Protein AF-0000000084821726 (afdb_homodimer)

Solvent-accessible surface area (backbone atoms only — not comparable to full-atom values): 48434 Å² total; per-residue (Å²): 127,58,72,68,56,50,58,53,54,70,59,56,45,72,29,28,33,83,82,64,80,47,71,44,48,71,86,64,49,38,59,67,71,38,46,68,37,47,18,44,31,49,22,47,25,63,33,68,21,70,84,44,55,70,39,52,40,30,53,26,50,61,38,47,50,53,31,51,59,56,15,48,53,88,65,53,49,73,53,64,26,48,46,35,21,49,50,31,38,40,45,54,52,38,69,36,55,91,84,41,89,71,54,79,59,39,41,56,39,67,67,47,41,51,50,65,70,52,41,33,45,83,79,24,52,66,36,45,33,31,26,69,33,54,26,66,36,53,77,69,58,8,46,40,35,46,51,32,52,49,48,51,51,51,51,51,50,50,50,52,49,50,52,49,52,50,50,50,49,50,57,57,40,66,72,65,62,85,64,81,70,72,91,61,80,78,44,76,68,52,38,51,46,39,12,51,53,58,36,41,52,59,44,41,53,50,37,45,42,52,29,48,16,41,30,51,22,35,38,50,52,14,52,50,32,33,50,42,69,70,42,94,78,50,62,52,79,52,41,32,54,75,43,36,44,61,50,40,50,53,53,36,56,42,37,49,27,59,34,53,26,44,54,46,71,50,81,73,58,72,72,49,37,54,54,52,49,51,49,51,50,49,47,49,53,40,49,54,47,28,58,60,35,27,58,63,25,41,91,56,44,87,47,58,80,68,76,55,82,85,45,93,73,58,78,75,54,91,60,39,64,62,48,52,53,50,48,44,46,45,68,58,45,48,59,51,50,50,50,53,51,49,46,36,49,71,50,23,75,73,42,88,66,47,46,73,33,65,66,40,47,54,44,50,70,44,43,42,57,50,53,25,50,53,29,48,53,51,34,53,51,48,50,51,48,49,52,52,53,50,50,49,39,47,60,43,14,64,75,57,47,66,28,81,51,84,48,56,58,28,40,38,51,45,38,68,53,46,62,54,53,49,44,33,52,45,17,57,73,68,30,54,59,54,51,54,26,51,65,43,49,92,54,40,40,53,42,78,52,80,73,72,62,70,76,66,62,67,72,109,128,58,73,70,55,50,57,53,52,70,61,57,45,71,31,26,33,82,82,65,80,46,70,44,49,71,86,62,48,38,58,66,71,39,45,68,37,48,19,45,31,50,22,50,26,62,32,69,20,71,86,44,54,68,39,54,39,31,53,26,49,61,37,46,49,53,31,52,59,55,16,48,53,89,66,53,48,74,54,62,26,48,46,34,21,50,50,31,39,38,45,53,52,37,69,44,61,89,83,44,86,71,65,80,61,41,36,58,38,67,66,45,39,52,50,65,69,53,39,34,45,84,80,25,51,67,36,45,33,32,26,70,33,54,26,66,36,52,76,68,58,8,47,39,36,48,50,32,52,48,49,52,51,51,51,51,48,50,50,51,50,50,52,50,52,50,52,51,48,49,57,56,40,65,72,66,61,83,64,81,71,73,92,62,80,78,45,75,68,53,38,51,45,39,13,50,53,58,36,43,53,60,43,39,53,50,39,47,41,53,28,48,18,41,30,50,23,36,38,50,53,14,53,50,32,34,50,42,68,71,41,93,78,49,62,52,79,51,43,32,54,75,43,34,45,62,48,38,51,53,51,35,56,41,37,49,27,58,34,54,26,44,53,45,72,50,80,74,59,74,74,48,36,54,54,52,49,51,50,51,51,49,46,49,54,40,49,54,48,28,59,60,34,27,58,64,23,41,92,56,46,87,47,59,80,67,75,54,82,83,47,93,73,59,76,73,54,92,61,40,63,64,48,52,54,50,48,46,46,45,68,57,46,47,60,50,50,50,50,53,49,48,44,36,50,73,50,24,76,74,42,84,67,48,46,71,33,66,66,41,46,53,44,50,70,43,43,44,56,50,52,25,51,51,29,48,52,50,33,53,50,49,51,52,48,50,52,51,52,51,50,48,39,47,61,45,15,64,74,59,46,66,28,80,53,85,48,58,57,27,39,37,51,44,37,69,52,47,61,53,53,51,44,32,51,45,17,57,74,67,30,54,59,53,49,56,26,49,63,41,48,92,54,40,42,54,42,79,51,79,74,70,62,70,74,65,62,68,73,110

pLDDT: mean 79.54, std 14.82, range [22.88, 96.19]

Sequence (920 aa):
MGSNNVEEMDRWVPGEDASGSRNLTWDQLDFNRNCSHWGHWLSSMLQTDSWNPKETIGMSLPSAMLYYAGAMPDGYQTTYDEVAKWFAYNMYHTPFPENSTNPEYYLFSERFNNTVLFGPKSHCPAEYCKAVGYTGNQDLCGIGVVVSYYLEGVLATMYLMAFTVHQMRQHLHSHIYKKPRPVHKQGFGTRIFDAFRGSLDIFLGGAMLISVAMLGASVYAGATNVKERTGANPDLPSPDSIYETALSLIASSYSLFPVMLLYALAKHDGHRKWLHRSVLFLLWGLSVTVVYLAPRGELDYDLRKSGQRNFDCDQRGSHYWPVVKATQFLVIALPLLWFIMTIFLTTGFKIPGMVDKPWVRRWRSMWRLMVAWINMLIMWGILAYFTFFRQKIIDAADGIDQNDKWTFGQVIALAAWAPILAEIFYILIFGLEDGLTGHMPAGYHATHVAQSDPNIGSQHMGSNNVEEMDRWVPGEDASGSRNLTWDQLDFNRNCSHWGHWLSSMLQTDSWNPKETIGMSLPSAMLYYAGAMPDGYQTTYDEVAKWFAYNMYHTPFPENSTNPEYYLFSERFNNTVLFGPKSHCPAEYCKAVGYTGNQDLCGIGVVVSYYLEGVLATMYLMAFTVHQMRQHLHSHIYKKPRPVHKQGFGTRIFDAFRGSLDIFLGGAMLISVAMLGASVYAGATNVKERTGANPDLPSPDSIYETALSLIASSYSLFPVMLLYALAKHDGHRKWLHRSVLFLLWGLSVTVVYLAPRGELDYDLRKSGQRNFDCDQRGSHYWPVVKATQFLVIALPLLWFIMTIFLTTGFKIPGMVDKPWVRRWRSMWRLMVAWINMLIMWGILAYFTFFRQKIIDAADGIDQNDKWTFGQVIALAAWAPILAEIFYILIFGLEDGLTGHMPAGYHATHVAQSDPNIGSQH

Secondary structure (DSSP, 8-state):
--HHHHHHHHH--S-EETTSSSB--GGG--TTS-HHHHHHHHHHHHSBPSS-TTSB---BHHHHHHHHHHHSPTTEE--HHHHHHHHHHHHH-B---TT-SSTTSPBPPHHHIIIIISGGGGT-HHHHHHHHT----HHHHSHHHHHHHHHHHHHHHHHHHHHHHHHHHHHHHHHH--S---S----HHHHHHHHHHHHHHHHHHHHHHHHHHHHHHHHHHHHHHHHHHHSSSPPPPPTTTTTHHHHHHHHHHHHHHHHHHHHHHS---STHHHHHHHHHHHHHHHHHHHHHHHHHTSTTGGGTTS-S--STT--S-TTHHHHHHHHHHHHHHHHHHHHHHHHHHHHGGG-TTTTTSHHHHHHHHHHHHHHHHHHHHHHHHHHHHHHHHHHHHHHHHTT---TTS--HHHHHHHHTTHHHHHHHHHHHHH-HHHHHHTTSPTTEEEEE-----GGGGGG-/--HHHHHHHHH--S-EETTSSSB--GGG--TTS-HHHHHHHHHHHHSBPSS-TTSB---BHHHHHHHHHHHSPTTEE--HHHHHHHHHHHHH-B---TT-S-TTSPBPPHHHIIIIISGGGGT-HHHHHHHHT----HHHHSHHHHHHHHHHHHHHHHHHHHHHHHHHHHHHHHHH--S---S----HHHHHHHHHHHHHHHHHHHHHHHHHHHHHHHHHHHHHHHHHHHSSSPPPPPTTHHHHHHHHHHHHHHHHHHHHHHHHHS---TTHHHHHHHHHHHHHHHHHHHHHHHHHTSTTGGGTTS-S--STT--S-TTHHHHHHHHHHHHHHHHHHHHHHHHHHHHGGG-TTTTTSHHHHHHHHHHHHHHHHHHHHHHHHHHHHHHHHHHHHHHHHTT---TTS--HHHHHHHHTTHHHHHHHHHHHHH-HHHHHHTTSPTTEEEEE-----GGGGGG-

Organism: Colletotrichum graminicola (strain M1.001 / M2 / FGSC 10212) (NCBI:txid645133)

Foldseek 3Di:
DDPVVLVCLVFADFKAFPVNPDGDTPVQFALQQDLQLLLVQLLQQQDADPVALQHGPHGDLVSQVVSRVRRHDPRIDGDSVRSVVSCCCQAQPAQDDPPDPVRPGHHGDPVCCCRRVCVNCVVRVLSNLLSNQQFADLLQQFPLLLVLLVVLLVLLVVLLVLLVVVVVVCVVVVVPDPDPPPPDDCPLSNLLSLLSQLLLVVSLVLLLVVLLVLLVVLLVLLVVLLCQLPDDRHGDDDSNNQCHLVSSLLRSVLSLLSNLLSVLSDDDDDPVNVVSVVSNVVSLVSNLSSLVRSLSSHNCSVCLPVLDPPDSLDLCDSCNSVVSVVVNCCSVPVVVVVVVVLCCLCCVVVPPPNVVPPVSVVCNVCVSSVSSVVSSVVSVVSSVVSVVSNVSSCSSNPPSYCSHPDDPSSVVSNCSCVVSVVSSVVCSVPNSQVSVQVPDPPPDGDDDDPPPPVVVVVVD/DDPVVLVCLVFADFKAFPVNPDGDTPVQFALQQDLQLLLVQLLQQQDADPVALQHGPHGDLVSQVVSRVRRHDPRMDGDSVRSVVSCCCQQQPAQDPPPDPPRPGRHGDPSCCCRRNCVNCVVRVLSNLLSNQQFADLLQQFPLLLVLLVVLLVLLVVLLVLLVVVVVVCVVVVVPDPDPPPPDDCDLSNLLSLLSQLLLVVSLVLLLVVLLVLLVVLLVLLVVLLCQLPDDRHGDDDSNNQCHLVSSLLRSVLSLLSNLLSVLSDDDDDPVNVVSVVSNVVSLVSNLSSLVRSLSSHNCSVCLPVLDPPDSLDLCDSCNSVVSVVVNCCSVPVVVVVVVVLCCLCCVVVPPPNVVPPVSVVCNVCVSSVSSVVSSVVSVVSSVVSVVSNVSSCSSNPPSYCSHPDDPSSVVSNCSCVVSVVSSVVCSVPNSQVSVQVVDDPPDGDDDDPPDPVVVVVVD

Nearest PDB structures (foldseek):
  5m4y-assembly1_A  TM=3.225E-01  e=1.106E+00  Saccharomyces cerevisiae S288C
  7q83-assembly2_D  TM=3.224E-01  e=6.392E+00  Saccharomyces cerevisiae S288C
  6grj-assembly1_F  TM=1.540E-01  e=8.929E+00  Aeromonas hydrophila
  7q83-assembly2_D  TM=3.220E-01  e=7.621E+00  Saccharomyces cerevisiae S288C
  6mrt-assembly1_A  TM=1.946E-01  e=3.079E+00  Escherichia coli K-12

Radius of gyration: 34.67 Å; Cα contacts (8 Å, |Δi|>4): 1199; chains: 2; bounding box: 76×113×77 Å

Structure (mmCIF, N/CA/C/O backbone):
data_AF-0000000084821726-model_v1
#
loop_
_entity.id
_entity.type
_entity.pdbx_description
1 polymer 'C6 zinc finger domain-containing protein'
#
loop_
_atom_site.group_PDB
_atom_site.id
_atom_site.type_symbol
_atom_site.label_atom_id
_atom_site.label_alt_id
_atom_site.label_comp_id
_atom_site.label_asym_id
_atom_site.label_entity_id
_atom_site.label_seq_id
_atom_site.pdbx_PDB_ins_code
_atom_site.Cartn_x
_atom_site.Cartn_y
_atom_site.Cartn_z
_atom_site.occupancy
_atom_site.B_iso_or_equiv
_atom_site.auth_seq_id
_atom_site.auth_comp_id
_atom_site.auth_asym_id
_atom_site.auth_atom_id
_atom_site.pdbx_PDB_model_num
ATOM 1 N N . MET A 1 1 ? 7.508 -50.531 -10.406 1 37.69 1 MET A N 1
ATOM 2 C CA . MET A 1 1 ? 8.281 -50.406 -11.633 1 37.69 1 MET A CA 1
ATOM 3 C C . MET A 1 1 ? 9.625 -51.125 -11.508 1 37.69 1 MET A C 1
ATOM 5 O O . MET A 1 1 ? 10.367 -50.906 -10.555 1 37.69 1 MET A O 1
ATOM 9 N N . GLY A 1 2 ? 9.75 -52.094 -12.156 1 41.56 2 GLY A N 1
ATOM 10 C CA . GLY A 1 2 ? 11 -52.844 -12.078 1 41.56 2 GLY A CA 1
ATOM 11 C C . GLY A 1 2 ? 12.219 -52 -12.391 1 41.56 2 GLY A C 1
ATOM 12 O O . GLY A 1 2 ? 12.102 -50.906 -12.961 1 41.56 2 GLY A O 1
ATOM 13 N N . SER A 1 3 ? 13.375 -52.344 -11.766 1 47 3 SER A N 1
ATOM 14 C CA . SER A 1 3 ? 14.672 -51.719 -11.867 1 47 3 SER A CA 1
ATOM 15 C C . SER A 1 3 ? 14.984 -51.312 -13.305 1 47 3 SER A C 1
ATOM 17 O O . SER A 1 3 ? 15.5 -50.219 -13.562 1 47 3 SER A O 1
ATOM 19 N N . ASN A 1 4 ? 14.75 -52.188 -14.266 1 46.97 4 ASN A N 1
ATOM 20 C CA . ASN A 1 4 ? 15.039 -51.938 -15.68 1 46.97 4 ASN A CA 1
ATOM 21 C C . ASN A 1 4 ? 14.188 -50.812 -16.234 1 46.97 4 ASN A C 1
ATOM 23 O O . ASN A 1 4 ? 14.656 -50.031 -17.078 1 46.97 4 ASN A O 1
ATOM 27 N N . ASN A 1 5 ? 13.062 -50.656 -15.672 1 56.38 5 ASN A N 1
ATOM 28 C CA . ASN A 1 5 ? 12.141 -49.625 -16.125 1 56.38 5 ASN A CA 1
ATOM 29 C C . ASN A 1 5 ? 12.578 -48.25 -15.672 1 56.38 5 ASN A C 1
ATOM 31 O O . ASN A 1 5 ? 12.453 -47.281 -16.406 1 56.38 5 ASN A O 1
ATOM 35 N N . VAL A 1 6 ? 13.383 -48.375 -14.625 1 63.34 6 VAL A N 1
ATOM 36 C CA . VAL A 1 6 ? 13.859 -47.094 -14.086 1 63.34 6 VAL A CA 1
ATOM 37 C C . VAL A 1 6 ? 15.023 -46.594 -14.93 1 63.34 6 VAL A C 1
ATOM 39 O O . VAL A 1 6 ? 15.109 -45.375 -15.219 1 63.34 6 VAL A O 1
ATOM 42 N N . GLU A 1 7 ? 15.938 -47.562 -15.328 1 64 7 GLU A N 1
ATOM 43 C CA . GLU A 1 7 ? 17.078 -47.156 -16.125 1 64 7 GLU A CA 1
ATOM 44 C C . GLU A 1 7 ? 16.641 -46.625 -17.5 1 64 7 GLU A C 1
ATOM 46 O O . GLU A 1 7 ? 17.203 -45.656 -18.016 1 64 7 GLU A O 1
ATOM 51 N N . GLU A 1 8 ? 15.664 -47.281 -18.016 1 71.31 8 GLU A N 1
ATOM 52 C CA . GLU A 1 8 ? 15.164 -46.875 -19.312 1 71.31 8 GLU A CA 1
ATOM 53 C C . GLU A 1 8 ? 14.469 -45.5 -19.219 1 71.31 8 GLU A C 1
ATOM 55 O O . GLU A 1 8 ? 14.648 -44.656 -20.094 1 71.31 8 GLU A O 1
ATOM 60 N N . MET A 1 9 ? 13.891 -45.344 -18.109 1 75.19 9 MET A N 1
ATOM 61 C CA . MET A 1 9 ? 13.172 -44.062 -17.938 1 75.19 9 MET A CA 1
ATOM 62 C C . MET A 1 9 ? 14.133 -42.938 -17.688 1 75.19 9 MET A C 1
ATOM 64 O O . MET A 1 9 ? 13.875 -41.781 -18.109 1 75.19 9 MET A O 1
ATOM 68 N N . ASP A 1 10 ? 15.25 -43.281 -17.141 1 75.75 10 ASP A N 1
ATOM 69 C CA . ASP A 1 10 ? 16.234 -42.25 -16.859 1 75.75 10 ASP A CA 1
ATOM 70 C C . ASP A 1 10 ? 16.875 -41.75 -18.156 1 75.75 10 ASP A C 1
ATOM 72 O O . ASP A 1 10 ? 17.312 -40.594 -18.219 1 75.75 10 ASP A O 1
ATOM 76 N N . ARG A 1 11 ? 16.859 -42.594 -19.141 1 82.31 11 ARG A N 1
ATOM 77 C CA . ARG A 1 11 ? 17.516 -42.219 -20.391 1 82.31 11 ARG A CA 1
ATOM 78 C C . ARG A 1 11 ? 16.5 -41.719 -21.406 1 82.31 11 ARG A C 1
ATOM 80 O O . ARG A 1 11 ? 16.875 -41.062 -22.391 1 82.31 11 ARG A O 1
ATOM 87 N N . TRP A 1 12 ? 15.328 -41.906 -21.094 1 87.38 12 TRP A N 1
ATOM 88 C CA . TRP A 1 12 ? 14.281 -41.594 -22.062 1 87.38 12 TRP A CA 1
ATOM 89 C C . TRP A 1 12 ? 14.016 -40.094 -22.094 1 87.38 12 TRP A C 1
ATOM 91 O O . TRP A 1 12 ? 13.969 -39.438 -21.047 1 87.38 12 TRP A O 1
ATOM 101 N N . VAL A 1 13 ? 13.945 -39.5 -23.344 1 90.88 13 VAL A N 1
ATOM 102 C CA . VAL A 1 13 ? 13.531 -38.125 -23.578 1 90.88 13 VAL A CA 1
ATOM 103 C C . VAL A 1 13 ? 12.398 -38.094 -24.594 1 90.88 13 VAL A C 1
ATOM 105 O O . VAL A 1 13 ? 12.414 -38.844 -25.578 1 90.88 13 VAL A O 1
ATOM 108 N N . PRO A 1 14 ? 11.43 -37.219 -24.281 1 90.69 14 PRO A N 1
ATOM 109 C CA . PRO A 1 14 ? 10.328 -37.156 -25.25 1 90.69 14 PRO A CA 1
ATOM 110 C C . PRO A 1 14 ? 10.742 -36.5 -26.562 1 90.69 14 PRO A C 1
ATOM 112 O O . PRO A 1 14 ? 11.438 -35.469 -26.562 1 90.69 14 PRO A O 1
ATOM 115 N N . GLY A 1 15 ? 10.273 -37.125 -27.625 1 90.25 15 GLY A N 1
ATOM 116 C CA . GLY A 1 15 ? 10.508 -36.531 -28.953 1 90.25 15 GLY A CA 1
ATOM 117 C C . GLY A 1 15 ? 10.938 -37.562 -29.984 1 90.25 15 GLY A C 1
ATOM 118 O O . GLY A 1 15 ? 11.734 -38.438 -29.688 1 90.25 15 GLY A O 1
ATOM 119 N N . GLU A 1 16 ? 10.273 -37.5 -31.125 1 88.62 16 GLU A N 1
ATOM 120 C CA . GLU A 1 16 ? 10.617 -38.344 -32.25 1 88.62 16 GLU A CA 1
ATOM 121 C C . GLU A 1 16 ? 10.805 -37.531 -33.531 1 88.62 16 GLU A C 1
ATOM 123 O O . GLU A 1 16 ? 10.258 -36.438 -33.656 1 88.62 16 GLU A O 1
ATOM 128 N N . ASP A 1 17 ? 11.68 -38.062 -34.312 1 85.75 17 ASP A N 1
ATOM 129 C CA . ASP A 1 17 ? 11.883 -37.375 -35.562 1 85.75 17 ASP A CA 1
ATOM 130 C C . ASP A 1 17 ? 10.641 -37.438 -36.469 1 85.75 17 ASP A C 1
ATOM 132 O O . ASP A 1 17 ? 9.711 -38.219 -36.156 1 85.75 17 ASP A O 1
ATOM 136 N N . ALA A 1 18 ? 10.57 -36.531 -37.438 1 77.94 18 ALA A N 1
ATOM 137 C CA . ALA A 1 18 ? 9.406 -36.438 -38.344 1 77.94 18 ALA A CA 1
ATOM 138 C C . ALA A 1 18 ? 9.023 -37.812 -38.875 1 77.94 18 ALA A C 1
ATOM 140 O O . ALA A 1 18 ? 7.84 -38.094 -39.094 1 77.94 18 ALA A O 1
ATOM 141 N N . SER A 1 19 ? 10.023 -38.719 -39 1 77.81 19 SER A N 1
ATOM 142 C CA . SER A 1 19 ? 9.781 -40.031 -39.562 1 77.81 19 SER A CA 1
ATOM 143 C C . SER A 1 19 ? 9.359 -41.031 -38.5 1 77.81 19 SER A C 1
ATOM 145 O O . SER A 1 19 ? 8.844 -42.125 -38.812 1 77.81 19 SER A O 1
ATOM 147 N N . GLY A 1 20 ? 9.43 -40.688 -37.219 1 76.38 20 GLY A N 1
ATOM 148 C CA . GLY A 1 20 ? 9.109 -41.562 -36.125 1 76.38 20 GLY A CA 1
ATOM 149 C C . GLY A 1 20 ? 10.141 -42.656 -35.938 1 76.38 20 GLY A C 1
ATOM 150 O O . GLY A 1 20 ? 9.922 -43.594 -35.156 1 76.38 20 GLY A O 1
ATOM 151 N N . SER A 1 21 ? 11.219 -42.656 -36.594 1 76.19 21 SER A N 1
ATOM 152 C CA . SER A 1 21 ? 12.18 -43.75 -36.625 1 76.19 21 SER A CA 1
ATOM 153 C C . SER A 1 21 ? 13.273 -43.531 -35.562 1 76.19 21 SER A C 1
ATOM 155 O O . SER A 1 21 ? 13.914 -44.5 -35.125 1 76.19 21 SER A O 1
ATOM 157 N N . ARG A 1 22 ? 13.602 -42.312 -35.188 1 85.38 22 ARG A N 1
ATOM 158 C CA . ARG A 1 22 ? 14.672 -42 -34.219 1 85.38 22 ARG A CA 1
ATOM 159 C C . ARG A 1 22 ? 14.141 -41.219 -33.031 1 85.38 22 ARG A C 1
ATOM 161 O O . ARG A 1 22 ? 13.422 -40.219 -33.219 1 85.38 22 ARG A O 1
ATOM 168 N N . ASN A 1 23 ? 14.531 -41.75 -31.906 1 88.19 23 ASN A N 1
ATOM 169 C CA . ASN A 1 23 ? 14.156 -41.062 -30.688 1 88.19 23 ASN A CA 1
ATOM 170 C C . ASN A 1 23 ? 15.18 -40 -30.281 1 88.19 23 ASN A C 1
ATOM 172 O O . ASN A 1 23 ? 16.375 -40.156 -30.562 1 88.19 23 ASN A O 1
ATOM 176 N N . LEU A 1 24 ? 14.719 -38.938 -29.781 1 91.25 24 LEU A N 1
ATOM 177 C CA . LEU A 1 24 ? 15.57 -37.875 -29.25 1 91.25 24 LEU A CA 1
ATOM 178 C C . LEU A 1 24 ? 16.375 -38.344 -28.062 1 91.25 24 LEU A C 1
ATOM 180 O O . LEU A 1 24 ? 15.906 -39.188 -27.281 1 91.25 24 LEU A O 1
ATOM 184 N N . THR A 1 25 ? 17.625 -37.875 -27.953 1 90.12 25 THR A N 1
ATOM 185 C CA . THR A 1 25 ? 18.484 -38.219 -26.812 1 90.12 25 THR A CA 1
ATOM 186 C C . THR A 1 25 ? 18.812 -36.969 -25.984 1 90.12 25 THR A C 1
ATOM 188 O O . THR A 1 25 ? 18.625 -35.844 -26.453 1 90.12 25 THR A O 1
ATOM 191 N N . TRP A 1 26 ? 19.297 -37.188 -24.797 1 91.75 26 TRP A N 1
ATOM 192 C CA . TRP A 1 26 ? 19.641 -36.094 -23.859 1 91.75 26 TRP A CA 1
ATOM 193 C C . TRP A 1 26 ? 20.641 -35.156 -24.469 1 91.75 26 TRP A C 1
ATOM 195 O O . TRP A 1 26 ? 20.562 -33.938 -24.266 1 91.75 26 TRP A O 1
ATOM 205 N N . ASP A 1 27 ? 21.531 -35.625 -25.25 1 89.69 27 ASP A N 1
ATOM 206 C CA . ASP A 1 27 ? 22.656 -34.844 -25.766 1 89.69 27 ASP A CA 1
ATOM 207 C C . ASP A 1 27 ? 22.203 -33.906 -26.875 1 89.69 27 ASP A C 1
ATOM 209 O O . ASP A 1 27 ? 22.875 -32.938 -27.188 1 89.69 27 ASP A O 1
ATOM 213 N N . GLN A 1 28 ? 21.078 -34.219 -27.422 1 92.12 28 GLN A N 1
ATOM 214 C CA . GLN A 1 28 ? 20.578 -33.406 -28.531 1 92.12 28 GLN A CA 1
ATOM 215 C C . GLN A 1 28 ? 19.766 -32.219 -28.016 1 92.12 28 GLN A C 1
ATOM 217 O O . GLN A 1 28 ? 19.484 -31.281 -28.766 1 92.12 28 GLN A O 1
ATOM 222 N N . LEU A 1 29 ? 19.406 -32.312 -26.781 1 93.94 29 LEU A N 1
ATOM 223 C CA . LEU A 1 29 ? 18.625 -31.234 -26.172 1 93.94 29 LEU A CA 1
ATOM 224 C C . LEU A 1 29 ? 19.547 -30.109 -25.688 1 93.94 29 LEU A C 1
ATOM 226 O O . LEU A 1 29 ? 20.578 -30.375 -25.078 1 93.94 29 LEU A O 1
ATOM 230 N N . ASP A 1 30 ? 19.172 -28.844 -26.047 1 94.31 30 ASP A N 1
ATOM 231 C CA . ASP A 1 30 ? 19.938 -27.672 -25.594 1 94.31 30 ASP A CA 1
ATOM 232 C C . ASP A 1 30 ? 19.062 -26.734 -24.766 1 94.31 30 ASP A C 1
ATOM 234 O O . ASP A 1 30 ? 18.406 -25.859 -25.328 1 94.31 30 ASP A O 1
ATOM 238 N N . PHE A 1 31 ? 19.188 -26.828 -23.562 1 95.06 31 PHE A N 1
ATOM 239 C CA . PHE A 1 31 ? 18.359 -26.031 -22.656 1 95.06 31 PHE A CA 1
ATOM 240 C C . PHE A 1 31 ? 18.953 -24.641 -22.453 1 95.06 31 PHE A C 1
ATOM 242 O O . PHE A 1 31 ? 18.344 -23.797 -21.812 1 95.06 31 PHE A O 1
ATOM 249 N N . ASN A 1 32 ? 20.078 -24.375 -23.078 1 92.62 32 ASN A N 1
ATOM 250 C CA . ASN A 1 32 ? 20.703 -23.062 -23 1 92.62 32 ASN A CA 1
ATOM 251 C C . ASN A 1 32 ? 20.281 -22.172 -24.156 1 92.62 32 ASN A C 1
ATOM 253 O O . ASN A 1 32 ? 20.625 -20.984 -24.203 1 92.62 32 ASN A O 1
ATOM 257 N N . ARG A 1 33 ? 19.531 -22.641 -25 1 91 33 ARG A N 1
ATOM 258 C CA . ARG A 1 33 ? 19.188 -21.953 -26.25 1 91 33 ARG A CA 1
ATOM 259 C C . ARG A 1 33 ? 18.25 -20.781 -25.984 1 91 33 ARG A C 1
ATOM 261 O O . ARG A 1 33 ? 18.406 -19.719 -26.594 1 91 33 ARG A O 1
ATOM 268 N N . ASN A 1 34 ? 17.297 -20.969 -25.156 1 93.75 34 ASN A N 1
ATOM 269 C CA . ASN A 1 34 ? 16.297 -19.938 -24.922 1 93.75 34 ASN A CA 1
ATOM 270 C C . ASN A 1 34 ? 16.219 -19.562 -23.453 1 93.75 34 ASN A C 1
ATOM 272 O O . ASN A 1 34 ? 15.469 -20.156 -22.672 1 93.75 34 ASN A O 1
ATOM 276 N N . CYS A 1 35 ? 16.812 -18.5 -23.078 1 95.31 35 CYS A N 1
ATOM 277 C CA . CYS A 1 35 ? 16.906 -18.062 -21.688 1 95.31 35 CYS A CA 1
ATOM 278 C C . CYS A 1 35 ? 15.555 -17.594 -21.172 1 95.31 35 CYS A C 1
ATOM 280 O O . CYS A 1 35 ? 15.242 -17.781 -20 1 95.31 35 CYS A O 1
ATOM 282 N N . SER A 1 36 ? 14.766 -17.047 -22.047 1 94.06 36 SER A N 1
ATOM 283 C CA . SER A 1 36 ? 13.469 -16.531 -21.641 1 94.06 36 SER A CA 1
ATOM 284 C C . SER A 1 36 ? 12.531 -17.656 -21.219 1 94.06 36 SER A C 1
ATOM 286 O O . SER A 1 36 ? 11.82 -17.547 -20.219 1 94.06 36 SER A O 1
ATOM 288 N N . HIS A 1 37 ? 12.609 -18.781 -21.922 1 94.94 37 HIS A N 1
ATOM 289 C CA . HIS A 1 37 ? 11.766 -19.922 -21.562 1 94.94 37 HIS A CA 1
ATOM 290 C C . HIS A 1 37 ? 12.211 -20.562 -20.266 1 94.94 37 HIS A C 1
ATOM 292 O O . HIS A 1 37 ? 11.375 -20.984 -19.453 1 94.94 37 HIS A O 1
ATOM 298 N N . TRP A 1 38 ? 13.469 -20.609 -20.078 1 96.19 38 TRP A N 1
ATOM 299 C CA . TRP A 1 38 ? 14 -21.156 -18.828 1 96.19 38 TRP A CA 1
ATOM 300 C C . TRP A 1 38 ? 13.609 -20.266 -17.641 1 96.19 38 TRP A C 1
ATOM 302 O O . TRP A 1 38 ? 13.148 -20.766 -16.609 1 96.19 38 TRP A O 1
ATOM 312 N N . GLY A 1 39 ? 13.797 -19 -17.844 1 94.12 39 GLY A N 1
ATOM 313 C CA . GLY A 1 39 ? 13.43 -18.078 -16.797 1 94.12 39 GLY A CA 1
ATOM 314 C C . GLY A 1 39 ? 11.961 -18.125 -16.438 1 94.12 39 GLY A C 1
ATOM 315 O O . GLY A 1 39 ? 11.602 -18.109 -15.258 1 94.12 39 GLY A O 1
ATOM 316 N N . HIS A 1 40 ? 11.18 -18.172 -17.438 1 94.12 40 HIS A N 1
ATOM 317 C CA . HIS A 1 40 ? 9.734 -18.266 -17.219 1 94.12 40 HIS A CA 1
ATOM 318 C C . HIS A 1 40 ? 9.367 -19.531 -16.453 1 94.12 40 HIS A C 1
ATOM 320 O O . HIS A 1 40 ? 8.586 -19.484 -15.5 1 94.12 40 HIS A O 1
ATOM 326 N N . TRP A 1 41 ? 9.93 -20.578 -16.859 1 95.19 41 TRP A N 1
ATOM 327 C CA . TRP A 1 41 ? 9.672 -21.859 -16.203 1 95.19 41 TRP A CA 1
ATOM 328 C C . TRP A 1 41 ? 10.109 -21.828 -14.742 1 95.19 41 TRP A C 1
ATOM 330 O O . TRP A 1 41 ? 9.375 -22.25 -13.852 1 95.19 41 TRP A O 1
ATOM 340 N N . LEU A 1 42 ? 11.289 -21.312 -14.539 1 93.5 42 LEU A N 1
ATOM 341 C CA . LEU A 1 42 ? 11.812 -21.219 -13.18 1 93.5 42 LEU A CA 1
ATOM 342 C C . LEU A 1 42 ? 10.961 -20.281 -12.328 1 93.5 42 LEU A C 1
ATOM 344 O O . LEU A 1 42 ? 10.672 -20.578 -11.164 1 93.5 42 LEU A O 1
ATOM 348 N N . SER A 1 43 ? 10.531 -19.203 -12.859 1 92.5 43 SER A N 1
ATOM 349 C CA . SER A 1 43 ? 9.703 -18.234 -12.133 1 92.5 43 SER A CA 1
ATOM 350 C C . SER A 1 43 ? 8.375 -18.844 -11.711 1 92.5 43 SER A C 1
ATOM 352 O O . SER A 1 43 ? 7.914 -18.641 -10.586 1 92.5 43 SER A O 1
ATOM 354 N N . SER A 1 44 ? 7.812 -19.531 -12.625 1 92.12 44 SER A N 1
ATOM 355 C CA . SER A 1 44 ? 6.535 -20.172 -12.32 1 92.12 44 SER A CA 1
ATOM 356 C C . SER A 1 44 ? 6.684 -21.219 -11.219 1 92.12 44 SER A C 1
ATOM 358 O O . SER A 1 44 ? 5.766 -21.422 -10.422 1 92.12 44 SER A O 1
ATOM 360 N N . MET A 1 45 ? 7.793 -21.797 -11.164 1 91.31 45 MET A N 1
ATOM 361 C CA . MET A 1 45 ? 8.039 -22.828 -10.164 1 91.31 45 MET A CA 1
ATOM 362 C C . MET A 1 45 ? 8.281 -22.219 -8.789 1 91.31 45 MET A C 1
ATOM 364 O O . MET A 1 45 ? 7.887 -22.797 -7.773 1 91.31 45 MET A O 1
ATOM 368 N N . LEU A 1 46 ? 8.883 -21.078 -8.781 1 89.25 46 LEU A N 1
ATOM 369 C CA . LEU A 1 46 ? 9.297 -20.469 -7.523 1 89.25 46 LEU A CA 1
ATOM 370 C C . LEU A 1 46 ? 8.211 -19.547 -6.977 1 89.25 46 LEU A C 1
ATOM 372 O O . LEU A 1 46 ? 8.297 -19.094 -5.836 1 89.25 46 LEU A O 1
ATOM 376 N N . GLN A 1 47 ? 7.199 -19.344 -7.723 1 89.12 47 GLN A N 1
ATOM 377 C CA . GLN A 1 47 ? 6.133 -18.453 -7.277 1 89.12 47 GLN A CA 1
ATOM 378 C C . GLN A 1 47 ? 5.387 -19.031 -6.082 1 89.12 47 GLN A C 1
ATOM 380 O O . GLN A 1 47 ? 5.129 -20.234 -6.035 1 89.12 47 GLN A O 1
ATOM 385 N N . THR A 1 48 ? 5.078 -18.125 -5.172 1 86.69 48 THR A N 1
ATOM 386 C CA . THR A 1 48 ? 4.383 -18.547 -3.963 1 86.69 48 THR A CA 1
ATOM 387 C C . THR A 1 48 ? 2.939 -18.938 -4.277 1 86.69 48 THR A C 1
ATOM 389 O O . THR A 1 48 ? 2.271 -18.281 -5.074 1 86.69 48 THR A O 1
ATOM 392 N N . ASP A 1 49 ? 2.482 -20 -3.596 1 88.69 49 ASP A N 1
ATOM 393 C CA . ASP A 1 49 ? 1.107 -20.469 -3.736 1 88.69 49 ASP A CA 1
ATOM 394 C C . ASP A 1 49 ? 0.145 -19.594 -2.932 1 88.69 49 ASP A C 1
ATOM 396 O O . ASP A 1 49 ? 0.298 -19.453 -1.718 1 88.69 49 ASP A O 1
ATOM 400 N N . SER A 1 50 ? -0.853 -19.062 -3.592 1 83.62 50 SER A N 1
ATOM 401 C CA . SER A 1 50 ? -1.805 -18.188 -2.922 1 83.62 50 SER A CA 1
ATOM 402 C C . SER A 1 50 ? -2.664 -18.953 -1.926 1 83.62 50 SER A C 1
ATOM 404 O O . SER A 1 50 ? -3.139 -18.391 -0.938 1 83.62 50 SER A O 1
ATOM 406 N N . TRP A 1 51 ? -2.848 -20.266 -2.219 1 88.31 51 TRP A N 1
ATOM 407 C CA . TRP A 1 51 ? -3.652 -21.109 -1.345 1 88.31 51 TRP A CA 1
ATOM 408 C C . TRP A 1 51 ? -2.891 -21.469 -0.071 1 88.31 51 TRP A C 1
ATOM 410 O O . TRP A 1 51 ? -3.469 -21.5 1.018 1 88.31 51 TRP A O 1
ATOM 420 N N . ASN A 1 52 ? -1.612 -21.703 -0.216 1 85.62 52 ASN A N 1
ATOM 421 C CA . ASN A 1 52 ? -0.711 -21.984 0.895 1 85.62 52 ASN A CA 1
ATOM 422 C C . ASN A 1 52 ? 0.59 -21.203 0.779 1 85.62 52 ASN A C 1
ATOM 424 O O . ASN A 1 52 ? 1.527 -21.641 0.108 1 85.62 52 ASN A O 1
ATOM 428 N N . PRO A 1 53 ? 0.671 -20.172 1.543 1 82 53 PRO A N 1
ATOM 429 C CA . PRO A 1 53 ? 1.825 -19.281 1.393 1 82 53 PRO A CA 1
ATOM 430 C C . PRO A 1 53 ? 3.123 -19.906 1.9 1 82 53 PRO A C 1
ATOM 432 O O . PRO A 1 53 ? 4.195 -19.312 1.768 1 82 53 PRO A O 1
ATOM 435 N N . LYS A 1 54 ? 3.098 -21.125 2.377 1 81.69 54 LYS A N 1
ATOM 436 C CA . LYS A 1 54 ? 4.289 -21.797 2.891 1 81.69 54 LYS A CA 1
ATOM 437 C C . LYS A 1 54 ? 4.977 -22.594 1.796 1 81.69 54 LYS A C 1
ATOM 439 O O . LYS A 1 54 ? 6.113 -23.047 1.967 1 81.69 54 LYS A O 1
ATOM 444 N N . GLU A 1 55 ? 4.211 -22.672 0.638 1 84.69 55 GLU A N 1
ATOM 445 C CA . GLU A 1 55 ? 4.754 -23.5 -0.428 1 84.69 55 GLU A CA 1
ATOM 446 C C . GLU A 1 55 ? 4.766 -22.766 -1.762 1 84.69 55 GLU A C 1
ATOM 448 O O . GLU A 1 55 ? 4.129 -21.719 -1.902 1 84.69 55 GLU A O 1
ATOM 453 N N . THR A 1 56 ? 5.562 -23.297 -2.6 1 88.75 56 THR A N 1
ATOM 454 C CA . THR A 1 56 ? 5.582 -22.781 -3.965 1 88.75 56 THR A CA 1
ATOM 455 C C . THR A 1 56 ? 4.578 -23.516 -4.84 1 88.75 56 THR A C 1
ATOM 457 O O . THR A 1 56 ? 4.098 -24.594 -4.465 1 88.75 56 THR A O 1
ATOM 460 N N . ILE A 1 57 ? 4.188 -22.922 -5.879 1 89.5 57 ILE A N 1
ATOM 461 C CA . ILE A 1 57 ? 3.199 -23.5 -6.777 1 89.5 57 ILE A CA 1
ATOM 462 C C . ILE A 1 57 ? 3.76 -24.781 -7.402 1 89.5 57 ILE A C 1
ATOM 464 O O . ILE A 1 57 ? 3.016 -25.719 -7.676 1 89.5 57 ILE A O 1
ATOM 468 N N . GLY A 1 58 ? 5.012 -24.797 -7.586 1 87 58 GLY A N 1
ATOM 469 C CA . GLY A 1 58 ? 5.625 -25.953 -8.242 1 87 58 GLY A CA 1
ATOM 470 C C . GLY A 1 58 ? 5.652 -25.828 -9.75 1 87 58 GLY A C 1
ATOM 471 O O . GLY A 1 58 ? 5.496 -24.734 -10.297 1 87 58 GLY A O 1
ATOM 472 N N . MET A 1 59 ? 5.824 -26.938 -10.375 1 87.75 59 MET A N 1
ATOM 473 C CA . MET A 1 59 ? 6.055 -26.922 -11.82 1 87.75 59 MET A CA 1
ATOM 474 C C . MET A 1 59 ? 4.754 -26.656 -12.57 1 87.75 59 MET A C 1
ATOM 476 O O . MET A 1 59 ? 3.777 -27.391 -12.406 1 87.75 59 MET A O 1
ATOM 480 N N . SER A 1 60 ? 4.793 -25.609 -13.352 1 91.69 60 SER A N 1
ATOM 481 C CA . SER A 1 60 ? 3.697 -25.312 -14.266 1 91.69 60 SER A CA 1
ATOM 482 C C . SER A 1 60 ? 3.838 -26.094 -15.57 1 91.69 60 SER A C 1
ATOM 484 O O . SER A 1 60 ? 4.891 -26.062 -16.203 1 91.69 60 SER A O 1
ATOM 486 N N . LEU A 1 61 ? 2.805 -26.719 -15.984 1 89.94 61 LEU A N 1
ATOM 487 C CA . LEU A 1 61 ? 2.879 -27.578 -17.156 1 89.94 61 LEU A CA 1
ATOM 488 C C . LEU A 1 61 ? 3.021 -26.75 -18.438 1 89.94 61 LEU A C 1
ATOM 490 O O . LEU A 1 61 ? 3.873 -27.031 -19.281 1 89.94 61 LEU A O 1
ATOM 494 N N . PRO A 1 62 ? 2.24 -25.672 -18.562 1 88.44 62 PRO A N 1
ATOM 495 C CA . PRO A 1 62 ? 2.387 -24.891 -19.781 1 88.44 62 PRO A CA 1
ATOM 496 C C . PRO A 1 62 ? 3.787 -24.297 -19.953 1 88.44 62 PRO A C 1
ATOM 498 O O . PRO A 1 62 ? 4.328 -24.281 -21.062 1 88.44 62 PRO A O 1
ATOM 501 N N . SER A 1 63 ? 4.336 -23.859 -18.875 1 92.69 63 SER A N 1
ATOM 502 C CA . SER A 1 63 ? 5.672 -23.281 -18.984 1 92.69 63 SER A CA 1
ATOM 503 C C . SER A 1 63 ? 6.727 -24.344 -19.234 1 92.69 63 SER A C 1
ATOM 505 O O . SER A 1 63 ? 7.723 -24.094 -19.906 1 92.69 63 SER A O 1
ATOM 507 N N . ALA A 1 64 ? 6.512 -25.516 -18.734 1 93.12 64 ALA A N 1
ATOM 508 C CA . ALA A 1 64 ? 7.422 -26.641 -18.969 1 93.12 64 ALA A CA 1
ATOM 509 C C . ALA A 1 64 ? 7.398 -27.062 -20.438 1 93.12 64 ALA A C 1
ATOM 511 O O . ALA A 1 64 ? 8.438 -27.391 -21.016 1 93.12 64 ALA A O 1
ATOM 512 N N . MET A 1 65 ? 6.266 -26.969 -20.984 1 90.56 65 MET A N 1
ATOM 513 C CA . MET A 1 65 ? 6.129 -27.359 -22.391 1 90.56 65 MET A CA 1
ATOM 514 C C . MET A 1 65 ? 6.879 -26.375 -23.281 1 90.56 65 MET A C 1
ATOM 516 O O . MET A 1 65 ? 7.57 -26.797 -24.219 1 90.56 65 MET A O 1
ATOM 520 N N . LEU A 1 66 ? 6.688 -25.125 -22.984 1 91.44 66 LEU A N 1
ATOM 521 C CA . LEU A 1 66 ? 7.371 -24.109 -23.766 1 91.44 66 LEU A CA 1
ATOM 522 C C . LEU A 1 66 ? 8.883 -24.219 -23.594 1 91.44 66 LEU A C 1
ATOM 524 O O . LEU A 1 66 ? 9.633 -24.047 -24.562 1 91.44 66 LEU A O 1
ATOM 528 N N . TYR A 1 67 ? 9.32 -24.547 -22.422 1 94.62 67 TYR A N 1
ATOM 529 C CA . TYR A 1 67 ? 10.742 -24.703 -22.125 1 94.62 67 TYR A CA 1
ATOM 530 C C . TYR A 1 67 ? 11.336 -25.875 -22.891 1 94.62 67 TYR A C 1
ATOM 532 O O . TYR A 1 67 ? 12.391 -25.766 -23.516 1 94.62 67 TYR A O 1
ATOM 540 N N . TYR A 1 68 ? 10.633 -26.969 -22.875 1 94.62 68 TYR A N 1
ATOM 541 C CA . TYR A 1 68 ? 11.102 -28.172 -23.562 1 94.62 68 TYR A CA 1
ATOM 542 C C . TYR A 1 68 ? 11.094 -27.969 -25.062 1 94.62 68 TYR A C 1
ATOM 544 O O . TYR A 1 68 ? 12.055 -28.344 -25.75 1 94.62 68 TYR A O 1
ATOM 552 N N . ALA A 1 69 ? 10.023 -27.375 -25.547 1 91.06 69 ALA A N 1
ATOM 553 C CA . ALA A 1 69 ? 9.922 -27.141 -26.984 1 91.06 69 ALA A CA 1
ATOM 554 C C . ALA A 1 69 ? 11.055 -26.25 -27.484 1 91.06 69 ALA A C 1
ATOM 556 O O . ALA A 1 69 ? 11.562 -26.422 -28.594 1 91.06 69 ALA A O 1
ATOM 557 N N . GLY A 1 70 ? 11.391 -25.312 -26.656 1 91.75 70 GLY A N 1
ATOM 558 C CA . GLY A 1 70 ? 12.477 -24.422 -27.031 1 91.75 70 GLY A CA 1
ATOM 559 C C . GLY A 1 70 ? 13.836 -25.094 -27.031 1 91.75 70 GLY A C 1
ATOM 560 O O . GLY A 1 70 ? 14.758 -24.625 -27.703 1 91.75 70 GLY A O 1
ATOM 561 N N . ALA A 1 71 ? 13.977 -26.172 -26.312 1 94.62 71 ALA A N 1
ATOM 562 C CA . ALA A 1 71 ? 15.25 -26.875 -26.203 1 94.62 71 ALA A CA 1
ATOM 563 C C . ALA A 1 71 ? 15.398 -27.922 -27.312 1 94.62 71 ALA A C 1
ATOM 565 O O . ALA A 1 71 ? 16.5 -28.406 -27.562 1 94.62 71 ALA A O 1
ATOM 566 N N . MET A 1 72 ? 14.32 -28.281 -27.938 1 93 72 MET A N 1
ATOM 567 C CA . MET A 1 72 ? 14.328 -29.328 -28.953 1 93 72 MET A CA 1
ATOM 568 C C . MET A 1 72 ? 14.922 -28.828 -30.25 1 93 72 MET A C 1
ATOM 570 O O . MET A 1 72 ? 14.672 -27.688 -30.656 1 93 72 MET A O 1
ATOM 574 N N . PRO A 1 73 ? 15.727 -29.688 -30.859 1 91.56 73 PRO A N 1
ATOM 575 C CA . PRO A 1 73 ? 16.234 -29.297 -32.188 1 91.56 73 PRO A CA 1
ATOM 576 C C . PRO A 1 73 ? 15.125 -29.25 -33.25 1 91.56 73 PRO A C 1
ATOM 578 O O . PRO A 1 73 ? 14.047 -29.812 -33.031 1 91.56 73 PRO A O 1
ATOM 581 N N . ASP A 1 74 ? 15.469 -28.641 -34.281 1 88.56 74 ASP A N 1
ATOM 582 C CA . ASP A 1 74 ? 14.5 -28.531 -35.375 1 88.56 74 ASP A CA 1
ATOM 583 C C . ASP A 1 74 ? 14.227 -29.906 -36 1 88.56 74 ASP A C 1
ATOM 585 O O . ASP A 1 74 ? 15.125 -30.734 -36.094 1 88.56 74 ASP A O 1
ATOM 589 N N . GLY A 1 75 ? 13.023 -30.188 -36.312 1 85 75 GLY A N 1
ATOM 590 C CA . GLY A 1 75 ? 12.672 -31.406 -37.031 1 85 75 GLY A CA 1
ATOM 591 C C . GLY A 1 75 ? 12.086 -32.469 -36.125 1 85 75 GLY A C 1
ATOM 592 O O . GLY A 1 75 ? 11.711 -33.562 -36.594 1 85 75 GLY A O 1
ATOM 593 N N . TYR A 1 76 ? 12.086 -32.188 -34.875 1 87.94 76 TYR A N 1
ATOM 594 C CA . TYR A 1 76 ? 11.508 -33.156 -33.938 1 87.94 76 TYR A CA 1
ATOM 595 C C . TYR A 1 76 ? 10.156 -32.656 -33.438 1 87.94 76 TYR A C 1
ATOM 597 O O . TYR A 1 76 ? 9.891 -31.469 -33.406 1 87.94 76 TYR A O 1
ATOM 605 N N . GLN A 1 77 ? 9.297 -33.719 -33.094 1 83.5 77 GLN A N 1
ATOM 606 C CA . GLN A 1 77 ? 7.977 -33.406 -32.562 1 83.5 77 GLN A CA 1
ATOM 607 C C . GLN A 1 77 ? 7.699 -34.219 -31.281 1 83.5 77 GLN A C 1
ATOM 609 O O . GLN A 1 77 ? 8.273 -35.281 -31.094 1 83.5 77 GLN A O 1
ATOM 614 N N . THR A 1 78 ? 7.004 -33.625 -30.391 1 85.75 78 THR A N 1
ATOM 615 C CA . THR A 1 78 ? 6.59 -34.312 -29.172 1 85.75 78 THR A CA 1
ATOM 616 C C . THR A 1 78 ? 5.168 -33.906 -28.781 1 85.75 78 THR A C 1
ATOM 618 O O . THR A 1 78 ? 4.547 -33.094 -29.469 1 85.75 78 THR A O 1
ATOM 621 N N . THR A 1 79 ? 4.586 -34.688 -27.844 1 80.12 79 THR A N 1
ATOM 622 C CA . THR A 1 79 ? 3.25 -34.375 -27.328 1 80.12 79 THR A CA 1
ATOM 623 C C . THR A 1 79 ? 3.314 -33.844 -25.906 1 80.12 79 THR A C 1
ATOM 625 O O . THR A 1 79 ? 4.289 -34.094 -25.188 1 80.12 79 THR A O 1
ATOM 628 N N . TYR A 1 80 ? 2.312 -33.156 -25.5 1 83.38 80 TYR A N 1
ATOM 629 C CA . TYR A 1 80 ? 2.273 -32.531 -24.172 1 83.38 80 TYR A CA 1
ATOM 630 C C . TYR A 1 80 ? 2.285 -33.594 -23.078 1 83.38 80 TYR A C 1
ATOM 632 O O . TYR A 1 80 ? 2.895 -33.438 -22.031 1 83.38 80 TYR A O 1
ATOM 640 N N . ASP A 1 81 ? 1.611 -34.688 -23.328 1 84.38 81 ASP A N 1
ATOM 641 C CA . ASP A 1 81 ? 1.52 -35.719 -22.328 1 84.38 81 ASP A CA 1
ATOM 642 C C . ASP A 1 81 ? 2.879 -36.375 -22.078 1 84.38 81 ASP A C 1
ATOM 644 O O . ASP A 1 81 ? 3.229 -36.688 -20.953 1 84.38 81 ASP A O 1
ATOM 648 N N . GLU A 1 82 ? 3.713 -36.562 -23.156 1 87.38 82 GLU A N 1
ATOM 649 C CA . GLU A 1 82 ? 5.035 -37.156 -23.016 1 87.38 82 GLU A CA 1
ATOM 650 C C . GLU A 1 82 ? 5.988 -36.219 -22.281 1 87.38 82 GLU A C 1
ATOM 652 O O . GLU A 1 82 ? 6.793 -36.656 -21.453 1 87.38 82 GLU A O 1
ATOM 657 N N . VAL A 1 83 ? 5.836 -35 -22.625 1 90.25 83 VAL A N 1
ATOM 658 C CA . VAL A 1 83 ? 6.695 -34 -21.969 1 90.25 83 VAL A CA 1
ATOM 659 C C . VAL A 1 83 ? 6.336 -33.906 -20.484 1 90.25 83 VAL A C 1
ATOM 661 O O . VAL A 1 83 ? 7.219 -33.875 -19.641 1 90.25 83 VAL A O 1
ATOM 664 N N . ALA A 1 84 ? 5.051 -33.875 -20.219 1 89.81 84 ALA A N 1
ATOM 665 C CA . ALA A 1 84 ? 4.598 -33.844 -18.828 1 89.81 84 ALA A CA 1
ATOM 666 C C . ALA A 1 84 ? 5.094 -35.062 -18.062 1 89.81 84 ALA A C 1
ATOM 668 O O . ALA A 1 84 ? 5.535 -34.938 -16.906 1 89.81 84 ALA A O 1
ATOM 669 N N . LYS A 1 85 ? 5.016 -36.188 -18.672 1 87.94 85 LYS A N 1
ATOM 670 C CA . LYS A 1 85 ? 5.496 -37.406 -18.062 1 87.94 85 LYS A CA 1
ATOM 671 C C . LYS A 1 85 ? 6.992 -37.312 -17.75 1 87.94 85 LYS A C 1
ATOM 673 O O . LYS A 1 85 ? 7.438 -37.75 -16.688 1 87.94 85 LYS A O 1
ATOM 678 N N . TRP A 1 86 ? 7.715 -36.812 -18.688 1 90.06 86 TRP A N 1
ATOM 679 C CA . TRP A 1 86 ? 9.164 -36.688 -18.562 1 90.06 86 TRP A CA 1
ATOM 680 C C . TRP A 1 86 ? 9.539 -35.781 -17.406 1 90.06 86 TRP A C 1
ATOM 682 O O . TRP A 1 86 ? 10.398 -36.094 -16.578 1 90.06 86 TRP A O 1
ATOM 692 N N . PHE A 1 87 ? 8.914 -34.625 -17.297 1 91.06 87 PHE A N 1
ATOM 693 C CA . PHE A 1 87 ? 9.195 -33.688 -16.219 1 91.06 87 PHE A CA 1
ATOM 694 C C . PHE A 1 87 ? 8.797 -34.281 -14.875 1 91.06 87 PHE A C 1
ATOM 696 O O . PHE A 1 87 ? 9.531 -34.156 -13.891 1 91.06 87 PHE A O 1
ATOM 703 N N . ALA A 1 88 ? 7.645 -34.812 -14.82 1 88.38 88 ALA A N 1
ATOM 704 C CA . ALA A 1 88 ? 7.156 -35.375 -13.57 1 88.38 88 ALA A CA 1
ATOM 705 C C . ALA A 1 88 ? 8.086 -36.5 -13.062 1 88.38 88 ALA A C 1
ATOM 707 O O . ALA A 1 88 ? 8.383 -36.562 -11.867 1 88.38 88 ALA A O 1
ATOM 708 N N . TYR A 1 89 ? 8.516 -37.281 -14.008 1 84.19 89 TYR A N 1
ATOM 709 C CA . TYR A 1 89 ? 9.422 -38.375 -13.633 1 84.19 89 TYR A CA 1
ATOM 710 C C . TYR A 1 89 ? 10.734 -37.812 -13.094 1 84.19 89 TYR A C 1
ATOM 712 O O . TYR A 1 89 ? 11.211 -38.25 -12.047 1 84.19 89 TYR A O 1
ATOM 720 N N . ASN A 1 90 ? 11.305 -36.906 -13.773 1 86.62 90 ASN A N 1
ATOM 721 C CA . ASN A 1 90 ? 12.625 -36.406 -13.414 1 86.62 90 ASN A CA 1
ATOM 722 C C . ASN A 1 90 ? 12.57 -35.5 -12.188 1 86.62 90 ASN A C 1
ATOM 724 O O . ASN A 1 90 ? 13.539 -35.406 -11.43 1 86.62 90 ASN A O 1
ATOM 728 N N . MET A 1 91 ? 11.43 -34.938 -11.922 1 84.62 91 MET A N 1
ATOM 729 C CA . MET A 1 91 ? 11.344 -34 -10.812 1 84.62 91 MET A CA 1
ATOM 730 C C . MET A 1 91 ? 10.828 -34.688 -9.555 1 84.62 91 MET A C 1
ATOM 732 O O . MET A 1 91 ? 11.141 -34.25 -8.438 1 84.62 91 MET A O 1
ATOM 736 N N . TYR A 1 92 ? 9.977 -35.625 -9.695 1 74.12 92 TYR A N 1
ATOM 737 C CA . TYR A 1 92 ? 9.312 -36.188 -8.516 1 74.12 92 TYR A CA 1
ATOM 738 C C . TYR A 1 92 ? 9.547 -37.688 -8.406 1 74.12 92 TYR A C 1
ATOM 740 O O . TYR A 1 92 ? 8.68 -38.438 -7.922 1 74.12 92 TYR A O 1
ATOM 748 N N . HIS A 1 93 ? 10.43 -38.344 -9.086 1 62.81 93 HIS A N 1
ATOM 749 C CA . HIS A 1 93 ? 10.578 -39.781 -9.094 1 62.81 93 HIS A CA 1
ATOM 750 C C . HIS A 1 93 ? 11.297 -40.25 -7.832 1 62.81 93 HIS A C 1
ATOM 752 O O . HIS A 1 93 ? 11.062 -41.375 -7.379 1 62.81 93 HIS A O 1
ATOM 758 N N . THR A 1 94 ? 12.523 -39.656 -7.539 1 53.62 94 THR A N 1
ATOM 759 C CA . THR A 1 94 ? 13.445 -40.344 -6.652 1 53.62 94 THR A CA 1
ATOM 760 C C . THR A 1 94 ? 12.992 -40.25 -5.199 1 53.62 94 THR A C 1
ATOM 762 O O . THR A 1 94 ? 12.773 -39.125 -4.695 1 53.62 94 THR A O 1
ATOM 765 N N . PRO A 1 95 ? 12.469 -41.406 -4.711 1 50.09 95 PRO A N 1
ATOM 766 C CA . PRO A 1 95 ? 12.188 -41.469 -3.273 1 50.09 95 PRO A CA 1
ATOM 767 C C . PRO A 1 95 ? 13.312 -40.875 -2.428 1 50.09 95 PRO A C 1
ATOM 769 O O . PRO A 1 95 ? 14.484 -40.938 -2.82 1 50.09 95 PRO A O 1
ATOM 772 N N . PHE A 1 96 ? 12.992 -39.812 -1.571 1 47.22 96 PHE A N 1
ATOM 773 C CA . PHE A 1 96 ? 14.031 -39.438 -0.635 1 47.22 96 PHE A CA 1
ATOM 774 C C . PHE A 1 96 ? 14.719 -40.656 -0.032 1 47.22 96 PHE A C 1
ATOM 776 O O . PHE A 1 96 ? 14.086 -41.688 0.186 1 47.22 96 PHE A O 1
ATOM 783 N N . PRO A 1 97 ? 16 -40.594 0.002 1 43.47 97 PRO A N 1
ATOM 784 C CA . PRO A 1 97 ? 16.656 -41.719 0.707 1 43.47 97 PRO A CA 1
ATOM 785 C C . PRO A 1 97 ? 16.016 -42 2.07 1 43.47 97 PRO A C 1
ATOM 787 O O . PRO A 1 97 ? 15.484 -41.062 2.705 1 43.47 97 PRO A O 1
ATOM 790 N N . GLU A 1 98 ? 15.695 -43.25 2.34 1 45.12 98 GLU A N 1
ATOM 791 C CA . GLU A 1 98 ? 15.164 -43.719 3.613 1 45.12 98 GLU A CA 1
ATOM 792 C C . GLU A 1 98 ? 15.625 -42.844 4.77 1 45.12 98 GLU A C 1
ATOM 794 O O . GLU A 1 98 ? 14.859 -42.562 5.688 1 45.12 98 GLU A O 1
ATOM 799 N N . ASN A 1 99 ? 16.891 -42.625 4.957 1 42.69 99 ASN A N 1
ATOM 800 C CA . ASN A 1 99 ? 17.516 -41.906 6.07 1 42.69 99 ASN A CA 1
ATOM 801 C C . ASN A 1 99 ? 17.484 -40.406 5.859 1 42.69 99 ASN A C 1
ATOM 803 O O . ASN A 1 99 ? 18.266 -39.656 6.48 1 42.69 99 ASN A O 1
ATOM 807 N N . SER A 1 100 ? 16.859 -39.938 4.906 1 42.91 100 SER A N 1
ATOM 808 C CA . SER A 1 100 ? 16.875 -38.5 4.734 1 42.91 100 SER A CA 1
ATOM 809 C C . SER A 1 100 ? 15.969 -37.812 5.75 1 42.91 100 SER A C 1
ATOM 811 O O . SER A 1 100 ? 14.953 -38.375 6.164 1 42.91 100 SER A O 1
ATOM 813 N N . THR A 1 101 ? 16.453 -37 6.578 1 42.94 101 THR A N 1
ATOM 814 C CA . THR A 1 101 ? 15.781 -36.25 7.633 1 42.94 101 THR A CA 1
ATOM 815 C C . THR A 1 101 ? 14.492 -35.625 7.102 1 42.94 101 THR A C 1
ATOM 817 O O . THR A 1 101 ? 13.648 -35.188 7.879 1 42.94 101 THR A O 1
ATOM 820 N N . ASN A 1 102 ? 14.422 -35.062 5.996 1 40.03 102 ASN A N 1
ATOM 821 C CA . ASN A 1 102 ? 13.188 -34.5 5.469 1 40.03 102 ASN A CA 1
ATOM 822 C C . ASN A 1 102 ? 12.547 -35.406 4.43 1 40.03 102 ASN A C 1
ATOM 824 O O . ASN A 1 102 ? 12.859 -35.312 3.24 1 40.03 102 ASN A O 1
ATOM 828 N N . PRO A 1 103 ? 12.023 -36.594 4.73 1 42.88 103 PRO A N 1
ATOM 829 C CA . PRO A 1 103 ? 11.5 -37.688 3.906 1 42.88 103 PRO A CA 1
ATOM 830 C C . PRO A 1 103 ? 10.5 -37.188 2.857 1 42.88 103 PRO A C 1
ATOM 832 O O . PRO A 1 103 ? 9.953 -38 2.105 1 42.88 103 PRO A O 1
ATOM 835 N N . GLU A 1 104 ? 9.812 -36.219 3.158 1 44.09 104 GLU A N 1
ATOM 836 C CA . GLU A 1 104 ? 8.602 -36.062 2.357 1 44.09 104 GLU A CA 1
ATOM 837 C C . GLU A 1 104 ? 8.93 -35.938 0.873 1 44.09 104 GLU A C 1
ATOM 839 O O . GLU A 1 104 ? 8.055 -36.094 0.022 1 44.09 104 GLU A O 1
ATOM 844 N N . TYR A 1 105 ? 9.742 -35 0.342 1 46.09 105 TYR A N 1
ATOM 845 C CA . TYR A 1 105 ? 9.734 -34.594 -1.06 1 46.09 105 TYR A CA 1
ATOM 846 C C . TYR A 1 105 ? 10.703 -35.438 -1.877 1 46.09 105 TYR A C 1
ATOM 848 O O . TYR A 1 105 ? 11.672 -35.969 -1.339 1 46.09 105 TYR A O 1
ATOM 856 N N . TYR A 1 106 ? 10.297 -36.188 -2.91 1 51.34 106 TYR A N 1
ATOM 857 C CA . TYR A 1 106 ? 11.031 -36.875 -3.965 1 51.34 106 TYR A CA 1
ATOM 858 C C . TYR A 1 106 ? 11.992 -35.938 -4.668 1 51.34 106 TYR A C 1
ATOM 860 O O . TYR A 1 106 ? 11.742 -34.75 -4.75 1 51.34 106 TYR A O 1
ATOM 868 N N . LEU A 1 107 ? 13.375 -36.406 -4.727 1 56.81 107 LEU A N 1
ATOM 869 C CA . LEU A 1 107 ? 14.523 -35.625 -5.219 1 56.81 107 LEU A CA 1
ATOM 870 C C . LEU A 1 107 ? 14.562 -35.656 -6.742 1 56.81 107 LEU A C 1
ATOM 872 O O . LEU A 1 107 ? 14.125 -36.625 -7.375 1 56.81 107 LEU A O 1
ATOM 876 N N . PHE A 1 108 ? 14.938 -34.562 -7.398 1 61.72 108 PHE A N 1
ATOM 877 C CA . PHE A 1 108 ? 15.32 -34.344 -8.789 1 61.72 108 PHE A CA 1
ATOM 878 C C . PHE A 1 108 ? 16.453 -35.281 -9.195 1 61.72 108 PHE A C 1
ATOM 880 O O . PHE A 1 108 ? 17.328 -35.594 -8.383 1 61.72 108 PHE A O 1
ATOM 887 N N . SER A 1 109 ? 16.25 -35.969 -10.422 1 72.62 109 SER A N 1
ATOM 888 C CA . SER A 1 109 ? 17.406 -36.688 -10.977 1 72.62 109 SER A CA 1
ATOM 889 C C . SER A 1 109 ? 18.609 -35.75 -11.094 1 72.62 109 SER A C 1
ATOM 891 O O . SER A 1 109 ? 18.453 -34.531 -11.281 1 72.62 109 SER A O 1
ATOM 893 N N . GLU A 1 110 ? 19.797 -36.188 -10.797 1 75.31 110 GLU A N 1
ATOM 894 C CA . GLU A 1 110 ? 21.016 -35.406 -10.859 1 75.31 110 GLU A CA 1
ATOM 895 C C . GLU A 1 110 ? 21.219 -34.781 -12.25 1 75.31 110 GLU A C 1
ATOM 897 O O . GLU A 1 110 ? 21.594 -33.625 -12.383 1 75.31 110 GLU A O 1
ATOM 902 N N . ARG A 1 111 ? 20.953 -35.625 -13.281 1 82.19 111 ARG A N 1
ATOM 903 C CA . ARG A 1 111 ? 21.078 -35.125 -14.656 1 82.19 111 ARG A CA 1
ATOM 904 C C . ARG A 1 111 ? 20.125 -34 -14.93 1 82.19 111 ARG A C 1
ATOM 906 O O . ARG A 1 111 ? 20.484 -32.969 -15.539 1 82.19 111 ARG A O 1
ATOM 913 N N . PHE A 1 112 ? 18.969 -34.188 -14.469 1 87.81 112 PHE A N 1
ATOM 914 C CA . PHE A 1 112 ? 17.938 -33.156 -14.648 1 87.81 112 PHE A CA 1
ATOM 915 C C . PHE A 1 112 ? 18.328 -31.875 -13.93 1 87.81 112 PHE A C 1
ATOM 917 O O . PHE A 1 112 ? 18.203 -30.781 -14.484 1 87.81 112 PHE A O 1
ATOM 924 N N . ASN A 1 113 ? 18.859 -31.953 -12.727 1 85.31 113 ASN A N 1
ATOM 925 C CA . ASN A 1 113 ? 19.266 -30.797 -11.938 1 85.31 113 ASN A CA 1
ATOM 926 C C . ASN A 1 113 ? 20.391 -30.031 -12.609 1 85.31 113 ASN A C 1
ATOM 928 O O . ASN A 1 113 ? 20.344 -28.812 -12.719 1 85.31 113 ASN A O 1
ATOM 932 N N . ASN A 1 114 ? 21.266 -30.719 -13.148 1 86 114 ASN A N 1
ATOM 933 C CA . ASN A 1 114 ? 22.453 -30.094 -13.695 1 86 114 ASN A CA 1
ATOM 934 C C . ASN A 1 114 ? 22.219 -29.531 -15.094 1 86 114 ASN A C 1
ATOM 936 O O . ASN A 1 114 ? 22.812 -28.531 -15.484 1 86 114 ASN A O 1
ATOM 940 N N . THR A 1 115 ? 21.281 -30.156 -15.82 1 89.56 115 THR A N 1
ATOM 941 C CA . THR A 1 115 ? 21.125 -29.766 -17.219 1 89.56 115 THR A CA 1
ATOM 942 C C . THR A 1 115 ? 19.906 -28.875 -17.406 1 89.56 115 THR A C 1
ATOM 944 O O . THR A 1 115 ? 19.922 -27.938 -18.203 1 89.56 115 THR A O 1
ATOM 947 N N . VAL A 1 116 ? 18.891 -29.188 -16.641 1 91.62 116 VAL A N 1
ATOM 948 C CA . VAL A 1 116 ? 17.625 -28.531 -16.891 1 91.62 116 VAL A CA 1
ATOM 949 C C . VAL A 1 116 ? 17.391 -27.438 -15.836 1 91.62 116 VAL A C 1
ATOM 951 O O . VAL A 1 116 ? 17.062 -26.297 -16.172 1 91.62 116 VAL A O 1
ATOM 954 N N . LEU A 1 117 ? 17.625 -27.719 -14.594 1 89.44 117 LEU A N 1
ATOM 955 C CA . LEU A 1 117 ? 17.312 -26.797 -13.516 1 89.44 117 LEU A CA 1
ATOM 956 C C . LEU A 1 117 ? 18.406 -25.75 -13.359 1 89.44 117 LEU A C 1
ATOM 958 O O . LEU A 1 117 ? 18.141 -24.547 -13.453 1 89.44 117 LEU A O 1
ATOM 962 N N . PHE A 1 118 ? 19.672 -26.172 -13.203 1 88.81 118 PHE A N 1
ATOM 963 C CA . PHE A 1 118 ? 20.719 -25.219 -12.867 1 88.81 118 PHE A CA 1
ATOM 964 C C . PHE A 1 118 ? 21.672 -25.031 -14.031 1 88.81 118 PHE A C 1
ATOM 966 O O . PHE A 1 118 ? 22.5 -24.125 -14.031 1 88.81 118 PHE A O 1
ATOM 973 N N . GLY A 1 119 ? 21.562 -25.828 -15.023 1 90.06 119 GLY A N 1
ATOM 974 C CA . GLY A 1 119 ? 22.453 -25.766 -16.172 1 90.06 119 GLY A CA 1
ATOM 975 C C . GLY A 1 119 ? 22.5 -24.391 -16.828 1 90.06 119 GLY A C 1
ATOM 976 O O . GLY A 1 119 ? 23.562 -23.812 -16.984 1 90.06 119 GLY A O 1
ATOM 977 N N . PRO A 1 120 ? 21.391 -23.828 -17.156 1 94.56 120 PRO A N 1
ATOM 978 C CA . PRO A 1 120 ? 21.359 -22.547 -17.875 1 94.56 120 PRO A CA 1
ATOM 979 C C . PRO A 1 120 ? 21.703 -21.359 -16.969 1 94.56 120 PRO A C 1
ATOM 981 O O . PRO A 1 120 ? 21.844 -20.234 -17.453 1 94.56 120 PRO A O 1
ATOM 984 N N . LYS A 1 121 ? 21.875 -21.516 -15.742 1 92.44 121 LYS A N 1
ATOM 985 C CA . LYS A 1 121 ? 22.078 -20.438 -14.781 1 92.44 121 LYS A CA 1
ATOM 986 C C . LYS A 1 121 ? 23.281 -19.578 -15.156 1 92.44 121 LYS A C 1
ATOM 988 O O . LYS A 1 121 ? 23.219 -18.344 -15.102 1 92.44 121 LYS A O 1
ATOM 993 N N . SER A 1 122 ? 24.344 -20.156 -15.57 1 90.88 122 SER A N 1
ATOM 994 C CA . SER A 1 122 ? 25.562 -19.438 -15.883 1 90.88 122 SER A CA 1
ATOM 995 C C . SER A 1 122 ? 25.438 -18.672 -17.203 1 90.88 122 SER A C 1
ATOM 997 O O . SER A 1 122 ? 26.062 -17.625 -17.375 1 90.88 122 SER A O 1
ATOM 999 N N . HIS A 1 123 ? 24.594 -19.188 -18.062 1 92.94 123 HIS A N 1
ATOM 1000 C CA . HIS A 1 123 ? 24.422 -18.578 -19.391 1 92.94 123 HIS A CA 1
ATOM 1001 C C . HIS A 1 123 ? 23.328 -17.531 -19.375 1 92.94 123 HIS A C 1
ATOM 1003 O O . HIS A 1 123 ? 23.312 -16.625 -20.219 1 92.94 123 HIS A O 1
ATOM 1009 N N . CYS A 1 124 ? 22.406 -17.672 -18.469 1 94.25 124 CYS A N 1
ATOM 1010 C CA . CYS A 1 124 ? 21.25 -16.797 -18.406 1 94.25 124 CYS A CA 1
ATOM 1011 C C . CYS A 1 124 ? 21.125 -16.125 -17.047 1 94.25 124 CYS A C 1
ATOM 1013 O O . CYS A 1 124 ? 20.094 -16.219 -16.375 1 94.25 124 CYS A O 1
ATOM 1015 N N . PRO A 1 125 ? 22.109 -15.312 -16.641 1 90.62 125 PRO A N 1
ATOM 1016 C CA . PRO A 1 125 ? 22.062 -14.734 -15.289 1 90.62 125 PRO A CA 1
ATOM 1017 C C . PRO A 1 125 ? 20.938 -13.711 -15.133 1 90.62 125 PRO A C 1
ATOM 1019 O O . PRO A 1 125 ? 20.328 -13.617 -14.062 1 90.62 125 PRO A O 1
ATOM 1022 N N . ALA A 1 126 ? 20.672 -12.938 -16.156 1 90.5 126 ALA A N 1
ATOM 1023 C CA . ALA A 1 126 ? 19.609 -11.922 -16.078 1 90.5 126 ALA A CA 1
ATOM 1024 C C . ALA A 1 126 ? 18.25 -12.57 -15.898 1 90.5 126 ALA A C 1
ATOM 1026 O O . ALA A 1 126 ? 17.438 -12.117 -15.078 1 90.5 126 ALA A O 1
ATOM 1027 N N . GLU A 1 127 ? 18.047 -13.641 -16.641 1 93.06 127 GLU A N 1
ATOM 1028 C CA . GLU A 1 127 ? 16.766 -14.336 -16.547 1 93.06 127 GLU A CA 1
ATOM 1029 C C . GLU A 1 127 ? 16.641 -15.086 -15.227 1 93.06 127 GLU A C 1
ATOM 1031 O O . GLU A 1 127 ? 15.531 -15.227 -14.688 1 93.06 127 GLU A O 1
ATOM 1036 N N . TYR A 1 128 ? 17.781 -15.516 -14.711 1 92.5 128 TYR A N 1
ATOM 1037 C CA . TYR A 1 128 ? 17.75 -16.156 -13.398 1 92.5 128 TYR A CA 1
ATOM 1038 C C . TYR A 1 128 ? 17.281 -15.172 -12.328 1 92.5 128 TYR A C 1
ATOM 1040 O O . TYR A 1 128 ? 16.422 -15.492 -11.508 1 92.5 128 TYR A O 1
ATOM 1048 N N . CYS A 1 129 ? 17.797 -14.008 -12.359 1 89.38 129 CYS A N 1
ATOM 1049 C CA . CYS A 1 129 ? 17.469 -13 -11.367 1 89.38 129 CYS A CA 1
ATOM 1050 C C . CYS A 1 129 ? 16.031 -12.523 -11.547 1 89.38 129 CYS A C 1
ATOM 1052 O O . CYS A 1 129 ? 15.336 -12.242 -10.562 1 89.38 129 CYS A O 1
ATOM 1054 N N . LYS A 1 130 ? 15.648 -12.406 -12.711 1 90.5 130 LYS A N 1
ATOM 1055 C CA . LYS A 1 130 ? 14.258 -12.062 -12.969 1 90.5 130 LYS A CA 1
ATOM 1056 C C . LYS A 1 130 ? 13.312 -13.141 -12.438 1 90.5 130 LYS A C 1
ATOM 1058 O O . LYS A 1 130 ? 12.242 -12.828 -11.914 1 90.5 130 LYS A O 1
ATOM 1063 N N . ALA A 1 131 ? 13.75 -14.336 -12.562 1 91.19 131 ALA A N 1
ATOM 1064 C CA . ALA A 1 131 ? 12.914 -15.461 -12.141 1 91.19 131 ALA A CA 1
ATOM 1065 C C . ALA A 1 131 ? 12.797 -15.516 -10.625 1 91.19 131 ALA A C 1
ATOM 1067 O O . ALA A 1 131 ? 11.727 -15.828 -10.086 1 91.19 131 ALA A O 1
ATOM 1068 N N . VAL A 1 132 ? 13.93 -15.289 -9.977 1 85.75 132 VAL A N 1
ATOM 1069 C CA . VAL A 1 132 ? 13.875 -15.289 -8.523 1 85.75 132 VAL A CA 1
ATOM 1070 C C . VAL A 1 132 ? 12.984 -14.148 -8.039 1 85.75 132 VAL A C 1
ATOM 1072 O O . VAL A 1 132 ? 12.242 -14.305 -7.062 1 85.75 132 VAL A O 1
ATOM 1075 N N . GLY A 1 133 ? 12.969 -13.055 -8.758 1 81.12 133 GLY A N 1
ATOM 1076 C CA . GLY A 1 133 ? 11.953 -12.023 -8.641 1 81.12 133 GLY A CA 1
ATOM 1077 C C . GLY A 1 133 ? 12.047 -11.227 -7.355 1 81.12 133 GLY A C 1
ATOM 1078 O O . GLY A 1 133 ? 11.023 -10.945 -6.719 1 81.12 133 GLY A O 1
ATOM 1079 N N . TYR A 1 134 ? 13.266 -10.938 -6.887 1 82.81 134 TYR A N 1
ATOM 1080 C CA . TYR A 1 134 ? 13.383 -10.031 -5.75 1 82.81 134 TYR A CA 1
ATOM 1081 C C . TYR A 1 134 ? 12.945 -8.617 -6.125 1 82.81 134 TYR A C 1
ATOM 1083 O O . TYR A 1 134 ? 13.531 -7.996 -7.012 1 82.81 134 TYR A O 1
ATOM 1091 N N . THR A 1 135 ? 11.742 -8.211 -5.527 1 85.56 135 THR A N 1
ATOM 1092 C CA . THR A 1 135 ? 11.211 -6.902 -5.863 1 85.56 135 THR A CA 1
ATOM 1093 C C . THR A 1 135 ? 11.156 -6.004 -4.629 1 85.56 135 THR A C 1
ATOM 1095 O O . THR A 1 135 ? 11.438 -6.453 -3.518 1 85.56 135 THR A O 1
ATOM 1098 N N . GLY A 1 136 ? 10.961 -4.797 -4.91 1 83.06 136 GLY A N 1
ATOM 1099 C CA . GLY A 1 136 ? 10.812 -3.846 -3.82 1 83.06 136 GLY A CA 1
ATOM 1100 C C . GLY A 1 136 ? 9.375 -3.658 -3.375 1 83.06 136 GLY A C 1
ATOM 1101 O O . GLY A 1 136 ? 8.445 -3.873 -4.156 1 83.06 136 GLY A O 1
ATOM 1102 N N . ASN A 1 137 ? 9.211 -3.27 -2.131 1 84.62 137 ASN A N 1
ATOM 1103 C CA . ASN A 1 137 ? 7.887 -2.979 -1.583 1 84.62 137 ASN A CA 1
ATOM 1104 C C . ASN A 1 137 ? 7.316 -1.683 -2.15 1 84.62 137 ASN A C 1
ATOM 1106 O O . ASN A 1 137 ? 7.973 -0.639 -2.105 1 84.62 137 ASN A O 1
ATOM 1110 N N . GLN A 1 138 ? 6.125 -1.727 -2.609 1 85 138 GLN A N 1
ATOM 1111 C CA . GLN A 1 138 ? 5.504 -0.592 -3.287 1 85 138 GLN A CA 1
ATOM 1112 C C . GLN A 1 138 ? 5.266 0.562 -2.318 1 85 138 GLN A C 1
ATOM 1114 O O . GLN A 1 138 ? 5.227 1.725 -2.727 1 85 138 GLN A O 1
ATOM 1119 N N . ASP A 1 139 ? 5.129 0.286 -1.056 1 83.94 139 ASP A N 1
ATOM 1120 C CA . ASP A 1 139 ? 4.879 1.318 -0.055 1 83.94 139 ASP A CA 1
ATOM 1121 C C . ASP A 1 139 ? 6.137 2.143 0.209 1 83.94 139 ASP A C 1
ATOM 1123 O O . ASP A 1 139 ? 6.055 3.262 0.717 1 83.94 139 ASP A O 1
ATOM 1127 N N . LEU A 1 140 ? 7.234 1.574 -0.185 1 87.31 140 LEU A N 1
ATOM 1128 C CA . LEU A 1 140 ? 8.492 2.248 0.126 1 87.31 140 LEU A CA 1
ATOM 1129 C C . LEU A 1 140 ? 9.164 2.752 -1.145 1 87.31 140 LEU A C 1
ATOM 1131 O O . LEU A 1 140 ? 9.766 3.832 -1.149 1 87.31 140 LEU A O 1
ATOM 1135 N N . CYS A 1 141 ? 9.031 1.972 -2.18 1 88.62 141 CYS A N 1
ATOM 1136 C CA . CYS A 1 141 ? 9.82 2.303 -3.361 1 88.62 141 CYS A CA 1
ATOM 1137 C C . CYS A 1 141 ? 8.914 2.535 -4.57 1 88.62 141 CYS A C 1
ATOM 1139 O O . CYS A 1 141 ? 9.398 2.656 -5.695 1 88.62 141 CYS A O 1
ATOM 1141 N N . GLY A 1 142 ? 7.656 2.576 -4.371 1 89.12 142 GLY A N 1
ATOM 1142 C CA . GLY A 1 142 ? 6.773 2.914 -5.477 1 89.12 142 GLY A CA 1
ATOM 1143 C C . GLY A 1 142 ? 7.062 4.277 -6.074 1 89.12 142 GLY A C 1
ATOM 1144 O O . GLY A 1 142 ? 7.543 5.176 -5.379 1 89.12 142 GLY A O 1
ATOM 1145 N N . ILE A 1 143 ? 6.758 4.488 -7.23 1 89.62 143 ILE A N 1
ATOM 1146 C CA . ILE A 1 143 ? 7.082 5.715 -7.953 1 89.62 143 ILE A CA 1
ATOM 1147 C C . ILE A 1 143 ? 6.461 6.914 -7.242 1 89.62 143 ILE A C 1
ATOM 1149 O O . ILE A 1 143 ? 7.094 7.961 -7.109 1 89.62 143 ILE A O 1
ATOM 1153 N N . GLY A 1 144 ? 5.262 6.801 -6.863 1 87.88 144 GLY A N 1
ATOM 1154 C CA . GLY A 1 144 ? 4.602 7.895 -6.172 1 87.88 144 GLY A CA 1
ATOM 1155 C C . GLY A 1 144 ? 5.273 8.266 -4.863 1 87.88 144 GLY A C 1
ATOM 1156 O O . GLY A 1 144 ? 5.383 9.445 -4.527 1 87.88 144 GLY A O 1
ATOM 1157 N N . VAL A 1 145 ? 5.699 7.316 -4.133 1 89.94 145 VAL A N 1
ATOM 1158 C CA . VAL A 1 145 ? 6.355 7.547 -2.85 1 89.94 145 VAL A CA 1
ATOM 1159 C C . VAL A 1 145 ? 7.715 8.203 -3.074 1 89.94 145 VAL A C 1
ATOM 1161 O O . VAL A 1 145 ? 8.102 9.109 -2.336 1 89.94 145 VAL A O 1
ATOM 1164 N N . VAL A 1 146 ? 8.422 7.758 -4.129 1 92.56 146 VAL A N 1
ATOM 1165 C CA . VAL A 1 146 ? 9.719 8.336 -4.438 1 92.56 146 VAL A CA 1
ATOM 1166 C C . VAL A 1 146 ? 9.555 9.797 -4.836 1 92.56 146 VAL A C 1
ATOM 1168 O O . VAL A 1 146 ? 10.336 10.656 -4.406 1 92.56 146 VAL A O 1
ATOM 1171 N N . VAL A 1 147 ? 8.547 10.078 -5.551 1 92.62 147 VAL A N 1
ATOM 1172 C CA . VAL A 1 147 ? 8.273 11.461 -5.941 1 92.62 147 VAL A CA 1
ATOM 1173 C C . VAL A 1 147 ? 7.957 12.289 -4.703 1 92.62 147 VAL A C 1
ATOM 1175 O O . VAL A 1 147 ? 8.352 13.461 -4.613 1 92.62 147 VAL A O 1
ATOM 1178 N N . SER A 1 148 ? 7.332 11.664 -3.822 1 91.94 148 SER A N 1
ATOM 1179 C CA . SER A 1 148 ? 7.016 12.359 -2.578 1 91.94 148 SER A CA 1
ATOM 1180 C C . SER A 1 148 ? 8.281 12.703 -1.8 1 91.94 148 SER A C 1
ATOM 1182 O O . SER A 1 148 ? 8.383 13.781 -1.209 1 91.94 148 SER A O 1
ATOM 1184 N N . TYR A 1 149 ? 9.242 11.789 -1.795 1 93.81 149 TYR A N 1
ATOM 1185 C CA . TYR A 1 149 ? 10.523 12.07 -1.146 1 93.81 149 TYR A CA 1
ATOM 1186 C C . TYR A 1 149 ? 11.211 13.258 -1.801 1 93.81 149 TYR A C 1
ATOM 1188 O O . TYR A 1 149 ? 11.727 14.141 -1.11 1 93.81 149 TYR A O 1
ATOM 1196 N N . TYR A 1 150 ? 11.18 13.258 -3.082 1 95.56 150 TYR A N 1
ATOM 1197 C CA . TYR A 1 150 ? 11.828 14.336 -3.816 1 95.56 150 TYR A CA 1
ATOM 1198 C C . TYR A 1 150 ? 11.125 15.672 -3.572 1 95.56 150 TYR A C 1
ATOM 1200 O O . TYR A 1 150 ? 11.781 16.703 -3.438 1 95.56 150 TYR A O 1
ATOM 1208 N N . LEU A 1 151 ? 9.867 15.594 -3.498 1 94.44 151 LEU A N 1
ATOM 1209 C CA . LEU A 1 151 ? 9.117 16.812 -3.24 1 94.44 151 LEU A CA 1
ATOM 1210 C C . LEU A 1 151 ? 9.445 17.375 -1.861 1 94.44 151 LEU A C 1
ATOM 1212 O O . LEU A 1 151 ? 9.641 18.594 -1.709 1 94.44 151 LEU A O 1
ATOM 1216 N N . GLU A 1 152 ? 9.477 16.516 -0.945 1 94.56 152 GLU A N 1
ATOM 1217 C CA . GLU A 1 152 ? 9.852 16.938 0.398 1 94.56 152 GLU A CA 1
ATOM 1218 C C . GLU A 1 152 ? 11.258 17.547 0.41 1 94.56 152 GLU A C 1
ATOM 1220 O O . GLU A 1 152 ? 11.477 18.594 1.024 1 94.56 152 GLU A O 1
ATOM 1225 N N . GLY A 1 153 ? 12.18 16.906 -0.305 1 95.25 153 GLY A N 1
ATOM 1226 C CA . GLY A 1 153 ? 13.539 17.406 -0.373 1 95.25 153 GLY A CA 1
ATOM 1227 C C . GLY A 1 153 ? 13.648 18.75 -1.054 1 95.25 153 GLY A C 1
ATOM 1228 O O . GLY A 1 153 ? 14.359 19.641 -0.579 1 95.25 153 GLY A O 1
ATOM 1229 N N . VAL A 1 154 ? 12.945 18.922 -2.057 1 96.06 154 VAL A N 1
ATOM 1230 C CA . VAL A 1 154 ? 12.969 20.188 -2.809 1 96.06 154 VAL A CA 1
ATOM 1231 C C . VAL A 1 154 ? 12.367 21.297 -1.967 1 96.06 154 VAL A C 1
ATOM 1233 O O . VAL A 1 154 ? 12.914 22.406 -1.906 1 96.06 154 VAL A O 1
ATOM 1236 N N . LEU A 1 155 ? 11.281 20.984 -1.334 1 94.88 155 LEU A N 1
ATOM 1237 C CA . LEU A 1 155 ? 10.641 21.984 -0.487 1 94.88 155 LEU A CA 1
ATOM 1238 C C . LEU A 1 155 ? 11.562 22.391 0.664 1 94.88 155 LEU A C 1
ATOM 1240 O O . LEU A 1 155 ? 11.734 23.578 0.937 1 94.88 155 LEU A O 1
ATOM 1244 N N . ALA A 1 156 ? 12.109 21.406 1.3 1 95.44 156 ALA A N 1
ATOM 1245 C CA . ALA A 1 156 ? 13.016 21.703 2.406 1 95.44 156 ALA A CA 1
ATOM 1246 C C . ALA A 1 156 ? 14.203 22.547 1.937 1 95.44 156 ALA A C 1
ATOM 1248 O O . ALA A 1 156 ? 14.641 23.453 2.639 1 95.44 156 ALA A O 1
ATOM 1249 N N . THR A 1 157 ? 14.703 22.25 0.77 1 96 157 THR A N 1
ATOM 1250 C CA . THR A 1 157 ? 15.82 23 0.206 1 96 157 THR A CA 1
ATOM 1251 C C . THR A 1 157 ? 15.406 24.438 -0.101 1 96 157 THR A C 1
ATOM 1253 O O . THR A 1 157 ? 16.172 25.375 0.137 1 96 157 THR A O 1
ATOM 1256 N N . MET A 1 158 ? 14.25 24.625 -0.556 1 94.88 158 MET A N 1
ATOM 1257 C CA . MET A 1 158 ? 13.75 25.969 -0.84 1 94.88 158 MET A CA 1
ATOM 1258 C C . MET A 1 158 ? 13.641 26.797 0.44 1 94.88 158 MET A C 1
ATOM 1260 O O . MET A 1 158 ? 13.969 27.984 0.454 1 94.88 158 MET A O 1
ATOM 1264 N N . TYR A 1 159 ? 13.164 26.156 1.472 1 94.38 159 TYR A N 1
ATOM 1265 C CA . TYR A 1 159 ? 13.086 26.844 2.756 1 94.38 159 TYR A CA 1
ATOM 1266 C C . TYR A 1 159 ? 14.469 27.25 3.246 1 94.38 159 TYR A C 1
ATOM 1268 O O . TYR A 1 159 ? 14.672 28.375 3.705 1 94.38 159 TYR A O 1
ATOM 1276 N N . LEU A 1 160 ? 15.406 26.359 3.1 1 94.38 160 LEU A N 1
ATOM 1277 C CA . LEU A 1 160 ? 16.766 26.641 3.529 1 94.38 160 LEU A CA 1
ATOM 1278 C C . LEU A 1 160 ? 17.359 27.797 2.717 1 94.38 160 LEU A C 1
ATOM 1280 O O . LEU A 1 160 ? 18.016 28.688 3.271 1 94.38 160 LEU A O 1
ATOM 1284 N N . MET A 1 161 ? 17.125 27.828 1.465 1 93.88 161 MET A N 1
ATOM 1285 C CA . MET A 1 161 ? 17.641 28.875 0.601 1 93.88 161 MET A CA 1
ATOM 1286 C C . MET A 1 161 ? 17.016 30.219 0.95 1 93.88 161 MET A C 1
ATOM 1288 O O . MET A 1 161 ? 17.703 31.25 0.991 1 93.88 161 MET A O 1
ATOM 1292 N N . ALA A 1 162 ? 15.734 30.219 1.193 1 90.56 162 ALA A N 1
ATOM 1293 C CA . ALA A 1 162 ? 15.039 31.453 1.546 1 90.56 162 ALA A CA 1
ATOM 1294 C C . ALA A 1 162 ? 15.578 32.031 2.85 1 90.56 162 ALA A C 1
ATOM 1296 O O . ALA A 1 162 ? 15.82 33.25 2.945 1 90.56 162 ALA A O 1
ATOM 1297 N N . PHE A 1 163 ? 15.797 31.219 3.773 1 88.44 163 PHE A N 1
ATOM 1298 C CA . PHE A 1 163 ? 16.281 31.688 5.066 1 88.44 163 PHE A CA 1
ATOM 1299 C C . PHE A 1 163 ? 17.734 32.125 4.969 1 88.44 163 PHE A C 1
ATOM 1301 O O . PHE A 1 163 ? 18.156 33.062 5.633 1 88.44 163 PHE A O 1
ATOM 1308 N N . THR A 1 164 ? 18.5 31.422 4.188 1 88.62 164 THR A N 1
ATOM 1309 C CA . THR A 1 164 ? 19.906 31.797 4 1 88.62 164 THR A CA 1
ATOM 1310 C C . THR A 1 164 ? 20.016 33.156 3.301 1 88.62 164 THR A C 1
ATOM 1312 O O . THR A 1 164 ? 20.812 34 3.703 1 88.62 164 THR A O 1
ATOM 1315 N N . VAL A 1 165 ? 19.234 33.344 2.316 1 86.81 165 VAL A N 1
ATOM 1316 C CA . VAL A 1 165 ? 19.25 34.625 1.584 1 86.81 165 VAL A CA 1
ATOM 1317 C C . VAL A 1 165 ? 18.828 35.75 2.508 1 86.81 165 VAL A C 1
ATOM 1319 O O . VAL A 1 165 ? 19.406 36.844 2.473 1 86.81 165 VAL A O 1
ATOM 1322 N N . HIS A 1 166 ? 17.859 35.5 3.303 1 83.62 166 HIS A N 1
ATOM 1323 C CA . HIS A 1 166 ? 17.406 36.531 4.238 1 83.62 166 HIS A CA 1
ATOM 1324 C C . HIS A 1 166 ? 18.484 36.875 5.254 1 83.62 166 HIS A C 1
ATOM 1326 O O . HIS A 1 166 ? 18.703 38.031 5.566 1 83.62 166 HIS A O 1
ATOM 1332 N N . GLN A 1 167 ? 19.156 35.938 5.711 1 80.56 167 GLN A N 1
ATOM 1333 C CA . GLN A 1 167 ? 20.219 36.156 6.684 1 80.56 167 GLN A CA 1
ATOM 1334 C C . GLN A 1 167 ? 21.391 36.906 6.043 1 80.56 167 GLN A C 1
ATOM 1336 O O . GLN A 1 167 ? 22.016 37.75 6.676 1 80.56 167 GLN A O 1
ATOM 1341 N N . MET A 1 168 ? 21.688 36.531 4.867 1 80.38 168 MET A N 1
ATOM 1342 C CA . MET A 1 168 ? 22.781 37.188 4.156 1 80.38 168 MET A CA 1
ATOM 1343 C C . MET A 1 168 ? 22.438 38.656 3.879 1 80.38 168 MET A C 1
ATOM 1345 O O . MET A 1 168 ? 23.297 39.531 4 1 80.38 168 MET A O 1
ATOM 1349 N N . ARG A 1 169 ? 21.219 38.875 3.57 1 78.25 169 ARG A N 1
ATOM 1350 C CA . ARG A 1 169 ? 20.781 40.25 3.314 1 78.25 169 ARG A CA 1
ATOM 1351 C C . ARG A 1 169 ? 20.812 41.094 4.594 1 78.25 169 ARG A C 1
ATOM 1353 O O . ARG A 1 169 ? 21.172 42.281 4.566 1 78.25 169 ARG A O 1
ATOM 1360 N N . GLN A 1 170 ? 20.375 40.469 5.652 1 74.69 170 GLN A N 1
ATOM 1361 C CA . GLN A 1 170 ? 20.422 41.156 6.938 1 74.69 170 GLN A CA 1
ATOM 1362 C C . GLN A 1 170 ? 21.859 41.5 7.344 1 74.69 170 GLN A C 1
ATOM 1364 O O . GLN A 1 170 ? 22.109 42.562 7.898 1 74.69 170 GLN A O 1
ATOM 1369 N N . HIS A 1 171 ? 22.703 40.594 7.09 1 69 171 HIS A N 1
ATOM 1370 C CA . HIS A 1 171 ? 24.094 40.812 7.426 1 69 171 HIS A CA 1
ATOM 1371 C C . HIS A 1 171 ? 24.703 41.906 6.547 1 69 171 HIS A C 1
ATOM 1373 O O . HIS A 1 171 ? 25.5 42.719 7.023 1 69 171 HIS A O 1
ATOM 1379 N N . LEU A 1 172 ? 24.328 41.844 5.32 1 64.62 172 LEU A N 1
ATOM 1380 C CA . LEU A 1 172 ? 24.859 42.844 4.395 1 64.62 172 LEU A CA 1
ATOM 1381 C C . LEU A 1 172 ? 24.281 44.219 4.703 1 64.62 172 LEU A C 1
ATOM 1383 O O . LEU A 1 172 ? 25 45.219 4.625 1 64.62 172 LEU A O 1
ATOM 1387 N N . HIS A 1 173 ? 22.922 44.219 5.031 1 59.41 173 HIS A N 1
ATOM 1388 C CA . HIS A 1 173 ? 22.297 45.5 5.344 1 59.41 173 HIS A CA 1
ATOM 1389 C C . HIS A 1 173 ? 22.703 46 6.734 1 59.41 173 HIS A C 1
ATOM 1391 O O . HIS A 1 173 ? 22.656 47.188 7.008 1 59.41 173 HIS A O 1
ATOM 1397 N N . SER A 1 174 ? 22.844 45.188 7.727 1 56.84 174 SER A N 1
ATOM 1398 C CA . SER A 1 174 ? 23.328 45.656 9.023 1 56.84 174 SER A CA 1
ATOM 1399 C C . SER A 1 174 ? 24.641 46.438 8.875 1 56.84 174 SER A C 1
ATOM 1401 O O . SER A 1 174 ? 24.906 47.344 9.633 1 56.84 174 SER A O 1
ATOM 1403 N N . HIS A 1 175 ? 25.516 46.125 8.062 1 50.03 175 HIS A N 1
ATOM 1404 C CA . HIS A 1 175 ? 26.734 46.938 7.891 1 50.03 175 HIS A CA 1
ATOM 1405 C C . HIS A 1 175 ? 26.438 48.219 7.129 1 50.03 175 HIS A C 1
ATOM 1407 O O . HIS A 1 175 ? 27.203 49.188 7.203 1 50.03 175 HIS A O 1
ATOM 1413 N N . ILE A 1 176 ? 25.562 48.25 6.223 1 42.12 176 ILE A N 1
ATOM 1414 C CA . ILE A 1 176 ? 25.375 49.531 5.535 1 42.12 176 ILE A CA 1
ATOM 1415 C C . ILE A 1 176 ? 24.406 50.406 6.336 1 42.12 176 ILE A C 1
ATOM 1417 O O . ILE A 1 176 ? 24.641 51.594 6.496 1 42.12 176 ILE A O 1
ATOM 1421 N N . TYR A 1 177 ? 23.031 50.25 6.387 1 41.75 177 TYR A N 1
ATOM 1422 C CA . TYR A 1 177 ? 21.922 51.188 6.578 1 41.75 177 TYR A CA 1
ATOM 1423 C C . TYR A 1 177 ? 21.609 51.375 8.062 1 41.75 177 TYR A C 1
ATOM 1425 O O . TYR A 1 177 ? 21.109 50.469 8.711 1 41.75 177 TYR A O 1
ATOM 1433 N N . LYS A 1 178 ? 22.297 52.156 8.938 1 45.19 178 LYS A N 1
ATOM 1434 C CA . LYS A 1 178 ? 21.844 52.906 10.094 1 45.19 178 LYS A CA 1
ATOM 1435 C C . LYS A 1 178 ? 20.422 53.438 9.906 1 45.19 178 LYS A C 1
ATOM 1437 O O . LYS A 1 178 ? 19.859 54.062 10.789 1 45.19 178 LYS A O 1
ATOM 1442 N N . LYS A 1 179 ? 20 53.969 8.695 1 41.44 179 LYS A N 1
ATOM 1443 C CA . LYS A 1 179 ? 18.812 54.812 8.641 1 41.44 179 LYS A CA 1
ATOM 1444 C C . LYS A 1 179 ? 17.531 53.969 8.688 1 41.44 179 LYS A C 1
ATOM 1446 O O . LYS A 1 179 ? 17.453 52.938 8.039 1 41.44 179 LYS A O 1
ATOM 1451 N N . PRO A 1 180 ? 16.656 54.25 9.625 1 42.38 180 PRO A N 1
ATOM 1452 C CA . PRO A 1 180 ? 15.336 53.656 9.852 1 42.38 180 PRO A CA 1
ATOM 1453 C C . PRO A 1 180 ? 14.562 53.438 8.555 1 42.38 180 PRO A C 1
ATOM 1455 O O . PRO A 1 180 ? 14.273 54.375 7.824 1 42.38 180 PRO A O 1
ATOM 1458 N N . ARG A 1 181 ? 14.93 52.594 7.648 1 42.03 181 ARG A N 1
ATOM 1459 C CA . ARG A 1 181 ? 14.164 52.5 6.41 1 42.03 181 ARG A CA 1
ATOM 1460 C C . ARG A 1 181 ? 12.664 52.531 6.691 1 42.03 181 ARG A C 1
ATOM 1462 O O . ARG A 1 181 ? 12.203 51.875 7.629 1 42.03 181 ARG A O 1
ATOM 1469 N N . PRO A 1 182 ? 11.938 53.5 6.227 1 39.94 182 PRO A N 1
ATOM 1470 C CA . PRO A 1 182 ? 10.477 53.594 6.332 1 39.94 182 PRO A CA 1
ATOM 1471 C C . PRO A 1 182 ? 9.789 52.25 6.133 1 39.94 182 PRO A C 1
ATOM 1473 O O . PRO A 1 182 ? 10.344 51.375 5.469 1 39.94 182 PRO A O 1
ATOM 1476 N N . VAL A 1 183 ? 8.891 51.875 7.035 1 40.38 183 VAL A N 1
ATOM 1477 C CA . VAL A 1 183 ? 7.914 50.781 6.973 1 40.38 183 VAL A CA 1
ATOM 1478 C C . VAL A 1 183 ? 7.492 50.531 5.523 1 40.38 183 VAL A C 1
ATOM 1480 O O . VAL A 1 183 ? 6.504 51.125 5.059 1 40.38 183 VAL A O 1
ATOM 1483 N N . HIS A 1 184 ? 8.211 51.094 4.441 1 43.41 184 HIS A N 1
ATOM 1484 C CA . HIS A 1 184 ? 7.668 51.031 3.088 1 43.41 184 HIS A CA 1
ATOM 1485 C C . HIS A 1 184 ? 7.051 49.688 2.791 1 43.41 184 HIS A C 1
ATOM 1487 O O . HIS A 1 184 ? 7.336 48.688 3.482 1 43.41 184 HIS A O 1
ATOM 1493 N N . LYS A 1 185 ? 6.539 49.562 1.483 1 46.75 185 LYS A N 1
ATOM 1494 C CA . LYS A 1 185 ? 5.758 48.562 0.744 1 46.75 185 LYS A CA 1
ATOM 1495 C C . LYS A 1 185 ? 6.43 47.188 0.781 1 46.75 185 LYS A C 1
ATOM 1497 O O . LYS A 1 185 ? 7.602 47.062 0.423 1 46.75 185 LYS A O 1
ATOM 1502 N N . GLN A 1 186 ? 6.152 46.312 1.599 1 54.53 186 GLN A N 1
ATOM 1503 C CA . GLN A 1 186 ? 6.582 44.906 1.766 1 54.53 186 GLN A CA 1
ATOM 1504 C C . GLN A 1 186 ? 6.961 44.281 0.427 1 54.53 186 GLN A C 1
ATOM 1506 O O . GLN A 1 186 ? 6.117 44.156 -0.46 1 54.53 186 GLN A O 1
ATOM 1511 N N . GLY A 1 187 ? 8.188 44.656 -0.155 1 61.28 187 GLY A N 1
ATOM 1512 C CA . GLY A 1 187 ? 8.703 44.156 -1.411 1 61.28 187 GLY A CA 1
ATOM 1513 C C . GLY A 1 187 ? 8.398 42.656 -1.622 1 61.28 187 GLY A C 1
ATOM 1514 O O . GLY A 1 187 ? 7.984 41.969 -0.691 1 61.28 187 GLY A O 1
ATOM 1515 N N . PHE A 1 188 ? 8.289 42.312 -3.004 1 74.12 188 PHE A N 1
ATOM 1516 C CA . PHE A 1 188 ? 8.008 40.938 -3.443 1 74.12 188 PHE A CA 1
ATOM 1517 C C . PHE A 1 188 ? 8.914 39.938 -2.727 1 74.12 188 PHE A C 1
ATOM 1519 O O . PHE A 1 188 ? 8.477 38.844 -2.361 1 74.12 188 PHE A O 1
ATOM 1526 N N . GLY A 1 189 ? 10.156 40.344 -2.441 1 75.62 189 GLY A N 1
ATOM 1527 C CA . GLY A 1 189 ? 11.086 39.469 -1.733 1 75.62 189 GLY A CA 1
ATOM 1528 C C . GLY A 1 189 ? 10.719 39.281 -0.277 1 75.62 189 GLY A C 1
ATOM 1529 O O . GLY A 1 189 ? 10.844 38.156 0.249 1 75.62 189 GLY A O 1
ATOM 1530 N N . THR A 1 190 ? 10.195 40.281 0.293 1 79.19 190 THR A N 1
ATOM 1531 C CA . THR A 1 190 ? 9.797 40.156 1.693 1 79.19 190 THR A CA 1
ATOM 1532 C C . THR A 1 190 ? 8.523 39.344 1.837 1 79.19 190 THR A C 1
ATOM 1534 O O . THR A 1 190 ? 8.359 38.625 2.82 1 79.19 190 THR A O 1
ATOM 1537 N N . ARG A 1 191 ? 7.762 39.406 0.788 1 82.62 191 ARG A N 1
ATOM 1538 C CA . ARG A 1 191 ? 6.539 38.594 0.803 1 82.62 191 ARG A CA 1
ATOM 1539 C C . ARG A 1 191 ? 6.852 37.125 0.677 1 82.62 191 ARG A C 1
ATOM 1541 O O . ARG A 1 191 ? 6.195 36.281 1.309 1 82.62 191 ARG A O 1
ATOM 1548 N N . ILE A 1 192 ? 7.844 36.875 -0.13 1 84.19 192 ILE A N 1
ATOM 1549 C CA . ILE A 1 192 ? 8.242 35.5 -0.323 1 84.19 192 ILE A CA 1
ATOM 1550 C C . ILE A 1 192 ? 8.828 34.938 0.973 1 84.19 192 ILE A C 1
ATOM 1552 O O . ILE A 1 192 ? 8.516 33.812 1.379 1 84.19 192 ILE A O 1
ATOM 1556 N N . PHE A 1 193 ? 9.594 35.719 1.553 1 86.12 193 PHE A N 1
ATOM 1557 C CA . PHE A 1 193 ? 10.188 35.25 2.803 1 86.12 193 PHE A CA 1
ATOM 1558 C C . PHE A 1 193 ? 9.125 35.094 3.887 1 86.12 193 PHE A C 1
ATOM 1560 O O . PHE A 1 193 ? 9.195 34.188 4.703 1 86.12 193 PHE A O 1
ATOM 1567 N N . ASP A 1 194 ? 8.164 35.969 3.859 1 85.56 194 ASP A N 1
ATOM 1568 C CA . ASP A 1 194 ? 7.09 35.875 4.836 1 85.56 194 ASP A CA 1
ATOM 1569 C C . ASP A 1 194 ? 6.246 34.625 4.617 1 85.56 194 ASP A C 1
ATOM 1571 O O . ASP A 1 194 ? 5.746 34.031 5.578 1 85.56 194 ASP A O 1
ATOM 1575 N N . ALA A 1 195 ? 6.152 34.281 3.42 1 87.38 195 ALA A N 1
ATOM 1576 C CA . ALA A 1 195 ? 5.414 33.062 3.115 1 87.38 195 ALA A CA 1
ATOM 1577 C C . ALA A 1 195 ? 6.137 31.844 3.66 1 87.38 195 ALA A C 1
ATOM 1579 O O . ALA A 1 195 ? 5.504 30.938 4.211 1 87.38 195 ALA A O 1
ATOM 1580 N N . PHE A 1 196 ? 7.434 31.828 3.516 1 88.44 196 PHE A N 1
ATOM 1581 C CA . PHE A 1 196 ? 8.219 30.703 4.008 1 88.44 196 PHE A CA 1
ATOM 1582 C C . PHE A 1 196 ? 8.289 30.719 5.527 1 88.44 196 PHE A C 1
ATOM 1584 O O . PHE A 1 196 ? 8.219 29.656 6.168 1 88.44 196 PHE A O 1
ATOM 1591 N N . ARG A 1 197 ? 8.359 31.875 6.055 1 86 197 ARG A N 1
ATOM 1592 C CA . ARG A 1 197 ? 8.422 32 7.508 1 86 197 ARG A CA 1
ATOM 1593 C C . ARG A 1 197 ? 7.098 31.609 8.156 1 86 197 ARG A C 1
ATOM 1595 O O . ARG A 1 197 ? 7.078 30.953 9.195 1 86 197 ARG A O 1
ATOM 1602 N N . GLY A 1 198 ? 6.055 31.953 7.547 1 84.5 198 GLY A N 1
ATOM 1603 C CA . GLY A 1 198 ? 4.734 31.688 8.086 1 84.5 198 GLY A CA 1
ATOM 1604 C C . GLY A 1 198 ? 4.309 30.234 7.934 1 84.5 198 GLY A C 1
ATOM 1605 O O . GLY A 1 198 ? 3.539 29.719 8.75 1 84.5 198 GLY A O 1
ATOM 1606 N N . SER A 1 199 ? 4.832 29.547 6.918 1 87.88 199 SER A N 1
ATOM 1607 C CA . SER A 1 199 ? 4.438 28.172 6.652 1 87.88 199 SER A CA 1
ATOM 1608 C C . SER A 1 199 ? 5.438 27.188 7.25 1 87.88 199 SER A C 1
ATOM 1610 O O . SER A 1 199 ? 5.285 25.969 7.109 1 87.88 199 SER A O 1
ATOM 1612 N N . LEU A 1 200 ? 6.449 27.641 7.906 1 88.31 200 LEU A N 1
ATOM 1613 C CA . LEU A 1 200 ? 7.508 26.781 8.438 1 88.31 200 LEU A CA 1
ATOM 1614 C C . LEU A 1 200 ? 6.969 25.859 9.523 1 88.31 200 LEU A C 1
ATOM 1616 O O . LEU A 1 200 ? 7.344 24.688 9.586 1 88.31 200 LEU A O 1
ATOM 1620 N N . ASP A 1 201 ? 6.059 26.328 10.289 1 83.5 201 ASP A N 1
ATOM 1621 C CA . ASP A 1 201 ? 5.535 25.531 11.398 1 83.5 201 ASP A CA 1
ATOM 1622 C C . ASP A 1 201 ? 4.668 24.375 10.891 1 83.5 201 ASP A C 1
ATOM 1624 O O . ASP A 1 201 ? 4.75 23.266 11.398 1 83.5 201 ASP A O 1
ATOM 1628 N N . ILE A 1 202 ? 3.912 24.703 9.914 1 81.62 202 ILE A N 1
ATOM 1629 C CA . ILE A 1 202 ? 3.061 23.672 9.336 1 81.62 202 ILE A CA 1
ATOM 1630 C C . ILE A 1 202 ? 3.924 22.625 8.648 1 81.62 202 ILE A C 1
ATOM 1632 O O . ILE A 1 202 ? 3.637 21.422 8.734 1 81.62 202 ILE A O 1
ATOM 1636 N N . PHE A 1 203 ? 4.941 23.094 7.98 1 89.38 203 PHE A N 1
ATOM 1637 C CA . PHE A 1 203 ? 5.848 22.172 7.305 1 89.38 203 PHE A CA 1
ATOM 1638 C C . PHE A 1 203 ? 6.602 21.312 8.312 1 89.38 203 PHE A C 1
ATOM 1640 O O . PHE A 1 203 ? 6.715 20.094 8.141 1 89.38 203 PHE A O 1
ATOM 1647 N N . LEU A 1 204 ? 7.066 21.891 9.336 1 89.12 204 LEU A N 1
ATOM 1648 C CA . LEU A 1 204 ? 7.781 21.156 10.375 1 89.12 204 LEU A CA 1
ATOM 1649 C C . LEU A 1 204 ? 6.871 20.125 11.031 1 89.12 204 LEU A C 1
ATOM 1651 O O . LEU A 1 204 ? 7.262 18.969 11.211 1 89.12 204 LEU A O 1
ATOM 1655 N N . GLY A 1 205 ? 5.699 20.547 11.383 1 84.06 205 GLY A N 1
ATOM 1656 C CA . GLY A 1 205 ? 4.746 19.609 11.961 1 84.06 205 GLY A CA 1
ATOM 1657 C C . GLY A 1 205 ? 4.414 18.453 11.047 1 84.06 205 GLY A C 1
ATOM 1658 O O . GLY A 1 205 ? 4.332 17.312 11.492 1 84.06 205 GLY A O 1
ATOM 1659 N N . GLY A 1 206 ? 4.234 18.797 9.781 1 83.62 206 GLY A N 1
ATOM 1660 C CA . GLY A 1 206 ? 3.975 17.75 8.805 1 83.62 206 GLY A CA 1
ATOM 1661 C C . GLY A 1 206 ? 5.141 16.797 8.633 1 83.62 206 GLY A C 1
ATOM 1662 O O . GLY A 1 206 ? 4.949 15.578 8.555 1 83.62 206 GLY A O 1
ATOM 1663 N N . ALA A 1 207 ? 6.266 17.281 8.578 1 89.44 207 ALA A N 1
ATOM 1664 C CA . ALA A 1 207 ? 7.469 16.469 8.414 1 89.44 207 ALA A CA 1
ATOM 1665 C C . ALA A 1 207 ? 7.691 15.578 9.633 1 89.44 207 ALA A C 1
ATOM 1667 O O . ALA A 1 207 ? 8.094 14.422 9.5 1 89.44 207 ALA A O 1
ATOM 1668 N N . MET A 1 208 ? 7.469 16.141 10.805 1 90 208 MET A N 1
ATOM 1669 C CA . MET A 1 208 ? 7.617 15.359 12.023 1 90 208 MET A CA 1
ATOM 1670 C C . MET A 1 208 ? 6.625 14.203 12.055 1 90 208 MET A C 1
ATOM 1672 O O . MET A 1 208 ? 6.973 13.094 12.445 1 90 208 MET A O 1
ATOM 1676 N N . LEU A 1 209 ? 5.523 14.5 11.633 1 85.38 209 LEU A N 1
ATOM 1677 C CA . LEU A 1 209 ? 4.492 13.469 11.617 1 85.38 209 LEU A CA 1
ATOM 1678 C C . LEU A 1 209 ? 4.863 12.336 10.664 1 85.38 209 LEU A C 1
ATOM 1680 O O . LEU A 1 209 ? 4.746 11.164 11.016 1 85.38 209 LEU A O 1
ATOM 1684 N N . ILE A 1 210 ? 5.246 12.68 9.5 1 86.31 210 ILE A N 1
ATOM 1685 C CA . ILE A 1 210 ? 5.625 11.688 8.5 1 86.31 210 ILE A CA 1
ATOM 1686 C C . ILE A 1 210 ? 6.824 10.883 8.992 1 86.31 210 ILE A C 1
ATOM 1688 O O . ILE A 1 210 ? 6.887 9.664 8.797 1 86.31 210 ILE A O 1
ATOM 1692 N N . SER A 1 211 ? 7.68 11.547 9.664 1 91.88 211 SER A N 1
ATOM 1693 C CA . SER A 1 211 ? 8.859 10.859 10.18 1 91.88 211 SER A CA 1
ATOM 1694 C C . SER A 1 211 ? 8.492 9.883 11.289 1 91.88 211 SER A C 1
ATOM 1696 O O . SER A 1 211 ? 8.984 8.75 11.32 1 91.88 211 SER A O 1
ATOM 1698 N N . VAL A 1 212 ? 7.648 10.289 12.156 1 89.75 212 VAL A N 1
ATOM 1699 C CA . VAL A 1 212 ? 7.203 9.398 13.227 1 89.75 212 VAL A CA 1
ATOM 1700 C C . VAL A 1 212 ? 6.473 8.195 12.633 1 89.75 212 VAL A C 1
ATOM 1702 O O . VAL A 1 212 ? 6.68 7.062 13.062 1 89.75 212 VAL A O 1
ATOM 1705 N N . ALA A 1 213 ? 5.73 8.477 11.656 1 87.62 213 ALA A N 1
ATOM 1706 C CA . ALA A 1 213 ? 4.984 7.398 11.008 1 87.62 213 ALA A CA 1
ATOM 1707 C C . ALA A 1 213 ? 5.93 6.422 10.312 1 87.62 213 ALA A C 1
ATOM 1709 O O . ALA A 1 213 ? 5.758 5.203 10.422 1 87.62 213 ALA A O 1
ATOM 1710 N N . MET A 1 214 ? 6.844 6.945 9.617 1 90.75 214 MET A N 1
ATOM 1711 C CA . MET A 1 214 ? 7.789 6.109 8.891 1 90.75 214 MET A CA 1
ATOM 1712 C C . MET A 1 214 ? 8.648 5.289 9.852 1 90.75 214 MET A C 1
ATOM 1714 O O . MET A 1 214 ? 8.867 4.094 9.633 1 90.75 214 MET A O 1
ATOM 1718 N N . LEU A 1 215 ? 9.055 5.91 10.883 1 92.88 215 LEU A N 1
ATOM 1719 C CA . LEU A 1 215 ? 9.867 5.207 11.867 1 92.88 215 LEU A CA 1
ATOM 1720 C C . LEU A 1 215 ? 9.039 4.18 12.625 1 92.88 215 LEU A C 1
ATOM 1722 O O . LEU A 1 215 ? 9.5 3.068 12.891 1 92.88 215 LEU A O 1
ATOM 1726 N N . GLY A 1 216 ? 7.855 4.609 12.953 1 90.12 216 GLY A N 1
ATOM 1727 C CA . GLY A 1 216 ? 6.965 3.658 13.602 1 90.12 216 GLY A CA 1
ATOM 1728 C C . GLY A 1 216 ? 6.664 2.447 12.742 1 90.12 216 GLY A C 1
ATOM 1729 O O . GLY A 1 216 ? 6.664 1.314 13.227 1 90.12 216 GLY A O 1
ATOM 1730 N N . ALA A 1 217 ? 6.414 2.682 11.484 1 89.94 217 ALA A N 1
ATOM 1731 C CA . ALA A 1 217 ? 6.172 1.59 10.547 1 89.94 217 ALA A CA 1
ATOM 1732 C C . ALA A 1 217 ? 7.402 0.701 10.406 1 89.94 217 ALA A C 1
ATOM 1734 O O . ALA A 1 217 ? 7.285 -0.522 10.305 1 89.94 217 ALA A O 1
ATOM 1735 N N . SER A 1 218 ? 8.523 1.311 10.375 1 91.44 218 SER A N 1
ATOM 1736 C CA . SER A 1 218 ? 9.766 0.559 10.25 1 91.44 218 SER A CA 1
ATOM 1737 C C . SER A 1 218 ? 10.023 -0.299 11.484 1 91.44 218 SER A C 1
ATOM 1739 O O . SER A 1 218 ? 10.523 -1.42 11.375 1 91.44 218 SER A O 1
ATOM 1741 N N . VAL A 1 219 ? 9.711 0.228 12.633 1 91.62 219 VAL A N 1
ATOM 1742 C CA . VAL A 1 219 ? 9.852 -0.538 13.867 1 91.62 219 VAL A CA 1
ATOM 1743 C C . VAL A 1 219 ? 8.914 -1.74 13.844 1 91.62 219 VAL A C 1
ATOM 1745 O O . VAL A 1 219 ? 9.312 -2.857 14.18 1 91.62 219 VAL A O 1
ATOM 1748 N N . TYR A 1 220 ? 7.785 -1.543 13.414 1 88.25 220 TYR A N 1
ATOM 1749 C CA . TYR A 1 220 ? 6.82 -2.633 13.336 1 88.25 220 TYR A CA 1
ATOM 1750 C C . TYR A 1 220 ? 7.277 -3.691 12.336 1 88.25 220 TYR A C 1
ATOM 1752 O O . TYR A 1 220 ? 7.203 -4.891 12.617 1 88.25 220 TYR A O 1
ATOM 1760 N N . ALA A 1 221 ? 7.637 -3.219 11.156 1 86 221 ALA A N 1
ATOM 1761 C CA . ALA A 1 221 ? 8.125 -4.148 10.133 1 86 221 ALA A CA 1
ATOM 1762 C C . ALA A 1 221 ? 9.328 -4.93 10.633 1 86 221 ALA A C 1
ATOM 1764 O O . ALA A 1 221 ? 9.43 -6.137 10.414 1 86 221 ALA A O 1
ATOM 1765 N N . GLY A 1 222 ? 10.25 -4.23 11.312 1 86.94 222 GLY A N 1
ATOM 1766 C CA . GLY A 1 222 ? 11.414 -4.898 11.875 1 86.94 222 GLY A CA 1
ATOM 1767 C C . GLY A 1 222 ? 11.055 -5.922 12.938 1 86.94 222 GLY A C 1
ATOM 1768 O O . GLY A 1 222 ? 11.594 -7.035 12.938 1 86.94 222 GLY A O 1
ATOM 1769 N N . ALA A 1 223 ? 10.172 -5.609 13.773 1 88 223 ALA A N 1
ATOM 1770 C CA . ALA A 1 223 ? 9.75 -6.516 14.836 1 88 223 ALA A CA 1
ATOM 1771 C C . ALA A 1 223 ? 9.039 -7.742 14.266 1 88 223 ALA A C 1
ATOM 1773 O O . ALA A 1 223 ? 9.258 -8.859 14.727 1 88 223 ALA A O 1
ATOM 1774 N N . THR A 1 224 ? 8.25 -7.551 13.281 1 83.94 224 THR A N 1
ATOM 1775 C CA . THR A 1 224 ? 7.523 -8.656 12.664 1 83.94 224 THR A CA 1
ATOM 1776 C C . THR A 1 224 ? 8.484 -9.57 11.906 1 83.94 224 THR A C 1
ATOM 1778 O O . THR A 1 224 ? 8.328 -10.797 11.93 1 83.94 224 THR A O 1
ATOM 1781 N N . ASN A 1 225 ? 9.406 -8.93 11.234 1 84.75 225 ASN A N 1
ATOM 1782 C CA . ASN A 1 225 ? 10.383 -9.734 10.508 1 84.75 225 ASN A CA 1
ATOM 1783 C C . ASN A 1 225 ? 11.234 -10.57 11.453 1 84.75 225 ASN A C 1
ATOM 1785 O O . ASN A 1 225 ? 11.594 -11.711 11.133 1 84.75 225 ASN A O 1
ATOM 1789 N N . VAL A 1 226 ? 11.578 -10.039 12.57 1 86.81 226 VAL A N 1
ATOM 1790 C CA . VAL A 1 226 ? 12.352 -10.781 13.562 1 86.81 226 VAL A CA 1
ATOM 1791 C C . VAL A 1 226 ? 11.523 -11.945 14.102 1 86.81 226 VAL A C 1
ATOM 1793 O O . VAL A 1 226 ? 12.031 -13.055 14.258 1 86.81 226 VAL A O 1
ATOM 1796 N N . LYS A 1 227 ? 10.312 -11.719 14.297 1 84 227 LYS A N 1
ATOM 1797 C CA . LYS A 1 227 ? 9.422 -12.758 14.789 1 84 227 LYS A CA 1
ATOM 1798 C C . LYS A 1 227 ? 9.242 -13.867 13.758 1 84 227 LYS A C 1
ATOM 1800 O O . LYS A 1 227 ? 9.227 -15.055 14.109 1 84 227 LYS A O 1
ATOM 1805 N N . GLU A 1 228 ? 9.102 -13.477 12.555 1 79.88 228 GLU A N 1
ATOM 1806 C CA . GLU A 1 228 ? 8.922 -14.453 11.492 1 79.88 228 GLU A CA 1
ATOM 1807 C C . GLU A 1 228 ? 10.195 -15.266 11.273 1 79.88 228 GLU A C 1
ATOM 1809 O O . GLU A 1 228 ? 10.133 -16.469 10.984 1 79.88 228 GLU A O 1
ATOM 1814 N N . ARG A 1 229 ? 11.25 -14.68 11.336 1 78.12 229 ARG A N 1
ATOM 1815 C CA . ARG A 1 229 ? 12.523 -15.359 11.141 1 78.12 229 ARG A CA 1
ATOM 1816 C C . ARG A 1 229 ? 12.789 -16.344 12.273 1 78.12 229 ARG A C 1
ATOM 1818 O O . ARG A 1 229 ? 13.32 -17.438 12.039 1 78.12 229 ARG A O 1
ATOM 1825 N N . THR A 1 230 ? 12.414 -15.984 13.398 1 77.69 230 THR A N 1
ATOM 1826 C CA . THR A 1 230 ? 12.734 -16.797 14.57 1 77.69 230 THR A CA 1
ATOM 1827 C C . THR A 1 230 ? 11.633 -17.812 14.844 1 77.69 230 THR A C 1
ATOM 1829 O O . THR A 1 230 ? 11.82 -18.75 15.625 1 77.69 230 THR A O 1
ATOM 1832 N N . GLY A 1 231 ? 10.609 -17.656 14.141 1 75.12 231 GLY A N 1
ATOM 1833 C CA . GLY A 1 231 ? 9.5 -18.562 14.391 1 75.12 231 GLY A CA 1
ATOM 1834 C C . GLY A 1 231 ? 9.703 -19.938 13.781 1 75.12 231 GLY A C 1
ATOM 1835 O O . GLY A 1 231 ? 10.578 -20.109 12.93 1 75.12 231 GLY A O 1
ATOM 1836 N N . ALA A 1 232 ? 9.031 -21.031 14.148 1 66.44 232 ALA A N 1
ATOM 1837 C CA . ALA A 1 232 ? 9.211 -22.438 13.805 1 66.44 232 ALA A CA 1
ATOM 1838 C C . ALA A 1 232 ? 8.836 -22.703 12.352 1 66.44 232 ALA A C 1
ATOM 1840 O O . ALA A 1 232 ? 9.484 -23.5 11.672 1 66.44 232 ALA A O 1
ATOM 1841 N N . ASN A 1 233 ? 7.77 -22.094 11.898 1 67.81 233 ASN A N 1
ATOM 1842 C CA . ASN A 1 233 ? 7.309 -22.359 10.539 1 67.81 233 ASN A CA 1
ATOM 1843 C C . ASN A 1 233 ? 6.977 -21.062 9.797 1 67.81 233 ASN A C 1
ATOM 1845 O O . ASN A 1 233 ? 5.805 -20.734 9.602 1 67.81 233 ASN A O 1
ATOM 1849 N N . PRO A 1 234 ? 8.102 -20.516 9.352 1 66.88 234 PRO A N 1
ATOM 1850 C CA . PRO A 1 234 ? 7.852 -19.219 8.734 1 66.88 234 PRO A CA 1
ATOM 1851 C C . PRO A 1 234 ? 7.332 -19.328 7.305 1 66.88 234 PRO A C 1
ATOM 1853 O O . PRO A 1 234 ? 7.574 -20.344 6.633 1 66.88 234 PRO A O 1
ATOM 1856 N N . ASP A 1 235 ? 6.465 -18.359 6.949 1 65.81 235 ASP A N 1
ATOM 1857 C CA . ASP A 1 235 ? 6.062 -18.234 5.555 1 65.81 235 ASP A CA 1
ATOM 1858 C C . ASP A 1 235 ? 7.27 -18.016 4.648 1 65.81 235 ASP A C 1
ATOM 1860 O O . ASP A 1 235 ? 8.305 -17.5 5.102 1 65.81 235 ASP A O 1
ATOM 1864 N N . LEU A 1 236 ? 7.082 -18.562 3.463 1 74.44 236 LEU A N 1
ATOM 1865 C CA . LEU A 1 236 ? 8.133 -18.25 2.504 1 74.44 236 LEU A CA 1
ATOM 1866 C C . LEU A 1 236 ? 8.273 -16.734 2.314 1 74.44 236 LEU A C 1
ATOM 1868 O O . LEU A 1 236 ? 7.27 -16.016 2.289 1 74.44 236 LEU A O 1
ATOM 1872 N N . PRO A 1 237 ? 9.5 -16.359 2.348 1 69.75 237 PRO A N 1
ATOM 1873 C CA . PRO A 1 237 ? 9.688 -14.914 2.15 1 69.75 237 PRO A CA 1
ATOM 1874 C C . PRO A 1 237 ? 9.117 -14.422 0.819 1 69.75 237 PRO A C 1
ATOM 1876 O O . PRO A 1 237 ? 9.344 -15.055 -0.219 1 69.75 237 PRO A O 1
ATOM 1879 N N . SER A 1 238 ? 8.242 -13.453 0.966 1 71.31 238 SER A N 1
ATOM 1880 C CA . SER A 1 238 ? 7.734 -12.82 -0.245 1 71.31 238 SER A CA 1
ATOM 1881 C C . SER A 1 238 ? 8.844 -12.102 -1.004 1 71.31 238 SER A C 1
ATOM 1883 O O . SER A 1 238 ? 9.836 -11.68 -0.408 1 71.31 238 SER A O 1
ATOM 1885 N N . PRO A 1 239 ? 8.727 -12.109 -2.275 1 72.94 239 PRO A N 1
ATOM 1886 C CA . PRO A 1 239 ? 9.773 -11.469 -3.076 1 72.94 239 PRO A CA 1
ATOM 1887 C C . PRO A 1 239 ? 10.023 -10.023 -2.67 1 72.94 239 PRO A C 1
ATOM 1889 O O . PRO A 1 239 ? 11.133 -9.516 -2.826 1 72.94 239 PRO A O 1
ATOM 1892 N N . ASP A 1 240 ? 9.094 -9.414 -2.051 1 73.19 240 ASP A N 1
ATOM 1893 C CA . ASP A 1 240 ? 9.234 -8.008 -1.696 1 73.19 240 ASP A CA 1
ATOM 1894 C C . ASP A 1 240 ? 9.875 -7.852 -0.317 1 73.19 240 ASP A C 1
ATOM 1896 O O . ASP A 1 240 ? 10.328 -6.762 0.042 1 73.19 240 ASP A O 1
ATOM 1900 N N . SER A 1 241 ? 10.047 -8.945 0.398 1 71.56 241 SER A N 1
ATOM 1901 C CA . SER A 1 241 ? 10.508 -8.859 1.782 1 71.56 241 SER A CA 1
ATOM 1902 C C . SER A 1 241 ? 12.023 -8.773 1.857 1 71.56 241 SER A C 1
ATOM 1904 O O . SER A 1 241 ? 12.578 -8.297 2.852 1 71.56 241 SER A O 1
ATOM 1906 N N . ILE A 1 242 ? 12.664 -9.148 0.811 1 77.38 242 ILE A N 1
ATOM 1907 C CA . ILE A 1 242 ? 14.125 -9.234 0.865 1 77.38 242 ILE A CA 1
ATOM 1908 C C . ILE A 1 242 ? 14.719 -7.832 0.98 1 77.38 242 ILE A C 1
ATOM 1910 O O . ILE A 1 242 ? 15.648 -7.605 1.754 1 77.38 242 ILE A O 1
ATOM 1914 N N . TYR A 1 243 ? 14.117 -6.922 0.267 1 86.12 243 TYR A N 1
ATOM 1915 C CA . TYR A 1 243 ? 14.68 -5.578 0.263 1 86.12 243 TYR A CA 1
ATOM 1916 C C . TYR A 1 243 ? 13.875 -4.645 1.153 1 86.12 243 TYR A C 1
ATOM 1918 O O . TYR A 1 243 ? 14.195 -3.461 1.283 1 86.12 243 TYR A O 1
ATOM 1926 N N . GLU A 1 244 ? 12.828 -5.133 1.762 1 84.38 244 GLU A N 1
ATOM 1927 C CA . GLU A 1 244 ? 11.945 -4.285 2.553 1 84.38 244 GLU A CA 1
ATOM 1928 C C . GLU A 1 244 ? 12.688 -3.662 3.734 1 84.38 244 GLU A C 1
ATOM 1930 O O . GLU A 1 244 ? 12.523 -2.475 4.02 1 84.38 244 GLU A O 1
ATOM 1935 N N . THR A 1 245 ? 13.484 -4.461 4.363 1 85.19 245 THR A N 1
ATOM 1936 C CA . THR A 1 245 ? 14.188 -3.975 5.547 1 85.19 245 THR A CA 1
ATOM 1937 C C . THR A 1 245 ? 15.234 -2.936 5.168 1 85.19 245 THR A C 1
ATOM 1939 O O . THR A 1 245 ? 15.344 -1.894 5.816 1 85.19 245 THR A O 1
ATOM 1942 N N . ALA A 1 246 ? 15.961 -3.25 4.156 1 87.44 246 ALA A N 1
ATOM 1943 C CA . ALA A 1 246 ? 16.984 -2.303 3.705 1 87.44 246 ALA A CA 1
ATOM 1944 C C . ALA A 1 246 ? 16.344 -0.997 3.236 1 87.44 246 ALA A C 1
ATOM 1946 O O . ALA A 1 246 ? 16.812 0.089 3.596 1 87.44 246 ALA A O 1
ATOM 1947 N N . LEU A 1 247 ? 15.273 -1.1 2.508 1 90 247 LEU A N 1
ATOM 1948 C CA . LEU A 1 247 ? 14.594 0.079 1.987 1 90 247 LEU A CA 1
ATOM 1949 C C . LEU A 1 247 ? 13.938 0.87 3.115 1 90 247 LEU A C 1
ATOM 1951 O O . LEU A 1 247 ? 13.961 2.102 3.107 1 90 247 LEU A O 1
ATOM 1955 N N . SER A 1 248 ? 13.367 0.136 4.012 1 89.88 248 SER A N 1
ATOM 1956 C CA . SER A 1 248 ? 12.742 0.795 5.156 1 89.88 248 SER A CA 1
ATOM 1957 C C . SER A 1 248 ? 13.781 1.545 5.988 1 89.88 248 SER A C 1
ATOM 1959 O O . SER A 1 248 ? 13.508 2.639 6.488 1 89.88 248 SER A O 1
ATOM 1961 N N . LEU A 1 249 ? 14.906 0.964 6.121 1 89.88 249 LEU A N 1
ATOM 1962 C CA . LEU A 1 249 ? 15.977 1.609 6.871 1 89.88 249 LEU A CA 1
ATOM 1963 C C . LEU A 1 249 ? 16.422 2.9 6.188 1 89.88 249 LEU A C 1
ATOM 1965 O O . LEU A 1 249 ? 16.578 3.934 6.84 1 89.88 249 LEU A O 1
ATOM 1969 N N . ILE A 1 250 ? 16.594 2.891 4.949 1 90.19 250 ILE A N 1
ATOM 1970 C CA . ILE A 1 250 ? 17.047 4.055 4.195 1 90.19 250 ILE A CA 1
ATOM 1971 C C . ILE A 1 250 ? 15.961 5.129 4.211 1 90.19 250 ILE A C 1
ATOM 1973 O O . ILE A 1 250 ? 16.234 6.301 4.48 1 90.19 250 ILE A O 1
ATOM 1977 N N . ALA A 1 251 ? 14.734 4.699 3.975 1 91.44 251 ALA A N 1
ATOM 1978 C CA . ALA A 1 251 ? 13.625 5.645 3.895 1 91.44 251 ALA A CA 1
ATOM 1979 C C . ALA A 1 251 ? 13.367 6.297 5.246 1 91.44 251 ALA A C 1
ATOM 1981 O O . ALA A 1 251 ? 13.117 7.504 5.324 1 91.44 251 ALA A O 1
ATOM 1982 N N . SER A 1 252 ? 13.359 5.488 6.266 1 91.06 252 SER A N 1
ATOM 1983 C CA . SER A 1 252 ? 13.125 6.043 7.598 1 91.06 252 SER A CA 1
ATOM 1984 C C . SER A 1 252 ? 14.266 6.969 8.016 1 91.06 252 SER A C 1
ATOM 1986 O O . SER A 1 252 ? 14.039 7.984 8.672 1 91.06 252 SER A O 1
ATOM 1988 N N . SER A 1 253 ? 15.484 6.637 7.684 1 89.62 253 SER A N 1
ATOM 1989 C CA . SER A 1 253 ? 16.609 7.52 7.969 1 89.62 253 SER A CA 1
ATOM 1990 C C . SER A 1 253 ? 16.5 8.828 7.191 1 89.62 253 SER A C 1
ATOM 1992 O O . SER A 1 253 ? 16.844 9.891 7.711 1 89.62 253 SER A O 1
ATOM 1994 N N . TYR A 1 254 ? 16.094 8.734 6 1 92.31 254 TYR A N 1
ATOM 1995 C CA . TYR A 1 254 ? 15.891 9.922 5.168 1 92.31 254 TYR A CA 1
ATOM 1996 C C . TYR A 1 254 ? 14.906 10.883 5.824 1 92.31 254 TYR A C 1
ATOM 1998 O O . TYR A 1 254 ? 15.117 12.102 5.816 1 92.31 254 TYR A O 1
ATOM 2006 N N . SER A 1 255 ? 13.875 10.383 6.398 1 91.69 255 SER A N 1
ATOM 2007 C CA . SER A 1 255 ? 12.781 11.203 6.902 1 91.69 255 SER A CA 1
ATOM 2008 C C . SER A 1 255 ? 13.234 12.055 8.086 1 91.69 255 SER A C 1
ATOM 2010 O O . SER A 1 255 ? 12.586 13.055 8.414 1 91.69 255 SER A O 1
ATOM 2012 N N . LEU A 1 256 ? 14.32 11.766 8.703 1 92 256 LEU A N 1
ATOM 2013 C CA . LEU A 1 256 ? 14.805 12.484 9.875 1 92 256 LEU A CA 1
ATOM 2014 C C . LEU A 1 256 ? 15.477 13.789 9.469 1 92 256 LEU A C 1
ATOM 2016 O O . LEU A 1 256 ? 15.391 14.789 10.195 1 92 256 LEU A O 1
ATOM 2020 N N . PHE A 1 257 ? 16.031 13.805 8.391 1 92.5 257 PHE A N 1
ATOM 2021 C CA . PHE A 1 257 ? 16.922 14.906 8.047 1 92.5 257 PHE A CA 1
ATOM 2022 C C . PHE A 1 257 ? 16.125 16.141 7.648 1 92.5 257 PHE A C 1
ATOM 2024 O O . PHE A 1 257 ? 16.484 17.266 8.023 1 92.5 257 PHE A O 1
ATOM 2031 N N . PRO A 1 258 ? 15.039 15.969 6.914 1 93.62 258 PRO A N 1
ATOM 2032 C CA . PRO A 1 258 ? 14.227 17.172 6.695 1 93.62 258 PRO A CA 1
ATOM 2033 C C . PRO A 1 258 ? 13.703 17.766 8 1 93.62 258 PRO A C 1
ATOM 2035 O O . PRO A 1 258 ? 13.594 19 8.117 1 93.62 258 PRO A O 1
ATOM 2038 N N . VAL A 1 259 ? 13.398 16.953 8.938 1 93.25 259 VAL A N 1
ATOM 2039 C CA . VAL A 1 259 ? 12.898 17.438 10.227 1 93.25 259 VAL A CA 1
ATOM 2040 C C . VAL A 1 259 ? 14 18.234 10.938 1 93.25 259 VAL A C 1
ATOM 2042 O O . VAL A 1 259 ? 13.758 19.328 11.43 1 93.25 259 VAL A O 1
ATOM 2045 N N . MET A 1 260 ? 15.18 17.688 10.953 1 90.69 260 MET A N 1
ATOM 2046 C CA . MET A 1 260 ? 16.297 18.359 11.617 1 90.69 260 MET A CA 1
ATOM 2047 C C . MET A 1 260 ? 16.641 19.656 10.898 1 90.69 260 MET A C 1
ATOM 2049 O O . MET A 1 260 ? 17.016 20.641 11.539 1 90.69 260 MET A O 1
ATOM 2053 N N . LEU A 1 261 ? 16.531 19.625 9.625 1 92.44 261 LEU A N 1
ATOM 2054 C CA . LEU A 1 261 ? 16.812 20.812 8.828 1 92.44 261 LEU A CA 1
ATOM 2055 C C . LEU A 1 261 ? 15.797 21.922 9.148 1 92.44 261 LEU A C 1
ATOM 2057 O O . LEU A 1 261 ? 16.188 23.047 9.43 1 92.44 261 LEU A O 1
ATOM 2061 N N . LEU A 1 262 ? 14.539 21.578 9.211 1 92.25 262 LEU A N 1
ATOM 2062 C CA . LEU A 1 262 ? 13.492 22.547 9.453 1 92.25 262 LEU A CA 1
ATOM 2063 C C . LEU A 1 262 ? 13.5 23.016 10.906 1 92.25 262 LEU A C 1
ATOM 2065 O O . LEU A 1 262 ? 13.211 24.172 11.203 1 92.25 262 LEU A O 1
ATOM 2069 N N . TYR A 1 263 ? 13.805 22.109 11.766 1 89.19 263 TYR A N 1
ATOM 2070 C CA . TYR A 1 263 ? 13.891 22.469 13.18 1 89.19 263 TYR A CA 1
ATOM 2071 C C . TYR A 1 263 ? 15 23.484 13.43 1 89.19 263 TYR A C 1
ATOM 2073 O O . TYR A 1 263 ? 14.859 24.375 14.273 1 89.19 263 TYR A O 1
ATOM 2081 N N . ALA A 1 264 ? 16.078 23.375 12.742 1 85.56 264 ALA A N 1
ATOM 2082 C CA . ALA A 1 264 ? 17.188 24.297 12.883 1 85.56 264 ALA A CA 1
ATOM 2083 C C . ALA A 1 264 ? 16.812 25.703 12.406 1 85.56 264 ALA A C 1
ATOM 2085 O O . ALA A 1 264 ? 17.344 26.688 12.898 1 85.56 264 ALA A O 1
ATOM 2086 N N . LEU A 1 265 ? 15.852 25.781 11.531 1 85.75 265 LEU A N 1
ATOM 2087 C CA . LEU A 1 265 ? 15.445 27.062 10.977 1 85.75 265 LEU A CA 1
ATOM 2088 C C . LEU A 1 265 ? 14.367 27.703 11.844 1 85.75 265 LEU A C 1
ATOM 2090 O O . LEU A 1 265 ? 14.172 28.922 11.797 1 85.75 265 LEU A O 1
ATOM 2094 N N . ALA A 1 266 ? 13.609 26.906 12.617 1 78.06 266 ALA A N 1
ATOM 2095 C CA . ALA A 1 266 ? 12.477 27.406 13.391 1 78.06 266 ALA A CA 1
ATOM 2096 C C . ALA A 1 266 ? 12.945 28.031 14.703 1 78.06 266 ALA A C 1
ATOM 2098 O O . ALA A 1 266 ? 13.922 27.562 15.305 1 78.06 266 ALA A O 1
ATOM 2099 N N . LYS A 1 267 ? 12.391 29.188 14.898 1 68.62 267 LYS A N 1
ATOM 2100 C CA . LYS A 1 267 ? 12.641 29.797 16.203 1 68.62 267 LYS A CA 1
ATOM 2101 C C . LYS A 1 267 ? 11.711 29.219 17.266 1 68.62 267 LYS A C 1
ATOM 2103 O O . LYS A 1 267 ? 10.516 29.047 17.031 1 68.62 267 LYS A O 1
ATOM 2108 N N . HIS A 1 268 ? 12.328 28.625 18.203 1 62.09 268 HIS A N 1
ATOM 2109 C CA . HIS A 1 268 ? 11.539 27.922 19.219 1 62.09 268 HIS A CA 1
ATOM 2110 C C . HIS A 1 268 ? 11.289 28.797 20.438 1 62.09 268 HIS A C 1
ATOM 2112 O O . HIS A 1 268 ? 12.227 29.172 21.141 1 62.09 268 HIS A O 1
ATOM 2118 N N . ASP A 1 269 ? 10.125 29.547 20.297 1 62.22 269 ASP A N 1
ATOM 2119 C CA . ASP A 1 269 ? 9.797 30.344 21.484 1 62.22 269 ASP A CA 1
ATOM 2120 C C . ASP A 1 269 ? 8.602 29.75 22.234 1 62.22 269 ASP A C 1
ATOM 2122 O O . ASP A 1 269 ? 7.773 29.062 21.625 1 62.22 269 ASP A O 1
ATOM 2126 N N . GLY A 1 270 ? 8.633 29.75 23.484 1 62.72 270 GLY A N 1
ATOM 2127 C CA . GLY A 1 270 ? 7.496 29.422 24.344 1 62.72 270 GLY A CA 1
ATOM 2128 C C . GLY A 1 270 ? 7.422 27.953 24.719 1 62.72 270 GLY A C 1
ATOM 2129 O O . GLY A 1 270 ? 8.438 27.25 24.719 1 62.72 270 GLY A O 1
ATOM 2130 N N . HIS A 1 271 ? 6.383 27.453 25.109 1 66.81 271 HIS A N 1
ATOM 2131 C CA . HIS A 1 271 ? 6.148 26.094 25.578 1 66.81 271 HIS A CA 1
ATOM 2132 C C . HIS A 1 271 ? 6.148 25.094 24.422 1 66.81 271 HIS A C 1
ATOM 2134 O O . HIS A 1 271 ? 6.375 23.906 24.625 1 66.81 271 HIS A O 1
ATOM 2140 N N . ARG A 1 272 ? 6.008 25.578 23.234 1 73.75 272 ARG A N 1
ATOM 2141 C CA . ARG A 1 272 ? 6.008 24.703 22.078 1 73.75 272 ARG A CA 1
ATOM 2142 C C . ARG A 1 272 ? 7.41 24.172 21.797 1 73.75 272 ARG A C 1
ATOM 2144 O O . ARG A 1 272 ? 7.57 23.141 21.125 1 73.75 272 ARG A O 1
ATOM 2151 N N . LYS A 1 273 ? 8.328 24.844 22.406 1 76.44 273 LYS A N 1
ATOM 2152 C CA . LYS A 1 273 ? 9.703 24.359 22.281 1 76.44 273 LYS A CA 1
ATOM 2153 C C . LYS A 1 273 ? 9.867 22.984 22.922 1 76.44 273 LYS A C 1
ATOM 2155 O O . LYS A 1 273 ? 10.547 22.125 22.375 1 76.44 273 LYS A O 1
ATOM 2160 N N . TRP A 1 274 ? 9.125 22.812 23.969 1 77.12 274 TRP A N 1
ATOM 2161 C CA . TRP A 1 274 ? 9.242 21.531 24.672 1 77.12 274 TRP A CA 1
ATOM 2162 C C . TRP A 1 274 ? 8.531 20.422 23.906 1 77.12 274 TRP A C 1
ATOM 2164 O O . TRP A 1 274 ? 8.977 19.266 23.938 1 77.12 274 TRP A O 1
ATOM 2174 N N . LEU A 1 275 ? 7.504 20.781 23.234 1 77.25 275 LEU A N 1
ATOM 2175 C CA . LEU A 1 275 ? 6.816 19.781 22.438 1 77.25 275 LEU A CA 1
ATOM 2176 C C . LEU A 1 275 ? 7.688 19.312 21.266 1 77.25 275 LEU A C 1
ATOM 2178 O O . LEU A 1 275 ? 7.801 18.109 21.016 1 77.25 275 LEU A O 1
ATOM 2182 N N . HIS A 1 276 ? 8.297 20.266 20.672 1 82.56 276 HIS A N 1
ATOM 2183 C CA . HIS A 1 276 ? 9.18 19.906 19.562 1 82.56 276 HIS A CA 1
ATOM 2184 C C . HIS A 1 276 ? 10.367 19.094 20.031 1 82.56 276 HIS A C 1
ATOM 2186 O O . HIS A 1 276 ? 10.766 18.125 19.375 1 82.56 276 HIS A O 1
ATOM 2192 N N . ARG A 1 277 ? 10.844 19.438 21.188 1 82.75 277 ARG A N 1
ATOM 2193 C CA . ARG A 1 277 ? 11.969 18.703 21.734 1 82.75 277 ARG A CA 1
ATOM 2194 C C . ARG A 1 277 ? 11.57 17.281 22.125 1 82.75 277 ARG A C 1
ATOM 2196 O O . ARG A 1 277 ? 12.336 16.344 21.922 1 82.75 277 ARG A O 1
ATOM 2203 N N . SER A 1 278 ? 10.391 17.172 22.656 1 84.62 278 SER A N 1
ATOM 2204 C CA . SER A 1 278 ? 9.906 15.836 23 1 84.62 278 SER A CA 1
ATOM 2205 C C . SER A 1 278 ? 9.75 14.977 21.75 1 84.62 278 SER A C 1
ATOM 2207 O O . SER A 1 278 ? 10.078 13.781 21.766 1 84.62 278 SER A O 1
ATOM 2209 N N . VAL A 1 279 ? 9.289 15.562 20.672 1 86.62 279 VAL A N 1
ATOM 2210 C CA . VAL A 1 279 ? 9.117 14.812 19.422 1 86.62 279 VAL A CA 1
ATOM 2211 C C . VAL A 1 279 ? 10.484 14.43 18.859 1 86.62 279 VAL A C 1
ATOM 2213 O O . VAL A 1 279 ? 10.648 13.336 18.312 1 86.62 279 VAL A O 1
ATOM 2216 N N . LEU A 1 280 ? 11.406 15.289 18.984 1 88.19 280 LEU A N 1
ATOM 2217 C CA . LEU A 1 280 ? 12.75 14.977 18.5 1 88.19 280 LEU A CA 1
ATOM 2218 C C . LEU A 1 280 ? 13.367 13.836 19.297 1 88.19 280 LEU A C 1
ATOM 2220 O O . LEU A 1 280 ? 14.055 12.977 18.734 1 88.19 280 LEU A O 1
ATOM 2224 N N . PHE A 1 281 ? 13.086 13.805 20.594 1 88.81 281 PHE A N 1
ATOM 2225 C CA . PHE A 1 281 ? 13.57 12.711 21.422 1 88.81 281 PHE A CA 1
ATOM 2226 C C . PHE A 1 281 ? 12.883 11.406 21.047 1 88.81 281 PHE A C 1
ATOM 2228 O O . PHE A 1 281 ? 13.523 10.344 21.047 1 88.81 281 PHE A O 1
ATOM 2235 N N . LEU A 1 282 ? 11.672 11.531 20.781 1 90.38 282 LEU A N 1
ATOM 2236 C CA . LEU A 1 282 ? 10.938 10.352 20.328 1 90.38 282 LEU A CA 1
ATOM 2237 C C . LEU A 1 282 ? 11.484 9.844 19 1 90.38 282 LEU A C 1
ATOM 2239 O O . LEU A 1 282 ? 11.68 8.641 18.828 1 90.38 282 LEU A O 1
ATOM 2243 N N . LEU A 1 283 ? 11.711 10.75 18.094 1 92.56 283 LEU A N 1
ATOM 2244 C CA . LEU A 1 283 ? 12.266 10.383 16.797 1 92.56 283 LEU A CA 1
ATOM 2245 C C . LEU A 1 283 ? 13.633 9.727 16.938 1 92.56 283 LEU A C 1
ATOM 2247 O O . LEU A 1 283 ? 13.938 8.758 16.25 1 92.56 283 LEU A O 1
ATOM 2251 N N . TRP A 1 284 ? 14.398 10.258 17.859 1 91.62 284 TRP A N 1
ATOM 2252 C CA . TRP A 1 284 ? 15.711 9.672 18.109 1 91.62 284 TRP A CA 1
ATOM 2253 C C . TRP A 1 284 ? 15.578 8.266 18.688 1 91.62 284 TRP A C 1
ATOM 2255 O O . TRP A 1 284 ? 16.25 7.336 18.234 1 91.62 284 TRP A O 1
ATOM 2265 N N . GLY A 1 285 ? 14.719 8.102 19.672 1 92.62 285 GLY A N 1
ATOM 2266 C CA . GLY A 1 285 ? 14.484 6.785 20.25 1 92.62 285 GLY A CA 1
ATOM 2267 C C . GLY A 1 285 ? 13.992 5.777 19.219 1 92.62 285 GLY A C 1
ATOM 2268 O O . GLY A 1 285 ? 14.461 4.633 19.203 1 92.62 285 GLY A O 1
ATOM 2269 N N . LEU A 1 286 ? 13.109 6.195 18.375 1 93.69 286 LEU A N 1
ATOM 2270 C CA . LEU A 1 286 ? 12.586 5.312 17.344 1 93.69 286 LEU A CA 1
ATOM 2271 C C . LEU A 1 286 ? 13.672 4.969 16.328 1 93.69 286 LEU A C 1
ATOM 2273 O O . LEU A 1 286 ? 13.75 3.834 15.852 1 93.69 286 LEU A O 1
ATOM 2277 N N . SER A 1 287 ? 14.438 5.969 16.016 1 93 287 SER A N 1
ATOM 2278 C CA . SER A 1 287 ? 15.508 5.73 15.047 1 93 287 SER A CA 1
ATOM 2279 C C . SER A 1 287 ? 16.516 4.719 15.578 1 93 287 SER A C 1
ATOM 2281 O O . SER A 1 287 ? 16.984 3.855 14.828 1 93 287 SER A O 1
ATOM 2283 N N . VAL A 1 288 ? 16.812 4.797 16.812 1 92.44 288 VAL A N 1
ATOM 2284 C CA . VAL A 1 288 ? 17.734 3.85 17.438 1 92.44 288 VAL A CA 1
ATOM 2285 C C . VAL A 1 288 ? 17.125 2.449 17.422 1 92.44 288 VAL A C 1
ATOM 2287 O O . VAL A 1 288 ? 17.812 1.469 17.125 1 92.44 288 VAL A O 1
ATOM 2290 N N . THR A 1 289 ? 15.914 2.408 17.656 1 93.12 289 THR A N 1
ATOM 2291 C CA . THR A 1 289 ? 15.234 1.12 17.656 1 93.12 289 THR A CA 1
ATOM 2292 C C . THR A 1 289 ? 15.219 0.512 16.266 1 93.12 289 THR A C 1
ATOM 2294 O O . THR A 1 289 ? 15.422 -0.694 16.109 1 93.12 289 THR A O 1
ATOM 2297 N N . VAL A 1 290 ? 15 1.328 15.266 1 92.75 290 VAL A N 1
ATOM 2298 C CA . VAL A 1 290 ? 14.945 0.848 13.891 1 92.75 290 VAL A CA 1
ATOM 2299 C C . VAL A 1 290 ? 16.312 0.305 13.469 1 92.75 290 VAL A C 1
ATOM 2301 O O . VAL A 1 290 ? 16.406 -0.774 12.883 1 92.75 290 VAL A O 1
ATOM 2304 N N . VAL A 1 291 ? 17.328 1.013 13.766 1 90.62 291 VAL A N 1
ATOM 2305 C CA . VAL A 1 291 ? 18.672 0.604 13.352 1 90.62 291 VAL A CA 1
ATOM 2306 C C . VAL A 1 291 ? 19.078 -0.664 14.094 1 90.62 291 VAL A C 1
ATOM 2308 O O . VAL A 1 291 ? 19.859 -1.471 13.578 1 90.62 291 VAL A O 1
ATOM 2311 N N . TYR A 1 292 ? 18.484 -0.877 15.211 1 89.88 292 TYR A N 1
ATOM 2312 C CA . TYR A 1 292 ? 18.797 -2.078 15.977 1 89.88 292 TYR A CA 1
ATOM 2313 C C . TYR A 1 292 ? 17.953 -3.26 15.508 1 89.88 292 TYR A C 1
ATOM 2315 O O . TYR A 1 292 ? 18.469 -4.375 15.367 1 89.88 292 TYR A O 1
ATOM 2323 N N . LEU A 1 293 ? 16.766 -3.043 15.172 1 89.88 293 LEU A N 1
ATOM 2324 C CA . LEU A 1 293 ? 15.844 -4.129 14.883 1 89.88 293 LEU A CA 1
ATOM 2325 C C . LEU A 1 293 ? 15.875 -4.492 13.406 1 89.88 293 LEU A C 1
ATOM 2327 O O . LEU A 1 293 ? 15.766 -5.668 13.047 1 89.88 293 LEU A O 1
ATOM 2331 N N . ALA A 1 294 ? 15.961 -3.555 12.523 1 87.56 294 ALA A N 1
ATOM 2332 C CA . ALA A 1 294 ? 15.82 -3.781 11.086 1 87.56 294 ALA A CA 1
ATOM 2333 C C . ALA A 1 294 ? 16.859 -4.785 10.586 1 87.56 294 ALA A C 1
ATOM 2335 O O . ALA A 1 294 ? 16.5 -5.773 9.938 1 87.56 294 ALA A O 1
ATOM 2336 N N . PRO A 1 295 ? 18.156 -4.617 10.93 1 86.31 295 PRO A N 1
ATOM 2337 C CA . PRO A 1 295 ? 19.141 -5.598 10.438 1 86.31 295 PRO A CA 1
ATOM 2338 C C . PRO A 1 295 ? 18.922 -6.988 11.031 1 86.31 295 PRO A C 1
ATOM 2340 O O . PRO A 1 295 ? 19.219 -7.992 10.375 1 86.31 295 PRO A O 1
ATOM 2343 N N . ARG A 1 296 ? 18.406 -7.074 12.164 1 86.88 296 ARG A N 1
ATOM 2344 C CA . ARG A 1 296 ? 18.203 -8.359 12.82 1 86.88 296 ARG A CA 1
ATOM 2345 C C . ARG A 1 296 ? 17.016 -9.102 12.211 1 86.88 296 ARG A C 1
ATOM 2347 O O . ARG A 1 296 ? 16.875 -10.312 12.391 1 86.88 296 ARG A O 1
ATOM 2354 N N . GLY A 1 297 ? 16.219 -8.414 11.508 1 83.12 297 GLY A N 1
ATOM 2355 C CA . GLY A 1 297 ? 15.062 -9.023 10.867 1 83.12 297 GLY A CA 1
ATOM 2356 C C . GLY A 1 297 ? 15.352 -9.523 9.461 1 83.12 297 GLY A C 1
ATOM 2357 O O . GLY A 1 297 ? 14.516 -10.188 8.844 1 83.12 297 GLY A O 1
ATOM 2358 N N . GLU A 1 298 ? 16.531 -9.227 8.977 1 84.31 298 GLU A N 1
ATOM 2359 C CA . GLU A 1 298 ? 16.891 -9.688 7.633 1 84.31 298 GLU A CA 1
ATOM 2360 C C . GLU A 1 298 ? 17.219 -11.18 7.625 1 84.31 298 GLU A C 1
ATOM 2362 O O . GLU A 1 298 ? 17.75 -11.703 8.602 1 84.31 298 GLU A O 1
ATOM 2367 N N . LEU A 1 299 ? 16.906 -11.836 6.539 1 77 299 LEU A N 1
ATOM 2368 C CA . LEU A 1 299 ? 17.047 -13.281 6.418 1 77 299 LEU A CA 1
ATOM 2369 C C . LEU A 1 299 ? 18.5 -13.695 6.523 1 77 299 LEU A C 1
ATOM 2371 O O . LEU A 1 299 ? 18.812 -14.781 7.016 1 77 299 LEU A O 1
ATOM 2375 N N . ASP A 1 300 ? 19.406 -12.852 6.062 1 78.56 300 ASP A N 1
ATOM 2376 C CA . ASP A 1 300 ? 20.812 -13.242 6.027 1 78.56 300 ASP A CA 1
ATOM 2377 C C . ASP A 1 300 ? 21.594 -12.594 7.176 1 78.56 300 ASP A C 1
ATOM 2379 O O . ASP A 1 300 ? 22.797 -12.414 7.09 1 78.56 300 ASP A O 1
ATOM 2383 N N . TYR A 1 301 ? 20.938 -12.273 8.156 1 81.88 301 TYR A N 1
ATOM 2384 C CA . TYR A 1 301 ? 21.594 -11.609 9.273 1 81.88 301 TYR A CA 1
ATOM 2385 C C . TYR A 1 301 ? 22.672 -12.516 9.883 1 81.88 301 TYR A C 1
ATOM 2387 O O . TYR A 1 301 ? 23.734 -12.047 10.266 1 81.88 301 TYR A O 1
ATOM 2395 N N . ASP A 1 302 ? 22.375 -13.742 9.953 1 77.5 302 ASP A N 1
ATOM 2396 C CA . ASP A 1 302 ? 23.297 -14.68 10.586 1 77.5 302 ASP A CA 1
ATOM 2397 C C . ASP A 1 302 ? 24.547 -14.898 9.719 1 77.5 302 ASP A C 1
ATOM 2399 O O . ASP A 1 302 ? 25.609 -15.258 10.227 1 77.5 302 ASP A O 1
ATOM 2403 N N . LEU A 1 303 ? 24.375 -14.641 8.43 1 74.75 303 LEU A N 1
ATOM 2404 C CA . LEU A 1 303 ? 25.5 -14.844 7.516 1 74.75 303 LEU A CA 1
ATOM 2405 C C . LEU A 1 303 ? 26.219 -13.523 7.246 1 74.75 303 LEU A C 1
ATOM 2407 O O . LEU A 1 303 ? 27.031 -13.438 6.328 1 74.75 303 LEU A O 1
ATOM 2411 N N . ARG A 1 304 ? 25.922 -12.602 7.98 1 74.31 304 ARG A N 1
ATOM 2412 C CA . ARG A 1 304 ? 26.438 -11.258 7.727 1 74.31 304 ARG A CA 1
ATOM 2413 C C . ARG A 1 304 ? 27.953 -11.219 7.852 1 74.31 304 ARG A C 1
ATOM 2415 O O . ARG A 1 304 ? 28.609 -10.383 7.219 1 74.31 304 ARG A O 1
ATOM 2422 N N . LYS A 1 305 ? 28.391 -12.062 8.695 1 70.12 305 LYS A N 1
ATOM 2423 C CA . LYS A 1 305 ? 29.828 -12.039 8.938 1 70.12 305 LYS A CA 1
ATOM 2424 C C . LYS A 1 305 ? 30.578 -12.922 7.934 1 70.12 305 LYS A C 1
ATOM 2426 O O . LYS A 1 305 ? 31.797 -12.898 7.867 1 70.12 305 LYS A O 1
ATOM 2431 N N . SER A 1 306 ? 29.859 -13.641 7.234 1 64.31 306 SER A N 1
ATOM 2432 C CA . SER A 1 306 ? 30.531 -14.594 6.359 1 64.31 306 SER A CA 1
ATOM 2433 C C . SER A 1 306 ? 31.062 -13.914 5.102 1 64.31 306 SER A C 1
ATOM 2435 O O . SER A 1 306 ? 31.969 -14.43 4.438 1 64.31 306 SER A O 1
ATOM 2437 N N . GLY A 1 307 ? 30.906 -12.602 4.879 1 58.75 307 GLY A N 1
ATOM 2438 C CA . GLY A 1 307 ? 31.406 -11.875 3.719 1 58.75 307 GLY A CA 1
ATOM 2439 C C . GLY A 1 307 ? 30.781 -12.336 2.418 1 58.75 307 GLY A C 1
ATOM 2440 O O . GLY A 1 307 ? 31.062 -11.781 1.355 1 58.75 307 GLY A O 1
ATOM 2441 N N . GLN A 1 308 ? 30.125 -13.492 2.283 1 56.09 308 GLN A N 1
ATOM 2442 C CA . GLN A 1 308 ? 29.625 -14.062 1.04 1 56.09 308 GLN A CA 1
ATOM 2443 C C . GLN A 1 308 ? 28.266 -13.461 0.669 1 56.09 308 GLN A C 1
ATOM 2445 O O . GLN A 1 308 ? 27.484 -13.086 1.547 1 56.09 308 GLN A O 1
ATOM 2450 N N . ARG A 1 309 ? 28.375 -13.125 -0.628 1 58.38 309 ARG A N 1
ATOM 2451 C CA . ARG A 1 309 ? 27.094 -12.68 -1.171 1 58.38 309 ARG A CA 1
ATOM 2452 C C . ARG A 1 309 ? 26 -13.711 -0.909 1 58.38 309 ARG A C 1
ATOM 2454 O O . ARG A 1 309 ? 26.156 -14.883 -1.248 1 58.38 309 ARG A O 1
ATOM 2461 N N . ASN A 1 310 ? 25.062 -13.414 -0.03 1 57.66 310 ASN A N 1
ATOM 2462 C CA . ASN A 1 310 ? 24.094 -14.328 0.567 1 57.66 310 ASN A CA 1
ATOM 2463 C C . ASN A 1 310 ? 23.109 -14.859 -0.471 1 57.66 310 ASN A C 1
ATOM 2465 O O . ASN A 1 310 ? 22.688 -16.016 -0.389 1 57.66 310 ASN A O 1
ATOM 2469 N N . PHE A 1 311 ? 22.719 -13.984 -1.46 1 66.19 311 PHE A N 1
ATOM 2470 C CA . PHE A 1 311 ? 21.766 -14.453 -2.453 1 66.19 311 PHE A CA 1
ATOM 2471 C C . PHE A 1 311 ? 22.266 -14.188 -3.865 1 66.19 311 PHE A C 1
ATOM 2473 O O . PHE A 1 311 ? 22.984 -13.211 -4.102 1 66.19 311 PHE A O 1
ATOM 2480 N N . ASP A 1 312 ? 22.094 -15.266 -4.551 1 73.94 312 ASP A N 1
ATOM 2481 C CA . ASP A 1 312 ? 22.312 -15.016 -5.973 1 73.94 312 ASP A CA 1
ATOM 2482 C C . ASP A 1 312 ? 21.422 -13.883 -6.477 1 73.94 312 ASP A C 1
ATOM 2484 O O . ASP A 1 312 ? 20.281 -13.742 -6.051 1 73.94 312 ASP A O 1
ATOM 2488 N N . CYS A 1 313 ? 21.875 -12.742 -6.809 1 81.75 313 CYS A N 1
ATOM 2489 C CA . CYS A 1 313 ? 21.156 -11.625 -7.402 1 81.75 313 CYS A CA 1
ATOM 2490 C C . CYS A 1 313 ? 20.922 -10.516 -6.379 1 81.75 313 CYS A C 1
ATOM 2492 O O . CYS A 1 313 ? 20.047 -9.672 -6.551 1 81.75 313 CYS A O 1
ATOM 2494 N N . ASP A 1 314 ? 21.594 -10.625 -5.234 1 82.25 314 ASP A N 1
ATOM 2495 C CA . ASP A 1 314 ? 21.5 -9.578 -4.223 1 82.25 314 ASP A CA 1
ATOM 2496 C C . ASP A 1 314 ? 22.016 -8.25 -4.758 1 82.25 314 ASP A C 1
ATOM 2498 O O . ASP A 1 314 ? 23.188 -8.141 -5.133 1 82.25 314 ASP A O 1
ATOM 2502 N N . GLN A 1 315 ? 21.141 -7.289 -4.824 1 83.5 315 GLN A N 1
ATOM 2503 C CA . GLN A 1 315 ? 21.5 -5.992 -5.391 1 83.5 315 GLN A CA 1
ATOM 2504 C C . GLN A 1 315 ? 22 -5.039 -4.312 1 83.5 315 GLN A C 1
ATOM 2506 O O . GLN A 1 315 ? 22.438 -3.924 -4.613 1 83.5 315 GLN A O 1
ATOM 2511 N N . ARG A 1 316 ? 22.031 -5.379 -2.99 1 84.44 316 ARG A N 1
ATOM 2512 C CA . ARG A 1 316 ? 22.484 -4.531 -1.898 1 84.44 316 ARG A CA 1
ATOM 2513 C C . ARG A 1 316 ? 24 -4.332 -1.962 1 84.44 316 ARG A C 1
ATOM 2515 O O . ARG A 1 316 ? 24.516 -3.301 -1.531 1 84.44 316 ARG A O 1
ATOM 2522 N N . GLY A 1 317 ? 24.625 -5.211 -2.652 1 73.12 317 GLY A N 1
ATOM 2523 C CA . GLY A 1 317 ? 26.062 -5.098 -2.834 1 73.12 317 GLY A CA 1
ATOM 2524 C C . GLY A 1 317 ? 26.859 -5.723 -1.705 1 73.12 317 GLY A C 1
ATOM 2525 O O . GLY A 1 317 ? 26.297 -6.109 -0.679 1 73.12 317 GLY A O 1
ATOM 2526 N N . SER A 1 318 ? 28.156 -5.805 -1.852 1 72.56 318 SER A N 1
ATOM 2527 C CA . SER A 1 318 ? 29.062 -6.445 -0.908 1 72.56 318 SER A CA 1
ATOM 2528 C C . SER A 1 318 ? 29.312 -5.559 0.307 1 72.56 318 SER A C 1
ATOM 2530 O O . SER A 1 318 ? 29.672 -6.051 1.377 1 72.56 318 SER A O 1
ATOM 2532 N N . HIS A 1 319 ? 28.984 -4.336 0.197 1 76.31 319 HIS A N 1
ATOM 2533 C CA . HIS A 1 319 ? 29.297 -3.42 1.288 1 76.31 319 HIS A CA 1
ATOM 2534 C C . HIS A 1 319 ? 28.031 -3.068 2.088 1 76.31 319 HIS A C 1
ATOM 2536 O O . HIS A 1 319 ? 28.016 -2.072 2.814 1 76.31 319 HIS A O 1
ATOM 2542 N N . TYR A 1 320 ? 27.062 -3.934 2.014 1 83.12 320 TYR A N 1
ATOM 2543 C CA . TYR A 1 320 ? 25.797 -3.623 2.666 1 83.12 320 TYR A CA 1
ATOM 2544 C C . TYR A 1 320 ? 25.938 -3.68 4.184 1 83.12 320 TYR A C 1
ATOM 2546 O O . TYR A 1 320 ? 25.562 -2.732 4.883 1 83.12 320 TYR A O 1
ATOM 2554 N N . TRP A 1 321 ? 26.547 -4.637 4.727 1 84.56 321 TRP A N 1
ATOM 2555 C CA . TRP A 1 321 ? 26.594 -4.84 6.172 1 84.56 321 TRP A CA 1
ATOM 2556 C C . TRP A 1 321 ? 27.516 -3.824 6.84 1 84.56 321 TRP A C 1
ATOM 2558 O O . TRP A 1 321 ? 27.172 -3.26 7.883 1 84.56 321 TRP A O 1
ATOM 2568 N N . PRO A 1 322 ? 28.641 -3.498 6.191 1 81.62 322 PRO A N 1
ATOM 2569 C CA . PRO A 1 322 ? 29.438 -2.412 6.77 1 81.62 322 PRO A CA 1
ATOM 2570 C C . PRO A 1 322 ? 28.703 -1.074 6.762 1 81.62 322 PRO A C 1
ATOM 2572 O O . PRO A 1 322 ? 28.875 -0.269 7.684 1 81.62 322 PRO A O 1
ATOM 2575 N N . VAL A 1 323 ? 27.984 -0.898 5.789 1 79.25 323 VAL A N 1
ATOM 2576 C CA . VAL A 1 323 ? 27.234 0.349 5.695 1 79.25 323 VAL A CA 1
ATOM 2577 C C . VAL A 1 323 ? 26.156 0.386 6.781 1 79.25 323 VAL A C 1
ATOM 2579 O O . VAL A 1 323 ? 25.906 1.432 7.387 1 79.25 323 VAL A O 1
ATOM 2582 N N . VAL A 1 324 ? 25.547 -0.741 7.051 1 85.44 324 VAL A N 1
ATOM 2583 C CA . VAL A 1 324 ? 24.531 -0.829 8.094 1 85.44 324 VAL A CA 1
ATOM 2584 C C . VAL A 1 324 ? 25.156 -0.553 9.453 1 85.44 324 VAL A C 1
ATOM 2586 O O . VAL A 1 324 ? 24.594 0.174 10.273 1 85.44 324 VAL A O 1
ATOM 2589 N N . LYS A 1 325 ? 26.328 -1.044 9.656 1 84.12 325 LYS A N 1
ATOM 2590 C CA . LYS A 1 325 ? 27.016 -0.795 10.914 1 84.12 325 LYS A CA 1
ATOM 2591 C C . LYS A 1 325 ? 27.406 0.675 11.047 1 84.12 325 LYS A C 1
ATOM 2593 O O . LYS A 1 325 ? 27.281 1.258 12.133 1 84.12 325 LYS A O 1
ATOM 2598 N N . ALA A 1 326 ? 27.828 1.201 9.977 1 82.5 326 ALA A N 1
ATOM 2599 C CA . ALA A 1 326 ? 28.172 2.623 9.984 1 82.5 326 ALA A CA 1
ATOM 2600 C C . ALA A 1 326 ? 26.938 3.479 10.258 1 82.5 326 ALA A C 1
ATOM 2602 O O . ALA A 1 326 ? 27.016 4.473 10.984 1 82.5 326 ALA A O 1
ATOM 2603 N N . THR A 1 327 ? 25.828 3.078 9.711 1 81.88 327 THR A N 1
ATOM 2604 C CA . THR A 1 327 ? 24.594 3.811 9.922 1 81.88 327 THR A CA 1
ATOM 2605 C C . THR A 1 327 ? 24.156 3.732 11.383 1 81.88 327 THR A C 1
ATOM 2607 O O . THR A 1 327 ? 23.656 4.715 11.938 1 81.88 327 THR A O 1
ATOM 2610 N N . GLN A 1 328 ? 24.359 2.625 12.008 1 85 328 GLN A N 1
ATOM 2611 C CA . GLN A 1 328 ? 24.031 2.469 13.422 1 85 328 GLN A CA 1
ATOM 2612 C C . GLN A 1 328 ? 24.844 3.436 14.281 1 85 328 GLN A C 1
ATOM 2614 O O . GLN A 1 328 ? 24.312 4.094 15.164 1 85 328 GLN A O 1
ATOM 2619 N N . PHE A 1 329 ? 26.016 3.576 13.867 1 82.81 329 PHE A N 1
ATOM 2620 C CA . PHE A 1 329 ? 26.891 4.48 14.602 1 82.81 329 PHE A CA 1
ATOM 2621 C C . PHE A 1 329 ? 26.516 5.934 14.352 1 82.81 329 PHE A C 1
ATOM 2623 O O . PHE A 1 329 ? 26.5 6.746 15.273 1 82.81 329 PHE A O 1
ATOM 2630 N N . LEU A 1 330 ? 26.188 6.188 13.172 1 80.06 330 LEU A N 1
ATOM 2631 C CA . LEU A 1 330 ? 25.859 7.559 12.805 1 80.06 330 LEU A CA 1
ATOM 2632 C C . LEU A 1 330 ? 24.562 8.008 13.477 1 80.06 330 LEU A C 1
ATOM 2634 O O . LEU A 1 330 ? 24.469 9.148 13.938 1 80.06 330 LEU A O 1
ATOM 2638 N N . VAL A 1 331 ? 23.609 7.188 13.578 1 82.19 331 VAL A N 1
ATOM 2639 C CA . VAL A 1 331 ? 22.312 7.531 14.141 1 82.19 331 VAL A CA 1
ATOM 2640 C C . VAL A 1 331 ? 22.453 7.773 15.648 1 82.19 331 VAL A C 1
ATOM 2642 O O . VAL A 1 331 ? 21.781 8.641 16.203 1 82.19 331 VAL A O 1
ATOM 2645 N N . ILE A 1 332 ? 23.375 7.062 16.234 1 79.94 332 ILE A N 1
ATOM 2646 C CA . ILE A 1 332 ? 23.562 7.207 17.672 1 79.94 332 ILE A CA 1
ATOM 2647 C C . ILE A 1 332 ? 24.531 8.352 17.953 1 79.94 332 ILE A C 1
ATOM 2649 O O . ILE A 1 332 ? 24.25 9.219 18.797 1 79.94 332 ILE A O 1
ATOM 2653 N N . ALA A 1 333 ? 25.516 8.438 17.156 1 79.44 333 ALA A N 1
ATOM 2654 C CA . ALA A 1 333 ? 26.641 9.32 17.469 1 79.44 333 ALA A CA 1
ATOM 2655 C C . ALA A 1 333 ? 26.359 10.75 17.016 1 79.44 333 ALA A C 1
ATOM 2657 O O . ALA A 1 333 ? 26.719 11.711 17.688 1 79.44 333 ALA A O 1
ATOM 2658 N N . LEU A 1 334 ? 25.641 10.922 15.93 1 77.94 334 LEU A N 1
ATOM 2659 C CA . LEU A 1 334 ? 25.5 12.25 15.344 1 77.94 334 LEU A CA 1
ATOM 2660 C C . LEU A 1 334 ? 24.656 13.148 16.25 1 77.94 334 LEU A C 1
ATOM 2662 O O . LEU A 1 334 ? 25.047 14.281 16.531 1 77.94 334 LEU A O 1
ATOM 2666 N N . PRO A 1 335 ? 23.5 12.672 16.719 1 79.12 335 PRO A N 1
ATOM 2667 C CA . PRO A 1 335 ? 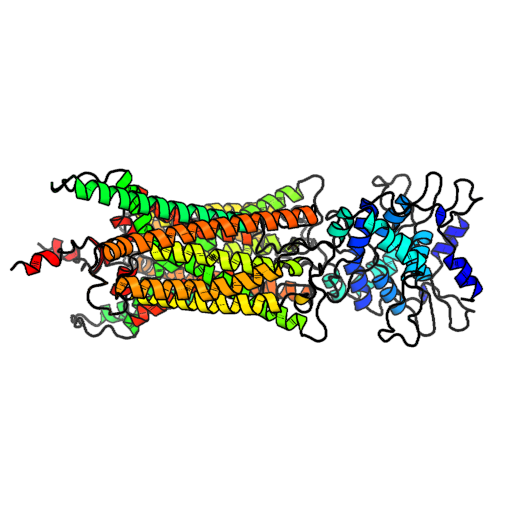22.734 13.539 17.609 1 79.12 335 PRO A CA 1
ATOM 2668 C C . PRO A 1 335 ? 23.469 13.836 18.922 1 79.12 335 PRO A C 1
ATOM 2670 O O . PRO A 1 335 ? 23.328 14.93 19.469 1 79.12 335 PRO A O 1
ATOM 2673 N N . LEU A 1 336 ? 24.234 12.891 19.375 1 79.19 336 LEU A N 1
ATOM 2674 C CA . LEU A 1 336 ? 25.016 13.125 20.594 1 79.19 336 LEU A CA 1
ATOM 2675 C C . LEU A 1 336 ? 26.094 14.172 20.359 1 79.19 336 LEU A C 1
ATOM 2677 O O . LEU A 1 336 ? 26.328 15.039 21.203 1 79.19 336 LEU A O 1
ATOM 2681 N N . LEU A 1 337 ? 26.703 14.031 19.234 1 77.06 337 LEU A N 1
ATOM 2682 C CA . LEU A 1 337 ? 27.719 15.023 18.891 1 77.06 337 LEU A CA 1
ATOM 2683 C C . LEU A 1 337 ? 27.094 16.406 18.734 1 77.06 337 LEU A C 1
ATOM 2685 O O . LEU A 1 337 ? 27.672 17.406 19.172 1 77.06 337 LEU A O 1
ATOM 2689 N N . TRP A 1 338 ? 25.969 16.469 18.109 1 76.62 338 TRP A N 1
ATOM 2690 C CA . TRP A 1 338 ? 25.25 17.734 17.953 1 76.62 338 TRP A CA 1
ATOM 2691 C C . TRP A 1 338 ? 24.875 18.328 19.312 1 76.62 338 TRP A C 1
ATOM 2693 O O . TRP A 1 338 ? 25 19.531 19.516 1 76.62 338 TRP A O 1
ATOM 2703 N N . PHE A 1 339 ? 24.484 17.484 20.156 1 76.5 339 PHE A N 1
ATOM 2704 C CA . PHE A 1 339 ? 24.109 17.938 21.5 1 76.5 339 PHE A CA 1
ATOM 2705 C C . PHE A 1 339 ? 25.312 18.5 22.234 1 76.5 339 PHE A C 1
ATOM 2707 O O . PHE A 1 339 ? 25.234 19.594 22.812 1 76.5 339 PHE A O 1
ATOM 2714 N N . ILE A 1 340 ? 26.422 17.875 22.141 1 76.62 340 ILE A N 1
ATOM 2715 C CA . ILE A 1 340 ? 27.641 18.297 22.828 1 76.62 340 ILE A CA 1
ATOM 2716 C C . ILE A 1 340 ? 28.141 19.609 22.234 1 76.62 340 ILE A C 1
ATOM 2718 O O . ILE A 1 340 ? 28.516 20.516 22.953 1 76.62 340 ILE A O 1
ATOM 2722 N N . MET A 1 341 ? 28.062 19.703 20.984 1 77.81 341 MET A N 1
ATOM 2723 C CA . MET A 1 341 ? 28.531 20.906 20.312 1 77.81 341 MET A CA 1
ATOM 2724 C C . MET A 1 341 ? 27.625 22.094 20.625 1 77.81 341 MET A C 1
ATOM 2726 O O . MET A 1 341 ? 28.094 23.219 20.797 1 77.81 341 MET A O 1
ATOM 2730 N N . THR A 1 342 ? 26.312 21.828 20.703 1 74.5 342 THR A N 1
ATOM 2731 C CA . THR A 1 342 ? 25.375 22.906 21.031 1 74.5 342 THR A CA 1
ATOM 2732 C C . THR A 1 342 ? 25.594 23.391 22.453 1 7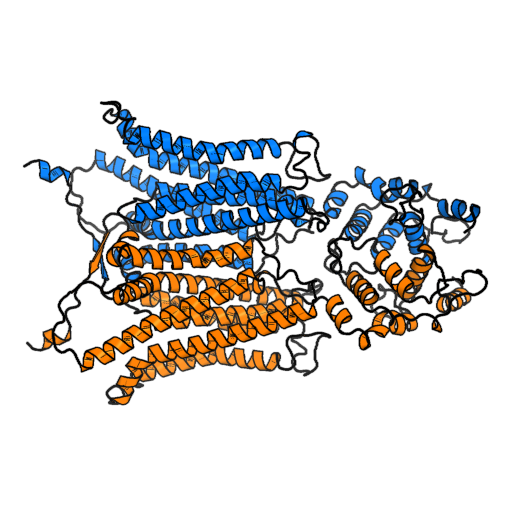4.5 342 THR A C 1
ATOM 2734 O O . THR A 1 342 ? 25.562 24.594 22.719 1 74.5 342 THR A O 1
ATOM 2737 N N . ILE A 1 343 ? 25.844 22.5 23.328 1 72.62 343 ILE A N 1
ATOM 2738 C CA . ILE A 1 343 ? 26.094 22.875 24.719 1 72.62 343 ILE A CA 1
ATOM 2739 C C . ILE A 1 343 ? 27.391 23.688 24.797 1 72.62 343 ILE A C 1
ATOM 2741 O O . ILE A 1 343 ? 27.469 24.672 25.531 1 72.62 343 ILE A O 1
ATOM 2745 N N . PHE A 1 344 ? 28.297 23.281 24.047 1 73.75 344 PHE A N 1
A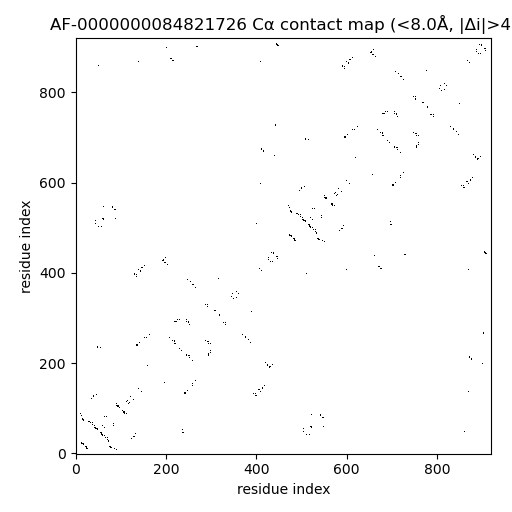TOM 2746 C CA . PHE A 1 344 ? 29.578 23.969 24.047 1 73.75 344 PHE A CA 1
ATOM 2747 C C . PHE A 1 344 ? 29.422 25.391 23.516 1 73.75 344 PHE A C 1
ATOM 2749 O O . PHE A 1 344 ? 29.953 26.344 24.094 1 73.75 344 PHE A O 1
ATOM 2756 N N . LEU A 1 345 ? 28.688 25.562 22.531 1 72.81 345 LEU A N 1
ATOM 2757 C CA . LEU A 1 345 ? 28.562 26.859 21.891 1 72.81 345 LEU A CA 1
ATOM 2758 C C . LEU A 1 345 ? 27.672 27.781 22.703 1 72.81 345 LEU A C 1
ATOM 2760 O O . LEU A 1 345 ? 27.859 29 22.703 1 72.81 345 LEU A O 1
ATOM 2764 N N . THR A 1 346 ? 26.641 27.172 23.391 1 69.69 346 THR A N 1
ATOM 2765 C CA . THR A 1 346 ? 25.719 28.016 24.141 1 69.69 346 THR A CA 1
ATOM 2766 C C . THR A 1 346 ? 26.266 28.312 25.531 1 69.69 346 THR A C 1
ATOM 2768 O O . THR A 1 346 ? 26.125 29.438 26.047 1 69.69 346 THR A O 1
ATOM 2771 N N . THR A 1 347 ? 26.875 27.312 26.203 1 68.62 347 THR A N 1
ATOM 2772 C CA . THR A 1 347 ? 27.281 27.531 27.594 1 68.62 347 THR A CA 1
ATOM 2773 C C . THR A 1 347 ? 28.797 27.609 27.703 1 68.62 347 THR A C 1
ATOM 2775 O O . THR A 1 347 ? 29.328 28.094 28.703 1 68.62 347 THR A O 1
ATOM 2778 N N . GLY A 1 348 ? 29.531 27.359 26.578 1 64.62 348 GLY A N 1
ATOM 2779 C CA . GLY A 1 348 ? 30.984 27.297 26.656 1 64.62 348 GLY A CA 1
ATOM 2780 C C . GLY A 1 348 ? 31.484 26.328 27.703 1 64.62 348 GLY A C 1
ATOM 2781 O O . GLY A 1 348 ? 32.5 26.594 28.359 1 64.62 348 GLY A O 1
ATOM 2782 N N . PHE A 1 349 ? 30.734 25.188 27.875 1 64.69 349 PHE A N 1
ATOM 2783 C CA . PHE A 1 349 ? 31.031 24.203 28.906 1 64.69 349 PHE A CA 1
ATOM 2784 C C . PHE A 1 349 ? 31.359 24.875 30.234 1 64.69 349 PHE A C 1
ATOM 2786 O O . PHE A 1 349 ? 32.188 24.375 31 1 64.69 349 PHE A O 1
ATOM 2793 N N . LYS A 1 350 ? 30.609 26.078 30.547 1 61.16 350 LYS A N 1
ATOM 2794 C CA . LYS A 1 350 ? 30.766 26.828 31.781 1 61.16 350 LYS A CA 1
ATOM 2795 C C . LYS A 1 350 ? 32.219 27.281 31.969 1 61.16 350 LYS A C 1
ATOM 2797 O O . LYS A 1 350 ? 32.656 27.453 33.094 1 61.16 350 LYS A O 1
ATOM 2802 N N . ILE A 1 351 ? 33.062 27.156 30.922 1 64.12 351 ILE A N 1
ATOM 2803 C CA . ILE A 1 351 ? 34.375 27.734 31.062 1 64.12 351 ILE A CA 1
ATOM 2804 C C . ILE A 1 351 ? 34.312 29.266 30.953 1 64.12 351 ILE A C 1
ATOM 2806 O O . ILE A 1 351 ? 33.781 29.797 29.984 1 64.12 351 ILE A O 1
ATOM 2810 N N . PRO A 1 352 ? 34.562 29.938 32 1 62.44 352 PRO A N 1
ATOM 2811 C CA . PRO A 1 352 ? 34.469 31.406 32.031 1 62.44 352 PRO A CA 1
ATOM 2812 C C . PRO A 1 352 ? 35.188 32.062 30.859 1 62.44 352 PRO A C 1
ATOM 2814 O O . PRO A 1 352 ? 36.344 31.688 30.547 1 62.44 352 PRO A O 1
ATOM 2817 N N . GLY A 1 353 ? 34.562 32.938 29.953 1 64.56 353 GLY A N 1
ATOM 2818 C CA . GLY A 1 353 ? 35.188 33.75 28.922 1 64.56 353 GLY A CA 1
ATOM 2819 C C . GLY A 1 353 ? 35 33.156 27.531 1 64.56 353 GLY A C 1
ATOM 2820 O O . GLY A 1 353 ? 35.25 33.812 26.531 1 64.56 353 GLY A O 1
ATOM 2821 N N . MET A 1 354 ? 34.781 31.875 27.5 1 64.62 354 MET A N 1
ATOM 2822 C CA . MET A 1 354 ? 34.781 31.203 26.203 1 64.62 354 MET A CA 1
ATOM 2823 C C . MET A 1 354 ? 33.531 31.578 25.406 1 64.62 354 MET A C 1
ATOM 2825 O O . MET A 1 354 ? 33.594 31.766 24.188 1 64.62 354 MET A O 1
ATOM 2829 N N . VAL A 1 355 ? 32.469 31.75 26.109 1 64.44 355 VAL A N 1
ATOM 2830 C CA . VAL A 1 355 ? 31.203 32.062 25.453 1 64.44 355 VAL A CA 1
ATOM 2831 C C . VAL A 1 355 ? 31.25 33.438 24.844 1 64.44 355 VAL A C 1
ATOM 2833 O O . VAL A 1 355 ? 30.625 33.688 23.812 1 64.44 355 VAL A O 1
ATOM 2836 N N . ASP A 1 356 ? 32.188 34.312 25.422 1 66.56 356 ASP A N 1
ATOM 2837 C CA . ASP A 1 356 ? 32.219 35.719 24.984 1 66.56 356 ASP A CA 1
ATOM 2838 C C . ASP A 1 356 ? 33.312 35.938 23.922 1 66.56 356 ASP A C 1
ATOM 2840 O O . ASP A 1 356 ? 33.469 37.031 23.391 1 66.56 356 ASP A O 1
ATOM 2844 N N . LYS A 1 357 ? 34.031 34.875 23.688 1 72.69 357 LYS A N 1
ATOM 2845 C CA . LYS A 1 357 ? 35 35.062 22.625 1 72.69 357 LYS A CA 1
ATOM 2846 C C . LYS A 1 357 ? 34.312 35.281 21.281 1 72.69 357 LYS A C 1
ATOM 2848 O O . LYS A 1 357 ? 33.281 34.688 21 1 72.69 357 LYS A O 1
ATOM 2853 N N . PRO A 1 358 ? 34.781 36.281 20.547 1 72.06 358 PRO A N 1
ATOM 2854 C CA . PRO A 1 358 ? 34.156 36.688 19.297 1 72.06 358 PRO A CA 1
ATOM 2855 C C . PRO A 1 358 ? 33.938 35.5 18.328 1 72.06 358 PRO A C 1
ATOM 2857 O O . PRO A 1 358 ? 32.938 35.438 17.625 1 72.06 358 PRO A O 1
ATOM 2860 N N . TRP A 1 359 ? 34.906 34.625 18.375 1 70.81 359 TRP A N 1
ATOM 2861 C CA . TRP A 1 359 ? 34.781 33.5 17.438 1 70.81 359 TRP A CA 1
ATOM 2862 C C . TRP A 1 359 ? 33.625 32.594 17.844 1 70.81 359 TRP A C 1
ATOM 2864 O O . TRP A 1 359 ? 32.875 32.094 16.984 1 70.81 359 TRP A O 1
ATOM 2874 N N . VAL A 1 360 ? 33.406 32.406 19.047 1 72.56 360 VAL A N 1
ATOM 2875 C CA . VAL A 1 360 ? 32.312 31.578 19.531 1 72.56 360 VAL A CA 1
ATOM 2876 C C . VAL A 1 360 ? 30.984 32.25 19.219 1 72.56 360 VAL A C 1
ATOM 2878 O O . VAL A 1 360 ? 30.016 31.562 18.844 1 72.56 360 VAL A O 1
ATOM 2881 N N . ARG A 1 361 ? 31.016 33.531 19.375 1 68.19 361 ARG A N 1
ATOM 2882 C CA . ARG A 1 361 ? 29.797 34.25 19.078 1 68.19 361 ARG A CA 1
ATOM 2883 C C . ARG A 1 361 ? 29.422 34.156 17.609 1 68.19 361 ARG A C 1
ATOM 2885 O O . ARG A 1 361 ? 28.25 33.969 17.266 1 68.19 361 ARG A O 1
ATOM 2892 N N . ARG A 1 362 ? 30.406 34.281 16.734 1 70.69 362 ARG A N 1
ATOM 2893 C CA . ARG A 1 362 ? 30.172 34.156 15.297 1 70.69 362 ARG A CA 1
ATOM 2894 C C . ARG A 1 362 ? 29.703 32.75 14.953 1 70.69 362 ARG A C 1
ATOM 2896 O O . ARG A 1 362 ? 28.797 32.562 14.133 1 70.69 362 ARG A O 1
ATOM 2903 N N . TRP A 1 363 ? 30.281 31.828 15.609 1 73.25 363 TRP A N 1
ATOM 2904 C CA . TRP A 1 363 ? 29.938 30.422 15.336 1 73.25 363 TRP A CA 1
ATOM 2905 C C . TRP A 1 363 ? 28.547 30.094 15.852 1 73.25 363 TRP A C 1
ATOM 2907 O O . TRP A 1 363 ? 27.844 29.281 15.258 1 73.25 363 TRP A O 1
ATOM 2917 N N . ARG A 1 364 ? 28.281 30.688 16.891 1 73 364 ARG A N 1
ATOM 2918 C CA . ARG A 1 364 ? 26.953 30.438 17.469 1 73 364 ARG A CA 1
ATOM 2919 C C . ARG A 1 364 ? 25.859 30.922 16.531 1 73 364 ARG A C 1
ATOM 2921 O O . ARG A 1 364 ? 24.828 30.25 16.375 1 73 364 ARG A O 1
ATOM 2928 N N . SER A 1 365 ? 26.172 32.094 15.883 1 70.06 365 SER A N 1
ATOM 2929 C CA . SER A 1 365 ? 25.156 32.625 14.977 1 70.06 365 SER A CA 1
ATOM 2930 C C . SER A 1 365 ? 25.047 31.797 13.703 1 70.06 365 SER A C 1
ATOM 2932 O O . SER A 1 365 ? 23.953 31.672 13.141 1 70.06 365 SER A O 1
ATOM 2934 N N . MET A 1 366 ? 26.156 31.172 13.344 1 76.31 366 MET A N 1
ATOM 2935 C CA . MET A 1 366 ? 26.203 30.438 12.086 1 76.31 366 MET A CA 1
ATOM 2936 C C . MET A 1 366 ? 25.938 28.953 12.32 1 76.31 366 MET A C 1
ATOM 2938 O O . MET A 1 366 ? 25.719 28.203 11.367 1 76.31 366 MET A O 1
ATOM 2942 N N . TRP A 1 367 ? 25.906 28.594 13.555 1 79.81 367 TRP A N 1
ATOM 2943 C CA . TRP A 1 367 ? 25.797 27.172 13.898 1 79.81 367 TRP A CA 1
ATOM 2944 C C . TRP A 1 367 ? 24.484 26.578 13.406 1 79.81 367 TRP A C 1
ATOM 2946 O O . TRP A 1 367 ? 24.469 25.5 12.82 1 79.81 367 TRP A O 1
ATOM 2956 N N . ARG A 1 368 ? 23.438 27.281 13.547 1 80.56 368 ARG A N 1
ATOM 2957 C CA . ARG A 1 368 ? 22.125 26.781 13.148 1 80.56 368 ARG A CA 1
ATOM 2958 C C . ARG A 1 368 ? 22.031 26.609 11.641 1 80.56 368 ARG A C 1
ATOM 2960 O O . ARG A 1 368 ? 21.5 25.625 11.148 1 80.56 368 ARG A O 1
ATOM 2967 N N . LEU A 1 369 ? 22.625 27.531 10.977 1 85.12 369 LEU A N 1
ATOM 2968 C CA . LEU A 1 369 ? 22.594 27.484 9.523 1 85.12 369 LEU A CA 1
ATOM 2969 C C . LEU A 1 369 ? 23.531 26.406 8.992 1 85.12 369 LEU A C 1
ATOM 2971 O O . LEU A 1 369 ? 23.219 25.734 8 1 85.12 369 LEU A O 1
ATOM 2975 N N . MET A 1 370 ? 24.625 26.234 9.594 1 85.94 370 MET A N 1
ATOM 2976 C CA . MET A 1 370 ? 25.562 25.203 9.172 1 85.94 370 MET A CA 1
ATOM 2977 C C . MET A 1 370 ? 24.984 23.812 9.367 1 85.94 370 MET A C 1
ATOM 2979 O O . MET A 1 370 ? 25.125 22.938 8.508 1 85.94 370 MET A O 1
ATOM 2983 N N . VAL A 1 371 ? 24.344 23.625 10.445 1 85.94 371 VAL A N 1
ATOM 2984 C CA . VAL A 1 371 ? 23.703 22.328 10.727 1 85.94 371 VAL A CA 1
ATOM 2985 C C . VAL A 1 371 ? 22.609 22.062 9.688 1 85.94 371 VAL A C 1
ATOM 2987 O O . VAL A 1 371 ? 22.469 20.938 9.219 1 85.94 371 VAL A O 1
ATOM 2990 N N . ALA A 1 372 ? 21.875 23.047 9.344 1 90.56 372 ALA A N 1
ATOM 2991 C CA . ALA A 1 372 ? 20.828 22.906 8.336 1 90.56 372 ALA A CA 1
ATOM 2992 C C . ALA A 1 372 ? 21.422 22.5 6.984 1 90.56 372 ALA A C 1
ATOM 2994 O O . ALA A 1 372 ? 20.875 21.625 6.301 1 90.56 372 ALA A O 1
ATOM 2995 N N . TRP A 1 373 ? 22.562 23.109 6.641 1 93.19 373 TRP A N 1
ATOM 2996 C CA . TRP A 1 373 ? 23.188 22.812 5.359 1 93.19 373 TRP A CA 1
ATOM 2997 C C . TRP A 1 373 ? 23.766 21.391 5.355 1 93.19 373 TRP A C 1
ATOM 2999 O O . TRP A 1 373 ? 23.703 20.688 4.34 1 93.19 373 TRP A O 1
ATOM 3009 N N . ILE A 1 374 ? 24.344 20.969 6.422 1 90.44 374 ILE A N 1
ATOM 3010 C CA . ILE A 1 374 ? 24.875 19.609 6.527 1 90.44 374 ILE A CA 1
ATOM 3011 C C . ILE A 1 374 ? 23.75 18.594 6.402 1 90.44 374 ILE A C 1
ATOM 3013 O O . ILE A 1 374 ? 23.875 17.594 5.691 1 90.44 374 ILE A O 1
ATOM 3017 N N . ASN A 1 375 ? 22.672 18.875 7.082 1 92 375 ASN A N 1
ATOM 3018 C CA . ASN A 1 375 ? 21.516 17.984 6.984 1 92 375 ASN A CA 1
ATOM 3019 C C . ASN A 1 375 ? 20.969 17.938 5.562 1 92 375 ASN A C 1
ATOM 3021 O O . ASN A 1 375 ? 20.484 16.891 5.109 1 92 375 ASN A O 1
ATOM 3025 N N . MET A 1 376 ? 21.016 19.016 4.883 1 95.38 376 MET A N 1
ATOM 3026 C CA . MET A 1 376 ? 20.562 19.062 3.494 1 95.38 376 MET A CA 1
ATOM 3027 C C . MET A 1 376 ? 21.438 18.172 2.613 1 95.38 376 MET A C 1
ATOM 3029 O O . MET A 1 376 ? 20.922 17.406 1.788 1 95.38 376 MET A O 1
ATOM 3033 N N . LEU A 1 377 ? 22.703 18.25 2.82 1 94.62 377 LEU A N 1
ATOM 3034 C CA . LEU A 1 377 ? 23.625 17.453 2.021 1 94.62 377 LEU A CA 1
ATOM 3035 C C . LEU A 1 377 ? 23.438 15.969 2.283 1 94.62 377 LEU A C 1
ATOM 3037 O O . LEU A 1 377 ? 23.422 15.164 1.347 1 94.62 377 LEU A O 1
ATOM 3041 N N . ILE A 1 378 ? 23.25 15.625 3.518 1 90.81 378 ILE A N 1
ATOM 3042 C CA . ILE A 1 378 ? 23.031 14.219 3.871 1 90.81 378 ILE A CA 1
ATOM 3043 C C . ILE A 1 378 ? 21.688 13.75 3.32 1 90.81 378 ILE A C 1
ATOM 3045 O O . ILE A 1 378 ? 21.578 12.625 2.816 1 90.81 378 ILE A O 1
ATOM 3049 N N . MET A 1 379 ? 20.672 14.578 3.459 1 93.94 379 MET A N 1
ATOM 3050 C CA . MET A 1 379 ? 19.359 14.25 2.939 1 93.94 379 MET A CA 1
ATOM 3051 C C . MET A 1 379 ? 19.422 13.898 1.457 1 93.94 379 MET A C 1
ATOM 3053 O O . MET A 1 379 ? 18.922 12.852 1.039 1 93.94 379 MET A O 1
ATOM 3057 N N . TRP A 1 380 ? 20.062 14.781 0.649 1 95.94 380 TRP A N 1
ATOM 3058 C CA . TRP A 1 380 ? 20.156 14.555 -0.789 1 95.94 380 TRP A CA 1
ATOM 3059 C C . TRP A 1 380 ? 21.078 13.383 -1.096 1 95.94 380 TRP A C 1
ATOM 3061 O O . TRP A 1 380 ? 20.875 12.664 -2.074 1 95.94 380 TRP A O 1
ATOM 3071 N N . GLY A 1 381 ? 22.109 13.133 -0.276 1 94 381 GLY A N 1
ATOM 3072 C CA . GLY A 1 381 ? 22.969 11.961 -0.429 1 94 381 GLY A CA 1
ATOM 3073 C C . GLY A 1 381 ? 22.219 10.656 -0.241 1 94 381 GLY A C 1
ATOM 3074 O O . GLY A 1 381 ? 22.375 9.727 -1.039 1 94 381 GLY A O 1
ATOM 3075 N N . ILE A 1 382 ? 21.422 10.594 0.786 1 92.19 382 ILE A N 1
ATOM 3076 C CA . ILE A 1 382 ? 20.625 9.398 1.06 1 92.19 382 ILE A CA 1
ATOM 3077 C C . ILE A 1 382 ? 19.609 9.188 -0.058 1 92.19 382 ILE A C 1
ATOM 3079 O O . ILE A 1 382 ? 19.391 8.055 -0.498 1 92.19 382 ILE A O 1
ATOM 3083 N N . LEU A 1 383 ? 18.984 10.273 -0.494 1 95.06 383 LEU A N 1
ATOM 3084 C CA . LEU A 1 383 ? 17.984 10.172 -1.559 1 95.06 383 LEU A CA 1
ATOM 3085 C C . LEU A 1 383 ? 18.625 9.68 -2.854 1 95.06 383 LEU A C 1
ATOM 3087 O O . LEU A 1 383 ? 18.047 8.875 -3.576 1 95.06 383 LEU A O 1
ATOM 3091 N N . ALA A 1 384 ? 19.828 10.188 -3.156 1 94.25 384 ALA A N 1
ATOM 3092 C CA . ALA A 1 384 ? 20.547 9.727 -4.344 1 94.25 384 ALA A CA 1
ATOM 3093 C C . ALA A 1 384 ? 20.875 8.234 -4.242 1 94.25 384 ALA A C 1
ATOM 3095 O O . ALA A 1 384 ? 20.688 7.492 -5.211 1 94.25 384 ALA A O 1
ATOM 3096 N N . TYR A 1 385 ? 21.266 7.836 -3.129 1 91.44 385 TYR A N 1
ATOM 3097 C CA . TYR A 1 385 ? 21.547 6.422 -2.916 1 91.44 385 TYR A CA 1
ATOM 3098 C C . TYR A 1 385 ? 20.281 5.582 -3.045 1 91.44 385 TYR A C 1
ATOM 3100 O O . TYR A 1 385 ? 20.297 4.504 -3.645 1 91.44 385 TYR A O 1
ATOM 3108 N N . PHE A 1 386 ? 19.266 6.047 -2.43 1 92.38 386 PHE A N 1
ATOM 3109 C CA . PHE A 1 386 ? 17.984 5.363 -2.51 1 92.38 386 PHE A CA 1
ATOM 3110 C C . PHE A 1 386 ? 17.547 5.195 -3.959 1 92.38 386 PHE A C 1
ATOM 3112 O O . PHE A 1 386 ? 17.078 4.125 -4.355 1 92.38 386 PHE A O 1
ATOM 3119 N N . THR A 1 387 ? 17.688 6.215 -4.75 1 93.69 387 THR A N 1
ATOM 3120 C CA . THR A 1 387 ? 17.281 6.184 -6.148 1 93.69 387 THR A CA 1
ATOM 3121 C C . THR A 1 387 ? 18.141 5.207 -6.941 1 93.69 387 THR A C 1
ATOM 3123 O O . THR A 1 387 ? 17.625 4.469 -7.793 1 93.69 387 THR A O 1
ATOM 3126 N N . PHE A 1 388 ? 19.375 5.207 -6.637 1 92.56 388 PHE A N 1
ATOM 3127 C CA . PHE A 1 388 ? 20.281 4.281 -7.297 1 92.56 388 PHE A CA 1
ATOM 3128 C C . PHE A 1 388 ? 19.938 2.838 -6.941 1 92.56 388 PHE A C 1
ATOM 3130 O O . PHE A 1 388 ? 19.875 1.974 -7.816 1 92.56 388 PHE A O 1
ATOM 3137 N N . PHE A 1 389 ? 19.734 2.611 -5.684 1 89.94 389 PHE A N 1
ATOM 3138 C CA . PHE A 1 389 ? 19.375 1.284 -5.195 1 89.94 389 PHE A CA 1
ATOM 3139 C C . PHE A 1 389 ? 18.047 0.82 -5.797 1 89.94 389 PHE A C 1
ATOM 3141 O O . PHE A 1 389 ? 17.922 -0.332 -6.219 1 89.94 389 PHE A O 1
ATOM 3148 N N . ARG A 1 390 ? 17.094 1.712 -5.816 1 91.31 390 ARG A N 1
ATOM 3149 C CA . ARG A 1 390 ? 15.797 1.406 -6.41 1 91.31 390 ARG A CA 1
ATOM 3150 C C . ARG A 1 390 ? 15.945 1.032 -7.883 1 91.31 390 ARG A C 1
ATOM 3152 O O . ARG A 1 390 ? 15.32 0.079 -8.352 1 91.31 390 ARG A O 1
ATOM 3159 N N . GLN A 1 391 ? 16.766 1.78 -8.602 1 90.44 391 GLN A N 1
ATOM 3160 C CA . GLN A 1 391 ? 16.953 1.51 -10.023 1 90.44 391 GLN A CA 1
ATOM 3161 C C . GLN A 1 391 ? 17.609 0.149 -10.234 1 90.44 391 GLN A C 1
ATOM 3163 O O . GLN A 1 391 ? 17.266 -0.562 -11.188 1 90.44 391 GLN A O 1
ATOM 3168 N N . LYS A 1 392 ? 18.469 -0.232 -9.375 1 89.56 392 LYS A N 1
ATOM 3169 C CA . LYS A 1 392 ? 19.125 -1.54 -9.469 1 89.56 392 LYS A CA 1
ATOM 3170 C C . LYS A 1 392 ? 18.109 -2.666 -9.258 1 89.56 392 LYS A C 1
ATOM 3172 O O . LYS A 1 392 ? 18.172 -3.695 -9.93 1 89.56 392 LYS A O 1
ATOM 3177 N N . ILE A 1 393 ? 17.297 -2.482 -8.352 1 88.69 393 ILE A N 1
ATOM 3178 C CA . ILE A 1 393 ? 16.266 -3.486 -8.062 1 88.69 393 ILE A CA 1
ATOM 3179 C C . ILE A 1 393 ? 15.336 -3.627 -9.258 1 88.69 393 ILE A C 1
ATOM 3181 O O . ILE A 1 393 ? 15 -4.742 -9.664 1 88.69 393 ILE A O 1
ATOM 3185 N N . ILE A 1 394 ? 14.914 -2.494 -9.828 1 87.94 394 ILE A N 1
ATOM 3186 C CA . ILE A 1 394 ? 13.984 -2.492 -10.945 1 87.94 394 ILE A CA 1
ATOM 3187 C C . ILE A 1 394 ? 14.641 -3.123 -12.172 1 87.94 394 ILE A C 1
ATOM 3189 O O . ILE A 1 394 ? 14 -3.877 -12.914 1 87.94 394 ILE A O 1
ATOM 3193 N N . ASP A 1 395 ? 15.906 -2.814 -12.32 1 87.88 395 ASP A N 1
ATOM 3194 C CA . ASP A 1 395 ? 16.625 -3.367 -13.461 1 87.88 395 ASP A CA 1
ATOM 3195 C C . ASP A 1 395 ? 16.797 -4.879 -13.328 1 87.88 395 ASP A C 1
ATOM 3197 O O . ASP A 1 395 ? 16.719 -5.605 -14.32 1 87.88 395 ASP A O 1
ATOM 3201 N N . ALA A 1 396 ? 16.984 -5.309 -12.164 1 86.12 396 ALA A N 1
ATOM 3202 C CA . ALA A 1 396 ? 17.156 -6.738 -11.922 1 86.12 396 ALA A CA 1
ATOM 3203 C C . ALA A 1 396 ? 15.836 -7.484 -12.086 1 86.12 396 ALA A C 1
ATOM 3205 O O . ALA A 1 396 ? 15.812 -8.633 -12.539 1 86.12 396 ALA A O 1
ATOM 3206 N N . ALA A 1 397 ? 14.773 -6.957 -11.68 1 84.69 397 ALA A N 1
ATOM 3207 C CA . ALA A 1 397 ? 13.469 -7.605 -11.766 1 84.69 397 ALA A CA 1
ATOM 3208 C C . ALA A 1 397 ? 12.883 -7.477 -13.172 1 84.69 397 ALA A C 1
ATOM 3210 O O . ALA A 1 397 ? 11.992 -8.242 -13.547 1 84.69 397 ALA A O 1
ATOM 3211 N N . ASP A 1 398 ? 13.406 -6.656 -14.031 1 78.31 398 ASP A N 1
ATOM 3212 C CA . ASP A 1 398 ? 13.125 -6.473 -15.453 1 78.31 398 ASP A CA 1
ATOM 3213 C C . ASP A 1 398 ? 11.633 -6.594 -15.742 1 78.31 398 ASP A C 1
ATOM 3215 O O . ASP A 1 398 ? 11.211 -7.445 -16.531 1 78.31 398 ASP A O 1
ATOM 3219 N N . GLY A 1 399 ? 10.695 -5.77 -15.188 1 70.44 399 GLY A N 1
ATOM 3220 C CA . GLY A 1 399 ? 9.297 -5.719 -15.586 1 70.44 399 GLY A CA 1
ATOM 3221 C C . GLY A 1 399 ? 8.375 -6.402 -14.602 1 70.44 399 GLY A C 1
ATOM 3222 O O . GLY A 1 399 ? 7.16 -6.18 -14.617 1 70.44 399 GLY A O 1
ATOM 3223 N N . ILE A 1 400 ? 8.93 -7.34 -13.797 1 75.31 400 ILE A N 1
ATOM 3224 C CA . ILE A 1 400 ? 8.062 -8.047 -12.859 1 75.31 400 ILE A CA 1
ATOM 3225 C C . ILE A 1 400 ? 7.73 -7.133 -11.68 1 75.31 400 ILE A C 1
ATOM 3227 O O . ILE A 1 400 ? 6.688 -7.293 -11.031 1 75.31 400 ILE A O 1
ATOM 3231 N N . ASP A 1 401 ? 8.523 -6.156 -11.578 1 72.56 401 ASP A N 1
ATOM 3232 C CA . ASP A 1 401 ? 8.352 -5.234 -10.453 1 72.56 401 ASP A CA 1
ATOM 3233 C C . ASP A 1 401 ? 7.195 -4.27 -10.703 1 72.56 401 ASP A C 1
ATOM 3235 O O . ASP A 1 401 ? 7.074 -3.711 -11.797 1 72.56 401 ASP A O 1
ATOM 3239 N N . GLN A 1 402 ? 6.246 -4.188 -9.727 1 71.94 402 GLN A N 1
ATOM 3240 C CA . GLN A 1 402 ? 5.082 -3.318 -9.852 1 71.94 402 GLN A CA 1
ATOM 3241 C C . GLN A 1 402 ? 5.344 -1.952 -9.219 1 71.94 402 GLN A C 1
ATOM 3243 O O . GLN A 1 402 ? 4.414 -1.171 -9.008 1 71.94 402 GLN A O 1
ATOM 3248 N N . ASN A 1 403 ? 6.543 -1.604 -9.109 1 71.62 403 ASN A N 1
ATOM 3249 C CA . ASN A 1 403 ? 6.883 -0.376 -8.406 1 71.62 403 ASN A CA 1
ATOM 3250 C C . ASN A 1 403 ? 6.73 0.85 -9.297 1 71.62 403 ASN A C 1
ATOM 3252 O O . ASN A 1 403 ? 6.719 1.982 -8.812 1 71.62 403 ASN A O 1
ATOM 3256 N N . ASP A 1 404 ? 6.445 0.577 -10.562 1 75.19 404 ASP A N 1
ATOM 3257 C CA . ASP A 1 404 ? 6.266 1.706 -11.469 1 75.19 404 ASP A CA 1
ATOM 3258 C C . ASP A 1 404 ? 4.785 1.978 -11.727 1 75.19 404 ASP A C 1
ATOM 3260 O O . ASP A 1 404 ? 4.434 2.908 -12.453 1 75.19 404 ASP A O 1
ATOM 3264 N N . LYS A 1 405 ? 3.971 1.136 -11.109 1 77.56 405 LYS A N 1
ATOM 3265 C CA . LYS A 1 405 ? 2.533 1.364 -11.219 1 77.56 405 LYS A CA 1
ATOM 3266 C C . LYS A 1 405 ? 2.021 2.229 -10.07 1 77.56 405 LYS A C 1
ATOM 3268 O O . LYS A 1 405 ? 2.473 2.086 -8.93 1 77.56 405 LYS A O 1
ATOM 3273 N N . TRP A 1 406 ? 1.146 3.072 -10.398 1 81.25 406 TRP A N 1
ATOM 3274 C CA . TRP A 1 406 ? 0.585 3.988 -9.414 1 81.25 406 TRP A CA 1
ATOM 3275 C C . TRP A 1 406 ? -0.52 3.312 -8.609 1 81.25 406 TRP A C 1
ATOM 3277 O O . TRP A 1 406 ? -1.427 2.701 -9.18 1 81.25 406 TRP A O 1
ATOM 3287 N N . THR A 1 407 ? -0.323 3.279 -7.336 1 81.12 407 THR A N 1
ATOM 3288 C CA . THR A 1 407 ? -1.344 2.719 -6.457 1 81.12 407 THR A CA 1
ATOM 3289 C C . THR A 1 407 ? -2.086 3.824 -5.711 1 81.12 407 THR A C 1
ATOM 3291 O O . THR A 1 407 ? -1.667 4.984 -5.734 1 81.12 407 THR A O 1
ATOM 3294 N N . PHE A 1 408 ? -3.184 3.469 -5.094 1 77.56 408 PHE A N 1
ATOM 3295 C CA . PHE A 1 408 ? -4.008 4.402 -4.336 1 77.56 408 PHE A CA 1
ATOM 3296 C C . PHE A 1 408 ? -3.205 5.035 -3.203 1 77.56 408 PHE A C 1
ATOM 3298 O O . PHE A 1 408 ? -3.27 6.25 -2.992 1 77.56 408 PHE A O 1
ATOM 3305 N N . GLY A 1 409 ? -2.48 4.281 -2.551 1 77.56 409 GLY A N 1
ATOM 3306 C CA . GLY A 1 409 ? -1.672 4.762 -1.443 1 77.56 409 GLY A CA 1
ATOM 3307 C C . GLY A 1 409 ? -0.603 5.75 -1.871 1 77.56 409 GLY A C 1
ATOM 3308 O O . GLY A 1 409 ? -0.298 6.699 -1.142 1 77.56 409 GLY A O 1
ATOM 3309 N N . GLN A 1 410 ? -0.089 5.617 -3.014 1 84.31 410 GLN A N 1
ATOM 3310 C CA . GLN A 1 410 ? 0.944 6.508 -3.533 1 84.31 410 GLN A CA 1
ATOM 3311 C C . GLN A 1 410 ? 0.379 7.898 -3.822 1 84.31 410 GLN A C 1
ATOM 3313 O O . GLN A 1 410 ? 1.062 8.906 -3.623 1 84.31 410 GLN A O 1
ATOM 3318 N N . VAL A 1 411 ? -0.832 7.891 -4.219 1 80.25 411 VAL A N 1
ATOM 3319 C CA . VAL A 1 411 ? -1.476 9.172 -4.492 1 80.25 411 VAL A CA 1
ATOM 3320 C C . VAL A 1 411 ? -1.718 9.922 -3.182 1 80.25 411 VAL A C 1
ATOM 3322 O O . VAL A 1 411 ? -1.51 11.133 -3.104 1 80.25 411 VAL A O 1
ATOM 3325 N N . ILE A 1 412 ? -2.029 9.172 -2.219 1 76.62 412 ILE A N 1
ATOM 3326 C CA . ILE A 1 412 ? -2.26 9.773 -0.908 1 76.62 412 ILE A CA 1
ATOM 3327 C C . ILE A 1 412 ? -0.947 10.32 -0.354 1 76.62 412 ILE A C 1
ATOM 3329 O O . ILE A 1 412 ? -0.924 11.391 0.256 1 76.62 412 ILE A O 1
ATOM 3333 N N . ALA A 1 413 ? 0.146 9.656 -0.632 1 80.81 413 ALA A N 1
ATOM 3334 C CA . ALA A 1 413 ? 1.459 10.102 -0.168 1 80.81 413 ALA A CA 1
ATOM 3335 C C . ALA A 1 413 ? 1.843 11.438 -0.796 1 80.81 413 ALA A C 1
ATOM 3337 O O . ALA A 1 413 ? 2.414 12.297 -0.129 1 80.81 413 ALA A O 1
ATOM 3338 N N . LEU A 1 414 ? 1.457 11.617 -1.986 1 83.44 414 LEU A N 1
ATOM 3339 C CA . LEU A 1 414 ? 1.765 12.852 -2.691 1 83.44 414 LEU A CA 1
ATOM 3340 C C . LEU A 1 414 ? 0.907 14 -2.17 1 83.44 414 LEU A C 1
ATOM 3342 O O . LEU A 1 414 ? 1.381 15.133 -2.057 1 83.44 414 LEU A O 1
ATOM 3346 N N . ALA A 1 415 ? -0.229 13.672 -1.804 1 80 415 ALA A N 1
ATOM 3347 C CA . ALA A 1 415 ? -1.188 14.688 -1.363 1 80 415 ALA A CA 1
ATOM 3348 C C . ALA A 1 415 ? -0.819 15.234 0.013 1 80 415 ALA A C 1
ATOM 3350 O O . ALA A 1 415 ? -1.276 16.312 0.404 1 80 415 ALA A O 1
ATOM 3351 N N . ALA A 1 416 ? 0.046 14.555 0.689 1 77.94 416 ALA A N 1
ATOM 3352 C CA . ALA A 1 416 ? 0.455 14.969 2.027 1 77.94 416 ALA A CA 1
ATOM 3353 C C . ALA A 1 416 ? 1.134 16.328 1.995 1 77.94 416 ALA A C 1
ATOM 3355 O O . ALA A 1 416 ? 1.157 17.047 3 1 77.94 416 ALA A O 1
ATOM 3356 N N . TRP A 1 417 ? 1.618 16.797 0.843 1 87.06 417 TRP A N 1
ATOM 3357 C CA . TRP A 1 417 ? 2.377 18.047 0.762 1 87.06 417 TRP A CA 1
ATOM 3358 C C . TRP A 1 417 ? 1.52 19.172 0.193 1 87.06 417 TRP A C 1
ATOM 3360 O O . TRP A 1 417 ? 1.948 20.328 0.151 1 87.06 417 TRP A O 1
ATOM 3370 N N . ALA A 1 418 ? 0.303 18.859 -0.102 1 79.5 418 ALA A N 1
ATOM 3371 C CA . ALA A 1 418 ? -0.581 19.859 -0.71 1 79.5 418 ALA A CA 1
ATOM 3372 C C . ALA A 1 418 ? -0.886 20.984 0.264 1 79.5 418 ALA A C 1
ATOM 3374 O O . ALA A 1 418 ? -0.879 22.156 -0.117 1 79.5 418 ALA A O 1
ATOM 3375 N N . PRO A 1 419 ? -1.072 20.703 1.538 1 78.56 419 PRO A N 1
ATOM 3376 C CA . PRO A 1 419 ? -1.375 21.797 2.469 1 78.56 419 PRO A CA 1
ATOM 3377 C C . PRO A 1 419 ? -0.224 22.797 2.605 1 78.56 419 PRO A C 1
ATOM 3379 O O . PRO A 1 419 ? -0.457 23.984 2.766 1 78.56 419 PRO A O 1
ATOM 3382 N N . ILE A 1 420 ? 0.927 22.312 2.531 1 85.25 420 ILE A N 1
ATOM 3383 C CA . ILE A 1 420 ? 2.09 23.172 2.656 1 85.25 420 ILE A CA 1
ATOM 3384 C C . ILE A 1 420 ? 2.164 24.125 1.454 1 85.25 420 ILE A C 1
ATOM 3386 O O . ILE A 1 420 ? 2.383 25.328 1.611 1 85.25 420 ILE A O 1
ATOM 3390 N N . LEU A 1 421 ? 1.885 23.547 0.338 1 86.19 421 LEU A N 1
ATOM 3391 C CA . LEU A 1 421 ? 1.893 24.359 -0.873 1 86.19 421 LEU A CA 1
ATOM 3392 C C . LEU A 1 421 ? 0.751 25.375 -0.857 1 86.19 421 LEU A C 1
ATOM 3394 O O . LEU A 1 421 ? 0.935 26.531 -1.239 1 86.19 421 LEU A O 1
ATOM 3398 N N . ALA A 1 422 ? -0.339 24.953 -0.358 1 81 422 ALA A N 1
ATOM 3399 C CA . ALA A 1 422 ? -1.495 25.844 -0.276 1 81 422 ALA A CA 1
ATOM 3400 C C . ALA A 1 422 ? -1.234 26.984 0.694 1 81 422 ALA A C 1
ATOM 3402 O O . ALA A 1 422 ? -1.622 28.125 0.433 1 81 422 ALA A O 1
ATOM 3403 N N . GLU A 1 423 ? -0.59 26.672 1.743 1 84.06 423 GLU A N 1
ATOM 3404 C CA . GLU A 1 423 ? -0.29 27.703 2.73 1 84.06 423 GLU A CA 1
ATOM 3405 C C . GLU A 1 423 ? 0.705 28.719 2.18 1 84.06 423 GLU A C 1
ATOM 3407 O O . GLU A 1 423 ? 0.56 29.922 2.408 1 84.06 423 GLU A O 1
ATOM 3412 N N . ILE A 1 424 ? 1.689 28.266 1.478 1 87.62 424 ILE A N 1
ATOM 3413 C CA . ILE A 1 424 ? 2.678 29.156 0.875 1 87.62 424 ILE A CA 1
ATOM 3414 C C . ILE A 1 424 ? 1.988 30.109 -0.099 1 87.62 424 ILE A C 1
ATOM 3416 O O . ILE A 1 424 ? 2.211 31.328 -0.052 1 87.62 424 ILE A O 1
ATOM 3420 N N . PHE A 1 425 ? 1.094 29.594 -0.852 1 84.69 425 PHE A N 1
ATOM 3421 C CA . PHE A 1 425 ? 0.41 30.406 -1.85 1 84.69 425 PHE A CA 1
ATOM 3422 C C . PHE A 1 425 ? -0.573 31.375 -1.187 1 84.69 425 PHE A C 1
ATOM 3424 O O . PHE A 1 425 ? -0.731 32.5 -1.628 1 84.69 425 PHE A O 1
ATOM 3431 N N . TYR A 1 426 ? -1.188 30.938 -0.136 1 82.62 426 TYR A N 1
ATOM 3432 C CA . TYR A 1 426 ? -2.129 31.781 0.58 1 82.62 426 TYR A CA 1
ATOM 3433 C C . TYR A 1 426 ? -1.421 32.969 1.194 1 82.62 426 TYR A C 1
ATOM 3435 O O . TYR A 1 426 ? -1.887 34.125 1.067 1 82.62 426 TYR A O 1
ATOM 3443 N N . ILE A 1 427 ? -0.36 32.719 1.814 1 84.31 427 ILE A N 1
ATOM 3444 C CA . ILE A 1 427 ? 0.374 33.812 2.469 1 84.31 427 ILE A CA 1
ATOM 3445 C C . ILE A 1 427 ? 0.981 34.719 1.415 1 84.31 427 ILE A C 1
ATOM 3447 O O . ILE A 1 427 ? 1.046 35.938 1.609 1 84.31 427 ILE A O 1
ATOM 3451 N N . LEU A 1 428 ? 1.327 34.156 0.254 1 84.56 428 LEU A N 1
ATOM 3452 C CA . LEU A 1 428 ? 1.893 34.969 -0.823 1 84.56 428 LEU A CA 1
ATOM 3453 C C . LEU A 1 428 ? 0.851 35.938 -1.386 1 84.56 428 LEU A C 1
ATOM 3455 O O . LEU A 1 428 ? 1.174 37.062 -1.726 1 84.56 428 LEU A O 1
ATOM 3459 N N . ILE A 1 429 ? -0.41 35.5 -1.354 1 81.06 429 ILE A N 1
ATOM 3460 C CA . ILE A 1 429 ? -1.46 36.281 -1.995 1 81.06 429 ILE A CA 1
ATOM 3461 C C . ILE A 1 429 ? -2.082 37.25 -0.98 1 81.06 429 ILE A C 1
ATOM 3463 O O . ILE A 1 429 ? -2.309 38.438 -1.282 1 81.06 429 ILE A O 1
ATOM 3467 N N . PHE A 1 430 ? -2.342 36.875 0.312 1 78.94 430 PHE A N 1
ATOM 3468 C CA . PHE A 1 430 ? -3.137 37.656 1.249 1 78.94 430 PHE A CA 1
ATOM 3469 C C . PHE A 1 430 ? -2.256 38.25 2.344 1 78.94 430 PHE A C 1
ATOM 3471 O O . PHE A 1 430 ? -2.684 39.156 3.08 1 78.94 430 PHE A O 1
ATOM 3478 N N . GLY A 1 431 ? -1.053 37.75 2.463 1 77.38 431 GLY A N 1
ATOM 3479 C CA . GLY A 1 431 ? -0.156 38.312 3.469 1 77.38 431 GLY A CA 1
ATOM 3480 C C . GLY A 1 431 ? -0.04 37.438 4.703 1 77.38 431 GLY A C 1
ATOM 3481 O O . GLY A 1 431 ? -0.881 36.562 4.938 1 77.38 431 GLY A O 1
ATOM 3482 N N . LEU A 1 432 ? 0.889 37.688 5.512 1 79.5 432 LEU A N 1
ATOM 3483 C CA . LEU A 1 432 ? 1.227 36.844 6.664 1 79.5 432 LEU A CA 1
ATOM 3484 C C . LEU A 1 432 ? 0.198 37.031 7.777 1 79.5 432 LEU A C 1
ATOM 3486 O O . LEU A 1 432 ? -0.212 36.031 8.406 1 79.5 432 LEU A O 1
ATOM 3490 N N . GLU A 1 433 ? -0.245 38.312 8.055 1 77.69 433 GLU A N 1
ATOM 3491 C CA . GLU A 1 433 ? -1.186 38.562 9.141 1 77.69 433 GLU A CA 1
ATOM 3492 C C . GLU A 1 433 ? -2.531 37.875 8.875 1 77.69 433 GLU A C 1
ATOM 3494 O O . GLU A 1 433 ? -3.121 37.281 9.781 1 77.69 433 GLU A O 1
ATOM 3499 N N . ASP A 1 434 ? -2.934 37.906 7.652 1 75.56 434 ASP A N 1
ATOM 3500 C CA . ASP A 1 434 ? -4.203 37.281 7.293 1 75.56 434 ASP A CA 1
ATOM 3501 C C . ASP A 1 434 ? -4.094 35.75 7.332 1 75.56 434 ASP A C 1
ATOM 3503 O O . ASP A 1 434 ? -5.051 35.094 7.703 1 75.56 434 ASP A O 1
ATOM 3507 N N . GLY A 1 435 ? -2.959 35.344 6.965 1 74.06 435 GLY A N 1
ATOM 3508 C CA . GLY A 1 435 ? -2.742 33.906 6.969 1 74.06 435 GLY A CA 1
ATOM 3509 C C . GLY A 1 435 ? -2.734 33.312 8.367 1 74.06 435 GLY A C 1
ATOM 3510 O O . GLY A 1 435 ? -3.303 32.219 8.586 1 74.06 435 GLY A O 1
ATOM 3511 N N . LEU A 1 436 ? -2.213 33.969 9.297 1 77 436 LEU A N 1
ATOM 3512 C CA . LEU A 1 436 ? -2.119 33.469 10.664 1 77 436 LEU A CA 1
ATOM 3513 C C . LEU A 1 436 ? -3.455 33.625 11.383 1 77 436 LEU A C 1
ATOM 3515 O O . LEU A 1 436 ? -3.85 32.75 12.148 1 77 436 LEU A O 1
ATOM 3519 N N . THR A 1 437 ? -4.148 34.75 11.164 1 73.06 437 THR A N 1
ATOM 3520 C CA . THR A 1 437 ? -5.434 35 11.805 1 73.06 437 THR A CA 1
ATOM 3521 C C . THR A 1 437 ? -6.484 34 11.328 1 73.06 437 THR A C 1
ATOM 3523 O O . THR A 1 437 ? -7.391 33.656 12.086 1 73.06 437 THR A O 1
ATOM 3526 N N . GLY A 1 438 ? -6.301 33.562 10.125 1 68.31 438 GLY A N 1
ATOM 3527 C CA . GLY A 1 438 ? -7.254 32.656 9.547 1 68.31 438 GLY A CA 1
ATOM 3528 C C . GLY A 1 438 ? -7.254 31.297 10.227 1 68.31 438 GLY A C 1
ATOM 3529 O O . GLY A 1 438 ? -8.25 30.562 10.188 1 68.31 438 GLY A O 1
ATOM 3530 N N . HIS A 1 439 ? -6.137 30.938 10.938 1 72.56 439 HIS A N 1
ATOM 3531 C CA . HIS A 1 439 ? -6.047 29.656 11.617 1 72.56 439 HIS A CA 1
ATOM 3532 C C . HIS A 1 439 ? -6.555 29.75 13.055 1 72.56 439 HIS A C 1
ATOM 3534 O O . HIS A 1 439 ? -6.57 28.766 13.781 1 72.56 439 HIS A O 1
ATOM 3540 N N . MET A 1 440 ? -7.02 30.953 13.422 1 73.5 440 MET A N 1
ATOM 3541 C CA . MET A 1 440 ? -7.414 31.156 14.812 1 73.5 440 MET A CA 1
ATOM 3542 C C . MET A 1 440 ? -8.93 31.078 14.969 1 73.5 440 MET A C 1
ATOM 3544 O O . MET A 1 440 ? -9.664 31.375 14.023 1 73.5 440 MET A O 1
ATOM 3548 N N . PRO A 1 441 ? -9.328 30.469 16.078 1 68.19 441 PRO A N 1
ATOM 3549 C CA . PRO A 1 441 ? -10.773 30.438 16.328 1 68.19 441 PRO A CA 1
ATOM 3550 C C . PRO A 1 441 ? -11.383 31.828 16.422 1 68.19 441 PRO A C 1
ATOM 3552 O O . PRO A 1 441 ? -10.656 32.844 16.422 1 68.19 441 PRO A O 1
ATOM 3555 N N . ALA A 1 442 ? -12.727 31.922 16.484 1 66.31 442 ALA A N 1
ATOM 3556 C CA . ALA A 1 442 ? -13.438 33.188 16.578 1 66.31 442 ALA A CA 1
ATOM 3557 C C . ALA A 1 442 ? -13.031 33.969 17.828 1 66.31 442 ALA A C 1
ATOM 3559 O O . ALA A 1 442 ? -12.922 33.375 18.922 1 66.31 442 ALA A O 1
ATOM 3560 N N . GLY A 1 443 ? -12.656 35.156 17.688 1 64.44 443 GLY A N 1
ATOM 3561 C CA . GLY A 1 443 ? -12.352 36 18.828 1 64.44 443 GLY A CA 1
ATOM 3562 C C . GLY A 1 443 ? -10.867 36.25 19.016 1 64.44 443 GLY A C 1
ATOM 3563 O O . GLY A 1 443 ? -10.453 37 19.891 1 64.44 443 GLY A O 1
ATOM 3564 N N . TYR A 1 444 ? -10.039 35.469 18.172 1 72.44 444 TYR A N 1
ATOM 3565 C CA . TYR A 1 444 ? -8.602 35.656 18.328 1 72.44 444 TYR A CA 1
ATOM 3566 C C . TYR A 1 444 ? -7.992 36.219 17.047 1 72.44 444 TYR A C 1
ATOM 3568 O O . TYR A 1 444 ? -8.445 35.938 15.945 1 72.44 444 TYR A O 1
ATOM 3576 N N . HIS A 1 445 ? -7.078 37.219 17.203 1 76 445 HIS A N 1
ATOM 3577 C CA . HIS A 1 445 ? -6.391 37.844 16.078 1 76 445 HIS A CA 1
ATOM 3578 C C . HIS A 1 445 ? -4.879 37.812 16.281 1 76 445 HIS A C 1
ATOM 3580 O O . HIS A 1 445 ? -4.395 37.875 17.406 1 76 445 HIS A O 1
ATOM 3586 N N . ALA A 1 446 ? -4.23 37.625 15.172 1 77.44 446 ALA A N 1
ATOM 3587 C CA . ALA A 1 446 ? -2.77 37.688 15.211 1 77.44 446 ALA A CA 1
ATOM 3588 C C . ALA A 1 446 ? -2.26 39.125 15.094 1 77.44 446 ALA A C 1
ATOM 3590 O O . ALA A 1 446 ? -2.619 39.844 14.164 1 77.44 446 ALA A O 1
ATOM 3591 N N . THR A 1 447 ? -1.618 39.688 16.156 1 76.62 447 THR A N 1
ATOM 3592 C CA . THR A 1 447 ? -1.092 41.031 16.125 1 76.62 447 THR A CA 1
ATOM 3593 C C . THR A 1 447 ? 0.433 41.031 16.188 1 76.62 447 THR A C 1
ATOM 3595 O O . THR A 1 447 ? 1.029 40.125 16.797 1 76.62 447 THR A O 1
ATOM 3598 N N . HIS A 1 448 ? 1.067 41.875 15.43 1 74.19 448 HIS A N 1
ATOM 3599 C CA . HIS A 1 448 ? 2.516 42.062 15.438 1 74.19 448 HIS A CA 1
ATOM 3600 C C . HIS A 1 448 ? 2.977 42.75 16.703 1 74.19 448 HIS A C 1
ATOM 3602 O O . HIS A 1 448 ? 2.469 43.844 17.047 1 74.19 448 HIS A O 1
ATOM 3608 N N . VAL A 1 449 ? 3.498 42.125 17.797 1 62.34 449 VAL A N 1
ATOM 3609 C CA . VAL A 1 449 ? 4.023 42.781 18.984 1 62.34 449 VAL A CA 1
ATOM 3610 C C . VAL A 1 449 ? 5.434 43.312 18.703 1 62.34 449 VAL A C 1
ATOM 3612 O O . VAL A 1 449 ? 6.305 42.531 18.281 1 62.34 449 VAL A O 1
ATOM 3615 N N . ALA A 1 450 ? 5.691 44.625 18.516 1 50.81 450 ALA A N 1
ATOM 3616 C CA . ALA A 1 450 ? 7.012 45.25 18.438 1 50.81 450 ALA A CA 1
ATOM 3617 C C . ALA A 1 450 ? 7.875 44.844 19.625 1 50.81 450 ALA A C 1
ATOM 3619 O O . ALA A 1 450 ? 7.48 45 20.781 1 50.81 450 ALA A O 1
ATOM 3620 N N . GLN A 1 451 ? 8.508 43.812 19.625 1 44.41 451 GLN A N 1
ATOM 3621 C CA . GLN A 1 451 ? 9.477 43.562 20.688 1 44.41 451 GLN A CA 1
ATOM 3622 C C . GLN A 1 451 ? 10.281 44.812 21.016 1 44.41 451 GLN A C 1
ATOM 3624 O O . GLN A 1 451 ? 10.867 45.438 20.125 1 44.41 451 GLN A O 1
ATOM 3629 N N . SER A 1 452 ? 9.938 45.594 22.094 1 37.31 452 SER A N 1
ATOM 3630 C CA . SER A 1 452 ? 10.945 46.469 22.656 1 37.31 452 SER A CA 1
ATOM 3631 C C . SER A 1 452 ? 12.305 45.812 22.734 1 37.31 452 SER A C 1
ATOM 3633 O O . SER A 1 452 ? 12.406 44.625 23.109 1 37.31 452 SER A O 1
ATOM 3635 N N . ASP A 1 453 ? 13.258 46.188 21.969 1 34.28 453 ASP A N 1
ATOM 3636 C CA . ASP A 1 453 ? 14.648 45.812 22.188 1 34.28 453 ASP A CA 1
ATOM 3637 C C . ASP A 1 453 ? 14.961 45.75 23.688 1 34.28 453 ASP A C 1
ATOM 3639 O O . ASP A 1 453 ? 14.828 46.75 24.406 1 34.28 453 ASP A O 1
ATOM 3643 N N . PRO A 1 454 ? 14.758 44.625 24.328 1 36.72 454 PRO A N 1
ATOM 3644 C CA . PRO A 1 454 ? 15.18 44.719 25.734 1 36.72 454 PRO A CA 1
ATOM 3645 C C . PRO A 1 454 ? 16.469 45.5 25.906 1 36.72 454 PRO A C 1
ATOM 3647 O O . PRO A 1 454 ? 16.844 45.844 27.031 1 36.72 454 PRO A O 1
ATOM 3650 N N . ASN A 1 455 ? 17.391 45.469 24.984 1 33 455 ASN A N 1
ATOM 3651 C CA . ASN A 1 455 ? 18.641 46.125 25.344 1 33 455 ASN A CA 1
ATOM 3652 C C . ASN A 1 455 ? 18.422 47.625 25.531 1 33 455 ASN A C 1
ATOM 3654 O O . ASN A 1 455 ? 19.375 48.344 25.828 1 33 455 ASN A O 1
ATOM 3658 N N . ILE A 1 456 ? 17.344 48.281 25.016 1 31.62 456 ILE A N 1
ATOM 3659 C CA . ILE A 1 456 ? 17.453 49.719 25.219 1 31.62 456 ILE A CA 1
ATOM 3660 C C . ILE A 1 456 ? 16.969 50.062 26.625 1 31.62 456 ILE A C 1
ATOM 3662 O O . ILE A 1 456 ? 17.016 51.25 27.031 1 31.62 456 ILE A O 1
ATOM 3666 N N . GLY A 1 457 ? 16.203 49.156 27.344 1 30.78 457 GLY A N 1
ATOM 3667 C CA . GLY A 1 457 ? 15.875 49.688 28.656 1 30.78 457 GLY A CA 1
ATOM 3668 C C . GLY A 1 457 ? 17.078 49.781 29.578 1 30.78 457 GLY A C 1
ATOM 3669 O O . GLY A 1 457 ? 16.953 50.25 30.719 1 30.78 457 GLY A O 1
ATOM 3670 N N . SER A 1 458 ? 18.109 48.938 29.375 1 29.38 458 SER A N 1
ATOM 3671 C CA . SER A 1 458 ? 19.062 49.125 30.453 1 29.38 458 SER A CA 1
ATOM 3672 C C . SER A 1 458 ? 19.844 50.438 30.281 1 29.38 458 SER A C 1
ATOM 3674 O O . SER A 1 458 ? 20.828 50.656 30.984 1 29.38 458 SER A O 1
ATOM 3676 N N . GLN A 1 459 ? 19.594 51.25 29.25 1 24.88 459 GLN A N 1
ATOM 3677 C CA . GLN A 1 459 ? 20.438 52.438 29.422 1 24.88 459 GLN A CA 1
ATOM 3678 C C . GLN A 1 459 ? 19.859 53.375 30.469 1 24.88 459 GLN A C 1
ATOM 3680 O O . GLN A 1 459 ? 20.469 54.406 30.781 1 24.88 459 GLN A O 1
ATOM 3685 N N . HIS A 1 460 ? 18.562 53.25 31.016 1 22.88 460 HIS A N 1
ATOM 3686 C CA . HIS A 1 460 ? 18.578 54.188 32.125 1 22.88 460 HIS A CA 1
ATOM 3687 C C . HIS A 1 460 ? 19.203 53.562 33.375 1 22.88 460 HIS A C 1
ATOM 3689 O O . HIS A 1 460 ? 19.016 52.375 33.625 1 22.88 460 HIS A O 1
ATOM 3695 N N . MET B 1 1 ? -0.297 -40.031 -33.375 1 37.56 1 MET B N 1
ATOM 3696 C CA . MET B 1 1 ? -1.018 -41 -32.562 1 37.56 1 MET B CA 1
ATOM 3697 C C . MET B 1 1 ? -2.246 -41.5 -33.281 1 37.56 1 MET B C 1
ATOM 3699 O O . MET B 1 1 ? -3.066 -40.719 -33.781 1 37.56 1 MET B O 1
ATOM 3703 N N . GLY B 1 2 ? -2.205 -42.656 -33.656 1 41.16 2 GLY B N 1
ATOM 3704 C CA . GLY B 1 2 ? -3.34 -43.219 -34.344 1 41.16 2 GLY B CA 1
ATOM 3705 C C . GLY B 1 2 ? -4.645 -43.094 -33.594 1 41.16 2 GLY B C 1
ATOM 3706 O O . GLY B 1 2 ? -4.641 -42.875 -32.375 1 41.16 2 GLY B O 1
ATOM 3707 N N . SER B 1 3 ? -5.77 -42.938 -34.344 1 46.41 3 SER B N 1
ATOM 3708 C CA . SER B 1 3 ? -7.137 -42.781 -33.875 1 46.41 3 SER B CA 1
ATOM 3709 C C . SER B 1 3 ? -7.414 -43.688 -32.656 1 46.41 3 SER B C 1
ATOM 3711 O O . SER B 1 3 ? -8.062 -43.281 -31.703 1 46.41 3 SER B O 1
ATOM 3713 N N . ASN B 1 4 ? -7.02 -44.938 -32.719 1 46.59 4 ASN B N 1
ATOM 3714 C CA . ASN B 1 4 ? -7.258 -45.938 -31.656 1 46.59 4 ASN B CA 1
ATOM 3715 C C . ASN B 1 4 ? -6.539 -45.562 -30.375 1 46.59 4 ASN B C 1
ATOM 3717 O O . ASN B 1 4 ? -7.055 -45.781 -29.281 1 46.59 4 ASN B O 1
ATOM 3721 N N . ASN B 1 5 ? -5.488 -44.844 -30.547 1 56.28 5 ASN B N 1
ATOM 3722 C CA . ASN B 1 5 ? -4.684 -44.469 -29.406 1 56.28 5 ASN B CA 1
ATOM 3723 C C . ASN B 1 5 ? -5.328 -43.312 -28.641 1 56.28 5 ASN B C 1
ATOM 3725 O O . ASN B 1 5 ? -5.293 -43.281 -27.406 1 56.28 5 ASN B O 1
ATOM 3729 N N . VAL B 1 6 ? -6.188 -42.688 -29.438 1 62.84 6 VAL B N 1
ATOM 3730 C CA . VAL B 1 6 ? -6.855 -41.562 -28.828 1 62.84 6 VAL B CA 1
ATOM 3731 C C . VAL B 1 6 ? -8.023 -42.031 -27.969 1 62.84 6 VAL B C 1
ATOM 3733 O O . VAL B 1 6 ? -8.25 -41.531 -26.875 1 62.84 6 VAL B O 1
ATOM 3736 N N . GLU B 1 7 ? -8.773 -43.062 -28.562 1 63.72 7 GLU B N 1
ATOM 3737 C CA . GLU B 1 7 ? -9.914 -43.562 -27.797 1 63.72 7 GLU B CA 1
ATOM 3738 C C . GLU B 1 7 ? -9.469 -44.25 -26.516 1 63.72 7 GLU B C 1
ATOM 3740 O O . GLU B 1 7 ? -10.125 -44.125 -25.484 1 63.72 7 GLU B O 1
ATOM 3745 N N . GLU B 1 8 ? -8.391 -44.938 -26.641 1 71.31 8 GLU B N 1
ATOM 3746 C CA . GLU B 1 8 ? -7.879 -45.656 -25.469 1 71.31 8 GLU B CA 1
ATOM 3747 C C . GLU B 1 8 ? -7.375 -44.656 -24.422 1 71.31 8 GLU B C 1
ATOM 3749 O O . GLU B 1 8 ? -7.602 -44.844 -23.219 1 71.31 8 GLU B O 1
ATOM 3754 N N . MET B 1 9 ? -6.887 -43.594 -24.938 1 74.81 9 MET B N 1
ATOM 3755 C CA . MET B 1 9 ? -6.344 -42.625 -24.016 1 74.81 9 MET B CA 1
ATOM 3756 C C . MET B 1 9 ? -7.461 -41.812 -23.344 1 74.81 9 MET B C 1
ATOM 3758 O O . MET B 1 9 ? -7.328 -41.406 -22.188 1 74.81 9 MET B O 1
ATOM 3762 N N . ASP B 1 10 ? -8.555 -41.781 -24.047 1 75.25 10 ASP B N 1
ATOM 3763 C CA . ASP B 1 10 ? -9.688 -41.031 -23.484 1 75.25 10 ASP B CA 1
ATOM 3764 C C . ASP B 1 10 ? -10.297 -41.812 -22.312 1 75.25 10 ASP B C 1
ATOM 3766 O O . ASP B 1 10 ? -10.875 -41.188 -21.391 1 75.25 10 ASP B O 1
ATOM 3770 N N . ARG B 1 11 ? -10.141 -43.094 -22.359 1 82.25 11 ARG B N 1
ATOM 3771 C CA . ARG B 1 11 ? -10.758 -43.938 -21.328 1 82.25 11 ARG B CA 1
ATOM 3772 C C . ARG B 1 11 ? -9.75 -44.281 -20.234 1 82.25 11 ARG B C 1
ATOM 3774 O O . ARG B 1 11 ? -10.141 -44.688 -19.141 1 82.25 11 ARG B O 1
ATOM 3781 N N . TRP B 1 12 ? -8.586 -44 -20.5 1 87.25 12 TRP B N 1
ATOM 3782 C CA . TRP B 1 12 ? -7.531 -44.406 -19.578 1 87.25 12 TRP B CA 1
ATOM 3783 C C . TRP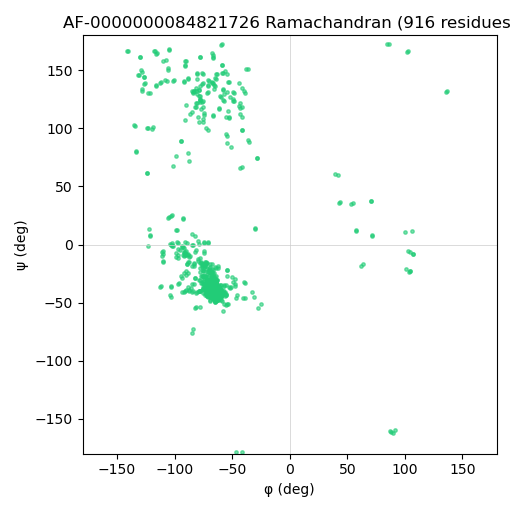 B 1 12 ? -7.453 -43.469 -18.375 1 87.25 12 TRP B C 1
ATOM 3785 O O . TRP B 1 12 ? -7.559 -42.25 -18.531 1 87.25 12 TRP B O 1
ATOM 3795 N N . VAL B 1 13 ? -7.375 -44.094 -17.141 1 90.62 13 VAL B N 1
ATOM 3796 C CA . VAL B 1 13 ? -7.125 -43.375 -15.898 1 90.62 13 VAL B CA 1
ATOM 3797 C C . VAL B 1 13 ? -5.945 -44 -15.164 1 90.62 13 VAL B C 1
ATOM 3799 O O . VAL B 1 13 ? -5.805 -45.219 -15.133 1 90.62 13 VAL B O 1
ATOM 3802 N N . PRO B 1 14 ? -5.113 -43.094 -14.625 1 90.62 14 PRO B N 1
ATOM 3803 C CA . PRO B 1 14 ? -3.977 -43.656 -13.898 1 90.62 14 PRO B CA 1
ATOM 3804 C C . PRO B 1 14 ? -4.391 -44.312 -12.586 1 90.62 14 PRO B C 1
ATOM 3806 O O . PRO B 1 14 ? -5.211 -43.781 -11.844 1 90.62 14 PRO B O 1
ATOM 3809 N N . GLY B 1 15 ? -3.797 -45.469 -12.375 1 90.06 15 GLY B N 1
ATOM 3810 C CA . GLY B 1 15 ? -4.02 -46.156 -11.117 1 90.06 15 GLY B CA 1
ATOM 3811 C C . GLY B 1 15 ? -4.254 -47.656 -11.289 1 90.06 15 GLY B C 1
ATOM 3812 O O . GLY B 1 15 ? -4.938 -48.062 -12.227 1 90.06 15 GLY B O 1
ATOM 3813 N N . GLU B 1 16 ? -3.547 -48.406 -10.484 1 88.62 16 GLU B N 1
ATOM 3814 C CA . GLU B 1 16 ? -3.717 -49.875 -10.461 1 88.62 16 GLU B CA 1
ATOM 3815 C C . GLU B 1 16 ? -3.922 -50.375 -9.039 1 88.62 16 GLU B C 1
ATOM 3817 O O . GLU B 1 16 ? -3.514 -49.719 -8.07 1 88.62 16 GLU B O 1
ATOM 3822 N N . ASP B 1 17 ? -4.66 -51.438 -9.016 1 85.44 17 ASP B N 1
ATOM 3823 C CA . ASP B 1 17 ? -4.871 -52.031 -7.695 1 85.44 17 ASP B CA 1
ATOM 3824 C C . ASP B 1 17 ? -3.572 -52.594 -7.133 1 85.44 17 ASP B C 1
ATOM 3826 O O . ASP B 1 17 ? -2.582 -52.719 -7.859 1 85.44 17 ASP B O 1
ATOM 3830 N N . ALA B 1 18 ? -3.539 -52.812 -5.812 1 78 18 ALA B N 1
ATOM 3831 C CA . ALA B 1 18 ? -2.344 -53.281 -5.121 1 78 18 ALA B CA 1
ATOM 3832 C C . ALA B 1 18 ? -1.76 -54.5 -5.82 1 78 18 ALA B C 1
ATOM 3834 O O . ALA B 1 18 ? -0.543 -54.688 -5.824 1 78 18 ALA B O 1
ATOM 3835 N N . SER B 1 19 ? -2.643 -55.281 -6.496 1 77 19 SER B N 1
ATOM 3836 C CA . SER B 1 19 ? -2.201 -56.5 -7.145 1 77 19 SER B CA 1
ATOM 3837 C C . SER B 1 19 ? -1.73 -56.25 -8.57 1 77 19 SER B C 1
ATOM 3839 O O . SER B 1 19 ? -1.069 -57.094 -9.18 1 77 19 SER B O 1
ATOM 3841 N N . GLY B 1 20 ? -1.925 -55.031 -9.102 1 76.06 20 GLY B N 1
ATOM 3842 C CA . GLY B 1 20 ? -1.568 -54.688 -10.469 1 76.06 20 GLY B CA 1
ATOM 3843 C C . GLY B 1 20 ? -2.477 -55.344 -11.5 1 76.06 20 GLY B C 1
ATOM 3844 O O . GLY B 1 20 ? -2.197 -55.281 -12.695 1 76.06 20 GLY B O 1
ATOM 3845 N N . SER B 1 21 ? -3.498 -55.969 -11.133 1 76.06 21 SER B N 1
ATOM 3846 C CA . SER B 1 21 ? -4.324 -56.781 -12.031 1 76.06 21 SER B CA 1
ATOM 3847 C C . SER B 1 21 ? -5.496 -55.969 -12.57 1 76.06 21 SER B C 1
ATOM 3849 O O . SER B 1 21 ? -6.035 -56.281 -13.641 1 76.06 21 SER B O 1
ATOM 3851 N N . ARG B 1 22 ? -5.973 -54.969 -11.859 1 86.31 22 ARG B N 1
ATOM 3852 C CA . ARG B 1 22 ? -7.129 -54.188 -12.281 1 86.31 22 ARG B CA 1
ATOM 3853 C C . ARG B 1 22 ? -6.777 -52.688 -12.383 1 86.31 22 ARG B C 1
ATOM 3855 O O . ARG B 1 22 ? -6.176 -52.125 -11.469 1 86.31 22 ARG B O 1
ATOM 3862 N N . ASN B 1 23 ? -7.176 -52.219 -13.531 1 88.06 23 ASN B N 1
ATOM 3863 C CA . ASN B 1 23 ? -6.961 -50.781 -13.758 1 88.06 23 ASN B CA 1
ATOM 3864 C C . ASN B 1 23 ? -8.133 -49.969 -13.242 1 88.06 23 ASN B C 1
ATOM 3866 O O . ASN B 1 23 ? -9.281 -50.406 -13.258 1 88.06 23 ASN B O 1
ATOM 3870 N N . LEU B 1 24 ? -7.848 -48.844 -12.711 1 91.12 24 LEU B N 1
ATOM 3871 C CA . LEU B 1 24 ? -8.859 -47.875 -12.266 1 91.12 24 LEU B CA 1
ATOM 3872 C C . LEU B 1 24 ? -9.664 -47.344 -13.445 1 91.12 24 LEU B C 1
ATOM 3874 O O . LEU B 1 24 ? -9.141 -47.219 -14.555 1 91.12 24 LEU B O 1
ATOM 3878 N N . THR B 1 25 ? -10.969 -47.125 -13.211 1 90.06 25 THR B N 1
ATOM 3879 C CA . THR B 1 25 ? -11.836 -46.562 -14.242 1 90.06 25 THR B CA 1
ATOM 3880 C C . THR B 1 25 ? -12.359 -45.219 -13.82 1 90.06 25 THR B C 1
ATOM 3882 O O . THR B 1 25 ? -12.281 -44.844 -12.641 1 90.06 25 THR B O 1
ATOM 3885 N N . TRP B 1 26 ? -12.883 -44.438 -14.742 1 91.56 26 TRP B N 1
ATOM 3886 C CA . TRP B 1 26 ? -13.398 -43.094 -14.516 1 91.56 26 TRP B CA 1
ATOM 3887 C C . TRP B 1 26 ? -14.492 -43.094 -13.453 1 91.56 26 TRP B C 1
ATOM 3889 O O . TRP B 1 26 ? -14.57 -42.188 -12.625 1 91.56 26 TRP B O 1
ATOM 3899 N N . ASP B 1 27 ? -15.266 -44.094 -13.414 1 89.56 27 ASP B N 1
ATOM 3900 C CA . ASP B 1 27 ? -16.438 -44.156 -12.547 1 89.56 27 ASP B CA 1
ATOM 3901 C C . ASP B 1 27 ? -16.047 -44.375 -11.094 1 89.56 27 ASP B C 1
ATOM 3903 O O . ASP B 1 27 ? -16.812 -44.125 -10.18 1 89.56 27 ASP B O 1
ATOM 3907 N N . GLN B 1 28 ? -14.867 -44.844 -10.906 1 92.06 28 GLN B N 1
ATOM 3908 C CA . GLN B 1 28 ? -14.414 -45.156 -9.547 1 92.06 28 GLN B CA 1
ATOM 3909 C C . GLN B 1 28 ? -13.773 -43.938 -8.898 1 92.06 28 GLN B C 1
ATOM 3911 O O . GLN B 1 28 ? -13.562 -43.906 -7.688 1 92.06 28 GLN B O 1
ATOM 3916 N N . LEU B 1 29 ? -13.469 -42.969 -9.727 1 93.75 29 LEU B N 1
ATOM 3917 C CA . LEU B 1 29 ? -12.867 -41.75 -9.227 1 93.75 29 LEU B CA 1
ATOM 3918 C C . LEU B 1 29 ? -13.938 -40.781 -8.719 1 93.75 29 LEU B C 1
ATOM 3920 O O . LEU B 1 29 ? -14.969 -40.594 -9.375 1 93.75 29 LEU B O 1
ATOM 3924 N N . ASP B 1 30 ? -13.719 -40.25 -7.461 1 94.19 30 ASP B N 1
ATOM 3925 C CA . ASP B 1 30 ? -14.641 -39.281 -6.891 1 94.19 30 ASP B CA 1
ATOM 3926 C C . ASP B 1 30 ? -13.93 -37.938 -6.617 1 94.19 30 ASP B C 1
ATOM 3928 O O . ASP B 1 30 ? -13.352 -37.75 -5.543 1 94.19 30 ASP B O 1
ATOM 3932 N N . PHE B 1 31 ? -14.148 -37.094 -7.461 1 94.88 31 PHE B N 1
ATOM 3933 C CA . PHE B 1 31 ? -13.469 -35.781 -7.352 1 94.88 31 PHE B CA 1
ATOM 3934 C C . PHE B 1 31 ? -14.234 -34.844 -6.438 1 94.88 31 PHE B C 1
ATOM 3936 O O . PHE B 1 31 ? -13.766 -33.75 -6.133 1 94.88 31 PHE B O 1
ATOM 3943 N N . ASN B 1 32 ? -15.359 -35.312 -5.891 1 92.31 32 ASN B N 1
ATOM 3944 C CA . ASN B 1 32 ? -16.141 -34.531 -4.953 1 92.31 32 ASN B CA 1
ATOM 3945 C C . ASN B 1 32 ? -15.773 -34.812 -3.506 1 92.31 32 ASN B C 1
ATOM 3947 O O . ASN B 1 32 ? -16.25 -34.156 -2.584 1 92.31 32 ASN B O 1
ATOM 3951 N N . ARG B 1 33 ? -14.906 -35.656 -3.316 1 90.69 33 ARG B N 1
ATOM 3952 C CA . ARG B 1 33 ? -14.586 -36.156 -1.984 1 90.69 33 ARG B CA 1
ATOM 3953 C C . ARG B 1 33 ? -13.82 -35.125 -1.176 1 90.69 33 ARG B C 1
ATOM 3955 O O . ARG B 1 33 ? -14.078 -34.938 0.017 1 90.69 33 ARG B O 1
ATOM 3962 N N . ASN B 1 34 ? -12.898 -34.469 -1.799 1 93.62 34 ASN B N 1
ATOM 3963 C CA . ASN B 1 34 ? -12.047 -33.531 -1.087 1 93.62 34 ASN B CA 1
ATOM 3964 C C . ASN B 1 34 ? -12.117 -32.156 -1.708 1 93.62 34 ASN B C 1
ATOM 3966 O O . ASN B 1 34 ? -11.344 -31.828 -2.613 1 93.62 34 ASN B O 1
ATOM 3970 N N . CYS B 1 35 ? -12.859 -31.281 -1.144 1 95.12 35 CYS B N 1
ATOM 3971 C CA . CYS B 1 35 ? -13.094 -29.938 -1.671 1 95.12 35 CYS B CA 1
ATOM 3972 C C . CYS B 1 35 ? -11.836 -29.094 -1.558 1 95.12 35 CYS B C 1
ATOM 3974 O O . CYS B 1 35 ? -11.562 -28.25 -2.42 1 95.12 35 CYS B O 1
ATOM 3976 N N . SER B 1 36 ? -11.07 -29.344 -0.528 1 94.06 36 SER B N 1
ATOM 3977 C CA . SER B 1 36 ? -9.867 -28.547 -0.309 1 94.06 36 SER B CA 1
ATOM 3978 C C . SER B 1 36 ? -8.828 -28.797 -1.395 1 94.06 36 SER B C 1
ATOM 3980 O O . SER B 1 36 ? -8.188 -27.859 -1.885 1 94.06 36 SER B O 1
ATOM 3982 N N . HIS B 1 37 ? -8.727 -30.047 -1.841 1 94.94 37 HIS B N 1
ATOM 3983 C CA . HIS B 1 37 ? -7.77 -30.375 -2.891 1 94.94 37 HIS B CA 1
ATOM 3984 C C . HIS B 1 37 ? -8.211 -29.812 -4.234 1 94.94 37 HIS B C 1
ATOM 3986 O O . HIS B 1 37 ? -7.379 -29.344 -5.016 1 94.94 37 HIS B O 1
ATOM 3992 N N . TRP B 1 38 ? -9.469 -29.844 -4.465 1 96.19 38 TRP B N 1
ATOM 3993 C CA . TRP B 1 38 ? -9.992 -29.266 -5.699 1 96.19 38 TRP B CA 1
ATOM 3994 C C . TRP B 1 38 ? -9.789 -27.766 -5.73 1 96.19 38 TRP B C 1
ATOM 3996 O O . TRP B 1 38 ? -9.336 -27.203 -6.738 1 96.19 38 TRP B O 1
ATOM 4006 N N . GLY B 1 39 ? -10.109 -27.172 -4.641 1 94.19 39 GLY B N 1
ATOM 4007 C CA . GLY B 1 39 ? -9.914 -25.734 -4.555 1 94.19 39 GLY B CA 1
ATOM 4008 C C . GLY B 1 39 ? -8.469 -25.297 -4.734 1 94.19 39 GLY B C 1
ATOM 4009 O O . GLY B 1 39 ? -8.188 -24.328 -5.426 1 94.19 39 GLY B O 1
ATOM 4010 N N . HIS B 1 40 ? -7.633 -26 -4.078 1 94.06 40 HIS B N 1
ATOM 4011 C CA . HIS B 1 40 ? -6.211 -25.719 -4.195 1 94.06 40 HIS B CA 1
ATOM 4012 C C . HIS B 1 40 ? -5.734 -25.859 -5.637 1 94.06 40 HIS B C 1
ATOM 4014 O O 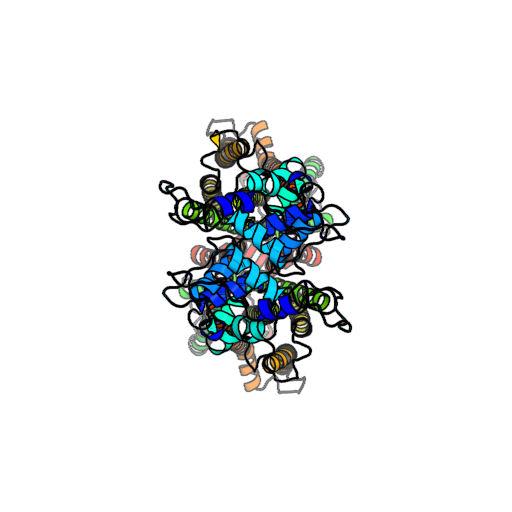. HIS B 1 40 ? -5.02 -24.984 -6.148 1 94.06 40 HIS B O 1
ATOM 4020 N N . TRP B 1 41 ? -6.145 -26.891 -6.234 1 95.12 41 TRP B N 1
ATOM 4021 C CA . TRP B 1 41 ? -5.762 -27.141 -7.621 1 95.12 41 TRP B CA 1
ATOM 4022 C C . TRP B 1 41 ? -6.285 -26.031 -8.539 1 95.12 41 TRP B C 1
ATOM 4024 O O . TRP B 1 41 ? -5.551 -25.516 -9.383 1 95.12 41 TRP B O 1
ATOM 4034 N N . LEU B 1 42 ? -7.516 -25.703 -8.344 1 93.5 42 LEU B N 1
ATOM 4035 C CA . LEU B 1 42 ? -8.125 -24.641 -9.156 1 93.5 42 LEU B CA 1
ATOM 4036 C C . LEU B 1 42 ? -7.445 -23.297 -8.906 1 93.5 42 LEU B C 1
ATOM 4038 O O . LEU B 1 42 ? -7.188 -22.547 -9.844 1 93.5 42 LEU B O 1
ATOM 4042 N N . SER B 1 43 ? -7.133 -23 -7.699 1 92.38 43 SER B N 1
ATOM 4043 C CA . SER B 1 43 ? -6.477 -21.734 -7.344 1 92.38 43 SER B CA 1
ATOM 4044 C C . SER B 1 43 ? -5.105 -21.625 -8 1 92.38 43 SER B C 1
ATOM 4046 O O . SER B 1 43 ? -4.742 -20.562 -8.516 1 92.38 43 SER B O 1
ATOM 4048 N N . SER B 1 44 ? -4.406 -22.688 -7.938 1 92.06 44 SER B N 1
ATOM 4049 C CA . SER B 1 44 ? -3.076 -22.688 -8.539 1 92.06 44 SER B CA 1
ATOM 4050 C C . SER B 1 44 ? -3.152 -22.484 -10.047 1 92.06 44 SER B C 1
ATOM 4052 O O . SER B 1 44 ? -2.266 -21.875 -10.648 1 92.06 44 SER B O 1
ATOM 4054 N N . MET B 1 45 ? -4.172 -22.953 -10.617 1 91.12 45 MET B N 1
ATOM 4055 C CA . MET B 1 45 ? -4.34 -22.859 -12.062 1 91.12 45 MET B CA 1
ATOM 4056 C C . MET B 1 45 ? -4.734 -21.438 -12.469 1 91.12 45 MET B C 1
ATOM 4058 O O . MET B 1 45 ? -4.32 -20.953 -13.516 1 91.12 45 MET B O 1
ATOM 4062 N N . LEU B 1 46 ? -5.469 -20.797 -11.625 1 89.38 46 LEU B N 1
ATOM 4063 C CA . LEU B 1 46 ? -6.031 -19.484 -11.961 1 89.38 46 LEU B CA 1
ATOM 4064 C C . LEU B 1 46 ? -5.098 -18.359 -11.523 1 89.38 46 LEU B C 1
ATOM 4066 O O . LEU B 1 46 ? -5.305 -17.203 -11.883 1 89.38 46 LEU B O 1
ATOM 4070 N N . GLN B 1 47 ? -4.078 -18.688 -10.828 1 89.12 47 GLN B N 1
ATOM 4071 C CA . GLN B 1 47 ? -3.158 -17.672 -10.344 1 89.12 47 GLN B CA 1
ATOM 4072 C C . GLN B 1 47 ? -2.422 -17 -11.508 1 89.12 47 GLN B C 1
ATOM 4074 O O . GLN B 1 47 ? -2.025 -17.672 -12.461 1 89.12 47 GLN B O 1
ATOM 4079 N N . THR B 1 48 ? -2.287 -15.688 -11.359 1 86.69 48 THR B N 1
ATOM 4080 C CA . THR B 1 48 ? -1.617 -14.922 -12.398 1 86.69 48 THR B CA 1
ATOM 4081 C C . THR B 1 48 ? -0.123 -15.234 -12.43 1 86.69 48 THR B C 1
ATOM 4083 O O . THR B 1 48 ? 0.508 -15.367 -11.375 1 86.69 48 THR B O 1
ATOM 4086 N N . ASP B 1 49 ? 0.411 -15.312 -13.648 1 88.56 49 ASP B N 1
ATOM 4087 C CA . ASP B 1 49 ? 1.838 -15.547 -13.852 1 88.56 49 ASP B CA 1
ATOM 4088 C C . ASP B 1 49 ? 2.643 -14.273 -13.617 1 88.56 49 ASP B C 1
ATOM 4090 O O . ASP B 1 49 ? 2.404 -13.25 -14.266 1 88.56 49 ASP B O 1
ATOM 4094 N N . SER B 1 50 ? 3.602 -14.336 -12.734 1 83.81 50 SER B N 1
ATOM 4095 C CA . SER B 1 50 ? 4.402 -13.156 -12.414 1 83.81 50 SER B CA 1
ATOM 4096 C C . SER B 1 50 ? 5.289 -12.758 -13.586 1 83.81 50 SER B C 1
ATOM 4098 O O . SER B 1 50 ? 5.637 -11.586 -13.734 1 83.81 50 SER B O 1
ATOM 4100 N N . TRP B 1 51 ? 5.648 -13.773 -14.406 1 88.31 51 TRP B N 1
ATOM 4101 C CA . TRP B 1 51 ? 6.5 -13.516 -15.562 1 88.31 51 TRP B CA 1
ATOM 4102 C C . TRP B 1 51 ? 5.715 -12.836 -16.672 1 88.31 51 TRP B C 1
ATOM 4104 O O . TRP B 1 51 ? 6.227 -11.938 -17.344 1 88.31 51 TRP B O 1
ATOM 4114 N N . ASN B 1 52 ? 4.48 -13.25 -16.844 1 85.44 52 ASN B N 1
ATOM 4115 C CA . ASN B 1 52 ? 3.559 -12.664 -17.812 1 85.44 52 ASN B CA 1
ATOM 4116 C C . ASN B 1 52 ? 2.182 -12.43 -17.203 1 85.44 52 ASN B C 1
ATOM 4118 O O . ASN B 1 52 ? 1.345 -13.336 -17.188 1 85.44 52 ASN B O 1
ATOM 4122 N N . PRO B 1 53 ? 1.933 -11.219 -16.875 1 81.75 53 PRO B N 1
ATOM 4123 C CA . PRO B 1 53 ? 0.688 -10.938 -16.156 1 81.75 53 PRO B CA 1
ATOM 4124 C C . PRO B 1 53 ? -0.55 -11.078 -17.047 1 81.75 53 PRO B C 1
ATOM 4126 O O . PRO B 1 53 ? -1.677 -10.945 -16.562 1 81.75 53 PRO B O 1
ATOM 4129 N N . LYS B 1 54 ? -0.409 -11.453 -18.266 1 81.56 54 LYS B N 1
ATOM 4130 C CA . LYS B 1 54 ? -1.536 -11.609 -19.188 1 81.56 54 LYS B CA 1
ATOM 4131 C C . LYS B 1 54 ? -2.059 -13.047 -19.172 1 81.56 54 LYS B C 1
ATOM 4133 O O . LYS B 1 54 ? -3.145 -13.32 -19.688 1 81.56 54 LYS B O 1
ATOM 4138 N N . GLU B 1 55 ? -1.239 -13.883 -18.469 1 84.81 55 GLU B N 1
ATOM 4139 C CA . GLU B 1 55 ? -1.615 -15.297 -18.484 1 84.81 55 GLU B CA 1
ATOM 4140 C C . GLU B 1 55 ? -1.636 -15.883 -17.078 1 84.81 55 GLU B C 1
ATOM 4142 O O . GLU B 1 55 ? -1.113 -15.273 -16.141 1 84.81 55 GLU B O 1
ATOM 4147 N N . THR B 1 56 ? -2.312 -16.969 -17.016 1 88.81 56 THR B N 1
ATOM 4148 C CA . THR B 1 56 ? -2.314 -17.703 -15.758 1 88.81 56 THR B CA 1
ATOM 4149 C C . THR B 1 56 ? -1.179 -18.719 -15.734 1 88.81 56 THR B C 1
ATOM 4151 O O . THR B 1 56 ? -0.591 -19.031 -16.766 1 88.81 56 THR B O 1
ATOM 4154 N N . ILE B 1 57 ? -0.801 -19.109 -14.586 1 89.56 57 ILE B N 1
ATOM 4155 C CA . ILE B 1 57 ? 0.302 -20.047 -14.414 1 89.56 57 ILE B CA 1
ATOM 4156 C C . ILE B 1 57 ? -0.062 -21.391 -15.047 1 89.56 57 ILE B C 1
ATOM 4158 O O . ILE B 1 57 ? 0.808 -22.094 -15.562 1 89.56 57 ILE B O 1
ATOM 4162 N N . GLY B 1 58 ? -1.296 -21.703 -15.039 1 87.06 58 GLY B N 1
ATOM 4163 C CA . GLY B 1 58 ? -1.722 -22.984 -15.562 1 87.06 58 GLY B CA 1
ATOM 4164 C C . GLY B 1 58 ? -1.674 -24.094 -14.531 1 87.06 58 GLY B C 1
ATOM 4165 O O . GLY B 1 58 ? -1.623 -23.828 -13.328 1 87.06 58 GLY B O 1
ATOM 4166 N N . MET B 1 59 ? -1.659 -25.266 -15 1 88 59 MET B N 1
ATOM 4167 C CA . MET B 1 59 ? -1.8 -26.406 -14.094 1 88 59 MET B CA 1
ATOM 4168 C C . MET B 1 59 ? -0.494 -26.688 -13.359 1 88 59 MET B C 1
ATOM 4170 O O . MET B 1 59 ? 0.548 -26.891 -13.984 1 88 59 MET B O 1
ATOM 4174 N N . SER B 1 60 ? -0.604 -26.656 -12.055 1 91.62 60 SER B N 1
ATOM 4175 C CA . SER B 1 60 ? 0.505 -27.047 -11.188 1 91.62 60 SER B CA 1
ATOM 4176 C C . SER B 1 60 ? 0.533 -28.562 -10.969 1 91.62 60 SER B C 1
ATOM 4178 O O . SER B 1 60 ? -0.48 -29.156 -10.609 1 91.62 60 SER B O 1
ATOM 4180 N N . LEU B 1 61 ? 1.648 -29.141 -11.125 1 90.19 61 LEU B N 1
ATOM 4181 C CA . LEU B 1 61 ? 1.743 -30.594 -11.055 1 90.19 61 LEU B CA 1
ATOM 4182 C C . LEU B 1 61 ? 1.569 -31.078 -9.617 1 90.19 61 LEU B C 1
ATOM 4184 O O . LEU B 1 61 ? 0.818 -32.031 -9.359 1 90.19 61 LEU B O 1
ATOM 4188 N N . PRO B 1 62 ? 2.227 -30.406 -8.656 1 88.62 62 PRO B N 1
ATOM 4189 C CA . PRO B 1 62 ? 2.053 -30.906 -7.289 1 88.62 62 PRO B CA 1
ATOM 4190 C C . PRO B 1 62 ? 0.601 -30.828 -6.816 1 88.62 62 PRO B C 1
ATOM 4192 O O . PRO B 1 62 ? 0.123 -31.75 -6.145 1 88.62 62 PRO B O 1
ATOM 4195 N N . SER B 1 63 ? -0.072 -29.781 -7.18 1 92.56 63 SER B N 1
ATOM 4196 C CA . SER B 1 63 ? -1.463 -29.672 -6.754 1 92.56 63 SER B CA 1
ATOM 4197 C C . SER B 1 63 ? -2.355 -30.656 -7.496 1 92.56 63 SER B C 1
ATOM 4199 O O . SER B 1 63 ? -3.334 -31.156 -6.938 1 92.56 63 SER B O 1
ATOM 4201 N N . ALA B 1 64 ? -2.02 -30.969 -8.695 1 93.06 64 ALA B N 1
ATOM 4202 C CA . ALA B 1 64 ? -2.764 -31.953 -9.469 1 93.06 64 ALA B CA 1
ATOM 4203 C C . ALA B 1 64 ? -2.609 -33.344 -8.875 1 93.06 64 ALA B C 1
ATOM 4205 O O . ALA B 1 64 ? -3.57 -34.125 -8.828 1 93.06 64 ALA B O 1
ATOM 4206 N N . MET B 1 65 ? -1.467 -33.562 -8.406 1 90.56 65 MET B N 1
ATOM 4207 C CA . MET B 1 65 ? -1.206 -34.875 -7.812 1 90.56 65 MET B CA 1
ATOM 4208 C C . MET B 1 65 ? -2.018 -35.062 -6.535 1 90.56 65 MET B C 1
ATOM 4210 O O . MET B 1 65 ? -2.602 -36.125 -6.316 1 90.56 65 MET B O 1
ATOM 4214 N N . LEU B 1 66 ? -1.999 -34.031 -5.738 1 91.56 66 LEU B N 1
ATOM 4215 C CA . LEU B 1 66 ? -2.758 -34.094 -4.496 1 91.56 66 LEU B CA 1
ATOM 4216 C C . LEU B 1 66 ? -4.25 -34.25 -4.773 1 91.56 66 LEU B C 1
ATOM 4218 O O . LEU B 1 66 ? -4.953 -35 -4.082 1 91.56 66 LEU B O 1
ATOM 4222 N N . TYR B 1 67 ? -4.703 -33.594 -5.797 1 94.69 67 TYR B N 1
ATOM 4223 C CA . TYR B 1 67 ? -6.113 -33.625 -6.176 1 94.69 67 TYR B CA 1
ATOM 4224 C C . TYR B 1 67 ? -6.504 -35.031 -6.664 1 94.69 67 TYR B C 1
ATOM 4226 O O . TYR B 1 67 ? -7.52 -35.562 -6.238 1 94.69 67 TYR B O 1
ATOM 4234 N N . TYR B 1 68 ? -5.688 -35.594 -7.484 1 94.5 68 TYR B N 1
ATOM 4235 C CA . TYR B 1 68 ? -5.957 -36.906 -8.023 1 94.5 68 TYR B CA 1
ATOM 4236 C C . TYR B 1 68 ? -5.887 -37.969 -6.922 1 94.5 68 TYR B C 1
ATOM 4238 O O . TYR B 1 68 ? -6.746 -38.844 -6.848 1 94.5 68 TYR B O 1
ATOM 4246 N N . ALA B 1 69 ? -4.863 -37.844 -6.09 1 91.12 69 ALA B N 1
ATOM 4247 C CA . ALA B 1 69 ? -4.703 -38.812 -5 1 91.12 69 ALA B CA 1
ATOM 4248 C C . ALA B 1 69 ? -5.91 -38.781 -4.062 1 91.12 69 ALA B C 1
ATOM 4250 O O . ALA B 1 69 ? -6.32 -39.812 -3.537 1 91.12 69 ALA B O 1
ATOM 4251 N N . GLY B 1 70 ? -6.414 -37.625 -3.877 1 91.56 70 GLY B N 1
ATOM 4252 C CA . GLY B 1 70 ? -7.574 -37.5 -3.01 1 91.56 70 GLY B CA 1
ATOM 4253 C C . GLY B 1 70 ? -8.836 -38.062 -3.613 1 91.56 70 GLY B C 1
ATOM 4254 O O . GLY B 1 70 ? -9.766 -38.438 -2.889 1 91.56 70 GLY B O 1
ATOM 4255 N N . ALA B 1 71 ? -8.875 -38.188 -4.91 1 94.5 71 ALA B N 1
ATOM 4256 C CA . ALA B 1 71 ? -10.062 -38.688 -5.602 1 94.5 71 ALA B CA 1
ATOM 4257 C C . ALA B 1 71 ? -10.023 -40.188 -5.738 1 94.5 71 ALA B C 1
ATOM 4259 O O . ALA B 1 71 ? -11.039 -40.844 -6.027 1 94.5 71 ALA B O 1
ATOM 4260 N N . MET B 1 72 ? -8.875 -40.781 -5.555 1 92.88 72 MET B N 1
ATOM 4261 C CA . MET B 1 72 ? -8.695 -42.219 -5.738 1 92.88 72 MET B CA 1
ATOM 4262 C C . MET B 1 72 ? -9.266 -43 -4.555 1 92.88 72 MET B C 1
ATOM 4264 O O . MET B 1 72 ? -9.117 -42.594 -3.404 1 92.88 72 MET B O 1
ATOM 4268 N N . PRO B 1 73 ? -9.93 -44.094 -4.883 1 91.31 73 PRO B N 1
ATOM 4269 C CA . PRO B 1 73 ? -10.383 -44.969 -3.783 1 91.31 73 PRO B CA 1
ATOM 4270 C C . PRO B 1 73 ? -9.234 -45.625 -3.027 1 91.31 73 PRO B C 1
ATOM 4272 O O . PRO B 1 73 ? -8.109 -45.656 -3.531 1 91.31 73 PRO B O 1
ATOM 4275 N N . ASP B 1 74 ? -9.594 -46.094 -1.9 1 88.56 74 ASP B N 1
ATOM 4276 C CA . ASP B 1 74 ? -8.578 -46.781 -1.083 1 88.56 74 ASP B CA 1
ATOM 4277 C C . ASP B 1 74 ? -8.109 -48.062 -1.741 1 88.56 74 ASP B C 1
ATOM 4279 O O . ASP B 1 74 ? -8.891 -48.75 -2.385 1 88.56 74 ASP B O 1
ATOM 4283 N N . GLY B 1 75 ? -6.867 -48.312 -1.714 1 84.69 75 GLY B N 1
ATOM 4284 C CA . GLY B 1 75 ? -6.332 -49.594 -2.197 1 84.69 75 GLY B CA 1
ATOM 4285 C C . GLY B 1 75 ? -5.664 -49.469 -3.555 1 84.69 75 GLY B C 1
ATOM 4286 O O . GLY B 1 75 ? -5.113 -50.438 -4.066 1 84.69 75 GLY B O 1
ATOM 4287 N N . TYR B 1 76 ? -5.777 -48.344 -4.129 1 87.81 76 TYR B N 1
ATOM 4288 C CA . TYR B 1 76 ? -5.148 -48.125 -5.426 1 87.81 76 TYR B CA 1
ATOM 4289 C C . TYR B 1 76 ? -3.904 -47.25 -5.293 1 87.81 76 TYR B C 1
ATOM 4291 O O . TYR B 1 76 ? -3.797 -46.438 -4.359 1 87.81 76 TYR B O 1
ATOM 4299 N N . GLN B 1 77 ? -2.93 -47.5 -6.242 1 83.56 77 GLN B N 1
ATOM 4300 C CA . GLN B 1 77 ? -1.7 -46.719 -6.254 1 83.56 77 GLN B CA 1
ATOM 4301 C C . GLN B 1 77 ? -1.395 -46.219 -7.66 1 83.56 77 GLN B C 1
ATOM 4303 O O . GLN B 1 77 ? -1.827 -46.812 -8.648 1 83.56 77 GLN B O 1
ATOM 4308 N N . THR B 1 78 ? -0.837 -45.062 -7.734 1 85.56 78 THR B N 1
ATOM 4309 C CA . THR B 1 78 ? -0.413 -44.469 -9 1 85.56 78 THR B CA 1
ATOM 4310 C C . THR B 1 78 ? 0.926 -43.75 -8.844 1 85.56 78 THR B C 1
ATOM 4312 O O . THR B 1 78 ? 1.48 -43.719 -7.742 1 85.56 78 THR B O 1
ATOM 4315 N N . THR B 1 79 ? 1.551 -43.406 -9.984 1 80.19 79 THR B N 1
ATOM 4316 C CA . THR B 1 79 ? 2.811 -42.688 -9.984 1 80.19 79 THR B CA 1
ATOM 4317 C C . THR B 1 79 ? 2.607 -41.25 -10.492 1 80.19 79 THR B C 1
ATOM 4319 O O . THR B 1 79 ? 1.635 -40.969 -11.195 1 80.19 79 THR B O 1
ATOM 4322 N N . TYR B 1 80 ? 3.5 -40.375 -10.141 1 83.62 80 TYR B N 1
ATOM 4323 C CA . TYR B 1 80 ? 3.404 -38.969 -10.508 1 83.62 80 TYR B CA 1
ATOM 4324 C C . TYR B 1 80 ? 3.443 -38.781 -12.023 1 83.62 80 TYR B C 1
ATOM 4326 O O . TYR B 1 80 ? 2.752 -37.938 -12.578 1 83.62 80 TYR B O 1
ATOM 4334 N N . ASP B 1 81 ? 4.246 -39.562 -12.656 1 84.5 81 ASP B N 1
ATOM 4335 C CA . ASP B 1 81 ? 4.41 -39.438 -14.102 1 84.5 81 ASP B CA 1
ATOM 4336 C C . ASP B 1 81 ? 3.127 -39.812 -14.836 1 84.5 81 ASP B C 1
ATOM 4338 O O . ASP B 1 81 ? 2.754 -39.188 -15.82 1 84.5 81 ASP B O 1
ATOM 4342 N N . GLU B 1 82 ? 2.377 -40.875 -14.344 1 87.44 82 GLU B N 1
ATOM 4343 C CA . GLU B 1 82 ? 1.131 -41.281 -14.984 1 87.44 82 GLU B CA 1
ATOM 4344 C C . GLU B 1 82 ? 0.03 -40.25 -14.773 1 87.44 82 GLU B C 1
ATOM 4346 O O . GLU B 1 82 ? -0.759 -39.969 -15.68 1 87.44 82 GLU B O 1
ATOM 4351 N N . VAL B 1 83 ? 0.047 -39.719 -13.594 1 90.25 83 VAL B N 1
ATOM 4352 C CA . VAL B 1 83 ? -0.958 -38.719 -13.305 1 90.25 83 VAL B CA 1
ATOM 4353 C C . VAL B 1 83 ? -0.695 -37.469 -14.141 1 90.25 83 VAL B C 1
ATOM 4355 O O . VAL B 1 83 ? -1.627 -36.875 -14.688 1 90.25 83 VAL B O 1
ATOM 4358 N N . ALA B 1 84 ? 0.564 -37.094 -14.211 1 89.75 84 ALA B N 1
ATOM 4359 C CA . ALA B 1 84 ? 0.929 -35.938 -15.023 1 89.75 84 ALA B CA 1
ATOM 4360 C C . ALA B 1 84 ? 0.543 -36.156 -16.484 1 89.75 84 ALA B C 1
ATOM 4362 O O . ALA B 1 84 ? 0.027 -35.219 -17.125 1 89.75 84 ALA B O 1
ATOM 4363 N N . LYS B 1 85 ? 0.791 -37.312 -16.953 1 87.75 85 LYS B N 1
ATOM 4364 C CA . LYS B 1 85 ? 0.424 -37.656 -18.328 1 87.75 85 LYS B CA 1
ATOM 4365 C C . LYS B 1 85 ? -1.084 -37.531 -18.531 1 87.75 85 LYS B C 1
ATOM 4367 O O . LYS B 1 85 ? -1.54 -37.031 -19.547 1 87.75 85 LYS B O 1
ATOM 4372 N N . TRP B 1 86 ? -1.816 -38.031 -17.594 1 89.81 86 TRP B N 1
ATOM 4373 C CA . TRP B 1 86 ? -3.273 -38.031 -17.672 1 89.81 86 TRP B CA 1
ATOM 4374 C C . TRP B 1 86 ? -3.818 -36.594 -17.703 1 89.81 86 TRP B C 1
ATOM 4376 O O . TRP B 1 86 ? -4.676 -36.281 -18.531 1 89.81 86 TRP B O 1
ATOM 4386 N N . PHE B 1 87 ? -3.33 -35.75 -16.859 1 90.75 87 PHE B N 1
ATOM 4387 C CA . PHE B 1 87 ? -3.785 -34.375 -16.812 1 90.75 87 PHE B CA 1
ATOM 4388 C C . PHE B 1 87 ? -3.396 -33.625 -18.094 1 90.75 87 PHE B C 1
ATOM 4390 O O . PHE B 1 87 ? -4.195 -32.875 -18.656 1 90.75 87 PHE B O 1
ATOM 4397 N N . ALA B 1 88 ? -2.193 -33.781 -18.484 1 87.88 88 ALA B N 1
ATOM 4398 C CA . ALA B 1 88 ? -1.716 -33.125 -19.688 1 87.88 88 ALA B CA 1
ATOM 4399 C C . ALA B 1 88 ? -2.537 -33.5 -20.906 1 87.88 88 ALA B C 1
ATOM 4401 O O . ALA B 1 88 ? -2.883 -32.656 -21.734 1 87.88 88 ALA B O 1
ATOM 4402 N N . TYR B 1 89 ? -2.826 -34.781 -20.953 1 83.62 89 TYR B N 1
ATOM 4403 C CA . TYR B 1 89 ? -3.613 -35.281 -22.078 1 83.62 89 TYR B CA 1
ATOM 4404 C C . TYR B 1 89 ? -5.012 -34.688 -22.078 1 83.62 89 TYR B C 1
ATOM 4406 O O . TYR B 1 89 ? -5.5 -34.219 -23.109 1 83.62 89 TYR B O 1
ATOM 4414 N N . ASN B 1 90 ? -5.621 -34.719 -20.969 1 86.12 90 ASN B N 1
ATOM 4415 C CA . ASN B 1 90 ? -7.016 -34.281 -20.891 1 86.12 90 ASN B CA 1
ATOM 4416 C C . ASN B 1 90 ? -7.148 -32.75 -20.938 1 86.12 90 ASN B C 1
ATOM 4418 O O . ASN B 1 90 ? -8.164 -32.25 -21.406 1 86.12 90 ASN B O 1
ATOM 4422 N N . MET B 1 91 ? -6.113 -32.062 -20.578 1 84.19 91 MET B N 1
ATOM 4423 C CA . MET B 1 91 ? -6.211 -30.609 -20.516 1 84.19 91 MET B CA 1
ATOM 4424 C C . MET B 1 91 ? -5.684 -29.969 -21.797 1 84.19 91 MET B C 1
ATOM 4426 O O . MET B 1 91 ? -6.133 -28.891 -22.188 1 84.19 91 MET B O 1
ATOM 4430 N N . TYR B 1 92 ? -4.715 -30.531 -22.422 1 73.56 92 TYR B N 1
ATOM 4431 C CA . TYR B 1 92 ? -4.051 -29.828 -23.516 1 73.56 92 TYR B CA 1
ATOM 4432 C C . TYR B 1 92 ? -4.109 -30.656 -24.812 1 73.56 92 TYR B C 1
ATOM 4434 O O . TYR B 1 92 ? -3.344 -30.406 -25.734 1 73.56 92 TYR B O 1
ATOM 4442 N N . HIS B 1 93 ? -4.641 -31.812 -24.922 1 61.69 93 HIS B N 1
ATOM 4443 C CA . HIS B 1 93 ? -4.582 -32.656 -26.094 1 61.69 93 HIS B CA 1
ATOM 4444 C C . HIS B 1 93 ? -5.484 -32.156 -27.219 1 61.69 93 HIS B C 1
ATOM 4446 O O . HIS B 1 93 ? -5.238 -32.406 -28.391 1 61.69 93 HIS B O 1
ATOM 4452 N N . THR B 1 94 ? -6.785 -31.719 -26.875 1 52.41 94 THR B N 1
ATOM 4453 C CA . THR B 1 94 ? -7.75 -31.75 -27.969 1 52.41 94 THR B CA 1
ATOM 4454 C C . THR B 1 94 ? -7.523 -30.594 -28.938 1 52.41 94 THR B C 1
ATOM 4456 O O . THR B 1 94 ? -7.445 -29.438 -28.531 1 52.41 94 THR B O 1
ATOM 4459 N N . PRO B 1 95 ? -6.988 -31 -30.125 1 49.09 95 PRO B N 1
ATOM 4460 C CA . PRO B 1 95 ? -6.91 -30.031 -31.234 1 49.09 95 PRO B CA 1
ATOM 4461 C C . PRO B 1 95 ? -8.164 -29.172 -31.344 1 49.09 95 PRO B C 1
ATOM 4463 O O . PRO B 1 95 ? -9.266 -29.641 -31.047 1 49.09 95 PRO B O 1
ATOM 4466 N N . PHE B 1 96 ? -7.977 -27.781 -31.172 1 46.19 96 PHE B N 1
ATOM 4467 C CA . PHE B 1 96 ? -9.164 -27 -31.516 1 46.19 96 PHE B CA 1
ATOM 4468 C C . PHE B 1 96 ? -9.797 -27.5 -32.812 1 46.19 96 PHE B C 1
ATOM 4470 O O . PHE B 1 96 ? -9.094 -27.969 -33.688 1 46.19 96 PHE B O 1
ATOM 4477 N N . PRO B 1 97 ? -11.055 -27.531 -32.781 1 42.56 97 PRO B N 1
ATOM 4478 C CA . PRO B 1 97 ? -11.641 -27.828 -34.094 1 42.56 97 PRO B CA 1
ATOM 4479 C C . PRO B 1 97 ? -11.062 -26.969 -35.188 1 42.56 97 PRO B C 1
ATOM 4481 O O . PRO B 1 97 ? -10.617 -25.844 -34.938 1 42.56 97 PRO B O 1
ATOM 4484 N N . GLU B 1 98 ? -10.641 -27.594 -36.312 1 44.88 98 GLU B N 1
ATOM 4485 C CA . GLU B 1 98 ? -10.133 -26.953 -37.5 1 44.88 98 GLU B CA 1
ATOM 4486 C C . GLU B 1 98 ? -10.664 -25.516 -37.625 1 44.88 98 GLU B C 1
ATOM 4488 O O . GLU B 1 98 ? -9.938 -24.625 -38.031 1 44.88 98 GLU B O 1
ATOM 4493 N N . ASN B 1 99 ? -11.93 -25.266 -37.531 1 41.62 99 ASN B N 1
ATOM 4494 C CA . ASN B 1 99 ? -12.602 -23.984 -37.75 1 41.62 99 ASN B CA 1
ATOM 4495 C C . ASN B 1 99 ? -12.594 -23.125 -36.5 1 41.62 99 ASN B C 1
ATOM 4497 O O . ASN B 1 99 ? -13.406 -22.203 -36.375 1 41.62 99 ASN B O 1
ATOM 4501 N N . SER B 1 100 ? -11.914 -23.516 -35.562 1 42.28 100 SER B N 1
ATOM 4502 C CA . SER B 1 100 ? -11.969 -22.672 -34.375 1 42.28 100 SER B CA 1
ATOM 4503 C C . SER B 1 100 ? -11.117 -21.422 -34.562 1 42.28 100 SER B C 1
ATOM 4505 O O . SER B 1 100 ? -10.062 -21.469 -35.188 1 42.28 100 SER B O 1
ATOM 4507 N N . THR B 1 101 ? -11.664 -20.297 -34.562 1 41.75 101 THR B N 1
ATOM 4508 C CA . THR B 1 101 ? -11.07 -18.984 -34.719 1 41.75 101 THR B CA 1
ATOM 4509 C C . THR B 1 101 ? -9.836 -18.828 -33.844 1 41.75 101 THR B C 1
ATOM 4511 O O . THR B 1 101 ? -9.047 -17.891 -34.031 1 41.75 101 THR B O 1
ATOM 4514 N N . ASN B 1 102 ? -9.844 -19.188 -32.625 1 40.59 102 ASN B N 1
ATOM 4515 C CA . ASN B 1 102 ? -8.672 -18.984 -31.766 1 40.59 102 ASN B CA 1
ATOM 4516 C C . ASN B 1 102 ? -7.852 -20.266 -31.641 1 40.59 102 ASN B C 1
ATOM 4518 O O . ASN B 1 102 ? -8.141 -21.109 -30.797 1 40.59 102 ASN B O 1
ATOM 4522 N N . PRO B 1 103 ? -7.062 -20.703 -32.594 1 43.62 103 PRO B N 1
ATOM 4523 C CA . PRO B 1 103 ? -6.305 -21.953 -32.719 1 43.62 103 PRO B CA 1
ATOM 4524 C C . PRO B 1 103 ? -5.383 -22.219 -31.531 1 43.62 103 PRO B C 1
ATOM 4526 O O . PRO B 1 103 ? -4.723 -23.266 -31.484 1 43.62 103 PRO B O 1
ATOM 4529 N N . GLU B 1 104 ? -4.953 -21.281 -30.891 1 44.44 104 GLU B N 1
ATOM 4530 C CA . GLU B 1 104 ? -3.785 -21.516 -30.047 1 44.44 104 GLU B CA 1
ATOM 4531 C C . GLU B 1 104 ? -4.121 -22.453 -28.891 1 44.44 104 GLU B C 1
ATOM 4533 O O . GLU B 1 104 ? -3.225 -22.969 -28.219 1 44.44 104 GLU B O 1
ATOM 4538 N N . TYR B 1 105 ? -5.297 -22.312 -28.141 1 45 105 TYR B N 1
ATOM 4539 C CA . TYR B 1 105 ? -5.438 -22.984 -26.859 1 45 105 TYR B CA 1
ATOM 4540 C C . TYR B 1 105 ? -6.078 -24.359 -27.031 1 45 105 TYR B C 1
ATOM 4542 O O . TYR B 1 105 ? -6.984 -24.531 -27.859 1 45 105 TYR B O 1
ATOM 4550 N N . TYR B 1 106 ? -5.391 -25.484 -26.906 1 51.94 106 TYR B N 1
ATOM 4551 C CA . TYR B 1 106 ? -5.828 -26.875 -26.812 1 51.94 106 TYR B CA 1
ATOM 4552 C C . TYR B 1 106 ? -6.922 -27.031 -25.766 1 51.94 106 TYR B C 1
ATOM 4554 O O . TYR B 1 106 ? -6.926 -26.344 -24.75 1 51.94 106 TYR B O 1
ATOM 4562 N N . LEU B 1 107 ? -8.117 -27.641 -26.234 1 57.03 107 LEU B N 1
ATOM 4563 C CA . LEU B 1 107 ? -9.406 -27.781 -25.562 1 57.03 107 LEU B CA 1
ATOM 4564 C C . LEU B 1 107 ? -9.352 -28.922 -24.531 1 57.03 107 LEU B C 1
ATOM 4566 O O . LEU B 1 107 ? -8.672 -29.922 -24.75 1 57.03 107 LEU B O 1
ATOM 4570 N N . PHE B 1 108 ? -9.898 -28.75 -23.312 1 62.03 108 PHE B N 1
ATOM 4571 C CA . PHE B 1 108 ? -10.25 -29.734 -22.297 1 62.03 108 PHE B CA 1
ATOM 4572 C C . PHE B 1 108 ? -11.211 -30.766 -22.844 1 62.03 108 PHE B C 1
ATOM 4574 O O . PHE B 1 108 ? -12.094 -30.453 -23.641 1 62.03 108 PHE B O 1
ATOM 4581 N N . SER B 1 109 ? -10.82 -32.125 -22.609 1 72.25 109 SER B N 1
ATOM 4582 C CA . SER B 1 109 ? -11.844 -33.125 -22.891 1 72.25 109 SER B CA 1
ATOM 4583 C C . SER B 1 109 ? -13.148 -32.812 -22.172 1 72.25 109 SER B C 1
ATOM 4585 O O . SER B 1 109 ? -13.148 -32.188 -21.109 1 72.25 109 SER B O 1
ATOM 4587 N N . GLU B 1 110 ? -14.273 -33 -22.781 1 75.25 110 GLU B N 1
ATOM 4588 C CA . GLU B 1 110 ? -15.578 -32.719 -22.203 1 75.25 110 GLU B CA 1
ATOM 4589 C C . GLU B 1 110 ? -15.773 -33.438 -20.891 1 75.25 110 GLU B C 1
ATOM 4591 O O . GLU B 1 110 ? -16.297 -32.875 -19.922 1 75.25 110 GLU B O 1
ATOM 4596 N N . ARG B 1 111 ? -15.344 -34.719 -20.844 1 82.38 111 ARG B N 1
ATOM 4597 C CA . ARG B 1 111 ? -15.461 -35.5 -19.609 1 82.38 111 ARG B CA 1
ATOM 4598 C C . ARG B 1 111 ? -14.633 -34.875 -18.484 1 82.38 111 ARG B C 1
ATOM 4600 O O . ARG B 1 111 ? -15.094 -34.781 -17.359 1 82.38 111 ARG B O 1
ATOM 4607 N N . PHE B 1 112 ? -13.492 -34.5 -18.859 1 87.69 112 PHE B N 1
ATOM 4608 C CA . PHE B 1 112 ? -12.602 -33.906 -17.891 1 87.69 112 PHE B CA 1
ATOM 4609 C C . PHE B 1 112 ? -13.195 -32.594 -17.375 1 87.69 112 PHE B C 1
ATOM 4611 O O . PHE B 1 112 ? -13.18 -32.344 -16.156 1 87.69 112 PHE B O 1
ATOM 4618 N N . ASN B 1 113 ? -13.789 -31.781 -18.203 1 85.38 113 ASN B N 1
ATOM 4619 C CA . ASN B 1 113 ? -14.391 -30.5 -17.828 1 85.38 113 ASN B CA 1
ATOM 4620 C C . ASN B 1 113 ? -15.57 -30.703 -16.891 1 85.38 113 ASN B C 1
ATOM 4622 O O . ASN B 1 113 ? -15.672 -30.031 -15.859 1 85.38 113 ASN B O 1
ATOM 4626 N N . ASN B 1 114 ? -16.312 -31.656 -17.141 1 86.12 114 ASN B N 1
ATOM 4627 C CA . ASN B 1 114 ? -17.547 -31.859 -16.375 1 86.12 114 ASN B CA 1
ATOM 4628 C C . ASN B 1 114 ? -17.281 -32.562 -15.062 1 86.12 114 ASN B C 1
ATOM 4630 O O . ASN B 1 114 ? -18 -32.344 -14.078 1 86.12 114 ASN B O 1
ATOM 4634 N N . THR B 1 115 ? -16.25 -33.375 -15.023 1 89.69 115 THR B N 1
ATOM 4635 C CA . THR B 1 115 ? -16.062 -34.219 -13.844 1 89.69 115 THR B CA 1
ATOM 4636 C C . THR B 1 115 ? -14.953 -33.656 -12.953 1 89.69 115 THR B C 1
ATOM 4638 O O . THR B 1 115 ? -15.055 -33.719 -11.727 1 89.69 115 THR B O 1
ATOM 4641 N N . VAL B 1 116 ? -13.953 -33.125 -13.617 1 91.56 116 VAL B N 1
ATOM 4642 C CA . VAL B 1 116 ? -12.766 -32.75 -12.852 1 91.56 116 VAL B CA 1
ATOM 4643 C C . VAL B 1 116 ? -12.734 -31.234 -12.656 1 91.56 116 VAL B C 1
ATOM 4645 O O . VAL B 1 116 ? -12.531 -30.766 -11.539 1 91.56 116 VAL B O 1
ATOM 4648 N N . LEU B 1 117 ? -13.016 -30.484 -13.664 1 89.38 117 LEU B N 1
ATOM 4649 C CA . LEU B 1 117 ? -12.883 -29.031 -13.602 1 89.38 117 LEU B CA 1
ATOM 4650 C C . LEU B 1 117 ? -14.109 -28.406 -12.953 1 89.38 117 LEU B C 1
ATOM 4652 O O . LEU B 1 117 ? -13.992 -27.703 -11.938 1 89.38 117 LEU B O 1
ATOM 4656 N N . PHE B 1 118 ? -15.305 -28.688 -13.469 1 88.88 118 PHE B N 1
ATOM 4657 C CA . PHE B 1 118 ? -16.484 -27.969 -13 1 88.88 118 PHE B CA 1
ATOM 4658 C C . PHE B 1 118 ? -17.391 -28.891 -12.188 1 88.88 118 PHE B C 1
ATOM 4660 O O . PHE B 1 118 ? -18.328 -28.438 -11.531 1 88.88 118 PHE B O 1
ATOM 4667 N N . GLY B 1 119 ? -17.109 -30.125 -12.164 1 90.06 119 GLY B N 1
ATOM 4668 C CA . GLY B 1 119 ? -17.938 -31.094 -11.453 1 90.06 119 GLY B CA 1
ATOM 4669 C C . GLY B 1 119 ? -18.109 -30.766 -9.984 1 90.06 119 GLY B C 1
ATOM 4670 O O . GLY B 1 119 ? -19.234 -30.672 -9.492 1 90.06 119 GLY B O 1
ATOM 4671 N N . PRO B 1 120 ? -17.062 -30.531 -9.281 1 94.56 120 PRO B N 1
ATOM 4672 C CA . PRO B 1 120 ? -17.141 -30.281 -7.836 1 94.56 120 PRO B CA 1
ATOM 4673 C C . PRO B 1 120 ? -17.688 -28.906 -7.504 1 94.56 120 PRO B C 1
ATOM 4675 O O . PRO B 1 120 ? -17.953 -28.594 -6.336 1 94.56 120 PRO B O 1
ATOM 4678 N N . LYS B 1 121 ? -17.891 -28.062 -8.383 1 92.31 121 LYS B N 1
ATOM 4679 C CA . LYS B 1 121 ? -18.281 -26.672 -8.156 1 92.31 121 LYS B CA 1
ATOM 4680 C C . LYS B 1 121 ? -19.562 -26.578 -7.336 1 92.31 121 LYS B C 1
ATOM 4682 O O . LYS B 1 121 ? -19.672 -25.766 -6.41 1 92.31 121 LYS B O 1
ATOM 4687 N N . SER B 1 122 ? -20.547 -27.406 -7.582 1 90.81 122 SER B N 1
ATOM 4688 C CA . SER B 1 122 ? -21.828 -27.359 -6.898 1 90.81 122 SER B CA 1
ATOM 4689 C C . SER B 1 122 ? -21.719 -27.891 -5.473 1 90.81 122 SER B C 1
ATOM 4691 O O . SER B 1 122 ? -22.453 -27.453 -4.582 1 90.81 122 SER B O 1
ATOM 4693 N N . HIS B 1 123 ? -20.75 -28.766 -5.27 1 92.81 123 HIS B N 1
ATOM 4694 C CA . HIS B 1 123 ? -20.594 -29.391 -3.963 1 92.81 123 HIS B CA 1
ATOM 4695 C C . HIS B 1 123 ? -19.625 -28.594 -3.088 1 92.81 123 HIS B C 1
ATOM 4697 O O . HIS B 1 123 ? -19.656 -28.703 -1.859 1 92.81 123 HIS B O 1
ATOM 4703 N N . CYS B 1 124 ? -18.766 -27.859 -3.719 1 94 124 CYS B N 1
ATOM 4704 C CA . CYS B 1 124 ? -17.719 -27.125 -3.01 1 94 124 CYS B CA 1
ATOM 4705 C C . CYS B 1 124 ? -17.766 -25.641 -3.334 1 94 124 CYS B C 1
ATOM 4707 O O . CYS B 1 124 ? -16.766 -25.062 -3.768 1 94 124 CYS B O 1
ATOM 4709 N N . PRO B 1 125 ? -18.859 -24.938 -3.02 1 90.44 125 PRO B N 1
ATOM 4710 C CA . PRO B 1 125 ? -18.969 -23.531 -3.398 1 90.44 125 PRO B CA 1
ATOM 4711 C C . PRO B 1 125 ? -17.984 -22.641 -2.637 1 90.44 125 PRO B C 1
ATOM 4713 O O . PRO B 1 125 ? -17.469 -21.672 -3.195 1 90.44 125 PRO B O 1
ATOM 4716 N N . ALA B 1 126 ? -17.75 -22.938 -1.368 1 90.44 126 ALA B N 1
ATOM 4717 C CA . ALA B 1 126 ? -16.844 -22.125 -0.571 1 90.44 126 ALA B CA 1
ATOM 4718 C C . ALA B 1 126 ? -15.406 -22.219 -1.105 1 90.44 126 ALA B C 1
ATOM 4720 O O . ALA B 1 126 ? -14.719 -21.203 -1.224 1 90.44 126 ALA B O 1
ATOM 4721 N N . GLU B 1 127 ? -15.047 -23.438 -1.474 1 93 127 GLU B N 1
ATOM 4722 C CA . GLU B 1 127 ? -13.703 -23.641 -1.995 1 93 127 GLU B CA 1
ATOM 4723 C C . GLU B 1 127 ? -13.555 -23.047 -3.396 1 93 127 GLU B C 1
ATOM 4725 O O . GLU B 1 127 ? -12.477 -22.609 -3.783 1 93 127 GLU B O 1
ATOM 4730 N N . TYR B 1 128 ? -14.648 -23.047 -4.105 1 92.25 128 TYR B N 1
ATOM 4731 C CA . TYR B 1 128 ? -14.617 -22.422 -5.422 1 92.25 128 TYR B CA 1
ATOM 4732 C C . TYR B 1 128 ? -14.344 -20.922 -5.305 1 92.25 128 TYR B C 1
ATOM 4734 O O . TYR B 1 128 ? -13.5 -20.375 -6.016 1 92.25 128 TYR B O 1
ATOM 4742 N N . CYS B 1 129 ? -15.016 -20.297 -4.43 1 89.56 129 CYS B N 1
ATOM 4743 C CA . CYS B 1 129 ? -14.859 -18.859 -4.246 1 89.56 129 CYS B CA 1
ATOM 4744 C C . CYS B 1 129 ? -13.484 -18.516 -3.678 1 89.56 129 CYS B C 1
ATOM 4746 O O . CYS B 1 129 ? -12.898 -17.5 -4.027 1 89.56 129 CYS B O 1
ATOM 4748 N N . LYS B 1 130 ? -13.047 -19.312 -2.828 1 90.62 130 LYS B N 1
ATOM 4749 C CA . LYS B 1 130 ? -11.695 -19.141 -2.314 1 90.62 130 LYS B CA 1
ATOM 4750 C C . LYS B 1 130 ? -10.664 -19.281 -3.43 1 90.62 130 LYS B C 1
ATOM 4752 O O . LYS B 1 130 ? -9.664 -18.562 -3.453 1 90.62 130 LYS B O 1
ATOM 4757 N N . ALA B 1 131 ? -10.945 -20.156 -4.324 1 91.12 131 ALA B N 1
ATOM 4758 C CA . ALA B 1 131 ? -10.008 -20.422 -5.414 1 91.12 131 ALA B CA 1
ATOM 4759 C C . ALA B 1 131 ? -9.977 -19.266 -6.402 1 91.12 131 ALA B C 1
ATOM 4761 O O . ALA B 1 131 ? -8.914 -18.906 -6.918 1 91.12 131 ALA B O 1
ATOM 4762 N N . VAL B 1 132 ? -11.164 -18.75 -6.703 1 85.69 132 VAL B N 1
ATOM 4763 C CA . VAL B 1 132 ? -11.195 -17.609 -7.609 1 85.69 132 VAL B CA 1
ATOM 4764 C C . VAL B 1 132 ? -10.477 -16.422 -6.969 1 85.69 132 VAL B C 1
ATOM 4766 O O . VAL B 1 132 ? -9.789 -15.664 -7.656 1 85.69 132 VAL B O 1
ATOM 4769 N N . GLY B 1 133 ? -10.547 -16.312 -5.648 1 81.38 133 GLY B N 1
ATOM 4770 C CA . GLY B 1 133 ? -9.672 -15.477 -4.855 1 81.38 133 GLY B CA 1
ATOM 4771 C C . GLY B 1 133 ? -9.93 -13.992 -5.051 1 81.38 133 GLY B C 1
ATOM 4772 O O . GLY B 1 133 ? -8.984 -13.203 -5.172 1 81.38 133 GLY B O 1
ATOM 4773 N N . TYR B 1 134 ? -11.195 -13.594 -5.199 1 82.75 134 TYR B N 1
ATOM 4774 C CA . TYR B 1 134 ? -11.484 -12.164 -5.215 1 82.75 134 TYR B CA 1
ATOM 4775 C C . TYR B 1 134 ? -11.195 -11.539 -3.857 1 82.75 134 TYR B C 1
ATOM 4777 O O . TYR B 1 134 ? -11.797 -11.914 -2.85 1 82.75 134 TYR B O 1
ATOM 4785 N N . THR B 1 135 ? -10.102 -10.672 -3.85 1 85.38 135 THR B N 1
ATOM 4786 C CA . THR B 1 135 ? -9.703 -10.055 -2.588 1 85.38 135 THR B CA 1
ATOM 4787 C C . THR B 1 135 ? -9.828 -8.539 -2.662 1 85.38 135 THR B C 1
ATOM 4789 O O . THR B 1 135 ? -10.109 -7.98 -3.729 1 85.38 135 THR B O 1
ATOM 4792 N N . GLY B 1 136 ? -9.766 -7.98 -1.529 1 82.94 136 GLY B N 1
ATOM 4793 C CA . GLY B 1 136 ? -9.805 -6.527 -1.463 1 82.94 136 GLY B CA 1
ATOM 4794 C C . GLY B 1 136 ? -8.422 -5.891 -1.516 1 82.94 136 GLY B C 1
ATOM 4795 O O . GLY B 1 136 ? -7.434 -6.512 -1.13 1 82.94 136 GLY B O 1
ATOM 4796 N N . ASN B 1 137 ? -8.375 -4.676 -1.989 1 84.56 137 ASN B N 1
ATOM 4797 C CA . ASN B 1 137 ? -7.133 -3.908 -2.033 1 84.56 137 ASN B CA 1
ATOM 4798 C C . ASN B 1 137 ? -6.688 -3.482 -0.636 1 84.56 137 ASN B C 1
ATOM 4800 O O . ASN B 1 137 ? -7.465 -2.887 0.113 1 84.56 137 ASN B O 1
ATOM 4804 N N . GLN B 1 138 ? -5.469 -3.709 -0.322 1 85.19 138 GLN B N 1
ATOM 4805 C CA . GLN B 1 138 ? -4.949 -3.459 1.02 1 85.19 138 GLN B CA 1
ATOM 4806 C C . GLN B 1 138 ? -4.906 -1.965 1.324 1 85.19 138 GLN B C 1
ATOM 4808 O O . GLN B 1 138 ? -4.984 -1.561 2.486 1 85.19 138 GLN B O 1
ATOM 4813 N N . ASP B 1 139 ? -4.812 -1.148 0.326 1 83.75 139 ASP B N 1
ATOM 4814 C CA . ASP B 1 139 ? -4.742 0.298 0.517 1 83.75 139 ASP B CA 1
ATOM 4815 C C . ASP B 1 139 ? -6.105 0.863 0.916 1 83.75 139 ASP B C 1
ATOM 4817 O O . ASP B 1 139 ? -6.188 1.959 1.473 1 83.75 139 ASP B O 1
ATOM 4821 N N . LEU B 1 140 ? -7.102 0.077 0.644 1 87.25 140 LEU B N 1
ATOM 4822 C CA . LEU B 1 140 ? -8.445 0.583 0.901 1 87.25 140 LEU B CA 1
ATOM 4823 C C . LEU B 1 140 ? -9.102 -0.176 2.051 1 87.25 140 LEU B C 1
ATOM 4825 O O . LEU B 1 140 ? -9.828 0.413 2.855 1 87.25 140 LEU B O 1
ATOM 4829 N N . CYS B 1 141 ? -8.812 -1.441 2.115 1 88.75 141 CYS B N 1
ATOM 4830 C CA . CYS B 1 141 ? -9.562 -2.256 3.066 1 88.75 141 CYS B CA 1
ATOM 4831 C C . CYS B 1 141 ? -8.625 -2.932 4.062 1 88.75 141 CYS B C 1
ATOM 4833 O O . CYS B 1 141 ? -9.055 -3.779 4.848 1 88.75 141 CYS B O 1
ATOM 4835 N N . GLY B 1 142 ? -7.398 -2.602 4.035 1 89.19 142 GLY B N 1
ATOM 4836 C CA . GLY B 1 142 ? -6.5 -3.143 5.043 1 89.19 142 GLY B CA 1
ATOM 4837 C C . GLY B 1 142 ? -6.914 -2.799 6.461 1 89.19 142 GLY B C 1
ATOM 4838 O O . GLY B 1 142 ? -7.535 -1.762 6.699 1 89.19 142 GLY B O 1
ATOM 4839 N N . ILE B 1 143 ? -6.562 -3.541 7.359 1 89.69 143 ILE B N 1
ATOM 4840 C CA . ILE B 1 143 ? -6.988 -3.383 8.742 1 89.69 143 ILE B CA 1
ATOM 4841 C C . ILE B 1 143 ? -6.555 -2.016 9.266 1 89.69 143 ILE B C 1
ATOM 4843 O O . ILE B 1 143 ? -7.312 -1.339 9.961 1 89.69 143 ILE B O 1
ATOM 4847 N N . GLY B 1 144 ? -5.387 -1.635 9.008 1 88.06 144 GLY B N 1
ATOM 4848 C CA . GLY B 1 144 ? -4.906 -0.34 9.469 1 88.06 144 GLY B CA 1
ATOM 4849 C C . GLY B 1 144 ? -5.691 0.825 8.891 1 88.06 144 GLY B C 1
ATOM 4850 O O . GLY B 1 144 ? -5.957 1.804 9.594 1 88.06 144 GLY B O 1
ATOM 4851 N N . VAL B 1 145 ? -6.035 0.768 7.672 1 90 145 VAL B N 1
ATOM 4852 C CA . VAL B 1 145 ? -6.785 1.828 7.008 1 90 145 VAL B CA 1
ATOM 4853 C C . VAL B 1 145 ? -8.203 1.895 7.582 1 90 145 VAL B C 1
ATOM 4855 O O . VAL B 1 145 ? -8.734 2.982 7.801 1 90 145 VAL B O 1
ATOM 4858 N N . VAL B 1 146 ? -8.789 0.707 7.859 1 92.62 146 VAL B N 1
ATOM 4859 C CA . VAL B 1 146 ? -10.133 0.666 8.43 1 92.62 146 VAL B CA 1
ATOM 4860 C C . VAL B 1 146 ? -10.117 1.285 9.828 1 92.62 146 VAL B C 1
ATOM 4862 O O . VAL B 1 146 ? -11.016 2.055 10.18 1 92.62 146 VAL B O 1
ATOM 4865 N N . VAL B 1 147 ? -9.109 1.027 10.547 1 92.75 147 VAL B N 1
ATOM 4866 C CA . VAL B 1 147 ? -8.977 1.612 11.883 1 92.75 147 VAL B CA 1
ATOM 4867 C C . VAL B 1 147 ? -8.836 3.129 11.766 1 92.75 147 VAL B C 1
ATOM 4869 O O . VAL B 1 147 ? -9.375 3.871 12.594 1 92.75 147 VAL B O 1
ATOM 4872 N N . SER B 1 148 ? -8.188 3.486 10.766 1 92 148 SER B N 1
ATOM 4873 C CA . SER B 1 148 ? -8.031 4.922 10.547 1 92 148 SER B CA 1
ATOM 4874 C C . SER B 1 148 ? -9.375 5.582 10.25 1 92 148 SER B C 1
ATOM 4876 O O . SER B 1 148 ? -9.641 6.695 10.711 1 92 148 SER B O 1
ATOM 4878 N N . TYR B 1 149 ? -10.219 4.906 9.477 1 94 149 TYR B N 1
ATOM 4879 C CA . TYR B 1 149 ? -11.555 5.43 9.211 1 94 149 TYR B CA 1
ATOM 4880 C C . TYR B 1 149 ? -12.352 5.574 10.508 1 94 149 TYR B C 1
ATOM 4882 O O . TYR B 1 149 ? -13 6.598 10.734 1 94 149 TYR B O 1
ATOM 4890 N N . TYR B 1 150 ? -12.242 4.582 11.32 1 95.69 150 TYR B N 1
ATOM 4891 C CA . TYR B 1 150 ? -12.969 4.602 12.578 1 95.69 150 TYR B CA 1
ATOM 4892 C C . TYR B 1 150 ? -12.445 5.699 13.5 1 95.69 150 TYR B C 1
ATOM 4894 O O . TYR B 1 150 ? -13.219 6.371 14.18 1 95.69 150 TYR B O 1
ATOM 4902 N N . LEU B 1 151 ? -11.188 5.867 13.461 1 94.5 151 LEU B N 1
ATOM 4903 C CA . LEU B 1 151 ? -10.602 6.918 14.289 1 94.5 151 LEU B CA 1
ATOM 4904 C C . LEU B 1 151 ? -11.078 8.297 13.836 1 94.5 151 LEU B C 1
ATOM 4906 O O . LEU B 1 151 ? -11.43 9.133 14.664 1 94.5 151 LEU B O 1
ATOM 4910 N N . GLU B 1 152 ? -11.062 8.469 12.578 1 94.81 152 GLU B N 1
ATOM 4911 C CA . GLU B 1 152 ? -11.57 9.727 12.047 1 94.81 152 GLU B CA 1
ATOM 4912 C C . GLU B 1 152 ? -13.031 9.938 12.43 1 94.81 152 GLU B C 1
ATOM 4914 O O . GLU B 1 152 ? -13.414 11.039 12.844 1 94.81 152 GLU B O 1
ATOM 4919 N N . GLY B 1 153 ? -13.828 8.867 12.328 1 95.38 153 GLY B N 1
ATOM 4920 C CA . GLY B 1 153 ? -15.234 8.961 12.688 1 95.38 153 GLY B CA 1
ATOM 4921 C C . GLY B 1 153 ? -15.453 9.258 14.156 1 95.38 153 GLY B C 1
ATOM 4922 O O . GLY B 1 153 ? -16.297 10.086 14.508 1 95.38 153 GLY B O 1
ATOM 4923 N N . VAL B 1 154 ? -14.719 8.664 14.961 1 96.12 154 VAL B N 1
ATOM 4924 C CA . VAL B 1 154 ? -14.852 8.859 16.406 1 96.12 154 VAL B CA 1
ATOM 4925 C C . VAL B 1 154 ? -14.438 10.273 16.781 1 96.12 154 VAL B C 1
ATOM 4927 O O . VAL B 1 154 ? -15.125 10.938 17.562 1 96.12 154 VAL B O 1
ATOM 4930 N N . LEU B 1 155 ? -13.359 10.703 16.188 1 95 155 LEU B N 1
ATOM 4931 C CA . LEU B 1 155 ? -12.898 12.062 16.469 1 95 155 LEU B CA 1
ATOM 4932 C C . LEU B 1 155 ? -13.93 13.086 16.016 1 95 155 LEU B C 1
ATOM 4934 O O . LEU B 1 155 ? -14.258 14.016 16.75 1 95 155 LEU B O 1
ATOM 4938 N N . ALA B 1 156 ? -14.391 12.914 14.82 1 95.56 156 ALA B N 1
ATOM 4939 C CA . ALA B 1 156 ? -15.391 13.844 14.305 1 95.56 156 ALA B CA 1
ATOM 4940 C C . ALA B 1 156 ? -16.641 13.852 15.18 1 95.56 156 ALA B C 1
ATOM 4942 O O . ALA B 1 156 ? -17.219 14.914 15.422 1 95.56 156 ALA B O 1
ATOM 4943 N N . THR B 1 157 ? -17.031 12.703 15.656 1 96.06 157 THR B N 1
ATOM 4944 C CA . THR B 1 157 ? -18.203 12.586 16.531 1 96.06 157 THR B CA 1
ATOM 4945 C C . THR B 1 157 ? -17.938 13.289 17.859 1 96.06 157 THR B C 1
ATOM 4947 O O . THR B 1 157 ? -18.828 13.961 18.391 1 96.06 157 THR B O 1
ATOM 4950 N N . MET B 1 158 ? -16.781 13.203 18.359 1 95 158 MET B N 1
ATOM 4951 C CA . MET B 1 158 ? -16.438 13.875 19.609 1 95 158 MET B CA 1
ATOM 4952 C C . MET B 1 158 ? -16.5 15.391 19.453 1 95 158 MET B C 1
ATOM 4954 O O . MET B 1 158 ? -16.969 16.094 20.344 1 95 158 MET B O 1
ATOM 4958 N N . TYR B 1 159 ? -16.016 15.867 18.344 1 94.56 159 TYR B N 1
ATOM 4959 C CA . TYR B 1 159 ? -16.094 17.297 18.078 1 94.56 159 TYR B CA 1
ATOM 4960 C C . TYR B 1 159 ? -17.547 17.75 18 1 94.56 159 TYR B C 1
ATOM 4962 O O . TYR B 1 159 ? -17.906 18.781 18.578 1 94.56 159 TYR B O 1
ATOM 4970 N N . LEU B 1 160 ? -18.359 16.969 17.344 1 94.44 160 LEU B N 1
ATOM 4971 C CA . LEU B 1 160 ? -19.766 17.312 17.219 1 94.44 160 LEU B CA 1
ATOM 4972 C C . LEU B 1 160 ? -20.453 17.328 18.594 1 94.44 160 LEU B C 1
ATOM 4974 O O . LEU B 1 160 ? -21.234 18.219 18.891 1 94.44 160 LEU B O 1
ATOM 4978 N N . MET B 1 161 ? -20.125 16.391 19.406 1 94 161 MET B N 1
ATOM 4979 C CA . MET B 1 161 ? -20.719 16.312 20.734 1 94 161 MET B CA 1
ATOM 4980 C C . MET B 1 161 ? -20.266 17.484 21.594 1 94 161 MET B C 1
ATOM 4982 O O . MET B 1 161 ? -21.078 18.062 22.328 1 94 161 MET B O 1
ATOM 4986 N N . ALA B 1 162 ? -19.031 17.844 21.516 1 90.62 162 ALA B N 1
ATOM 4987 C CA . ALA B 1 162 ? -18.516 18.953 22.297 1 90.62 162 ALA B CA 1
ATOM 4988 C C . ALA B 1 162 ? -19.188 20.266 21.906 1 90.62 162 ALA B C 1
ATOM 4990 O O . ALA B 1 162 ? -19.594 21.047 22.766 1 90.62 162 ALA B O 1
ATOM 4991 N N . PHE B 1 163 ? -19.359 20.453 20.672 1 88.56 163 PHE B N 1
ATOM 4992 C CA . PHE B 1 163 ? -19.984 21.688 20.203 1 88.56 163 PHE B CA 1
ATOM 4993 C C . PHE B 1 163 ? -21.469 21.703 20.516 1 88.56 163 PHE B C 1
ATOM 4995 O O . PHE B 1 163 ? -22.047 22.75 20.812 1 88.56 163 PHE B O 1
ATOM 5002 N N . THR B 1 164 ? -22.109 20.562 20.438 1 88.75 164 THR B N 1
ATOM 5003 C CA . THR B 1 164 ? -23.516 20.469 20.766 1 88.75 164 THR B CA 1
ATOM 5004 C C . THR B 1 164 ? -23.75 20.75 22.25 1 88.75 164 THR B C 1
ATOM 5006 O O . THR B 1 164 ? -24.672 21.484 22.609 1 88.75 164 THR B O 1
ATOM 5009 N N . VAL B 1 165 ? -22.922 20.219 23.062 1 87 165 VAL B N 1
ATOM 5010 C CA . VAL B 1 165 ? -23.062 20.422 24.5 1 87 165 VAL B CA 1
ATOM 5011 C C . VAL B 1 165 ? -22.844 21.906 24.828 1 87 165 VAL B C 1
ATOM 5013 O O . VAL B 1 165 ? -23.547 22.469 25.656 1 87 165 VAL B O 1
ATOM 5016 N N . HIS B 1 166 ? -21.906 22.469 24.172 1 84 166 HIS B N 1
ATOM 5017 C CA . HIS B 1 166 ? -21.625 23.891 24.406 1 84 166 HIS B CA 1
ATOM 5018 C C . HIS B 1 166 ? -22.812 24.75 23.984 1 84 166 HIS B C 1
ATOM 5020 O O . HIS B 1 166 ? -23.188 25.703 24.688 1 84 166 HIS B O 1
ATOM 5026 N N . GLN B 1 167 ? -23.359 24.453 22.922 1 80.44 167 GLN B N 1
ATOM 5027 C CA . GLN B 1 167 ? -24.516 25.219 22.438 1 80.44 167 GLN B CA 1
ATOM 5028 C C . GLN B 1 167 ? -25.719 25.031 23.328 1 80.44 167 GLN B C 1
ATOM 5030 O O . GLN B 1 167 ? -26.484 25.969 23.562 1 80.44 167 GLN B O 1
ATOM 5035 N N . MET B 1 168 ? -25.891 23.844 23.781 1 80.56 168 MET B N 1
ATOM 5036 C CA . MET B 1 168 ? -27.016 23.578 24.672 1 80.56 168 MET B CA 1
ATOM 5037 C C . MET B 1 168 ? -26.844 24.312 26 1 80.56 168 MET B C 1
ATOM 5039 O O . MET B 1 168 ? -27.797 24.828 26.562 1 80.56 168 MET B O 1
ATOM 5043 N N . ARG B 1 169 ? -25.641 24.375 26.453 1 78.44 169 ARG B N 1
ATOM 5044 C CA . ARG B 1 169 ? -25.359 25.078 27.703 1 78.44 169 ARG B CA 1
ATOM 5045 C C . ARG B 1 169 ? -25.578 26.578 27.531 1 78.44 169 ARG B C 1
ATOM 5047 O O . ARG B 1 169 ? -26.062 27.234 28.453 1 78.44 169 ARG B O 1
ATOM 5054 N N . GLN B 1 170 ? -25.141 27.062 26.406 1 74.56 170 GLN B N 1
ATOM 5055 C CA . GLN B 1 170 ? -25.344 28.484 26.141 1 74.56 170 GLN B CA 1
ATOM 5056 C C . GLN B 1 170 ? -26.828 28.812 26.062 1 74.56 170 GLN B C 1
ATOM 5058 O O . GLN B 1 170 ? -27.266 29.875 26.531 1 74.56 170 GLN B O 1
ATOM 5063 N N . HIS B 1 171 ? -27.531 27.953 25.469 1 69.88 171 HIS B N 1
ATOM 5064 C CA . HIS B 1 171 ? -28.969 28.172 25.359 1 69.88 171 HIS B CA 1
ATOM 5065 C C . HIS B 1 171 ? -29.656 28.094 26.719 1 69.88 171 HIS B C 1
ATOM 5067 O O . HIS B 1 171 ? -30.578 28.859 27 1 69.88 171 HIS B O 1
ATOM 5073 N N . LEU B 1 172 ? -29.188 27.156 27.469 1 64.56 172 LEU B N 1
ATOM 5074 C CA . LEU B 1 172 ? -29.781 26.984 28.797 1 64.56 172 LEU B CA 1
ATOM 5075 C C . LEU B 1 172 ? -29.406 28.156 29.703 1 64.56 172 LEU B C 1
ATOM 5077 O O . LEU B 1 172 ? -30.219 28.625 30.484 1 64.56 172 LEU B O 1
ATOM 5081 N N . HIS B 1 173 ? -28.078 28.609 29.594 1 59.5 173 HIS B N 1
ATOM 5082 C CA . HIS B 1 173 ? -27.641 29.734 30.422 1 59.5 173 HIS B CA 1
ATOM 5083 C C . HIS B 1 173 ? -28.188 31.062 29.906 1 59.5 173 HIS B C 1
ATOM 5085 O O . HIS B 1 173 ? -28.281 32.031 30.656 1 59.5 173 HIS B O 1
ATOM 5091 N N . SER B 1 174 ? -28.281 31.297 28.625 1 56.5 174 SER B N 1
ATOM 5092 C CA . SER B 1 174 ? -28.906 32.531 28.156 1 56.5 174 SER B CA 1
ATOM 5093 C C . SER B 1 174 ? -30.297 32.719 28.781 1 56.5 174 SER B C 1
ATOM 5095 O O . SER B 1 174 ? -30.719 33.844 29.016 1 56.5 174 SER B O 1
ATOM 5097 N N . HIS B 1 175 ? -31.078 31.797 29 1 50 175 HIS B N 1
ATOM 5098 C CA . HIS B 1 175 ? -32.344 31.984 29.672 1 50 175 HIS B CA 1
ATOM 5099 C C . HIS B 1 175 ? -32.156 32.219 31.172 1 50 175 HIS B C 1
ATOM 5101 O O . HIS B 1 175 ? -33.062 32.75 31.828 1 50 175 HIS B O 1
ATOM 5107 N N . ILE B 1 176 ? -31.25 31.656 31.812 1 41.59 176 ILE B N 1
ATOM 5108 C CA . ILE B 1 176 ? -31.156 31.938 33.25 1 41.59 176 ILE B CA 1
ATOM 5109 C C . ILE B 1 176 ? -30.359 33.219 33.469 1 41.59 176 ILE B C 1
ATOM 5111 O O . ILE B 1 176 ? -30.719 34.031 34.312 1 41.59 176 ILE B O 1
ATOM 5115 N N . TYR B 1 177 ? -29 33.344 33.312 1 40.69 177 TYR B N 1
ATOM 5116 C CA . TYR B 1 177 ? -27.984 34.156 33.938 1 40.69 177 TYR B CA 1
ATOM 5117 C C . TYR B 1 177 ? -27.859 35.5 33.219 1 40.69 177 TYR B C 1
ATOM 5119 O O . TYR B 1 177 ? -27.375 35.562 32.094 1 40.69 177 TYR B O 1
ATOM 5127 N N . LYS B 1 178 ? -28.781 36.5 33.281 1 43.78 178 LYS B N 1
ATOM 5128 C CA . LYS B 1 178 ? -28.5 37.938 33.281 1 43.78 178 LYS B CA 1
ATOM 5129 C C . LYS B 1 178 ? -27.156 38.219 33.938 1 43.78 178 LYS B C 1
ATOM 5131 O O . LYS B 1 178 ? -26.719 39.375 33.969 1 43.78 178 LYS B O 1
ATOM 5136 N N . LYS B 1 179 ? -26.75 37.625 35.125 1 40.88 179 LYS B N 1
ATOM 5137 C CA . LYS B 1 179 ? -25.672 38.219 35.938 1 40.88 179 LYS B CA 1
ATOM 5138 C C . LYS B 1 179 ? -24.312 37.969 35.312 1 40.88 179 LYS B C 1
ATOM 5140 O O . LYS B 1 179 ? -24.031 36.844 34.844 1 40.88 179 LYS B O 1
ATOM 5145 N N . PRO B 1 180 ? -23.531 39 35.031 1 41.94 180 PRO B N 1
ATOM 5146 C CA . PRO B 1 180 ? -22.172 39 34.5 1 41.94 180 PRO B CA 1
ATOM 5147 C C . PRO B 1 180 ? -21.281 37.969 35.156 1 41.94 180 PRO B C 1
ATOM 5149 O O . PRO B 1 180 ? -21.062 37.969 36.375 1 41.94 180 PRO B O 1
ATOM 5152 N N . ARG B 1 181 ? -21.484 36.688 35.031 1 41.88 181 ARG B N 1
ATOM 5153 C CA . ARG B 1 181 ? -20.609 35.781 35.781 1 41.88 181 ARG B CA 1
ATOM 5154 C C . ARG B 1 181 ? -19.156 36.219 35.688 1 41.88 181 ARG B C 1
ATOM 5156 O O . ARG B 1 181 ? -18.688 36.594 34.594 1 41.88 181 ARG B O 1
ATOM 5163 N N . PRO B 1 182 ? -18.5 36.531 36.781 1 39.75 182 PRO B N 1
ATOM 5164 C CA . PRO B 1 182 ? -17.078 36.875 36.875 1 39.75 182 PRO B CA 1
ATOM 5165 C C . PRO B 1 182 ? -16.203 36 35.969 1 39.75 182 PRO B C 1
ATOM 5167 O O . PRO B 1 182 ? -16.594 34.875 35.656 1 39.75 182 PRO B O 1
ATOM 5170 N N . VAL B 1 183 ? -15.289 36.594 35.188 1 40.25 183 VAL B N 1
ATOM 5171 C CA . VAL B 1 183 ? -14.172 36.031 34.438 1 40.25 183 VAL B CA 1
ATOM 5172 C C . VAL B 1 183 ? -13.641 34.781 35.156 1 40.25 183 VAL B C 1
ATOM 5174 O O . VAL B 1 183 ? -12.711 34.875 35.969 1 40.25 183 VAL B O 1
ATOM 5177 N N . HIS B 1 184 ? -14.359 34.125 36.188 1 42.66 184 HIS B N 1
ATOM 5178 C CA . HIS B 1 184 ? -13.734 33.125 37.031 1 42.66 184 HIS B CA 1
ATOM 5179 C C . HIS B 1 184 ? -12.938 32.125 36.156 1 42.66 184 HIS B C 1
ATOM 5181 O O . HIS B 1 184 ? -13.156 32.031 34.969 1 42.66 184 HIS B O 1
ATOM 5187 N N . LYS B 1 185 ? -12.312 31.094 36.906 1 45.84 185 LYS B N 1
ATOM 5188 C CA . LYS B 1 185 ? -11.375 30.016 36.656 1 45.84 185 LYS B CA 1
ATOM 5189 C C . LYS B 1 185 ? -11.867 29.109 35.5 1 45.84 185 LYS B C 1
ATOM 5191 O O . LYS B 1 185 ? -12.992 28.609 35.562 1 45.84 185 LYS B O 1
ATOM 5196 N N . GLN B 1 186 ? -11.547 29.25 34.312 1 54.19 186 GLN B N 1
ATOM 5197 C CA . GLN B 1 186 ? -11.812 28.484 33.125 1 54.19 186 GLN B CA 1
ATOM 5198 C C . GLN B 1 186 ? -12.023 27 33.438 1 54.19 186 GLN B C 1
ATOM 5200 O O . GLN B 1 186 ? -11.109 26.328 33.906 1 54.19 186 GLN B O 1
ATOM 5205 N N . GLY B 1 187 ? -13.234 26.609 34.031 1 60.97 187 GLY B N 1
ATOM 5206 C CA . GLY B 1 187 ? -13.609 25.25 34.375 1 60.97 187 GLY B CA 1
ATOM 5207 C C . GLY B 1 187 ? -13.117 24.219 33.375 1 60.97 187 GLY B C 1
ATOM 5208 O O . GLY B 1 187 ? -12.695 24.562 32.281 1 60.97 187 GLY B O 1
ATOM 5209 N N . PHE B 1 188 ? -12.867 22.938 33.938 1 74.31 188 PHE B N 1
ATOM 5210 C CA . PHE B 1 188 ? -12.391 21.781 33.188 1 74.31 188 PHE B CA 1
ATOM 5211 C C . PHE B 1 188 ? -13.211 21.609 31.906 1 74.31 188 PHE B C 1
ATOM 5213 O O . PHE B 1 188 ? -12.664 21.281 30.859 1 74.31 188 PHE B O 1
ATOM 5220 N N . GLY B 1 189 ? -14.516 21.922 31.984 1 75.75 189 GLY B N 1
ATOM 5221 C CA . GLY B 1 189 ? -15.375 21.812 30.812 1 75.75 189 GLY B CA 1
ATOM 5222 C C . GLY B 1 189 ? -15.07 22.859 29.75 1 75.75 189 GLY B C 1
ATOM 5223 O O . GLY B 1 189 ? -15.102 22.562 28.562 1 75.75 189 GLY B O 1
ATOM 5224 N N . THR B 1 190 ? -14.711 23.984 30.219 1 79.44 190 THR B N 1
ATOM 5225 C CA . THR B 1 190 ? -14.391 25.047 29.281 1 79.44 190 THR B CA 1
ATOM 5226 C C . THR B 1 190 ? -13.039 24.812 28.609 1 79.44 190 THR B C 1
ATOM 5228 O O . THR B 1 190 ? -12.844 25.141 27.438 1 79.44 190 THR B O 1
ATOM 5231 N N . ARG B 1 191 ? -12.211 24.141 29.359 1 82.88 191 ARG B N 1
ATOM 5232 C CA . ARG B 1 191 ? -10.906 23.812 28.812 1 82.88 191 ARG B CA 1
ATOM 5233 C C . ARG B 1 191 ? -11.031 22.75 27.719 1 82.88 191 ARG B C 1
ATOM 5235 O O . ARG B 1 191 ? -10.32 22.797 26.703 1 82.88 191 ARG B O 1
ATOM 5242 N N . ILE B 1 192 ? -11.938 21.859 27.984 1 84.56 192 ILE B N 1
ATOM 5243 C CA . ILE B 1 192 ? -12.156 20.812 27.016 1 84.56 192 ILE B CA 1
ATOM 5244 C C . ILE B 1 192 ? -12.75 21.391 25.734 1 84.56 192 ILE B C 1
ATOM 5246 O O . ILE B 1 192 ? -12.32 21.062 24.625 1 84.56 192 ILE B O 1
ATOM 5250 N N . PHE B 1 193 ? -13.625 22.234 25.922 1 86.44 193 PHE B N 1
ATOM 5251 C CA . PHE B 1 193 ? -14.234 22.844 24.75 1 86.44 193 PHE B CA 1
ATOM 5252 C C . PHE B 1 193 ? -13.234 23.719 24.016 1 86.44 193 PHE B C 1
ATOM 5254 O O . PHE B 1 193 ? -13.234 23.781 22.781 1 86.44 193 PHE B O 1
ATOM 5261 N N . ASP B 1 194 ? -12.383 24.359 24.75 1 85.88 194 ASP B N 1
ATOM 5262 C CA . ASP B 1 194 ? -11.367 25.203 24.125 1 85.88 194 ASP B CA 1
ATOM 5263 C C . ASP B 1 194 ? -10.367 24.359 23.344 1 85.88 194 ASP B C 1
ATOM 5265 O O . ASP B 1 194 ? -9.852 24.797 22.312 1 85.88 194 ASP B O 1
ATOM 5269 N N . ALA B 1 195 ? -10.156 23.219 23.844 1 87.75 195 ALA B N 1
ATOM 5270 C CA . ALA B 1 195 ? -9.258 22.312 23.125 1 87.75 195 ALA B CA 1
ATOM 5271 C C . ALA B 1 195 ? -9.859 21.891 21.797 1 87.75 195 ALA B C 1
ATOM 5273 O O . ALA B 1 195 ? -9.156 21.844 20.781 1 87.75 195 ALA B O 1
ATOM 5274 N N . PHE B 1 196 ? -11.133 21.609 21.797 1 88.81 196 PHE B N 1
ATOM 5275 C CA . PHE B 1 196 ? -11.797 21.203 20.562 1 88.81 196 PHE B CA 1
ATOM 5276 C C . PHE B 1 196 ? -11.961 22.391 19.609 1 88.81 196 PHE B C 1
ATOM 5278 O O . PHE B 1 196 ? -11.797 22.25 18.406 1 88.81 196 PHE B O 1
ATOM 5285 N N . ARG B 1 197 ? -12.211 23.516 20.172 1 86.25 197 ARG B N 1
ATOM 5286 C CA . ARG B 1 197 ? -12.375 24.719 19.359 1 86.25 197 ARG B CA 1
ATOM 5287 C C . ARG B 1 197 ? -11.047 25.141 18.734 1 86.25 197 ARG B C 1
ATOM 5289 O O . ARG B 1 197 ? -11.008 25.531 17.562 1 86.25 197 ARG B O 1
ATOM 5296 N N . GLY B 1 198 ? -10.023 25 19.453 1 84.75 198 GLY B N 1
ATOM 5297 C CA . GLY B 1 198 ? -8.711 25.422 18.984 1 84.75 198 GLY B CA 1
ATOM 5298 C C . GLY B 1 198 ? -8.109 24.453 17.984 1 84.75 198 GLY B C 1
ATOM 5299 O O . GLY B 1 198 ? -7.324 24.859 17.125 1 84.75 198 GLY B O 1
ATOM 5300 N N . SER B 1 199 ? -8.484 23.188 18.047 1 88.06 199 SER B N 1
ATOM 5301 C CA . SER B 1 199 ? -7.914 22.172 17.156 1 88.06 199 SER B CA 1
ATOM 5302 C C . SER B 1 199 ? -8.82 21.906 15.969 1 88.06 199 SER B C 1
ATOM 5304 O O . SER B 1 199 ? -8.516 21.062 15.125 1 88.06 199 SER B O 1
ATOM 5306 N N . LEU B 1 200 ? -9.914 22.594 15.852 1 88.38 200 LEU B N 1
ATOM 5307 C CA . LEU B 1 200 ? -10.891 22.359 14.797 1 88.38 200 LEU B CA 1
ATOM 5308 C C . LEU B 1 200 ? -10.312 22.688 13.422 1 88.38 200 LEU B C 1
ATOM 5310 O O . LEU B 1 200 ? -10.547 21.953 12.453 1 88.38 200 LEU B O 1
ATOM 5314 N N . ASP B 1 201 ? -9.508 23.688 13.352 1 83.69 201 ASP B N 1
ATOM 5315 C CA . ASP B 1 201 ? -8.961 24.109 12.07 1 83.69 201 ASP B CA 1
ATOM 5316 C C . ASP B 1 201 ? -7.934 23.109 11.555 1 83.69 201 ASP B C 1
ATOM 5318 O O . ASP B 1 201 ? -7.91 22.797 10.359 1 83.69 201 ASP B O 1
ATOM 5322 N N . ILE B 1 202 ? -7.156 22.641 12.445 1 81.88 202 ILE B N 1
ATOM 5323 C CA . ILE B 1 202 ? -6.152 21.656 12.062 1 81.88 202 ILE B CA 1
ATOM 5324 C C . ILE B 1 202 ? -6.844 20.359 11.617 1 81.88 202 ILE B C 1
ATOM 5326 O O . ILE B 1 202 ? -6.426 19.719 10.656 1 81.88 202 ILE B O 1
ATOM 5330 N N . PHE B 1 203 ? -7.871 20.016 12.352 1 89.5 203 PHE B N 1
ATOM 5331 C CA . PHE B 1 203 ? -8.625 18.812 12.016 1 89.5 203 PHE B CA 1
ATOM 5332 C C . PHE B 1 203 ? -9.32 18.969 10.672 1 89.5 203 PHE B C 1
ATOM 5334 O O . PHE B 1 203 ? -9.273 18.078 9.828 1 89.5 203 PHE B O 1
ATOM 5341 N N . LEU B 1 204 ? -9.922 20.078 10.453 1 89.44 204 LEU B N 1
ATOM 5342 C CA . LEU B 1 204 ? -10.609 20.328 9.188 1 89.44 204 LEU B CA 1
ATOM 5343 C C . LEU B 1 204 ? -9.625 20.312 8.023 1 89.44 204 LEU B C 1
ATOM 5345 O O . LEU B 1 204 ? -9.883 19.688 6.996 1 89.44 204 LEU B O 1
ATOM 5349 N N . GLY B 1 205 ? -8.523 21 8.195 1 84.25 205 GLY B N 1
ATOM 5350 C CA . GLY B 1 205 ? -7.508 20.984 7.16 1 84.25 205 GLY B CA 1
ATOM 5351 C C . GLY B 1 205 ? -6.984 19.594 6.855 1 84.25 205 GLY B C 1
ATOM 5352 O O . GLY B 1 205 ? -6.793 19.234 5.688 1 84.25 205 GLY B O 1
ATOM 5353 N N . GLY B 1 206 ? -6.77 18.844 7.93 1 84.06 206 GLY B N 1
ATOM 5354 C CA . GLY B 1 206 ? -6.328 17.469 7.754 1 84.06 206 GLY B CA 1
ATOM 5355 C C . GLY B 1 206 ? -7.355 16.594 7.055 1 84.06 206 GLY B C 1
ATOM 5356 O O . GLY B 1 206 ? -7.012 15.812 6.172 1 84.06 206 GLY B O 1
ATOM 5357 N N . ALA B 1 207 ? -8.531 16.719 7.402 1 89.75 207 ALA B N 1
ATOM 5358 C CA . ALA B 1 207 ? -9.609 15.938 6.805 1 89.75 207 ALA B CA 1
ATOM 5359 C C . ALA B 1 207 ? -9.797 16.312 5.336 1 89.75 207 ALA B C 1
ATOM 5361 O O . ALA B 1 207 ? -10.047 15.438 4.496 1 89.75 207 ALA B O 1
ATOM 5362 N N . MET B 1 208 ? -9.719 17.594 5.051 1 90.31 208 MET B N 1
ATOM 5363 C CA . MET B 1 208 ? -9.844 18.047 3.668 1 90.31 208 MET B CA 1
ATOM 5364 C C . MET B 1 208 ? -8.719 17.469 2.809 1 90.31 208 MET B C 1
ATOM 5366 O O . MET B 1 208 ? -8.953 17.047 1.678 1 90.31 208 MET B O 1
ATOM 5370 N N . LEU B 1 209 ? -7.641 17.453 3.375 1 85.94 209 LEU B N 1
ATOM 5371 C CA . LEU B 1 209 ? -6.492 16.922 2.643 1 85.94 209 LEU B CA 1
ATOM 5372 C C . LEU B 1 209 ? -6.672 15.445 2.342 1 85.94 209 LEU B C 1
ATOM 5374 O O . LEU B 1 209 ? -6.438 15 1.216 1 85.94 209 LEU B O 1
ATOM 5378 N N . ILE B 1 210 ? -7.035 14.703 3.316 1 86.75 210 ILE B N 1
ATOM 5379 C CA . ILE B 1 210 ? -7.23 13.266 3.152 1 86.75 210 ILE B CA 1
ATOM 5380 C C . ILE B 1 210 ? -8.352 13.008 2.146 1 86.75 210 ILE B C 1
ATOM 5382 O O . ILE B 1 210 ? -8.258 12.094 1.325 1 86.75 210 ILE B O 1
ATOM 5386 N N . SER B 1 211 ? -9.312 13.836 2.193 1 92.06 211 SER B N 1
ATOM 5387 C CA . SER B 1 211 ? -10.43 13.664 1.268 1 92.06 211 SER B CA 1
ATOM 5388 C C . SER B 1 211 ? -10.008 13.969 -0.167 1 92.06 211 SER B C 1
ATOM 5390 O O . SER B 1 211 ? -10.367 13.234 -1.092 1 92.06 211 SER B O 1
ATOM 5392 N N . VAL B 1 212 ? -9.281 15 -0.366 1 90 212 VAL B N 1
ATOM 5393 C CA . VAL B 1 212 ? -8.797 15.336 -1.701 1 90 212 VAL B CA 1
ATOM 5394 C C . VAL B 1 212 ? -7.895 14.211 -2.215 1 90 212 VAL B C 1
ATOM 5396 O O . VAL B 1 212 ? -7.984 13.82 -3.383 1 90 212 VAL B O 1
ATOM 5399 N N . ALA B 1 213 ? -7.133 13.719 -1.335 1 88 213 ALA B N 1
ATOM 5400 C CA . ALA B 1 213 ? -6.227 12.633 -1.711 1 88 213 ALA B CA 1
ATOM 5401 C C . ALA B 1 213 ? -7.008 11.375 -2.09 1 88 213 ALA B C 1
ATOM 5403 O O . ALA B 1 213 ? -6.695 10.727 -3.09 1 88 213 ALA B O 1
ATOM 5404 N N . MET B 1 214 ? -7.938 11.062 -1.303 1 91 214 MET B N 1
ATOM 5405 C CA . MET B 1 214 ? -8.734 9.859 -1.551 1 91 214 MET B CA 1
ATOM 5406 C C . MET B 1 214 ? -9.539 10 -2.842 1 91 214 MET B C 1
ATOM 5408 O O . MET B 1 214 ? -9.594 9.07 -3.643 1 91 214 MET B O 1
ATOM 5412 N N . LEU B 1 215 ? -10.078 11.141 -3.031 1 93 215 LEU B N 1
ATOM 5413 C CA . LEU B 1 215 ? -10.859 11.375 -4.242 1 93 215 LEU B CA 1
ATOM 5414 C C . LEU B 1 215 ? -9.953 11.438 -5.469 1 93 215 LEU B C 1
ATOM 5416 O O . LEU B 1 215 ? -10.297 10.898 -6.523 1 93 215 LEU B O 1
ATOM 5420 N N . GLY B 1 216 ? -8.852 12.094 -5.27 1 90.31 216 GLY B N 1
ATOM 5421 C CA . GLY B 1 216 ? -7.895 12.117 -6.363 1 90.31 216 GLY B CA 1
ATOM 5422 C C . GLY B 1 216 ? -7.395 10.734 -6.746 1 90.31 216 GLY B C 1
ATOM 5423 O O . GLY B 1 216 ? -7.289 10.414 -7.934 1 90.31 216 GLY B O 1
ATOM 5424 N N . ALA B 1 217 ? -7.109 9.945 -5.766 1 90 217 ALA B N 1
ATOM 5425 C CA . ALA B 1 217 ? -6.68 8.57 -6.012 1 90 217 ALA B CA 1
ATOM 5426 C C . ALA B 1 217 ? -7.781 7.762 -6.691 1 90 217 ALA B C 1
ATOM 5428 O O . ALA B 1 217 ? -7.508 6.941 -7.57 1 90 217 ALA B O 1
ATOM 5429 N N . SER B 1 218 ? -8.961 7.977 -6.262 1 91.5 218 SER B N 1
ATOM 5430 C CA . SER B 1 218 ? -10.094 7.266 -6.844 1 91.5 218 SER B CA 1
ATOM 5431 C C . SER B 1 218 ? -10.305 7.668 -8.297 1 91.5 218 SER B C 1
ATOM 5433 O O . SER B 1 218 ? -10.664 6.828 -9.133 1 91.5 218 SER B O 1
ATOM 5435 N N . VAL B 1 219 ? -10.133 8.93 -8.594 1 91.75 219 VAL B N 1
ATOM 5436 C CA . VAL B 1 219 ? -10.25 9.398 -9.969 1 91.75 219 VAL B CA 1
ATOM 5437 C C . VAL B 1 219 ? -9.172 8.75 -10.828 1 91.75 219 VAL B C 1
ATOM 5439 O O . VAL B 1 219 ? -9.453 8.273 -11.93 1 91.75 219 VAL B O 1
ATOM 5442 N N . TYR B 1 220 ? -8.062 8.672 -10.336 1 88.19 220 TYR B N 1
ATOM 5443 C CA . TYR B 1 220 ? -6.965 8.055 -11.07 1 88.19 220 TYR B CA 1
ATOM 5444 C C . TYR B 1 220 ? -7.227 6.566 -11.297 1 88.19 220 TYR B C 1
ATOM 5446 O O . TYR B 1 220 ? -7.023 6.059 -12.398 1 88.19 220 TYR B O 1
ATOM 5454 N N . ALA B 1 221 ? -7.578 5.895 -10.227 1 86.19 221 ALA B N 1
ATOM 5455 C CA . ALA B 1 221 ? -7.887 4.473 -10.344 1 86.19 221 ALA B CA 1
ATOM 5456 C C . ALA B 1 221 ? -9.016 4.234 -11.336 1 86.19 221 ALA B C 1
ATOM 5458 O O . ALA B 1 221 ? -8.961 3.305 -12.148 1 86.19 221 ALA B O 1
ATOM 5459 N N . GLY B 1 222 ? -10.039 5.07 -11.258 1 86.81 222 GLY B N 1
ATOM 5460 C CA . GLY B 1 222 ? -11.141 4.957 -12.195 1 86.81 222 GLY B CA 1
ATOM 5461 C C . GLY B 1 222 ? -10.727 5.188 -13.641 1 86.81 222 GLY B C 1
ATOM 5462 O O . GLY B 1 222 ? -11.117 4.438 -14.531 1 86.81 222 GLY B O 1
ATOM 5463 N N . ALA B 1 223 ? -9.93 6.148 -13.875 1 88.06 223 ALA B N 1
ATOM 5464 C CA . ALA B 1 223 ? -9.461 6.465 -15.219 1 88.06 223 ALA B CA 1
ATOM 5465 C C . ALA B 1 223 ? -8.578 5.344 -15.773 1 88.06 223 ALA B C 1
ATOM 5467 O O . ALA B 1 223 ? -8.688 4.988 -16.953 1 88.06 223 ALA B O 1
ATOM 5468 N N . THR B 1 224 ? -7.766 4.789 -14.961 1 84.12 224 THR B N 1
ATOM 5469 C CA . THR B 1 224 ? -6.879 3.711 -15.383 1 84.12 224 THR B CA 1
ATOM 5470 C C . THR B 1 224 ? -7.672 2.439 -15.672 1 84.12 224 THR B C 1
ATOM 5472 O O . THR B 1 224 ? -7.371 1.721 -16.625 1 84.12 224 THR B O 1
ATOM 5475 N N . ASN B 1 225 ? -8.617 2.207 -14.812 1 84.88 225 ASN B N 1
ATOM 5476 C CA . ASN B 1 225 ? -9.453 1.03 -15.031 1 84.88 225 ASN B CA 1
ATOM 5477 C C . ASN B 1 225 ? -10.25 1.143 -16.328 1 84.88 225 ASN B C 1
ATOM 5479 O O . ASN B 1 225 ? -10.445 0.148 -17.031 1 84.88 225 ASN B O 1
ATOM 5483 N N . VAL B 1 226 ? -10.719 2.301 -16.641 1 86.62 226 VAL B N 1
ATOM 5484 C CA . VAL B 1 226 ? -11.445 2.52 -17.891 1 86.62 226 VAL B CA 1
ATOM 5485 C C . VAL B 1 226 ? -10.516 2.314 -19.078 1 86.62 226 VAL B C 1
ATOM 5487 O O . VAL B 1 226 ? -10.891 1.689 -20.062 1 86.62 226 VAL B O 1
ATOM 5490 N N . LYS B 1 227 ? -9.359 2.75 -18.938 1 84 227 LYS B N 1
ATOM 5491 C CA . LYS B 1 227 ? -8.375 2.59 -20 1 84 227 LYS B CA 1
ATOM 5492 C C . LYS B 1 227 ? -8.008 1.12 -20.203 1 84 227 LYS B C 1
ATOM 5494 O O . LYS B 1 227 ? -7.863 0.658 -21.344 1 84 227 LYS B O 1
ATOM 5499 N N . GLU B 1 228 ? -7.863 0.451 -19.141 1 79.75 228 GLU B N 1
ATOM 5500 C CA . GLU B 1 228 ? -7.516 -0.965 -19.203 1 79.75 228 GLU B CA 1
ATOM 5501 C C . GLU B 1 228 ? -8.664 -1.785 -19.781 1 79.75 228 GLU B C 1
ATOM 5503 O O . GLU B 1 228 ? -8.445 -2.74 -20.531 1 79.75 228 GLU B O 1
ATOM 5508 N N . ARG B 1 229 ? -9.773 -1.484 -19.422 1 78 229 ARG B N 1
ATOM 5509 C CA . ARG B 1 229 ? -10.945 -2.205 -19.906 1 78 229 ARG B CA 1
ATOM 5510 C C . ARG B 1 229 ? -11.156 -1.971 -21.406 1 78 229 ARG B C 1
ATOM 5512 O O . ARG B 1 229 ? -11.547 -2.885 -22.125 1 78 229 ARG B O 1
ATOM 5519 N N . THR B 1 230 ? -10.891 -0.832 -21.812 1 77.44 230 THR B N 1
ATOM 5520 C CA . THR B 1 230 ? -11.172 -0.465 -23.203 1 77.44 230 THR B CA 1
ATOM 5521 C C . THR B 1 230 ? -9.969 -0.767 -24.094 1 77.44 230 THR B C 1
ATOM 5523 O O . THR B 1 230 ? -10.094 -0.773 -25.312 1 77.44 230 THR B O 1
ATOM 5526 N N . GLY B 1 231 ? -8.922 -1.091 -23.469 1 75.19 231 GLY B N 1
ATOM 5527 C CA . GLY B 1 231 ? -7.727 -1.341 -24.266 1 75.19 231 GLY B CA 1
ATOM 5528 C C . GLY B 1 231 ? -7.738 -2.697 -24.938 1 75.19 231 GLY B C 1
ATOM 5529 O O . GLY B 1 231 ? -8.539 -3.568 -24.578 1 75.19 231 GLY B O 1
ATOM 5530 N N . ALA B 1 232 ? -6.961 -3.02 -25.969 1 66.5 232 ALA B N 1
ATOM 5531 C CA . ALA B 1 232 ? -6.957 -4.188 -26.844 1 66.5 232 ALA B CA 1
ATOM 5532 C C . ALA B 1 232 ? -6.457 -5.426 -26.109 1 66.5 232 ALA B C 1
ATOM 5534 O O . ALA B 1 232 ? -6.969 -6.531 -26.328 1 66.5 232 ALA B O 1
ATOM 5535 N N . ASN B 1 233 ? -5.449 -5.273 -25.297 1 68.19 233 ASN B N 1
ATOM 5536 C CA . ASN B 1 233 ? -4.871 -6.43 -24.609 1 68.19 233 ASN B CA 1
ATOM 5537 C C . ASN B 1 233 ? -4.652 -6.148 -23.125 1 68.19 233 ASN B C 1
ATOM 5539 O O . ASN B 1 233 ? -3.52 -5.953 -22.688 1 68.19 233 ASN B O 1
ATOM 5543 N N . PRO B 1 234 ? -5.816 -6.289 -22.484 1 66.62 234 PRO B N 1
ATOM 5544 C CA . PRO B 1 234 ? -5.684 -5.93 -21.078 1 66.62 234 PRO B CA 1
ATOM 5545 C C . PRO B 1 234 ? -5.074 -7.051 -20.234 1 66.62 234 PRO B C 1
ATOM 5547 O O . PRO B 1 234 ? -5.16 -8.219 -20.609 1 66.62 234 PRO B O 1
ATOM 5550 N N . ASP B 1 235 ? -4.316 -6.621 -19.203 1 65.75 235 ASP B N 1
ATOM 5551 C CA . ASP B 1 235 ? -3.857 -7.582 -18.219 1 65.75 235 ASP B CA 1
ATOM 5552 C C . ASP B 1 235 ? -5.035 -8.289 -17.547 1 65.75 235 ASP B C 1
ATOM 5554 O O . ASP B 1 235 ? -6.145 -7.75 -17.5 1 65.75 235 ASP B O 1
ATOM 5558 N N . LEU B 1 236 ? -4.715 -9.523 -17.219 1 74.5 236 LEU B N 1
ATOM 5559 C CA . LEU B 1 236 ? -5.746 -10.211 -16.438 1 74.5 236 LEU B CA 1
ATOM 5560 C C . LEU B 1 236 ? -6.062 -9.445 -15.156 1 74.5 236 LEU B C 1
ATOM 5562 O O . LEU B 1 236 ? -5.16 -8.898 -14.516 1 74.5 236 LEU B O 1
ATOM 5566 N N . PRO B 1 237 ? -7.344 -9.328 -14.977 1 69.56 237 PRO B N 1
ATOM 5567 C CA . PRO B 1 237 ? -7.695 -8.617 -13.742 1 69.56 237 PRO B CA 1
ATOM 5568 C C . PRO B 1 237 ? -7.117 -9.273 -12.492 1 69.56 237 PRO B C 1
ATOM 5570 O O . PRO B 1 237 ? -7.203 -10.5 -12.344 1 69.56 237 PRO B O 1
ATOM 5573 N N . SER B 1 238 ? -6.371 -8.461 -11.789 1 71.38 238 SER B N 1
ATOM 5574 C CA . SER B 1 238 ? -5.863 -8.945 -10.508 1 71.38 238 SER B CA 1
ATOM 5575 C C . SER B 1 238 ? -7.004 -9.234 -9.531 1 71.38 238 SER B C 1
ATOM 5577 O O . SER B 1 238 ? -8.078 -8.633 -9.633 1 71.38 238 SER B O 1
ATOM 5579 N N . PRO B 1 239 ? -6.793 -10.203 -8.734 1 73.12 239 PRO B N 1
ATOM 5580 C CA . PRO B 1 239 ? -7.852 -10.562 -7.785 1 73.12 239 PRO B CA 1
ATOM 5581 C C . PRO B 1 239 ? -8.305 -9.383 -6.934 1 73.12 239 PRO B C 1
ATOM 5583 O O . PRO B 1 239 ? -9.461 -9.336 -6.504 1 73.12 239 PRO B O 1
ATOM 5586 N N . ASP B 1 240 ? -7.52 -8.398 -6.801 1 73.31 240 ASP B N 1
ATOM 5587 C CA . ASP B 1 240 ? -7.863 -7.266 -5.945 1 73.31 240 ASP B CA 1
ATOM 5588 C C . ASP B 1 240 ? -8.594 -6.18 -6.734 1 73.31 240 ASP B C 1
ATOM 5590 O O . ASP B 1 240 ? -9.203 -5.285 -6.148 1 73.31 240 ASP B O 1
ATOM 5594 N N . SER B 1 241 ? -8.648 -6.316 -8.039 1 71.62 241 SER B N 1
ATOM 5595 C CA . SER B 1 241 ? -9.188 -5.246 -8.875 1 71.62 241 SER B CA 1
ATOM 5596 C C . SER B 1 241 ? -10.703 -5.316 -8.945 1 71.62 241 SER B C 1
ATOM 5598 O O . SER B 1 241 ? -11.367 -4.312 -9.242 1 71.62 241 SER B O 1
ATOM 5600 N N . ILE B 1 242 ? -11.242 -6.441 -8.609 1 77.5 242 ILE B N 1
ATOM 5601 C CA . ILE B 1 242 ? -12.68 -6.617 -8.789 1 77.5 242 ILE B CA 1
ATOM 5602 C C . ILE B 1 242 ? -13.438 -5.73 -7.809 1 77.5 242 ILE B C 1
ATOM 5604 O O . ILE B 1 242 ? -14.438 -5.098 -8.172 1 77.5 242 ILE B O 1
ATOM 5608 N N . TYR B 1 243 ? -12.914 -5.652 -6.625 1 86.19 243 TYR B N 1
ATOM 5609 C CA . TYR B 1 243 ? -13.633 -4.887 -5.609 1 86.19 243 TYR B CA 1
ATOM 5610 C C . TYR B 1 243 ? -12.992 -3.521 -5.402 1 86.19 243 TYR B C 1
ATOM 5612 O O . TYR B 1 243 ? -13.461 -2.723 -4.59 1 86.19 243 TYR B O 1
ATOM 5620 N N . GLU B 1 244 ? -11.945 -3.232 -6.109 1 84.31 244 GLU B N 1
ATOM 5621 C CA . GLU B 1 244 ? -11.211 -1.989 -5.898 1 84.31 244 GLU B CA 1
ATOM 5622 C C . GLU B 1 244 ? -12.078 -0.775 -6.203 1 84.31 244 GLU B C 1
ATOM 5624 O O . GLU B 1 244 ? -12.078 0.203 -5.453 1 84.31 244 GLU B O 1
ATOM 5629 N N . THR B 1 245 ? -12.812 -0.875 -7.266 1 85.38 245 THR B N 1
ATOM 5630 C CA . THR B 1 245 ? -13.633 0.261 -7.672 1 85.38 245 THR B CA 1
ATOM 5631 C C . THR B 1 245 ? -14.773 0.488 -6.684 1 85.38 245 THR B C 1
ATOM 5633 O O . THR B 1 245 ? -15.039 1.623 -6.285 1 85.38 245 THR B O 1
ATOM 5636 N N . ALA B 1 246 ? -15.406 -0.584 -6.332 1 87.62 246 ALA B N 1
ATOM 5637 C CA . ALA B 1 246 ? -16.5 -0.467 -5.371 1 87.62 246 ALA B CA 1
ATOM 5638 C C . ALA B 1 246 ? -16 0.052 -4.027 1 87.62 246 ALA B C 1
ATOM 5640 O O . ALA B 1 246 ? -16.594 0.95 -3.438 1 87.62 246 ALA B O 1
ATOM 5641 N N . LEU B 1 247 ? -14.898 -0.438 -3.596 1 90.12 247 LEU B N 1
ATOM 5642 C CA . LEU B 1 247 ? -14.328 -0.033 -2.312 1 90.12 247 LEU B CA 1
ATOM 5643 C C . LEU B 1 247 ? -13.836 1.41 -2.367 1 90.12 247 LEU B C 1
ATOM 5645 O O . LEU B 1 247 ? -14.008 2.162 -1.405 1 90.12 247 LEU B O 1
ATOM 5649 N N . SER B 1 248 ? -13.234 1.723 -3.463 1 89.94 248 SER B N 1
ATOM 5650 C CA . SER B 1 248 ? -12.766 3.094 -3.631 1 89.94 248 SER B CA 1
ATOM 5651 C C . SER B 1 248 ? -13.922 4.082 -3.629 1 89.94 248 SER B C 1
ATOM 5653 O O . SER B 1 248 ? -13.812 5.176 -3.074 1 89.94 248 SER B O 1
ATOM 5655 N N . LEU B 1 249 ? -14.984 3.682 -4.23 1 90.06 249 LEU B N 1
ATOM 5656 C CA . LEU B 1 249 ? -16.172 4.531 -4.258 1 90.06 249 LEU B CA 1
ATOM 5657 C C . LEU B 1 249 ? -16.719 4.746 -2.852 1 90.06 249 LEU B C 1
ATOM 5659 O O . LEU B 1 249 ? -17.031 5.875 -2.469 1 90.06 249 LEU B O 1
ATOM 5663 N N . ILE B 1 250 ? -16.828 3.75 -2.096 1 90.25 250 ILE B N 1
ATOM 5664 C CA . ILE B 1 250 ? -17.359 3.83 -0.744 1 90.25 250 ILE B CA 1
ATOM 5665 C C . ILE B 1 250 ? -16.422 4.637 0.144 1 90.25 250 ILE B C 1
ATOM 5667 O O . ILE B 1 250 ? -16.859 5.543 0.862 1 90.25 250 ILE B O 1
ATOM 5671 N N . ALA B 1 251 ? -15.141 4.348 0.028 1 91.5 251 ALA B N 1
ATOM 5672 C CA . ALA B 1 251 ? -14.148 5.004 0.875 1 91.5 251 ALA B CA 1
ATOM 5673 C C . ALA B 1 251 ? -14.047 6.492 0.553 1 91.5 251 ALA B C 1
ATOM 5675 O O . ALA B 1 251 ? -13.953 7.324 1.457 1 91.5 251 ALA B O 1
ATOM 5676 N N . SER B 1 252 ? -14.016 6.773 -0.714 1 91.38 252 SER B N 1
ATOM 5677 C CA . SER B 1 252 ? -13.938 8.18 -1.102 1 91.38 252 SER B CA 1
ATOM 5678 C C . SER B 1 252 ? -15.203 8.938 -0.703 1 91.38 252 SER B C 1
ATOM 5680 O O . SER B 1 252 ? -15.133 10.102 -0.316 1 91.38 252 SER B O 1
ATOM 5682 N N . SER B 1 253 ? -16.344 8.32 -0.804 1 89.81 253 SER B N 1
ATOM 5683 C CA . SER B 1 253 ? -17.578 8.953 -0.363 1 89.81 253 SER B CA 1
ATOM 5684 C C . SER B 1 253 ? -17.594 9.164 1.146 1 89.81 253 SER B C 1
ATOM 5686 O O . SER B 1 253 ? -18.062 10.195 1.631 1 89.81 253 SER B O 1
ATOM 5688 N N . TYR B 1 254 ? -17.094 8.219 1.879 1 92.44 254 TYR B N 1
ATOM 5689 C CA . TYR B 1 254 ? -16.984 8.336 3.328 1 92.44 254 TYR B CA 1
ATOM 5690 C C . TYR B 1 254 ? -16.156 9.562 3.717 1 92.44 254 TYR B C 1
ATOM 5692 O O . TYR B 1 254 ? -16.531 10.289 4.648 1 92.44 254 TYR B O 1
ATOM 5700 N N . SER B 1 255 ? -15.117 9.828 2.984 1 92.06 255 SER B N 1
ATOM 5701 C CA . SER B 1 255 ? -14.156 10.859 3.365 1 92.06 255 SER B CA 1
ATOM 5702 C C . SER B 1 255 ? -14.773 12.25 3.26 1 92.06 255 SER B C 1
ATOM 5704 O O . SER B 1 255 ? -14.273 13.203 3.857 1 92.06 255 SER B O 1
ATOM 5706 N N . LEU B 1 256 ? -15.852 12.43 2.58 1 92.25 256 LEU B N 1
ATOM 5707 C CA . LEU B 1 256 ? -16.5 13.727 2.375 1 92.25 256 LEU B CA 1
ATOM 5708 C C . LEU B 1 256 ? -17.297 14.141 3.607 1 92.25 256 LEU B C 1
ATOM 5710 O O . LEU B 1 256 ? -17.375 15.328 3.93 1 92.25 256 LEU B O 1
ATOM 5714 N N . PHE B 1 257 ? -17.766 13.234 4.27 1 92.62 257 PHE B N 1
ATOM 5715 C CA . PHE B 1 257 ? -18.766 13.539 5.289 1 92.62 257 PHE B CA 1
ATOM 5716 C C . PHE B 1 257 ? -18.094 14.102 6.543 1 92.62 257 PHE B C 1
ATOM 5718 O O . PHE B 1 257 ? -18.609 15.039 7.152 1 92.62 257 PHE B O 1
ATOM 5725 N N . PRO B 1 258 ? -16.953 13.547 6.93 1 93.75 258 PRO B N 1
ATOM 5726 C CA . PRO B 1 258 ? -16.281 14.219 8.039 1 93.75 258 PRO B CA 1
ATOM 5727 C C . PRO B 1 258 ? -15.922 15.664 7.723 1 93.75 258 PRO B C 1
ATOM 5729 O O . PRO B 1 258 ? -15.969 16.531 8.602 1 93.75 258 PRO B O 1
ATOM 5732 N N . VAL B 1 259 ? -15.578 15.938 6.516 1 93.5 259 VAL B N 1
ATOM 5733 C CA . VAL B 1 259 ? -15.219 17.297 6.109 1 93.5 259 VAL B CA 1
ATOM 5734 C C . VAL B 1 259 ? -16.453 18.203 6.215 1 93.5 259 VAL B C 1
ATOM 5736 O O . VAL B 1 259 ? -16.359 19.297 6.777 1 93.5 259 VAL B O 1
ATOM 5739 N N . MET B 1 260 ? -17.547 17.734 5.711 1 90.88 260 MET B N 1
ATOM 5740 C CA . MET B 1 260 ? -18.781 18.531 5.75 1 90.88 260 MET B CA 1
ATOM 5741 C C . MET B 1 260 ? -19.234 18.734 7.188 1 90.88 260 MET B C 1
ATOM 5743 O O . MET B 1 260 ? -19.766 19.797 7.527 1 90.88 260 MET B O 1
ATOM 5747 N N . LEU B 1 261 ? -19.047 17.719 7.961 1 92.81 261 LEU B N 1
ATOM 5748 C CA . LEU B 1 261 ? -19.422 17.812 9.375 1 92.81 261 LEU B CA 1
ATOM 5749 C C . LEU B 1 261 ? -18.562 18.859 10.086 1 92.81 261 LEU B C 1
ATOM 5751 O O . LEU B 1 261 ? -19.109 19.734 10.773 1 92.81 261 LEU B O 1
ATOM 5755 N N . LEU B 1 262 ? -17.281 18.859 9.867 1 92.44 262 LEU B N 1
ATOM 5756 C CA . LEU B 1 262 ? -16.375 19.781 10.531 1 92.44 262 LEU B CA 1
ATOM 5757 C C . LEU B 1 262 ? -16.531 21.188 9.977 1 92.44 262 LEU B C 1
ATOM 5759 O O . LEU B 1 262 ? -16.406 22.172 10.711 1 92.44 262 LEU B O 1
ATOM 5763 N N . TYR B 1 263 ? -16.766 21.281 8.719 1 89.44 263 TYR B N 1
ATOM 5764 C CA . TYR B 1 263 ? -16.969 22.578 8.102 1 89.44 263 TYR B CA 1
ATOM 5765 C C . TYR B 1 263 ? -18.203 23.266 8.672 1 89.44 263 TYR B C 1
ATOM 5767 O O . TYR B 1 263 ? -18.234 24.484 8.844 1 89.44 263 TYR B O 1
ATOM 5775 N N . ALA B 1 264 ? -19.219 22.516 8.945 1 86.06 264 ALA B N 1
ATOM 5776 C CA . ALA B 1 264 ? -20.453 23.062 9.516 1 86.06 264 ALA B CA 1
ATOM 5777 C C . ALA B 1 264 ? -20.219 23.609 10.922 1 86.06 264 ALA B C 1
ATOM 5779 O O . ALA B 1 264 ? -20.891 24.531 11.352 1 86.06 264 ALA B O 1
ATOM 5780 N N . LEU B 1 265 ? -19.203 23.094 11.586 1 86.12 265 LEU B N 1
ATOM 5781 C CA . LEU B 1 265 ? -18.938 23.516 12.953 1 86.12 265 LEU B CA 1
ATOM 5782 C C . LEU B 1 265 ? -18 24.719 12.977 1 86.12 265 LEU B C 1
ATOM 5784 O O . LEU B 1 265 ? -17.938 25.453 13.969 1 86.12 265 LEU B O 1
ATOM 5788 N N . ALA B 1 266 ? -17.203 24.922 11.906 1 78.44 266 ALA B N 1
ATOM 5789 C CA . ALA B 1 266 ? -16.188 25.969 11.867 1 78.44 266 ALA B CA 1
ATOM 5790 C C . ALA B 1 266 ? -16.812 27.312 11.516 1 78.44 266 ALA B C 1
ATOM 5792 O O . ALA B 1 266 ? -17.766 27.391 10.734 1 78.44 266 ALA B O 1
ATOM 5793 N N . LYS B 1 267 ? -16.375 28.266 12.305 1 69.56 267 LYS B N 1
ATOM 5794 C CA . LYS B 1 267 ? -16.781 29.625 11.953 1 69.56 267 LYS B CA 1
ATOM 5795 C C . LYS B 1 267 ? -15.875 30.203 10.867 1 69.56 267 LYS B C 1
ATOM 5797 O O . LYS B 1 267 ? -14.648 30.062 10.93 1 69.56 267 LYS B O 1
ATOM 5802 N N . HIS B 1 268 ? -16.484 30.5 9.797 1 62.5 268 HIS B N 1
ATOM 5803 C CA . HIS B 1 268 ? -15.703 30.953 8.648 1 62.5 268 HIS B CA 1
ATOM 5804 C C . HIS B 1 268 ? -15.625 32.469 8.586 1 62.5 268 HIS B C 1
ATOM 5806 O O . HIS B 1 268 ? -16.641 33.125 8.352 1 62.5 268 HIS B O 1
ATOM 5812 N N . ASP B 1 269 ? -14.547 32.969 9.297 1 62.66 269 ASP B N 1
ATOM 5813 C CA . ASP B 1 269 ? -14.375 34.406 9.203 1 62.66 269 ASP B CA 1
ATOM 5814 C C . ASP B 1 269 ? -13.164 34.75 8.344 1 62.66 269 ASP B C 1
ATOM 5816 O O . ASP B 1 269 ? -12.227 33.969 8.227 1 62.66 269 ASP B O 1
ATOM 5820 N N . GLY B 1 270 ? -13.258 35.75 7.57 1 63.22 270 GLY B N 1
ATOM 5821 C CA . GLY B 1 270 ? -12.141 36.344 6.852 1 63.22 270 GLY B CA 1
ATOM 5822 C C . GLY B 1 270 ? -11.922 35.719 5.48 1 63.22 270 GLY B C 1
ATOM 5823 O O . GLY B 1 270 ? -12.844 35.156 4.887 1 63.22 270 GLY B O 1
ATOM 5824 N N . HIS B 1 271 ? -10.852 35.875 4.914 1 67.38 271 HIS B N 1
ATOM 5825 C CA . HIS B 1 271 ? -10.492 35.438 3.572 1 67.38 271 HIS B CA 1
ATOM 5826 C C . HIS B 1 271 ? -10.297 33.906 3.525 1 67.38 271 HIS B C 1
ATOM 5828 O O . HIS B 1 271 ? -10.391 33.312 2.455 1 67.38 271 HIS B O 1
ATOM 5834 N N . ARG B 1 272 ? -10.133 33.281 4.656 1 74.19 272 ARG B N 1
ATOM 5835 C CA . ARG B 1 272 ? -9.953 31.844 4.699 1 74.19 272 ARG B CA 1
ATOM 5836 C C . ARG B 1 272 ? -11.258 31.125 4.387 1 74.19 272 ARG B C 1
ATOM 5838 O O . ARG B 1 272 ? -11.25 29.953 4.008 1 74.19 272 ARG B O 1
ATOM 5845 N N . LYS B 1 273 ? -12.281 31.906 4.473 1 76.81 273 LYS B N 1
ATOM 5846 C CA . LYS B 1 273 ? -13.57 31.344 4.105 1 76.81 273 LYS B CA 1
ATOM 5847 C C . LYS B 1 273 ? -13.602 30.953 2.627 1 76.81 273 LYS B C 1
ATOM 5849 O O . LYS B 1 273 ? -14.148 29.922 2.26 1 76.81 273 LYS B O 1
ATOM 5854 N N . TRP B 1 274 ? -12.922 31.75 1.861 1 77.44 274 TRP B N 1
ATOM 5855 C CA . TRP B 1 274 ? -12.93 31.5 0.424 1 77.44 274 TRP B CA 1
ATOM 5856 C C . TRP B 1 274 ? -12.047 30.297 0.081 1 77.44 274 TRP B C 1
ATOM 5858 O O . TRP B 1 274 ? -12.336 29.562 -0.864 1 77.44 274 TRP B O 1
ATOM 5868 N N . LEU B 1 275 ? -11.031 30.109 0.847 1 77.69 275 LEU B N 1
ATOM 5869 C CA . LEU B 1 275 ? -10.18 28.953 0.619 1 77.69 275 LEU B CA 1
ATOM 5870 C C . LEU B 1 275 ? -10.922 27.656 0.944 1 77.69 275 LEU B C 1
ATOM 5872 O O . LEU B 1 275 ? -10.875 26.703 0.171 1 77.69 275 LEU B O 1
ATOM 5876 N N . HIS B 1 276 ? -11.609 27.703 2.021 1 83 276 HIS B N 1
ATOM 5877 C CA . HIS B 1 276 ? -12.375 26.531 2.396 1 83 276 HIS B CA 1
ATOM 5878 C C . HIS B 1 276 ? -13.484 26.25 1.386 1 83 276 HIS B C 1
ATOM 5880 O O . HIS B 1 276 ? -13.727 25.094 1.025 1 83 276 HIS B O 1
ATOM 5886 N N . ARG B 1 277 ? -14.062 27.312 0.911 1 83.25 277 ARG B N 1
ATOM 5887 C CA . ARG B 1 277 ? -15.133 27.141 -0.069 1 83.25 277 ARG B CA 1
ATOM 5888 C C . ARG B 1 277 ? -14.586 26.609 -1.389 1 83.25 277 ARG B C 1
ATOM 5890 O O . ARG B 1 277 ? -15.227 25.781 -2.039 1 83.25 277 ARG B O 1
ATOM 5897 N N . SER B 1 278 ? -13.438 27.094 -1.756 1 85.12 278 SER B N 1
ATOM 5898 C CA . SER B 1 278 ? -12.82 26.594 -2.979 1 85.12 278 SER B CA 1
ATOM 5899 C C . SER B 1 278 ? -12.484 25.109 -2.861 1 85.12 278 SER B C 1
ATOM 5901 O O . SER B 1 278 ? -12.672 24.344 -3.816 1 85.12 278 SER B O 1
ATOM 5903 N N . VAL B 1 279 ? -12.039 24.672 -1.691 1 87 279 VAL B N 1
ATOM 5904 C CA . VAL B 1 279 ? -11.703 23.266 -1.481 1 87 279 VAL B CA 1
ATOM 5905 C C . VAL B 1 279 ? -12.977 22.422 -1.499 1 87 279 VAL B C 1
ATOM 5907 O O . VAL B 1 279 ? -12.984 21.312 -2.027 1 87 279 VAL B O 1
ATOM 5910 N N . LEU B 1 280 ? -14.008 22.953 -0.975 1 88.5 280 LEU B N 1
ATOM 5911 C CA . LEU B 1 280 ? -15.273 22.219 -0.986 1 88.5 280 LEU B CA 1
ATOM 5912 C C . LEU B 1 280 ? -15.789 22.062 -2.41 1 88.5 280 LEU B C 1
ATOM 5914 O O . LEU B 1 280 ? -16.328 21.016 -2.764 1 88.5 280 LEU B O 1
ATOM 5918 N N . PHE B 1 281 ? -15.578 23.094 -3.227 1 89 281 PHE B N 1
ATOM 5919 C CA . PHE B 1 281 ? -15.977 23 -4.625 1 89 281 PHE B CA 1
ATOM 5920 C C . PHE B 1 281 ? -15.117 21.984 -5.371 1 89 281 PHE B C 1
ATOM 5922 O O . PHE B 1 281 ? -15.617 21.25 -6.223 1 89 281 PHE B O 1
ATOM 5929 N N . LEU B 1 282 ? -13.922 21.984 -5.031 1 90.62 282 LEU B N 1
ATOM 5930 C CA . LEU B 1 282 ? -13.023 21 -5.625 1 90.62 282 LEU B CA 1
ATOM 5931 C C . LEU B 1 282 ? -13.422 19.594 -5.219 1 90.62 282 LEU B C 1
ATOM 5933 O O . LEU B 1 282 ? -13.453 18.688 -6.059 1 90.62 282 LEU B O 1
ATOM 5937 N N . LEU B 1 283 ? -13.695 19.422 -3.951 1 92.81 283 LEU B N 1
ATOM 5938 C CA . LEU B 1 283 ? -14.117 18.125 -3.453 1 92.81 283 LEU B CA 1
ATOM 5939 C C . LEU B 1 283 ? -15.406 17.672 -4.137 1 92.81 283 LEU B C 1
ATOM 5941 O O . LEU B 1 283 ? -15.555 16.484 -4.477 1 92.81 283 LEU B O 1
ATOM 5945 N N . TRP B 1 284 ? -16.281 18.609 -4.34 1 91.69 284 TRP B N 1
ATOM 5946 C CA . TRP B 1 284 ? -17.516 18.297 -5.027 1 91.69 284 TRP B CA 1
ATOM 5947 C C . TRP B 1 284 ? -17.25 17.875 -6.473 1 91.69 284 TRP B C 1
ATOM 5949 O O . TRP B 1 284 ? -17.781 16.875 -6.945 1 91.69 284 TRP B O 1
ATOM 5959 N N . GLY B 1 285 ? -16.453 18.641 -7.172 1 92.81 285 GLY B N 1
ATOM 5960 C CA . GLY B 1 285 ? -16.094 18.297 -8.539 1 92.81 285 GLY B CA 1
ATOM 5961 C C . GLY B 1 285 ? -15.43 16.938 -8.656 1 92.81 285 GLY B C 1
ATOM 5962 O O . GLY B 1 285 ? -15.75 16.156 -9.555 1 92.81 285 GLY B O 1
ATOM 5963 N N . LEU B 1 286 ? -14.555 16.656 -7.746 1 93.81 286 LEU B N 1
ATOM 5964 C CA . LEU B 1 286 ? -13.875 15.359 -7.75 1 93.81 286 LEU B CA 1
ATOM 5965 C C . LEU B 1 286 ? -14.852 14.234 -7.438 1 93.81 286 LEU B C 1
ATOM 5967 O O . LEU B 1 286 ? -14.766 13.148 -8.031 1 93.81 286 LEU B O 1
ATOM 5971 N N . SER B 1 287 ? -15.719 14.508 -6.508 1 93.19 287 SER B N 1
ATOM 5972 C CA . SER B 1 287 ? -16.703 13.492 -6.148 1 93.19 287 SER B CA 1
ATOM 5973 C C . SER B 1 287 ? -17.609 13.156 -7.328 1 93.19 287 SER B C 1
ATOM 5975 O O . SER B 1 287 ? -17.922 11.984 -7.559 1 93.19 287 SER B O 1
ATOM 5977 N N . VAL B 1 288 ? -17.969 14.125 -8.062 1 92.44 288 VAL B N 1
ATOM 5978 C CA . VAL B 1 288 ? -18.812 13.914 -9.242 1 92.44 288 VAL B CA 1
ATOM 5979 C C . VAL B 1 288 ? -18.031 13.109 -10.281 1 92.44 288 VAL B C 1
ATOM 5981 O O . VAL B 1 288 ? -18.578 12.188 -10.891 1 92.44 288 VAL B O 1
ATOM 5984 N N . THR B 1 289 ? -16.844 13.406 -10.398 1 93.25 289 THR B N 1
ATOM 5985 C CA . THR B 1 289 ? -16.016 12.688 -11.359 1 93.25 289 THR B CA 1
ATOM 5986 C C . THR B 1 289 ? -15.844 11.234 -10.953 1 93.25 289 THR B C 1
ATOM 5988 O O . THR B 1 289 ? -15.898 10.336 -11.797 1 93.25 289 THR B O 1
ATOM 5991 N N . VAL B 1 290 ? -15.664 11 -9.68 1 92.81 290 VAL B N 1
ATOM 5992 C CA . VAL B 1 290 ? -15.469 9.641 -9.18 1 92.81 290 VAL B CA 1
ATOM 5993 C C . VAL B 1 290 ? -16.734 8.812 -9.414 1 92.81 290 VAL B C 1
ATOM 5995 O O . VAL B 1 290 ? -16.656 7.676 -9.883 1 92.81 290 VAL B O 1
ATOM 5998 N N . VAL B 1 291 ? -17.859 9.359 -9.117 1 90.69 291 VAL B N 1
ATOM 5999 C CA . VAL B 1 291 ? -19.109 8.625 -9.242 1 90.69 291 VAL B CA 1
ATOM 6000 C C . VAL B 1 291 ? -19.406 8.359 -10.711 1 90.69 291 VAL B C 1
ATOM 6002 O O . VAL B 1 291 ? -20.047 7.359 -11.055 1 90.69 291 VAL B O 1
ATOM 6005 N N . TYR B 1 292 ? -18.844 9.156 -11.555 1 89.56 292 TYR B N 1
ATOM 6006 C CA . TYR B 1 292 ? -19.078 8.969 -12.977 1 89.56 292 TYR B CA 1
ATOM 6007 C C . TYR B 1 292 ? -18.062 7.988 -13.562 1 89.56 292 TYR B C 1
ATOM 6009 O O . TYR B 1 292 ? -18.406 7.133 -14.375 1 89.56 292 TYR B O 1
ATOM 6017 N N . LEU B 1 293 ? -16.891 8.023 -13.117 1 89.88 293 LEU B N 1
ATOM 6018 C CA . LEU B 1 293 ? -15.82 7.25 -13.727 1 89.88 293 LEU B CA 1
ATOM 6019 C C . LEU B 1 293 ? -15.711 5.871 -13.094 1 89.88 293 LEU B C 1
ATOM 6021 O O . LEU B 1 293 ? -15.445 4.883 -13.781 1 89.88 293 LEU B O 1
ATOM 6025 N N . ALA B 1 294 ? -15.867 5.754 -11.82 1 87.56 294 ALA B N 1
ATOM 6026 C CA . ALA B 1 294 ? -15.602 4.52 -11.086 1 87.56 294 ALA B CA 1
ATOM 6027 C C . ALA B 1 294 ? -16.469 3.379 -11.602 1 87.56 294 ALA B C 1
ATOM 6029 O O . ALA B 1 294 ? -15.969 2.307 -11.945 1 87.56 294 ALA B O 1
ATOM 6030 N N . PRO B 1 295 ? -17.797 3.586 -11.773 1 86.38 295 PRO B N 1
ATOM 6031 C CA . PRO B 1 295 ? -18.625 2.477 -12.273 1 86.38 295 PRO B CA 1
ATOM 6032 C C . PRO B 1 295 ? -18.281 2.105 -13.719 1 86.38 295 PRO B C 1
ATOM 6034 O O . PRO B 1 295 ? -18.422 0.942 -14.102 1 86.38 295 PRO B O 1
ATOM 6037 N N . ARG B 1 296 ? -17.828 2.992 -14.461 1 86.88 296 ARG B N 1
ATOM 6038 C CA . ARG B 1 296 ? -17.5 2.734 -15.859 1 86.88 296 ARG B CA 1
ATOM 6039 C C . ARG B 1 296 ? -16.203 1.945 -15.984 1 86.88 296 ARG B C 1
ATOM 6041 O O . ARG B 1 296 ? -15.93 1.356 -17.031 1 86.88 296 ARG B O 1
ATOM 6048 N N . GLY B 1 297 ? -15.461 1.931 -14.969 1 83.25 297 GLY B N 1
ATOM 6049 C CA . GLY B 1 297 ? -14.203 1.195 -14.977 1 83.25 297 GLY B CA 1
ATOM 6050 C C . GLY B 1 297 ? -14.352 -0.239 -14.508 1 83.25 297 GLY B C 1
ATOM 6051 O O . GLY B 1 297 ? -13.406 -1.023 -14.586 1 83.25 297 GLY B O 1
ATOM 6052 N N . GLU B 1 298 ? -15.531 -0.591 -14.055 1 84.5 298 GLU B N 1
ATOM 6053 C CA . GLU B 1 298 ? -15.75 -1.957 -13.594 1 84.5 298 GLU B CA 1
ATOM 6054 C C . GLU B 1 298 ? -15.891 -2.924 -14.766 1 84.5 298 GLU B C 1
ATOM 6056 O O . GLU B 1 298 ? -16.406 -2.557 -15.82 1 84.5 298 GLU B O 1
ATOM 6061 N N . LEU B 1 299 ? -15.445 -4.129 -14.57 1 76.75 299 LEU B N 1
ATOM 6062 C CA . LEU B 1 299 ? -15.398 -5.137 -15.625 1 76.75 299 LEU B CA 1
ATOM 6063 C C . LEU B 1 299 ? -16.812 -5.484 -16.094 1 76.75 299 LEU B C 1
ATOM 6065 O O . LEU B 1 299 ? -17.016 -5.805 -17.266 1 76.75 299 LEU B O 1
ATOM 6069 N N . ASP B 1 300 ? -17.766 -5.43 -15.203 1 78.44 300 ASP B N 1
ATOM 6070 C CA . ASP B 1 300 ? -19.109 -5.863 -15.57 1 78.44 300 ASP B CA 1
ATOM 6071 C C . ASP B 1 300 ? -20.031 -4.664 -15.828 1 78.44 300 ASP B C 1
ATOM 6073 O O . ASP B 1 300 ? -21.25 -4.77 -15.703 1 78.44 300 ASP B O 1
ATOM 6077 N N . TYR B 1 301 ? -19.484 -3.617 -16.172 1 81.81 301 TYR B N 1
ATOM 6078 C CA . TYR B 1 301 ? -20.281 -2.424 -16.391 1 81.81 301 TYR B CA 1
ATOM 6079 C C . TYR B 1 301 ? -21.266 -2.635 -17.531 1 81.81 301 TYR B C 1
ATOM 6081 O O . TYR B 1 301 ? -22.406 -2.178 -17.469 1 81.81 301 TYR B O 1
ATOM 6089 N N . ASP B 1 302 ? -20.828 -3.307 -18.516 1 77.44 302 ASP B N 1
ATOM 6090 C CA . ASP B 1 302 ? -21.672 -3.506 -19.688 1 77.44 302 ASP B CA 1
ATOM 6091 C C . ASP B 1 302 ? -22.828 -4.465 -19.391 1 77.44 302 ASP B C 1
ATOM 6093 O O . ASP B 1 302 ? -23.859 -4.426 -20.062 1 77.44 302 ASP B O 1
ATOM 6097 N N . LEU B 1 303 ? -22.625 -5.285 -18.359 1 74.81 303 LEU B N 1
ATOM 6098 C CA . LEU B 1 303 ? -23.656 -6.25 -18.016 1 74.81 303 LEU B CA 1
ATOM 6099 C C . LEU B 1 303 ? -24.516 -5.738 -16.859 1 74.81 303 LEU B C 1
ATOM 6101 O O . LEU B 1 303 ? -25.281 -6.496 -16.25 1 74.81 303 LEU B O 1
ATOM 6105 N N . ARG B 1 304 ? -24.375 -4.559 -16.578 1 74.38 304 ARG B N 1
ATOM 6106 C CA . ARG B 1 304 ? -25.031 -3.982 -15.406 1 74.38 304 ARG B CA 1
ATOM 6107 C C . ARG B 1 304 ? -26.547 -4.043 -15.531 1 74.38 304 ARG B C 1
ATOM 6109 O O . ARG B 1 304 ? -27.25 -4.09 -14.523 1 74.38 304 ARG B O 1
ATOM 6116 N N . LYS B 1 305 ? -26.938 -3.965 -16.75 1 70.12 305 LYS B N 1
ATOM 6117 C CA . LYS B 1 305 ? -28.375 -3.941 -16.953 1 70.12 305 LYS B CA 1
ATOM 6118 C C . LYS B 1 305 ? -28.938 -5.355 -17.047 1 70.12 305 LYS B C 1
ATOM 6120 O O . LYS B 1 305 ? -30.156 -5.547 -17.062 1 70.12 305 LYS B O 1
ATOM 6125 N N . SER B 1 306 ? -28.094 -6.273 -17.141 1 64 306 SER B N 1
ATOM 6126 C CA . SER B 1 306 ? -28.609 -7.617 -17.391 1 64 306 SER B CA 1
ATOM 6127 C C . SER B 1 306 ? -29.125 -8.25 -16.109 1 64 306 SER B C 1
ATOM 6129 O O . SER B 1 306 ? -29.906 -9.203 -16.141 1 64 306 SER B O 1
ATOM 6131 N N . GLY B 1 307 ? -29.141 -7.594 -14.922 1 58.5 307 GLY B N 1
ATOM 6132 C CA . GLY B 1 307 ? -29.641 -8.133 -13.672 1 58.5 307 GLY B CA 1
ATOM 6133 C C . GLY B 1 307 ? -28.875 -9.352 -13.195 1 58.5 307 GLY B C 1
ATOM 6134 O O . GLY B 1 307 ? -29.141 -9.883 -12.109 1 58.5 307 GLY B O 1
ATOM 6135 N N . GLN B 1 308 ? -28.094 -10.086 -13.984 1 55.59 308 GLN B N 1
ATOM 6136 C CA . GLN B 1 308 ? -27.438 -11.344 -13.648 1 55.59 308 GLN B CA 1
ATOM 6137 C C . GLN B 1 308 ? -26.156 -11.102 -12.859 1 55.59 308 GLN B C 1
ATOM 6139 O O . GLN B 1 308 ? -25.484 -10.094 -13.062 1 55.59 308 GLN B O 1
ATOM 6144 N N . ARG B 1 309 ? -26.219 -11.898 -11.781 1 58.28 309 ARG B N 1
ATOM 6145 C CA . ARG B 1 309 ? -24.984 -11.891 -11.016 1 58.28 309 ARG B CA 1
ATOM 6146 C C . ARG B 1 309 ? -23.7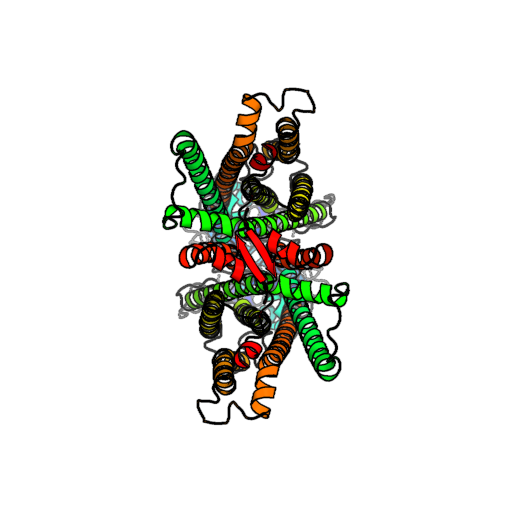81 -12.195 -11.906 1 58.28 309 ARG B C 1
ATOM 6148 O O . ARG B 1 309 ? -23.766 -13.195 -12.625 1 58.28 309 ARG B O 1
ATOM 6155 N N . ASN B 1 310 ? -22.922 -11.211 -12.188 1 57.41 310 ASN B N 1
ATOM 6156 C CA . ASN B 1 310 ? -21.891 -11.195 -13.211 1 57.41 310 ASN B CA 1
ATOM 6157 C C . ASN B 1 310 ? -20.781 -12.195 -12.906 1 57.41 310 ASN B C 1
ATOM 6159 O O . ASN B 1 310 ? -20.203 -12.797 -13.812 1 57.41 310 ASN B O 1
ATOM 6163 N N . PHE B 1 311 ? -20.453 -12.359 -11.578 1 65.62 311 PHE B N 1
ATOM 6164 C CA . PHE B 1 311 ? -19.375 -13.297 -11.25 1 65.62 311 PHE B CA 1
ATOM 6165 C C . PHE B 1 311 ? -19.828 -14.289 -10.195 1 65.62 311 PHE B C 1
ATOM 6167 O O . PHE B 1 311 ? -20.656 -13.961 -9.336 1 65.62 311 PHE B O 1
ATOM 6174 N N . ASP B 1 312 ? -19.5 -15.461 -10.578 1 74.25 312 ASP B N 1
ATOM 6175 C CA . ASP B 1 312 ? -19.672 -16.438 -9.5 1 74.25 312 ASP B CA 1
ATOM 6176 C C . ASP B 1 312 ? -18.922 -16 -8.25 1 74.25 312 ASP B C 1
ATOM 6178 O O . ASP B 1 312 ? -17.844 -15.391 -8.336 1 74.25 312 ASP B O 1
ATOM 6182 N N . CYS B 1 313 ? -19.5 -15.703 -7.172 1 81.56 313 CYS B N 1
ATOM 6183 C CA . CYS B 1 313 ? -18.891 -15.383 -5.887 1 81.56 313 CYS B CA 1
ATOM 6184 C C . CYS B 1 313 ? -18.859 -13.883 -5.652 1 81.56 313 CYS B C 1
ATOM 6186 O O . CYS B 1 313 ? -18.078 -13.391 -4.836 1 81.56 313 CYS B O 1
ATOM 6188 N N . ASP B 1 314 ? -19.562 -13.133 -6.5 1 82.25 314 ASP B N 1
ATOM 6189 C CA . ASP B 1 314 ? -19.641 -11.688 -6.312 1 82.25 314 ASP B CA 1
ATOM 6190 C C . ASP B 1 314 ? -20.297 -11.336 -4.973 1 82.25 314 ASP B C 1
ATOM 6192 O O . ASP B 1 314 ? -21.438 -11.703 -4.719 1 82.25 314 ASP B O 1
ATOM 6196 N N . GLN B 1 315 ? -19.531 -10.68 -4.137 1 83.38 315 GLN B N 1
ATOM 6197 C CA . GLN B 1 315 ? -20.016 -10.367 -2.797 1 83.38 315 GLN B CA 1
ATOM 6198 C C . GLN B 1 315 ? -20.672 -8.992 -2.762 1 83.38 315 GLN B C 1
ATOM 6200 O O . GLN B 1 315 ? -21.219 -8.586 -1.731 1 83.38 315 GLN B O 1
ATOM 6205 N N . ARG B 1 316 ? -20.734 -8.18 -3.854 1 84.25 316 ARG B N 1
ATOM 6206 C CA . ARG B 1 316 ? -21.359 -6.863 -3.91 1 84.25 316 ARG B CA 1
ATOM 6207 C C . ARG B 1 316 ? -22.875 -6.977 -3.807 1 84.25 316 ARG B C 1
ATOM 6209 O O . ARG B 1 316 ? -23.531 -6.062 -3.316 1 84.25 316 ARG B O 1
ATOM 6216 N N . GLY B 1 317 ? -23.344 -8.141 -4.086 1 72.81 317 GLY B N 1
ATOM 6217 C CA . GLY B 1 317 ? -24.781 -8.383 -3.971 1 72.81 317 GLY B CA 1
ATOM 6218 C C . GLY B 1 317 ? -25.562 -7.98 -5.207 1 72.81 317 GLY B C 1
ATOM 6219 O O . GLY B 1 317 ? -25 -7.348 -6.113 1 72.81 317 GLY B O 1
ATOM 6220 N N . SER B 1 318 ? -26.828 -8.297 -5.27 1 72.31 318 SER B N 1
ATOM 6221 C CA . SER B 1 318 ? -27.703 -8.055 -6.41 1 72.31 318 SER B CA 1
ATOM 6222 C C . SER B 1 318 ? -28.125 -6.59 -6.484 1 72.31 318 SER B C 1
ATOM 6224 O O . SER B 1 318 ? -28.5 -6.098 -7.551 1 72.31 318 SER B O 1
ATOM 6226 N N . HIS B 1 319 ? -27.922 -5.891 -5.441 1 76.31 319 HIS B N 1
ATOM 6227 C CA . HIS B 1 319 ? -28.406 -4.516 -5.414 1 76.31 319 HIS B CA 1
ATOM 6228 C C . HIS B 1 319 ? -27.25 -3.525 -5.57 1 76.31 319 HIS B C 1
ATOM 6230 O O . HIS B 1 319 ? -27.406 -2.344 -5.246 1 76.31 319 HIS B O 1
ATOM 6236 N N . TYR B 1 320 ? -26.172 -4 -6.152 1 83.31 320 TYR B N 1
ATOM 6237 C CA . TYR B 1 320 ? -25 -3.146 -6.246 1 83.31 320 TYR B CA 1
ATOM 6238 C C . TYR B 1 320 ? -25.219 -2.016 -7.242 1 83.31 320 TYR B C 1
ATOM 6240 O O . TYR B 1 320 ? -25.016 -0.844 -6.922 1 83.31 320 TYR B O 1
ATOM 6248 N N . TRP B 1 321 ? -25.766 -2.238 -8.359 1 84.75 321 TRP B N 1
ATOM 6249 C CA . TRP B 1 321 ? -25.859 -1.243 -9.422 1 84.75 321 TRP B CA 1
ATOM 6250 C C . TRP B 1 321 ? -26.938 -0.207 -9.102 1 84.75 321 TRP B C 1
ATOM 6252 O O . TRP B 1 321 ? -26.719 0.993 -9.289 1 84.75 321 TRP B O 1
ATOM 6262 N N . PRO B 1 322 ? -28.062 -0.656 -8.508 1 81.81 322 PRO B N 1
ATOM 6263 C CA . PRO B 1 322 ? -29.016 0.367 -8.07 1 81.81 322 PRO B CA 1
ATOM 6264 C C . PRO B 1 322 ? -28.438 1.272 -6.98 1 81.81 322 PRO B C 1
ATOM 6266 O O . PRO B 1 322 ? -28.75 2.465 -6.938 1 81.81 322 PRO B O 1
ATOM 6269 N N . VAL B 1 323 ? -27.688 0.705 -6.203 1 79.75 323 VAL B N 1
ATOM 6270 C CA . VAL B 1 323 ? -27.078 1.49 -5.133 1 79.75 323 VAL B CA 1
ATOM 6271 C C . VAL B 1 323 ? -26.078 2.488 -5.719 1 79.75 323 VAL B C 1
ATOM 6273 O O . VAL B 1 323 ? -26 3.633 -5.27 1 79.75 323 VAL B O 1
ATOM 6276 N N . VAL B 1 324 ? -25.375 2.084 -6.738 1 85.44 324 VAL B N 1
ATOM 6277 C CA . VAL B 1 324 ? -24.422 2.965 -7.398 1 85.44 324 VAL B CA 1
ATOM 6278 C C . VAL B 1 324 ? -25.172 4.121 -8.07 1 85.44 324 VAL B C 1
ATOM 6280 O O . VAL B 1 324 ? -24.734 5.273 -7.98 1 85.44 324 VAL B O 1
ATOM 6283 N N . LYS B 1 325 ? -26.281 3.824 -8.641 1 84.44 325 LYS B N 1
ATOM 6284 C CA . LYS B 1 325 ? -27.078 4.871 -9.273 1 84.44 325 LYS B CA 1
ATOM 6285 C C . LYS B 1 325 ? -27.641 5.836 -8.234 1 84.44 325 LYS B C 1
ATOM 6287 O O . LYS B 1 325 ? -27.656 7.051 -8.445 1 84.44 325 LYS B O 1
ATOM 6292 N N . ALA B 1 326 ? -28.062 5.27 -7.176 1 82.75 326 ALA B N 1
ATOM 6293 C CA . ALA B 1 326 ? -28.562 6.109 -6.09 1 82.75 326 ALA B CA 1
ATOM 6294 C C . ALA B 1 326 ? -27.453 7 -5.527 1 82.75 326 ALA B C 1
ATOM 6296 O O . ALA B 1 326 ? -27.703 8.164 -5.207 1 82.75 326 ALA B O 1
ATOM 6297 N N . THR B 1 327 ? -26.281 6.457 -5.438 1 82.06 327 THR B N 1
ATOM 6298 C CA . THR B 1 327 ? -25.156 7.227 -4.93 1 82.06 327 THR B CA 1
ATOM 6299 C C . THR B 1 327 ? -24.797 8.367 -5.879 1 82.06 327 THR B C 1
ATOM 6301 O O . THR B 1 327 ? -24.469 9.469 -5.441 1 82.06 327 THR B O 1
ATOM 6304 N N . GLN B 1 328 ? -24.906 8.148 -7.145 1 85.19 328 GLN B N 1
ATOM 6305 C CA . GLN B 1 328 ? -24.656 9.195 -8.133 1 85.19 328 GLN B CA 1
ATOM 6306 C C . GLN B 1 328 ? -25.641 10.352 -7.961 1 85.19 328 GLN B C 1
ATOM 6308 O O . GLN B 1 328 ? -25.234 11.516 -7.965 1 85.19 328 GLN B O 1
ATOM 6313 N N . PHE B 1 329 ? -26.797 9.961 -7.672 1 83.19 329 PHE B N 1
ATOM 6314 C CA . PHE B 1 329 ? -27.812 10.984 -7.477 1 83.19 329 PHE B CA 1
ATOM 6315 C C . PHE B 1 329 ? -27.594 11.734 -6.168 1 83.19 329 PHE B C 1
ATOM 6317 O O . PHE B 1 329 ? -27.734 12.953 -6.113 1 83.19 329 PHE B O 1
ATOM 6324 N N . LEU B 1 330 ? -27.219 11 -5.215 1 80.69 330 LEU B N 1
ATOM 6325 C CA . LEU B 1 330 ? -27.047 11.609 -3.898 1 80.69 330 LEU B CA 1
ATOM 6326 C C . LEU B 1 330 ? -25.859 12.57 -3.9 1 80.69 330 LEU B C 1
ATOM 6328 O O . LEU B 1 330 ? -25.922 13.641 -3.297 1 80.69 330 LEU B O 1
ATOM 6332 N N . VAL B 1 331 ? -24.828 12.273 -4.562 1 82.5 331 VAL B N 1
ATOM 6333 C CA . VAL B 1 331 ? -23.609 13.086 -4.586 1 82.5 331 VAL B CA 1
ATOM 6334 C C . VAL B 1 331 ? -23.891 14.391 -5.34 1 82.5 331 VAL B C 1
ATOM 6336 O O . VAL B 1 331 ? -23.344 15.445 -4.984 1 82.5 331 VAL B O 1
ATOM 6339 N N . ILE B 1 332 ? -24.75 14.297 -6.293 1 80.56 332 ILE B N 1
ATOM 6340 C CA . ILE B 1 332 ? -25.047 15.484 -7.09 1 80.56 332 ILE B CA 1
ATOM 6341 C C . ILE B 1 332 ? -26.172 16.281 -6.426 1 80.56 332 ILE B C 1
ATOM 6343 O O . ILE B 1 332 ? -26.062 17.484 -6.242 1 80.56 332 ILE B O 1
ATOM 6347 N N . ALA B 1 333 ? -27.125 15.57 -5.93 1 79.81 333 ALA B N 1
ATOM 6348 C CA . ALA B 1 333 ? -28.375 16.203 -5.496 1 79.81 333 ALA B CA 1
ATOM 6349 C C . ALA B 1 333 ? -28.234 16.766 -4.082 1 79.81 333 ALA B C 1
ATOM 6351 O O . ALA B 1 333 ? -28.766 17.844 -3.783 1 79.81 333 ALA B O 1
ATOM 6352 N N . LEU B 1 334 ? -27.469 16.125 -3.232 1 78.31 334 LEU B N 1
ATOM 6353 C CA . LEU B 1 334 ? -27.453 16.516 -1.827 1 78.31 334 LEU B CA 1
ATOM 6354 C C . LEU B 1 334 ? -26.781 17.875 -1.651 1 78.31 334 LEU B C 1
ATOM 6356 O O . LEU B 1 334 ? -27.312 18.766 -0.979 1 78.31 334 LEU B O 1
ATOM 6360 N N . PRO B 1 335 ? -25.609 18.094 -2.256 1 79.81 335 PRO B N 1
ATOM 6361 C CA . PRO B 1 335 ? -25 19.406 -2.109 1 79.81 335 PRO B CA 1
ATOM 6362 C C . PRO B 1 335 ? -25.844 20.516 -2.74 1 79.81 335 PRO B C 1
ATOM 6364 O O . PRO B 1 335 ? -25.875 21.641 -2.23 1 79.81 335 PRO B O 1
ATOM 6367 N N . LEU B 1 336 ? -26.547 20.188 -3.797 1 80.38 336 LEU B N 1
ATOM 6368 C CA . LEU B 1 336 ? -27.406 21.188 -4.422 1 80.38 336 LEU B CA 1
ATOM 6369 C C . LEU B 1 336 ? -28.594 21.516 -3.521 1 80.38 336 LEU B C 1
ATOM 6371 O O . LEU B 1 336 ? -28.969 22.688 -3.385 1 80.38 336 LEU B O 1
ATOM 6375 N N . LEU B 1 337 ? -29.094 20.484 -2.957 1 77.81 337 LEU B N 1
ATOM 6376 C CA . LEU B 1 337 ? -30.203 20.703 -2.023 1 77.81 337 LEU B CA 1
ATOM 6377 C C . LEU B 1 337 ? -29.734 21.516 -0.817 1 77.81 337 LEU B C 1
ATOM 6379 O O . LEU B 1 337 ? -30.453 22.406 -0.348 1 77.81 337 LEU B O 1
ATOM 6383 N N . TRP B 1 338 ? -28.578 21.203 -0.326 1 77.25 338 TRP B N 1
ATOM 6384 C CA . TRP B 1 338 ? -28.016 21.953 0.795 1 77.25 338 TRP B CA 1
ATOM 6385 C C . TRP B 1 338 ? -27.797 23.422 0.431 1 77.25 338 TRP B C 1
ATOM 6387 O O . TRP B 1 338 ? -28.094 24.312 1.23 1 77.25 338 TRP B O 1
ATOM 6397 N N . PHE B 1 339 ? -27.359 23.609 -0.734 1 77.5 339 PHE B N 1
ATOM 6398 C CA . PHE B 1 339 ? -27.125 24.969 -1.208 1 77.5 339 PHE B CA 1
ATOM 6399 C C . PHE B 1 339 ? -28.438 25.75 -1.298 1 77.5 339 PHE B C 1
ATOM 6401 O O . PHE B 1 339 ? -28.531 26.875 -0.817 1 77.5 339 PHE B O 1
ATOM 6408 N N . ILE B 1 340 ? -29.469 25.156 -1.808 1 77.06 340 ILE B N 1
ATOM 6409 C CA . ILE B 1 340 ? -30.766 25.797 -1.979 1 77.06 340 ILE B CA 1
ATOM 6410 C C . ILE B 1 340 ? -31.375 26.078 -0.613 1 77.06 340 ILE B C 1
ATOM 6412 O O . ILE B 1 340 ? -31.906 27.172 -0.377 1 77.06 340 ILE B O 1
ATOM 6416 N N . MET B 1 341 ? -31.219 25.188 0.25 1 78.44 341 MET B N 1
ATOM 6417 C CA . MET B 1 341 ? -31.781 25.359 1.586 1 78.44 341 MET B CA 1
ATOM 6418 C C . MET B 1 341 ? -31.047 26.438 2.359 1 78.44 341 MET B C 1
ATOM 6420 O O . MET B 1 341 ? -31.656 27.219 3.09 1 78.44 341 MET B O 1
ATOM 6424 N N . THR B 1 342 ? -29.734 26.484 2.197 1 75.38 342 THR B N 1
ATOM 6425 C CA . THR B 1 342 ? -28.953 27.516 2.871 1 75.38 342 THR B CA 1
ATOM 6426 C C . THR B 1 342 ? -29.312 28.906 2.346 1 75.38 342 THR B C 1
ATOM 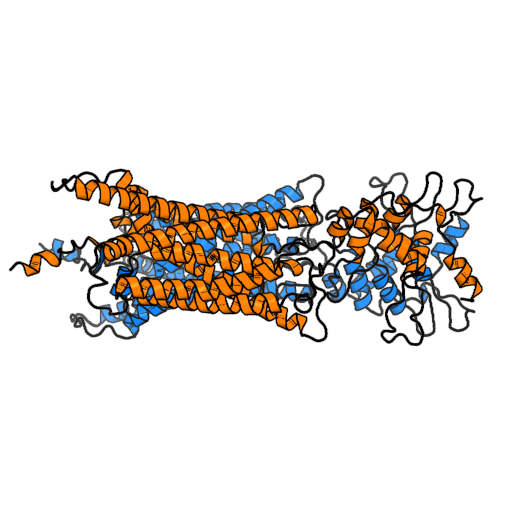6428 O O . THR B 1 342 ? -29.438 29.844 3.121 1 75.38 342 THR B O 1
ATOM 6431 N N . ILE B 1 343 ? -29.5 29 1.081 1 73.5 343 ILE B N 1
ATOM 6432 C CA . ILE B 1 343 ? -29.875 30.281 0.49 1 73.5 343 ILE B CA 1
ATOM 6433 C C . ILE B 1 343 ? -31.266 30.688 0.983 1 73.5 343 ILE B C 1
ATOM 6435 O O . ILE B 1 343 ? -31.5 31.859 1.288 1 73.5 343 ILE B O 1
ATOM 6439 N N . PHE B 1 344 ? -32.094 29.734 1.076 1 74.31 344 PHE B N 1
ATOM 6440 C CA . PHE B 1 344 ? -33.438 30.016 1.547 1 74.31 344 PHE B CA 1
ATOM 6441 C C . PHE B 1 344 ? -33.406 30.5 2.99 1 74.31 344 PHE B C 1
ATOM 6443 O O . PHE B 1 344 ? -34.094 31.484 3.328 1 74.31 344 PHE B O 1
ATOM 6450 N N . LEU B 1 345 ? -32.656 29.938 3.781 1 74.12 345 LEU B N 1
ATOM 6451 C CA . LEU B 1 345 ? -32.625 30.266 5.203 1 74.12 345 LEU B CA 1
ATOM 6452 C C . LEU B 1 345 ? -31.922 31.594 5.449 1 74.12 345 LEU B C 1
ATOM 6454 O O . LEU B 1 345 ? -32.25 32.312 6.391 1 74.12 345 LEU B O 1
ATOM 6458 N N . THR B 1 346 ? -30.875 31.859 4.609 1 70.62 346 THR B N 1
ATOM 6459 C CA . THR B 1 346 ? -30.109 33.062 4.832 1 70.62 346 THR B CA 1
ATOM 6460 C C . THR B 1 346 ? -30.781 34.281 4.164 1 70.62 346 THR B C 1
ATOM 6462 O O . THR B 1 346 ? -30.797 35.375 4.719 1 70.62 346 THR B O 1
ATOM 6465 N N . THR B 1 347 ? -31.328 34.094 2.945 1 70 347 THR B N 1
ATOM 6466 C CA . THR B 1 347 ? -31.844 35.25 2.215 1 70 347 THR B CA 1
ATOM 6467 C C . THR B 1 347 ? -33.375 35.188 2.117 1 70 347 THR B C 1
ATOM 6469 O O . THR B 1 347 ? -34 36.188 1.836 1 70 347 THR B O 1
ATOM 6472 N N . GLY B 1 348 ? -34 34.062 2.57 1 65.56 348 GLY B N 1
ATOM 6473 C CA . GLY B 1 348 ? -35.438 33.906 2.398 1 65.56 348 GLY B CA 1
ATOM 6474 C C . GLY B 1 348 ? -35.875 34.062 0.956 1 65.56 348 GLY B C 1
ATOM 6475 O O . GLY B 1 348 ? -36.938 34.594 0.687 1 65.56 348 GLY B O 1
ATOM 6476 N N . PHE B 1 349 ? -35 33.562 0.012 1 65.38 349 PHE B N 1
ATOM 6477 C CA . PHE B 1 349 ? -35.25 33.719 -1.419 1 65.38 349 PHE B CA 1
ATOM 6478 C C . PHE B 1 349 ? -35.75 35.125 -1.741 1 65.38 349 PHE B C 1
ATOM 6480 O O . PHE B 1 349 ? -36.531 35.312 -2.66 1 65.38 349 PHE B O 1
ATOM 6487 N N . LYS B 1 350 ? -35.188 36.219 -0.958 1 62.25 350 LYS B N 1
ATOM 6488 C CA . LYS B 1 350 ? -35.531 37.625 -1.164 1 62.25 350 LYS B CA 1
ATOM 6489 C C . LYS B 1 350 ? -37.031 37.844 -1.013 1 62.25 350 LYS B C 1
ATOM 6491 O O . LYS B 1 350 ? -37.594 38.781 -1.627 1 62.25 350 LYS B O 1
ATOM 6496 N N . ILE B 1 351 ? -37.75 36.844 -0.484 1 65.12 351 ILE B N 1
ATOM 6497 C CA . ILE B 1 351 ? -39.156 37.125 -0.191 1 65.12 351 ILE B CA 1
ATOM 6498 C C . ILE B 1 351 ? -39.281 38 1.052 1 65.12 351 ILE B C 1
ATOM 6500 O O . ILE B 1 351 ? -38.75 37.656 2.111 1 65.12 351 ILE B O 1
ATOM 6504 N N . PRO B 1 352 ? -39.719 39.188 0.893 1 62.88 352 PRO B N 1
ATOM 6505 C CA . PRO B 1 352 ? -39.812 40.125 2.012 1 62.88 352 PRO B CA 1
ATOM 6506 C C . PRO B 1 352 ? -40.5 39.531 3.227 1 62.88 352 PRO B C 1
ATOM 6508 O O . PRO B 1 352 ? -41.562 38.906 3.086 1 62.88 352 PRO B O 1
ATOM 6511 N N . GLY B 1 353 ? -39.906 39.469 4.496 1 65 353 GLY B N 1
ATOM 6512 C CA . GLY B 1 353 ? -40.531 39.094 5.758 1 65 353 GLY B CA 1
ATOM 6513 C C . GLY B 1 353 ? -40.219 37.656 6.172 1 65 353 GLY B C 1
ATOM 6514 O O . GLY B 1 353 ? -40.469 37.281 7.312 1 65 353 GLY B O 1
ATOM 6515 N N . MET B 1 354 ? -39.844 36.875 5.207 1 65.56 354 MET B N 1
ATOM 6516 C CA . MET B 1 354 ? -39.656 35.469 5.508 1 65.56 354 MET B CA 1
ATOM 6517 C C . MET B 1 354 ? -38.406 35.219 6.359 1 65.56 354 MET B C 1
ATOM 6519 O O . MET B 1 354 ? -38.438 34.406 7.27 1 65.56 354 MET B O 1
ATOM 6523 N N . VAL B 1 355 ? -37.406 36.031 6.125 1 65.56 355 VAL B N 1
ATOM 6524 C CA . VAL B 1 355 ? -36.156 35.875 6.836 1 65.56 355 VAL B CA 1
ATOM 6525 C C . VAL B 1 355 ? -36.344 36.25 8.305 1 65.56 355 VAL B C 1
ATOM 6527 O O . VAL B 1 355 ? -35.688 35.656 9.18 1 65.56 355 VAL B O 1
ATOM 6530 N N . ASP B 1 356 ? -37.438 37.125 8.562 1 67.5 356 ASP B N 1
ATOM 6531 C CA . ASP B 1 356 ? -37.625 37.625 9.914 1 67.5 356 ASP B CA 1
ATOM 6532 C C . ASP B 1 356 ? -38.625 36.781 10.688 1 67.5 356 ASP B C 1
ATOM 6534 O O . ASP B 1 356 ? -38.875 37.062 11.867 1 67.5 356 ASP B O 1
ATOM 6538 N N . LYS B 1 357 ? -39.188 35.844 9.984 1 73.44 357 LYS B N 1
ATOM 6539 C CA . LYS B 1 357 ? -40.125 35 10.734 1 73.44 357 LYS B CA 1
ATOM 6540 C C . LYS B 1 357 ? -39.375 34.219 11.805 1 73.44 357 LYS B C 1
ATOM 6542 O O . LYS B 1 357 ? -38.25 33.75 11.578 1 73.44 357 LYS B O 1
ATOM 6547 N N . PRO B 1 358 ? -39.938 34.156 13.008 1 73.19 358 PRO B N 1
ATOM 6548 C CA . PRO B 1 358 ? -39.281 33.531 14.141 1 73.19 358 PRO B CA 1
ATOM 6549 C C . PRO B 1 358 ? -38.875 32.094 13.859 1 73.19 358 PRO B C 1
ATOM 6551 O O . PRO B 1 358 ? -37.812 31.641 14.305 1 73.19 358 PRO B O 1
ATOM 6554 N N . TRP B 1 359 ? -39.719 31.438 13.078 1 71.88 359 TRP B N 1
ATOM 6555 C CA . TRP B 1 359 ? -39.375 30.047 12.812 1 71.88 359 TRP B CA 1
ATOM 6556 C C . TRP B 1 359 ? -38.125 29.953 11.914 1 71.88 359 TRP B C 1
ATOM 6558 O O . TRP B 1 359 ? -37.281 29.078 12.109 1 71.88 359 TRP B O 1
ATOM 6568 N N . VAL B 1 360 ? -38 30.797 11.023 1 73.44 360 VAL B N 1
ATOM 6569 C CA . VAL B 1 360 ? -36.844 30.812 10.133 1 73.44 360 VAL B CA 1
ATOM 6570 C C . VAL B 1 360 ? -35.594 31.156 10.922 1 73.44 360 VAL B C 1
ATOM 6572 O O . VAL B 1 360 ? -34.5 30.578 10.688 1 73.44 360 VAL B O 1
ATOM 6575 N N . ARG B 1 361 ? -35.781 32.031 11.828 1 70.12 361 ARG B N 1
ATOM 6576 C CA . ARG B 1 361 ? -34.656 32.438 12.648 1 70.12 361 ARG B CA 1
ATOM 6577 C C . ARG B 1 361 ? -34.156 31.266 13.516 1 70.12 361 ARG B C 1
ATOM 6579 O O . ARG B 1 361 ? -32.969 31.047 13.664 1 70.12 361 ARG B O 1
ATOM 6586 N N . ARG B 1 362 ? -35.094 30.562 14.109 1 71.06 362 ARG B N 1
ATOM 6587 C CA . ARG B 1 362 ? -34.75 29.391 14.914 1 71.06 362 ARG B CA 1
ATOM 6588 C C . ARG B 1 362 ? -34.062 28.312 14.062 1 71.06 362 ARG B C 1
ATOM 6590 O O . ARG B 1 362 ? -33.094 27.703 14.5 1 71.06 362 ARG B O 1
ATOM 6597 N N . TRP B 1 363 ? -34.594 28.188 12.922 1 73.81 363 TRP B N 1
ATOM 6598 C CA . TRP B 1 363 ? -34.031 27.156 12.031 1 73.81 363 TRP B CA 1
ATOM 6599 C C . TRP B 1 363 ? -32.656 27.547 11.531 1 73.81 363 TRP B C 1
ATOM 6601 O O . TRP B 1 363 ? -31.797 26.688 11.312 1 73.81 363 TRP B O 1
ATOM 6611 N N . ARG B 1 364 ? -32.531 28.766 11.336 1 73.5 364 ARG B N 1
ATOM 6612 C CA . ARG B 1 364 ? -31.234 29.25 10.867 1 73.5 364 ARG B CA 1
ATOM 6613 C C . ARG B 1 364 ? -30.141 28.969 11.891 1 73.5 364 ARG B C 1
ATOM 6615 O O . ARG B 1 364 ? -29.031 28.578 11.531 1 73.5 364 ARG B O 1
ATOM 6622 N N . SER B 1 365 ? -30.562 29.125 13.195 1 70.75 365 SER B N 1
ATOM 6623 C CA . SER B 1 365 ? -29.578 28.906 14.242 1 70.75 365 SER B CA 1
ATOM 6624 C C . SER B 1 365 ? -29.25 27.438 14.406 1 70.75 365 SER B C 1
ATOM 6626 O O . SER B 1 365 ? -28.125 27.062 14.734 1 70.75 365 SER B O 1
ATOM 6628 N N . MET B 1 366 ? -30.234 26.609 14.062 1 76.62 366 MET B N 1
ATOM 6629 C CA . MET B 1 366 ? -30.062 25.172 14.281 1 76.62 366 MET B CA 1
ATOM 6630 C C . MET B 1 366 ? -29.641 24.469 13 1 76.62 366 MET B C 1
ATOM 6632 O O . MET B 1 366 ? -29.281 23.281 13.016 1 76.62 366 MET B O 1
ATOM 6636 N N . TRP B 1 367 ? -29.656 25.203 11.945 1 80.56 367 TRP B N 1
ATOM 6637 C CA . TRP B 1 367 ? -29.406 24.625 10.633 1 80.56 367 TRP B CA 1
ATOM 6638 C C . TRP B 1 367 ? -28.016 24.031 10.555 1 80.56 367 TRP B C 1
ATOM 6640 O O . TRP B 1 367 ? -27.828 22.906 10.078 1 80.56 367 TRP B O 1
ATOM 6650 N N . ARG B 1 368 ? -27.047 24.688 11.07 1 80.81 368 ARG B N 1
ATOM 6651 C CA . ARG B 1 368 ? -25.656 24.234 11 1 80.81 368 ARG B CA 1
ATOM 6652 C C . ARG B 1 368 ? -25.469 22.969 11.82 1 80.81 368 ARG B C 1
ATOM 6654 O O . ARG B 1 368 ? -24.781 22.031 11.383 1 80.81 368 ARG B O 1
ATOM 6661 N N . LEU B 1 369 ? -26.141 22.938 12.922 1 85.5 369 LEU B N 1
ATOM 6662 C CA . LEU B 1 369 ? -26 21.781 13.789 1 85.5 369 LEU B CA 1
ATOM 6663 C C . LEU B 1 369 ? -26.766 20.578 13.234 1 85.5 369 LEU B C 1
ATOM 6665 O O . LEU B 1 369 ? -26.312 19.438 13.344 1 85.5 369 LEU B O 1
ATOM 6669 N N . MET B 1 370 ? -27.859 20.812 12.664 1 86.38 370 MET B N 1
ATOM 6670 C CA . MET B 1 370 ? -28.641 19.75 12.07 1 86.38 370 MET B CA 1
ATOM 6671 C C . MET B 1 370 ? -27.906 19.109 10.898 1 86.38 370 MET B C 1
ATOM 6673 O O . MET B 1 370 ? -27.891 17.891 10.75 1 86.38 370 MET B O 1
ATOM 6677 N N . VAL B 1 371 ? -27.312 19.906 10.094 1 86.75 371 VAL B N 1
ATOM 6678 C CA . VAL B 1 371 ? -26.547 19.406 8.961 1 86.75 371 VAL B CA 1
ATOM 6679 C C . VAL B 1 371 ? -25.375 18.578 9.461 1 86.75 371 VAL B C 1
ATOM 6681 O O . VAL B 1 371 ? -25.047 17.531 8.891 1 86.75 371 VAL B O 1
ATOM 6684 N N . ALA B 1 372 ? -24.75 18.984 10.5 1 90.81 372 ALA B N 1
ATOM 6685 C CA . ALA B 1 372 ? -23.625 18.25 11.078 1 90.81 372 ALA B CA 1
ATOM 6686 C C . ALA B 1 372 ? -24.078 16.875 11.578 1 90.81 372 ALA B C 1
ATOM 6688 O O . ALA B 1 372 ? -23.406 15.867 11.359 1 90.81 372 ALA B O 1
ATOM 6689 N N . TRP B 1 373 ? -25.266 16.844 12.188 1 93.31 373 TRP B N 1
ATOM 6690 C CA . TRP B 1 373 ? -25.781 15.586 12.719 1 93.31 373 TRP B CA 1
ATOM 6691 C C . TRP B 1 373 ? -26.172 14.641 11.586 1 93.31 373 TRP B C 1
ATOM 6693 O O . TRP B 1 373 ? -25.969 13.43 11.68 1 93.31 373 TRP B O 1
ATOM 6703 N N . ILE B 1 374 ? -26.766 15.148 10.562 1 90.62 374 ILE B N 1
ATOM 6704 C CA . ILE B 1 374 ? -27.125 14.328 9.414 1 90.62 374 ILE B CA 1
ATOM 6705 C C . ILE B 1 374 ? -25.875 13.742 8.773 1 90.62 374 ILE B C 1
ATOM 6707 O O . ILE B 1 374 ? -25.844 12.555 8.438 1 90.62 374 ILE B O 1
ATOM 6711 N N . ASN B 1 375 ? -24.891 14.57 8.617 1 92.06 375 ASN B N 1
ATOM 6712 C CA . ASN B 1 375 ? -23.625 14.086 8.062 1 92.06 375 ASN B CA 1
ATOM 6713 C C . ASN B 1 375 ? -22.984 13.023 8.953 1 92.06 375 ASN B C 1
ATOM 6715 O O . ASN B 1 375 ? -22.375 12.078 8.453 1 92.06 375 ASN B O 1
ATOM 6719 N N . MET B 1 376 ? -23.125 13.141 10.219 1 95.56 376 MET B N 1
ATOM 6720 C CA . MET B 1 376 ? -22.609 12.148 11.148 1 95.56 376 MET B CA 1
ATOM 6721 C C . MET B 1 376 ? -23.312 10.812 10.969 1 95.56 376 MET B C 1
ATOM 6723 O O . MET B 1 376 ? -22.672 9.758 10.93 1 95.56 376 MET B O 1
ATOM 6727 N N . LEU B 1 377 ? -24.594 10.859 10.82 1 94.69 377 LEU B N 1
ATOM 6728 C CA . LEU B 1 377 ? -25.375 9.641 10.648 1 94.69 377 LEU B CA 1
ATOM 6729 C C . LEU B 1 377 ? -25.016 8.938 9.344 1 94.69 377 LEU B C 1
ATOM 6731 O O . LEU B 1 377 ? -24.844 7.719 9.312 1 94.69 377 LEU B O 1
ATOM 6735 N N . ILE B 1 378 ? -24.859 9.719 8.312 1 91 378 ILE B N 1
ATOM 6736 C CA . ILE B 1 378 ? -24.5 9.148 7.02 1 91 378 ILE B CA 1
ATOM 6737 C C . ILE B 1 378 ? -23.078 8.594 7.074 1 91 378 ILE B C 1
ATOM 6739 O O . ILE B 1 378 ? -22.812 7.52 6.527 1 91 378 ILE B O 1
ATOM 6743 N N . MET B 1 379 ? -22.188 9.336 7.691 1 94.06 379 MET B N 1
ATOM 6744 C CA . MET B 1 379 ? -20.797 8.891 7.84 1 94.06 379 MET B CA 1
ATOM 6745 C C . MET B 1 379 ? -20.734 7.516 8.492 1 94.06 379 MET B C 1
ATOM 6747 O O . MET B 1 379 ? -20.109 6.602 7.969 1 94.06 379 MET B O 1
ATOM 6751 N N . TRP B 1 380 ? -21.438 7.355 9.648 1 96 380 TRP B N 1
ATOM 6752 C CA . TRP B 1 380 ? -21.422 6.086 10.367 1 96 380 TRP B CA 1
ATOM 6753 C C . TRP B 1 380 ? -22.188 5.012 9.602 1 96 380 TRP B C 1
ATOM 6755 O O . TRP B 1 380 ? -21.828 3.828 9.672 1 96 380 TRP B O 1
ATOM 6765 N N . GLY B 1 381 ? -23.219 5.375 8.836 1 94.06 381 GLY B N 1
ATOM 6766 C CA . GLY B 1 381 ? -23.906 4.43 7.973 1 94.06 381 GLY B CA 1
ATOM 6767 C C . GLY B 1 381 ? -23.031 3.854 6.883 1 94.06 381 GLY B C 1
ATOM 6768 O O . GLY B 1 381 ? -23.016 2.643 6.656 1 94.06 381 GLY B O 1
ATOM 6769 N N . ILE B 1 382 ? -22.281 4.711 6.223 1 92.25 382 ILE B N 1
ATOM 6770 C CA . ILE B 1 382 ? -21.375 4.277 5.168 1 92.25 382 ILE B CA 1
ATOM 6771 C C . ILE B 1 382 ? -20.281 3.4 5.766 1 92.25 382 ILE B C 1
ATOM 6773 O O . ILE B 1 382 ? -19.891 2.383 5.18 1 92.25 382 ILE B O 1
ATOM 6777 N N . LEU B 1 383 ? -19.766 3.803 6.93 1 95.12 383 LEU B N 1
ATOM 6778 C CA . LEU B 1 383 ? -18.703 3.033 7.578 1 95.12 383 LEU B CA 1
ATOM 6779 C C . LEU B 1 383 ? -19.203 1.649 7.98 1 95.12 383 LEU B C 1
ATOM 6781 O O . LEU B 1 383 ? -18.484 0.659 7.844 1 95.12 383 LEU B O 1
ATOM 6785 N N . ALA B 1 384 ? -20.438 1.591 8.484 1 94.19 384 ALA B N 1
ATOM 6786 C CA . ALA B 1 384 ? -21.031 0.301 8.836 1 94.19 384 ALA B CA 1
ATOM 6787 C C . ALA B 1 384 ? -21.172 -0.585 7.602 1 94.19 384 ALA B C 1
ATOM 6789 O O . ALA B 1 384 ? -20.859 -1.775 7.641 1 94.19 384 ALA B O 1
ATOM 6790 N N . TYR B 1 385 ? -21.578 -0.016 6.566 1 91.5 385 TYR B N 1
ATOM 6791 C CA . TYR B 1 385 ? -21.703 -0.764 5.32 1 91.5 385 TYR B CA 1
ATOM 6792 C C . TYR B 1 385 ? -20.344 -1.235 4.824 1 91.5 385 TYR B C 1
ATOM 6794 O O . TYR B 1 385 ? -20.203 -2.371 4.367 1 91.5 385 TYR B O 1
ATOM 6802 N N . PHE B 1 386 ? -19.422 -0.348 4.84 1 92.25 386 PHE B N 1
ATOM 6803 C CA . PHE B 1 386 ? -18.062 -0.68 4.434 1 92.25 386 PHE B CA 1
ATOM 6804 C C . PHE B 1 386 ? -17.531 -1.855 5.242 1 92.25 386 PHE B C 1
ATOM 6806 O O . PHE B 1 386 ? -16.922 -2.771 4.688 1 92.25 386 PHE B O 1
ATOM 6813 N N . THR B 1 387 ? -17.766 -1.854 6.523 1 93.75 387 THR B N 1
ATOM 6814 C CA . THR B 1 387 ? -17.281 -2.91 7.402 1 93.75 387 THR B CA 1
ATOM 6815 C C . THR B 1 387 ? -17.969 -4.234 7.094 1 93.75 387 THR B C 1
ATOM 6817 O O . THR B 1 387 ? -17.328 -5.289 7.086 1 93.75 387 THR B O 1
ATOM 6820 N N . PHE B 1 388 ? -19.203 -4.141 6.824 1 92.69 388 PHE B N 1
ATOM 6821 C CA . PHE B 1 388 ? -19.953 -5.336 6.469 1 92.69 388 PHE B CA 1
ATOM 6822 C C . PHE B 1 388 ? -19.453 -5.914 5.148 1 92.69 388 PHE B C 1
ATOM 6824 O O . PHE B 1 388 ? -19.25 -7.121 5.031 1 92.69 388 PHE B O 1
ATOM 6831 N N . PHE B 1 389 ? -19.297 -5.055 4.195 1 90.12 389 PHE B N 1
ATOM 6832 C CA . PHE B 1 389 ? -18.812 -5.457 2.879 1 90.12 389 PHE B CA 1
ATOM 6833 C C . PHE B 1 389 ? -17.406 -6.051 2.975 1 90.12 389 PHE B C 1
ATOM 6835 O O . PHE B 1 389 ? -17.125 -7.078 2.355 1 90.12 389 PHE B O 1
ATOM 6842 N N . ARG B 1 390 ? -16.562 -5.406 3.729 1 91.31 390 ARG B N 1
ATOM 6843 C CA . ARG B 1 390 ? -15.211 -5.898 3.939 1 91.31 390 ARG B CA 1
ATOM 6844 C C . ARG B 1 390 ? -15.227 -7.289 4.562 1 91.31 390 ARG B C 1
ATOM 6846 O O . ARG B 1 390 ? -14.461 -8.164 4.152 1 91.31 390 ARG B O 1
ATOM 6853 N N . GLN B 1 391 ? -16.078 -7.488 5.547 1 90.62 391 GLN B N 1
ATOM 6854 C CA . GLN B 1 391 ? -16.156 -8.781 6.219 1 90.62 391 GLN B CA 1
ATOM 6855 C C . GLN B 1 391 ? -16.641 -9.867 5.262 1 90.62 391 GLN B C 1
ATOM 6857 O O . GLN B 1 391 ? -16.156 -11.008 5.324 1 90.62 391 GLN B O 1
ATOM 6862 N N . LYS B 1 392 ? -17.5 -9.539 4.375 1 89.69 392 LYS B N 1
ATOM 6863 C CA . LYS B 1 392 ? -17.969 -10.5 3.381 1 89.69 392 LYS B CA 1
ATOM 6864 C C . LYS B 1 392 ? -16.844 -10.906 2.434 1 89.69 392 LYS B C 1
ATOM 6866 O O . LYS B 1 392 ? -16.734 -12.078 2.059 1 89.69 392 LYS B O 1
ATOM 6871 N N . ILE B 1 393 ? -16.109 -9.984 2.051 1 88.88 393 ILE B N 1
ATOM 6872 C CA . ILE B 1 393 ? -15 -10.258 1.152 1 88.88 393 ILE B CA 1
ATOM 6873 C C . ILE B 1 393 ? -13.984 -11.164 1.85 1 88.88 393 ILE B C 1
ATOM 6875 O O . ILE B 1 393 ? -13.5 -12.133 1.262 1 88.88 393 ILE B O 1
ATOM 6879 N N . ILE B 1 394 ? -13.672 -10.844 3.119 1 88.12 394 ILE B N 1
ATOM 6880 C CA . ILE B 1 394 ? -12.68 -11.602 3.881 1 88.12 394 ILE B CA 1
ATOM 6881 C C . ILE B 1 394 ? -13.188 -13.023 4.117 1 88.12 394 ILE B C 1
ATOM 6883 O O . ILE B 1 394 ? -12.422 -13.984 4.027 1 88.12 394 ILE B O 1
ATOM 6887 N N . ASP B 1 395 ? -14.461 -13.094 4.367 1 87.94 395 ASP B N 1
ATOM 6888 C CA . ASP B 1 395 ? -15.047 -14.414 4.613 1 87.94 395 ASP B CA 1
ATOM 6889 C C . ASP B 1 395 ? -15.031 -15.266 3.344 1 87.94 395 ASP B C 1
ATOM 6891 O O . ASP B 1 395 ? -14.82 -16.469 3.406 1 87.94 395 ASP B O 1
ATOM 6895 N N . ALA B 1 396 ? -15.25 -14.656 2.266 1 86 396 ALA B N 1
ATOM 6896 C CA . ALA B 1 396 ? -15.266 -15.375 0.994 1 86 396 ALA B CA 1
ATOM 6897 C C . ALA B 1 396 ? -13.859 -15.805 0.589 1 86 396 ALA B C 1
ATOM 6899 O O . ALA B 1 396 ? -13.68 -16.859 -0.013 1 86 396 ALA B O 1
ATOM 6900 N N . ALA B 1 397 ? -12.891 -15.039 0.812 1 84.75 397 ALA B N 1
ATOM 6901 C CA . ALA B 1 397 ? -11.508 -15.352 0.434 1 84.75 397 ALA B CA 1
ATOM 6902 C C . ALA B 1 397 ? -10.867 -16.297 1.443 1 84.75 397 ALA B C 1
ATOM 6904 O O . ALA B 1 397 ? -9.875 -16.953 1.134 1 84.75 397 ALA B O 1
ATOM 6905 N N . ASP B 1 398 ? -11.414 -16.5 2.604 1 79 398 ASP B N 1
ATOM 6906 C CA . ASP B 1 398 ? -11.078 -17.469 3.652 1 79 398 ASP B CA 1
ATOM 6907 C C . ASP B 1 398 ? -9.57 -17.578 3.824 1 79 398 ASP B C 1
ATOM 6909 O O . ASP B 1 398 ? -9.008 -18.672 3.68 1 79 398 ASP B O 1
ATOM 6913 N N . GLY B 1 399 ? -8.789 -16.531 4.168 1 71.12 399 GLY B N 1
ATOM 6914 C CA . GLY B 1 399 ? -7.387 -16.641 4.535 1 71.12 399 GLY B CA 1
ATOM 6915 C C . GLY B 1 399 ? -6.445 -16.188 3.436 1 71.12 399 GLY B C 1
ATOM 6916 O O . GLY B 1 399 ? -5.27 -15.922 3.688 1 71.12 399 GLY B O 1
ATOM 6917 N N . ILE B 1 400 ? -6.941 -16.219 2.154 1 75.94 400 ILE B N 1
ATOM 6918 C CA . ILE B 1 400 ? -6.051 -15.82 1.068 1 75.94 400 ILE B CA 1
ATOM 6919 C C . ILE B 1 400 ? -5.898 -14.305 1.053 1 75.94 400 ILE B C 1
ATOM 6921 O O . ILE B 1 400 ? -4.887 -13.781 0.583 1 75.94 400 ILE B O 1
ATOM 6925 N N . ASP B 1 401 ? -6.789 -13.719 1.718 1 73.25 401 ASP B N 1
ATOM 6926 C CA . ASP B 1 401 ? -6.801 -12.258 1.74 1 73.25 401 ASP B CA 1
ATOM 6927 C C . ASP B 1 401 ? -5.754 -11.711 2.711 1 73.25 401 ASP B C 1
ATOM 6929 O O . ASP B 1 401 ? -5.629 -12.203 3.836 1 73.25 401 ASP B O 1
ATOM 6933 N N . GLN B 1 402 ? -4.875 -10.781 2.24 1 71.75 402 GLN B N 1
ATOM 6934 C CA . GLN B 1 402 ? -3.812 -10.195 3.057 1 71.75 402 GLN B CA 1
ATOM 6935 C C . GLN B 1 402 ? -4.27 -8.898 3.711 1 71.75 402 GLN B C 1
ATOM 6937 O O . GLN B 1 402 ? -3.453 -8.141 4.238 1 71.75 402 GLN B O 1
ATOM 6942 N N . ASN B 1 403 ? -5.508 -8.727 3.842 1 71.75 403 ASN B N 1
ATOM 6943 C CA . ASN B 1 403 ? -6.031 -7.457 4.336 1 71.75 403 ASN B CA 1
ATOM 6944 C C . ASN B 1 403 ? -5.969 -7.379 5.855 1 71.75 403 ASN B C 1
ATOM 6946 O O . ASN B 1 403 ? -6.121 -6.301 6.434 1 71.75 403 ASN B O 1
ATOM 6950 N N . ASP B 1 404 ? -5.559 -8.492 6.461 1 75.88 404 ASP B N 1
ATOM 6951 C CA . ASP B 1 404 ? -5.461 -8.477 7.918 1 75.88 404 ASP B CA 1
ATOM 6952 C C . ASP B 1 404 ? -4.012 -8.32 8.367 1 75.88 404 ASP B C 1
ATOM 6954 O O . ASP B 1 404 ? -3.73 -8.25 9.57 1 75.88 404 ASP B O 1
ATOM 6958 N N . LYS B 1 405 ? -3.143 -8.258 7.367 1 77.88 405 LYS B N 1
ATOM 6959 C CA . LYS B 1 405 ? -1.739 -8.023 7.695 1 77.88 405 LYS B CA 1
ATOM 6960 C C . LYS B 1 405 ? -1.407 -6.539 7.672 1 77.88 405 LYS B C 1
ATOM 6962 O O . LYS B 1 405 ? -1.9 -5.801 6.816 1 77.88 405 LYS B O 1
ATOM 6967 N N . TRP B 1 406 ? -0.637 -6.156 8.602 1 81.5 406 TRP B N 1
ATOM 6968 C CA . TRP B 1 406 ? -0.252 -4.754 8.727 1 81.5 406 TRP B CA 1
ATOM 6969 C C . TRP B 1 406 ? 0.882 -4.418 7.762 1 81.5 406 TRP B C 1
ATOM 6971 O O . TRP B 1 406 ? 1.891 -5.125 7.707 1 81.5 406 TRP B O 1
ATOM 6981 N N . THR B 1 407 ? 0.621 -3.467 6.914 1 81.12 407 THR B N 1
ATOM 6982 C CA . THR B 1 407 ? 1.652 -3.014 5.988 1 81.12 407 THR B CA 1
ATOM 6983 C C . THR B 1 407 ? 2.213 -1.661 6.422 1 81.12 407 THR B C 1
ATOM 6985 O O . THR B 1 407 ? 1.658 -1.009 7.309 1 81.12 407 THR B O 1
ATOM 6988 N N . PHE B 1 408 ? 3.311 -1.276 5.809 1 77.5 408 PHE B N 1
ATOM 6989 C CA . PHE B 1 408 ? 3.971 -0.01 6.105 1 77.5 408 PHE B CA 1
ATOM 6990 C C . PHE B 1 408 ? 3.033 1.163 5.844 1 77.5 408 PHE B C 1
ATOM 6992 O O . PHE B 1 408 ? 2.938 2.082 6.66 1 77.5 408 PHE B O 1
ATOM 6999 N N . GLY B 1 409 ? 2.367 1.117 4.805 1 77.88 409 GLY B N 1
ATOM 7000 C CA . GLY B 1 409 ? 1.441 2.178 4.441 1 77.88 409 GLY B CA 1
ATOM 7001 C C . GLY B 1 409 ? 0.289 2.324 5.418 1 77.88 409 GLY B C 1
ATOM 7002 O O . GLY B 1 409 ? -0.169 3.439 5.68 1 77.88 409 GLY B O 1
ATOM 7003 N N . GLN B 1 410 ? -0.141 1.285 6.004 1 84.62 410 GLN B N 1
ATOM 7004 C CA . GLN B 1 410 ? -1.242 1.306 6.961 1 84.62 410 GLN B CA 1
ATOM 7005 C C . GLN B 1 410 ? -0.833 2.006 8.258 1 84.62 410 GLN B C 1
ATOM 7007 O O . GLN B 1 410 ? -1.643 2.697 8.875 1 84.62 410 GLN B O 1
ATOM 7012 N N . VAL B 1 411 ? 0.395 1.846 8.586 1 80.56 411 VAL B N 1
ATOM 7013 C CA . VAL B 1 411 ? 0.892 2.502 9.789 1 80.56 411 VAL B CA 1
ATOM 7014 C C . VAL B 1 411 ? 0.969 4.012 9.562 1 80.56 411 VAL B C 1
ATOM 7016 O O . VAL B 1 411 ? 0.608 4.797 10.438 1 80.56 411 VAL B O 1
ATOM 7019 N N . ILE B 1 412 ? 1.321 4.332 8.391 1 76.62 412 ILE B N 1
ATOM 7020 C CA . ILE B 1 412 ? 1.398 5.75 8.047 1 76.62 412 ILE B CA 1
ATOM 7021 C C . ILE B 1 412 ? -0.002 6.355 8.047 1 76.62 412 ILE B C 1
ATOM 7023 O O . ILE B 1 412 ? -0.193 7.488 8.5 1 76.62 412 ILE B O 1
ATOM 7027 N N . ALA B 1 413 ? -0.987 5.598 7.633 1 81 413 ALA B N 1
ATOM 7028 C CA . ALA B 1 413 ? -2.369 6.07 7.605 1 81 413 ALA B CA 1
ATOM 7029 C C . ALA B 1 413 ? -2.879 6.355 9.016 1 81 413 ALA B C 1
ATOM 7031 O O . ALA B 1 413 ? -3.59 7.34 9.234 1 81 413 ALA B O 1
ATOM 7032 N N . LEU B 1 414 ? -2.455 5.574 9.914 1 83.62 414 LEU B N 1
ATOM 7033 C CA . LEU B 1 414 ? -2.871 5.754 11.305 1 83.62 414 LEU B CA 1
ATOM 7034 C C . LEU B 1 414 ? -2.197 6.977 11.914 1 83.62 414 LEU B C 1
ATOM 7036 O O . LEU B 1 414 ? -2.814 7.707 12.695 1 83.62 414 LEU B O 1
ATOM 7040 N N . ALA B 1 415 ? -1.058 7.215 11.516 1 79.81 415 ALA B N 1
ATOM 7041 C CA . ALA B 1 415 ? -0.26 8.297 12.078 1 79.81 415 ALA B CA 1
ATOM 7042 C C . ALA B 1 415 ? -0.769 9.656 11.609 1 79.81 415 ALA B C 1
ATOM 7044 O O . ALA B 1 415 ? -0.465 10.688 12.211 1 79.81 415 ALA B O 1
ATOM 7045 N N . ALA B 1 416 ? -1.579 9.648 10.602 1 77.94 416 ALA B N 1
ATOM 7046 C CA . ALA B 1 416 ? -2.113 10.891 10.055 1 77.94 416 ALA B CA 1
ATOM 7047 C C . ALA B 1 416 ? -2.947 11.633 11.094 1 77.94 416 ALA B C 1
ATOM 7049 O O . ALA B 1 416 ? -3.111 12.852 11.016 1 77.94 416 ALA B O 1
ATOM 7050 N N . TRP B 1 417 ? -3.426 10.961 12.141 1 86.94 417 TRP B N 1
ATOM 7051 C CA . TRP B 1 417 ? -4.32 11.578 13.109 1 86.94 417 TRP B CA 1
ATOM 7052 C C . TRP B 1 417 ? -3.572 11.945 14.391 1 86.94 417 TRP B C 1
ATOM 7054 O O . TRP B 1 417 ? -4.133 12.578 15.289 1 86.94 417 TRP B O 1
ATOM 7064 N N . ALA B 1 418 ? -2.305 11.68 14.406 1 79.56 418 ALA B N 1
ATOM 7065 C CA . ALA B 1 418 ? -1.513 11.93 15.609 1 79.56 418 ALA B CA 1
ATOM 7066 C C . ALA B 1 418 ? -1.404 13.422 15.898 1 79.56 418 ALA B C 1
ATOM 7068 O O . ALA B 1 418 ? -1.527 13.852 17.047 1 79.56 418 ALA B O 1
ATOM 7069 N N . PRO B 1 419 ? -1.261 14.25 14.875 1 78.56 419 PRO B N 1
ATOM 7070 C CA . PRO B 1 419 ? -1.146 15.68 15.156 1 78.56 419 PRO B CA 1
ATOM 7071 C C . PRO B 1 419 ? -2.412 16.266 15.773 1 78.56 419 PRO B C 1
ATOM 7073 O O . PRO B 1 419 ? -2.334 17.156 16.625 1 78.56 419 PRO B O 1
ATOM 7076 N N . ILE B 1 420 ? -3.496 15.766 15.383 1 85.31 420 ILE B N 1
ATOM 7077 C CA . ILE B 1 420 ? -4.762 16.266 15.914 1 85.31 420 ILE B CA 1
ATOM 7078 C C . ILE B 1 420 ? -4.875 15.906 17.391 1 85.31 420 ILE B C 1
ATOM 7080 O O . ILE B 1 420 ? -5.234 16.75 18.219 1 85.31 420 ILE B O 1
ATOM 7084 N N . LEU B 1 421 ? -4.465 14.719 17.672 1 86.31 421 LEU B N 1
ATOM 7085 C CA . LEU B 1 421 ? -4.5 14.281 19.062 1 86.31 421 LEU B CA 1
ATOM 7086 C C . LEU B 1 421 ? -3.486 15.047 19.906 1 86.31 421 LEU B C 1
ATOM 7088 O O . LEU B 1 421 ? -3.783 15.445 21.031 1 86.31 421 LEU B O 1
ATOM 7092 N N . ALA B 1 422 ? -2.381 15.312 19.344 1 81.06 422 ALA B N 1
ATOM 7093 C CA . ALA B 1 422 ? -1.346 16.062 20.047 1 81.06 422 ALA B CA 1
ATOM 7094 C C . ALA B 1 422 ? -1.794 17.5 20.312 1 81.06 422 ALA B C 1
ATOM 7096 O O . ALA B 1 422 ? -1.529 18.047 21.375 1 81.06 422 ALA B O 1
ATOM 7097 N N . GLU B 1 423 ? -2.455 18.047 19.359 1 84.06 423 GLU B N 1
ATOM 7098 C CA . GLU B 1 423 ? -2.932 19.406 19.531 1 84.06 423 GLU B CA 1
ATOM 7099 C C . GLU B 1 423 ? -4.008 19.5 20.609 1 84.06 423 GLU B C 1
ATOM 7101 O O . GLU B 1 423 ? -4.02 20.438 21.406 1 84.06 423 GLU B O 1
ATOM 7106 N N . ILE B 1 424 ? -4.891 18.547 20.641 1 87.75 424 ILE B N 1
ATOM 7107 C CA . ILE B 1 424 ? -5.941 18.5 21.656 1 87.75 424 ILE B CA 1
ATOM 7108 C C . ILE B 1 424 ? -5.312 18.422 23.047 1 87.75 424 ILE B C 1
ATOM 7110 O O . ILE B 1 424 ? -5.68 19.172 23.938 1 87.75 424 ILE B O 1
ATOM 7114 N N . PHE B 1 425 ? -4.32 17.625 23.172 1 84.69 425 PHE B N 1
ATOM 7115 C CA . PHE B 1 425 ? -3.678 17.438 24.453 1 84.69 425 PHE B CA 1
ATOM 7116 C C . PHE B 1 425 ? -2.857 18.656 24.844 1 84.69 425 PHE B C 1
ATOM 7118 O O . PHE B 1 425 ? -2.812 19.047 26.016 1 84.69 425 PHE B O 1
ATOM 7125 N N . TYR B 1 426 ? -2.258 19.281 23.891 1 82.81 426 TYR B N 1
ATOM 7126 C CA . TYR B 1 426 ? -1.468 20.484 24.156 1 82.81 426 TYR B CA 1
ATOM 7127 C C . TYR B 1 426 ? -2.35 21.609 24.656 1 82.81 426 TYR B C 1
ATOM 7129 O O . TYR B 1 426 ? -2.018 22.266 25.656 1 82.81 426 TYR B O 1
ATOM 7137 N N . ILE B 1 427 ? -3.406 21.797 24.016 1 84.56 427 ILE B N 1
ATOM 7138 C CA . ILE B 1 427 ? -4.301 22.891 24.391 1 84.56 427 ILE B CA 1
ATOM 7139 C C . ILE B 1 427 ? -4.953 22.562 25.734 1 84.56 427 ILE B C 1
ATOM 7141 O O . ILE B 1 427 ? -5.176 23.469 26.562 1 84.56 427 ILE B O 1
ATOM 7145 N N . LEU B 1 428 ? -5.164 21.266 26.016 1 84.81 428 LEU B N 1
ATOM 7146 C CA . LEU B 1 428 ? -5.758 20.859 27.281 1 84.81 428 LEU B CA 1
ATOM 7147 C C . LEU B 1 428 ? -4.809 21.156 28.438 1 84.81 428 LEU B C 1
ATOM 7149 O O . LEU B 1 428 ? -5.246 21.547 29.516 1 84.81 428 LEU B O 1
ATOM 7153 N N . ILE B 1 429 ? -3.504 21.094 28.172 1 81.5 429 ILE B N 1
ATOM 7154 C CA . ILE B 1 429 ? -2.52 21.203 29.234 1 81.5 429 ILE B CA 1
ATOM 7155 C C . ILE B 1 429 ? -2.082 22.656 29.375 1 81.5 429 ILE B C 1
ATOM 7157 O O . ILE B 1 429 ? -1.979 23.172 30.484 1 81.5 429 ILE B O 1
ATOM 7161 N N . PHE B 1 430 ? -1.864 23.469 28.281 1 79.19 430 PHE B N 1
ATOM 7162 C CA . PHE B 1 430 ? -1.232 24.781 28.359 1 79.19 430 PHE B CA 1
ATOM 7163 C C . PHE B 1 430 ? -2.246 25.875 28.078 1 79.19 430 PHE B C 1
ATOM 7165 O O . PHE B 1 430 ? -1.974 27.047 28.328 1 79.19 430 PHE B O 1
ATOM 7172 N N . GLY B 1 431 ? -3.377 25.516 27.547 1 77.5 431 GLY B N 1
ATOM 7173 C CA . GLY B 1 431 ? -4.395 26.516 27.297 1 77.5 431 GLY B CA 1
ATOM 7174 C C . GLY B 1 431 ? -4.48 26.938 25.844 1 77.5 431 GLY B C 1
ATOM 7175 O O . GLY B 1 431 ? -3.549 26.688 25.062 1 77.5 431 GLY B O 1
ATOM 7176 N N . LEU B 1 432 ? -5.484 27.578 25.469 1 79.56 432 LEU B N 1
ATOM 7177 C CA . LEU B 1 432 ? -5.789 27.938 24.094 1 79.56 432 LEU B CA 1
ATOM 7178 C C . LEU B 1 432 ? -4.859 29.031 23.594 1 79.56 432 LEU B C 1
ATOM 7180 O O . LEU B 1 432 ? -4.371 28.969 22.453 1 79.56 432 LEU B O 1
ATOM 7184 N N . GLU B 1 433 ? -4.598 30.094 24.438 1 77.81 433 GLU B N 1
ATOM 7185 C CA . GLU B 1 433 ? -3.766 31.219 24.016 1 77.81 433 GLU B CA 1
ATOM 7186 C C . GLU B 1 433 ? -2.332 30.766 23.734 1 77.81 433 GLU B C 1
ATOM 7188 O O . GLU B 1 433 ? -1.732 31.172 22.734 1 77.81 433 GLU B O 1
ATOM 7193 N N . ASP B 1 434 ? -1.857 29.875 24.547 1 75.81 434 ASP B N 1
ATOM 7194 C CA . ASP B 1 434 ? -0.501 29.375 24.359 1 75.81 434 ASP B CA 1
ATOM 7195 C C . ASP B 1 434 ? -0.424 28.453 23.141 1 75.81 434 ASP B C 1
ATOM 7197 O O . ASP B 1 434 ? 0.583 28.438 22.438 1 75.81 434 ASP B O 1
ATOM 7201 N N . GLY B 1 435 ? -1.472 27.75 22.984 1 74.06 435 GLY B N 1
ATOM 7202 C CA . GLY B 1 435 ? -1.509 26.844 21.844 1 74.06 435 GLY B CA 1
ATOM 7203 C C . GLY B 1 435 ? -1.528 27.547 20.516 1 74.06 435 GLY B C 1
ATOM 7204 O O . GLY B 1 435 ? -0.849 27.141 19.562 1 74.06 435 GLY B O 1
ATOM 7205 N N . LEU B 1 436 ? -2.186 28.625 20.422 1 76.88 436 LEU B N 1
ATOM 7206 C CA . LEU B 1 436 ? -2.301 29.375 19.172 1 76.88 436 LEU B CA 1
ATOM 7207 C C . LEU B 1 436 ? -1.04 30.188 18.922 1 76.88 436 LEU B C 1
ATOM 7209 O O . LEU B 1 436 ? -0.59 30.297 17.766 1 76.88 436 LEU B O 1
ATOM 7213 N N . THR B 1 437 ? -0.467 30.797 19.969 1 73.19 437 THR B N 1
ATOM 7214 C CA . THR B 1 437 ? 0.733 31.625 19.844 1 73.19 437 THR B CA 1
ATOM 7215 C C . THR B 1 437 ? 1.928 30.766 19.422 1 73.19 437 THR B C 1
ATOM 7217 O O . THR B 1 437 ? 2.824 31.25 18.719 1 73.19 437 THR B O 1
ATOM 7220 N N . GLY B 1 438 ? 1.859 29.531 19.828 1 68.44 438 GLY B N 1
ATOM 7221 C CA . GLY B 1 438 ? 2.955 28.625 19.516 1 68.44 438 GLY B CA 1
ATOM 7222 C C . GLY B 1 438 ? 3.086 28.328 18.047 1 68.44 438 GLY B C 1
ATOM 7223 O O . GLY B 1 438 ? 4.168 27.969 17.562 1 68.44 438 GLY B O 1
ATOM 7224 N N . HIS B 1 439 ? 1.974 28.516 17.266 1 72.31 439 HIS B N 1
ATOM 7225 C CA . HIS B 1 439 ? 2.008 28.25 15.828 1 72.31 439 HIS B CA 1
ATOM 7226 C C . HIS B 1 439 ? 2.422 29.484 15.039 1 72.31 439 HIS B C 1
ATOM 7228 O O . HIS B 1 439 ? 2.531 29.438 13.812 1 72.31 439 HIS B O 1
ATOM 7234 N N . MET B 1 440 ? 2.707 30.562 15.758 1 73.31 440 MET B N 1
ATOM 7235 C CA . MET B 1 440 ? 2.992 31.828 15.07 1 73.31 440 MET B CA 1
ATOM 7236 C C . MET B 1 440 ? 4.492 32.094 15.008 1 73.31 440 MET B C 1
ATOM 7238 O O . MET B 1 440 ? 5.242 31.625 15.875 1 73.31 440 MET B O 1
ATOM 7242 N N . PRO B 1 441 ? 4.91 32.625 13.852 1 67.94 441 PRO B N 1
ATOM 7243 C CA . PRO B 1 441 ? 6.328 32.969 13.766 1 67.94 441 PRO B CA 1
ATOM 7244 C C . PRO B 1 441 ? 6.754 33.969 14.82 1 67.94 441 PRO B C 1
ATOM 7246 O O . PRO B 1 441 ? 5.91 34.5 15.555 1 67.94 441 PRO B O 1
ATOM 7249 N N . ALA B 1 442 ? 8.062 34.25 14.938 1 66.06 442 ALA B N 1
ATOM 7250 C CA . ALA B 1 442 ? 8.594 35.188 15.914 1 66.06 442 ALA B CA 1
ATOM 7251 C C . ALA B 1 442 ? 8.023 36.594 15.695 1 66.06 442 ALA B C 1
ATOM 7253 O O . ALA B 1 442 ? 7.93 37.062 14.562 1 66.06 442 ALA B O 1
ATOM 7254 N N . GLY B 1 443 ? 7.512 37.156 16.672 1 64.06 443 GLY B N 1
ATOM 7255 C CA . GLY B 1 443 ? 7.031 38.531 16.609 1 64.06 443 GLY B CA 1
ATOM 7256 C C . GLY B 1 443 ? 5.52 38.656 16.594 1 64.06 443 GLY B C 1
ATOM 7257 O O . GLY B 1 443 ? 4.965 39.75 16.609 1 64.06 443 GLY B O 1
ATOM 7258 N N . TYR B 1 444 ? 4.863 37.406 16.453 1 72.25 444 TYR B N 1
ATOM 7259 C CA . TYR B 1 444 ? 3.406 37.469 16.422 1 72.25 444 TYR B CA 1
ATOM 7260 C C . TYR B 1 444 ? 2.805 36.75 17.625 1 72.25 444 TYR B C 1
ATOM 7262 O O . TYR B 1 444 ? 3.361 35.781 18.109 1 72.25 444 TYR B O 1
ATOM 7270 N N . HIS B 1 445 ? 1.77 37.375 18.25 1 75.88 445 HIS B N 1
ATOM 7271 C CA . HIS B 1 445 ? 1.074 36.812 19.406 1 75.88 445 HIS B CA 1
ATOM 7272 C C . HIS B 1 445 ? -0.432 36.75 19.172 1 75.88 445 HIS B C 1
ATOM 7274 O O . HIS B 1 445 ? -0.983 37.625 18.484 1 75.88 445 HIS B O 1
ATOM 7280 N N . ALA B 1 446 ? -1.004 35.719 19.688 1 77.56 446 ALA B N 1
ATOM 7281 C CA . ALA B 1 446 ? -2.457 35.594 19.609 1 77.56 446 ALA B CA 1
ATOM 7282 C C . ALA B 1 446 ? -3.135 36.312 20.766 1 77.56 446 ALA B C 1
ATOM 7284 O O . ALA B 1 446 ? -2.824 36.062 21.938 1 77.56 446 ALA B O 1
ATOM 7285 N N . THR B 1 447 ? -3.877 37.438 20.484 1 76.38 447 THR B N 1
ATOM 7286 C CA . THR B 1 447 ? -4.562 38.156 21.531 1 76.38 447 THR B CA 1
ATOM 7287 C C . THR B 1 447 ? -6.078 38.031 21.391 1 76.38 447 THR B C 1
ATOM 7289 O O . THR B 1 447 ? -6.594 37.875 20.281 1 76.38 447 THR B O 1
ATOM 7292 N N . HIS B 1 448 ? -6.785 37.875 22.516 1 74.19 448 HIS B N 1
ATOM 7293 C CA . HIS B 1 448 ? -8.242 37.812 22.547 1 74.19 448 HIS B CA 1
ATOM 7294 C C . HIS B 1 448 ? -8.867 39.188 22.281 1 74.19 448 HIS B C 1
ATOM 7296 O O . HIS B 1 448 ? -8.516 40.156 22.922 1 74.19 448 HIS B O 1
ATOM 7302 N N . VAL B 1 449 ? -9.367 39.562 21.062 1 62.19 449 VAL B N 1
ATOM 7303 C CA . VAL B 1 449 ? -10.047 40.812 20.828 1 62.19 449 VAL B CA 1
ATOM 7304 C C . VAL B 1 449 ? -11.492 40.719 21.297 1 62.19 449 VAL B C 1
ATOM 7306 O O . VAL B 1 449 ? -12.234 39.812 20.906 1 62.19 449 VAL B O 1
ATOM 7309 N N . ALA B 1 450 ? -11.922 41.406 22.422 1 50.75 450 ALA B N 1
ATOM 7310 C CA . ALA B 1 450 ? -13.305 41.531 22.875 1 50.75 450 ALA B CA 1
ATOM 7311 C C . ALA B 1 450 ? -14.188 42.094 21.766 1 50.75 450 ALA B C 1
ATOM 7313 O O . ALA B 1 450 ? -13.883 43.125 21.172 1 50.75 450 ALA B O 1
ATOM 7314 N N . GLN B 1 451 ? -14.711 41.375 20.953 1 44.22 451 GLN B N 1
ATOM 7315 C CA . GLN B 1 451 ? -15.695 41.906 20.031 1 44.22 451 GLN B CA 1
ATOM 7316 C C . GLN B 1 451 ? -16.656 42.875 20.734 1 44.22 451 GLN B C 1
ATOM 7318 O O . GLN B 1 451 ? -17.25 42.5 21.75 1 44.22 451 GLN B O 1
ATOM 7323 N N . SER B 1 452 ? -16.469 44.219 20.656 1 37.47 452 SER B N 1
ATOM 7324 C CA . SER B 1 452 ? -17.594 45.094 20.953 1 37.47 452 SER B CA 1
ATOM 7325 C C . SER B 1 452 ? -18.875 44.594 20.312 1 37.47 452 SER B C 1
ATOM 7327 O O . SER B 1 452 ? -18.859 44.156 19.156 1 37.47 452 SER B O 1
ATOM 7329 N N . ASP B 1 453 ? -19.844 44.156 21.047 1 34.75 453 ASP B N 1
ATOM 7330 C CA . ASP B 1 453 ? -21.188 43.969 20.547 1 34.75 453 ASP B CA 1
ATOM 7331 C C . ASP B 1 453 ? -21.562 45.062 19.531 1 34.75 453 ASP B C 1
ATOM 7333 O O . ASP B 1 453 ? -21.531 46.25 19.859 1 34.75 453 ASP B O 1
ATOM 7337 N N . PRO B 1 454 ? -21.312 44.875 18.297 1 37.09 454 PRO B N 1
ATOM 7338 C CA . PRO B 1 454 ? -21.797 45.969 17.453 1 37.09 454 PRO B CA 1
ATOM 7339 C C . PRO B 1 454 ? -23.156 46.5 17.906 1 37.09 454 PRO B C 1
ATOM 7341 O O . PRO B 1 454 ? -23.609 47.562 17.406 1 37.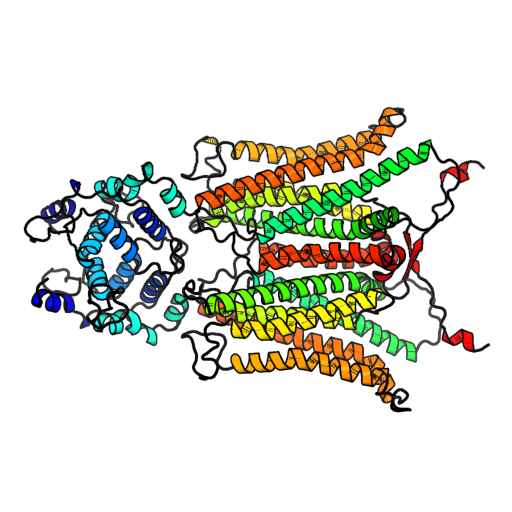09 454 PRO B O 1
ATOM 7344 N N . ASN B 1 455 ? -24.016 45.688 18.438 1 33.22 455 ASN B N 1
ATOM 7345 C CA . ASN B 1 455 ? -25.328 46.281 18.672 1 33.22 455 ASN B CA 1
ATOM 7346 C C . ASN B 1 455 ? -25.281 47.406 19.688 1 33.22 455 ASN B C 1
ATOM 7348 O O . ASN B 1 455 ? -26.297 48 20.016 1 33.22 455 ASN B O 1
ATOM 7352 N N . ILE B 1 456 ? -24.25 47.531 20.578 1 31.89 456 ILE B N 1
ATOM 7353 C CA . ILE B 1 456 ? -24.516 48.594 21.547 1 31.89 456 ILE B CA 1
ATOM 7354 C C . ILE B 1 456 ? -24.125 49.938 20.953 1 31.89 456 ILE B C 1
ATOM 7356 O O . ILE B 1 456 ? -24.281 50.969 21.594 1 31.89 456 ILE B O 1
ATOM 7360 N N . GLY B 1 457 ? -23.297 49.969 19.812 1 30.83 457 GLY B N 1
ATOM 7361 C CA . GLY B 1 457 ? -23.062 51.344 19.406 1 30.83 457 GLY B CA 1
ATOM 7362 C C . GLY B 1 457 ? -24.312 52.031 18.859 1 30.83 457 GLY B C 1
ATOM 7363 O O . GLY B 1 457 ? -24.281 53.219 18.5 1 30.83 457 GLY B O 1
ATOM 7364 N N . SER B 1 458 ? -25.266 51.25 18.25 1 29.58 458 SER B N 1
ATOM 7365 C CA . SER B 1 458 ? -26.266 52.156 17.672 1 29.58 458 SER B CA 1
ATOM 7366 C C . SER B 1 458 ? -27.156 52.75 18.75 1 29.58 458 SER B C 1
ATOM 7368 O O . SER B 1 458 ? -28.172 53.375 18.453 1 29.58 458 SER B O 1
ATOM 7370 N N . GLN B 1 459 ? -26.969 52.469 20.062 1 25.16 459 GLN B N 1
ATOM 7371 C CA . GLN B 1 459 ? -27.953 53.25 20.797 1 25.16 459 GLN B CA 1
ATOM 7372 C C . GLN B 1 459 ? -27.516 54.719 20.922 1 25.16 459 GLN B C 1
ATOM 7374 O O . GLN B 1 459 ? -28.25 55.562 21.438 1 25.16 459 GLN B O 1
ATOM 7379 N N . HIS B 1 460 ? -26.188 55.156 20.672 1 23.22 460 HIS B N 1
ATOM 7380 C CA . HIS B 1 460 ? -26.297 56.594 20.734 1 23.22 460 HIS B CA 1
ATOM 7381 C C . HIS B 1 460 ? -26.766 57.188 19.406 1 23.22 460 HIS B C 1
ATOM 7383 O O . HIS B 1 460 ? -26.391 56.688 18.344 1 23.22 460 HIS B O 1
#